Protein AF-0000000071062223 (afdb_homodimer)

Radius of gyration: 36.9 Å; Cα contacts (8 Å, |Δi|>4): 2861; chains: 2; bounding box: 133×98×140 Å

Structure (mmCIF, N/CA/C/O backbone):
data_AF-0000000071062223-model_v1
#
loop_
_entity.id
_entity.type
_entity.pdbx_description
1 polymer GG19138
#
loop_
_atom_site.group_PDB
_atom_site.id
_atom_site.type_symbol
_atom_site.label_atom_id
_atom_site.label_alt_id
_atom_site.label_comp_id
_atom_site.label_asym_id
_atom_site.label_entity_id
_atom_site.label_seq_id
_atom_site.pdbx_PDB_ins_code
_atom_site.Cartn_x
_atom_site.Cartn_y
_atom_site.Cartn_z
_atom_site.occupancy
_atom_site.B_iso_or_equiv
_atom_site.auth_seq_id
_atom_site.auth_comp_id
_atom_site.auth_asym_id
_atom_site.auth_atom_id
_atom_site.pdbx_PDB_model_num
ATOM 1 N N . MET A 1 1 ? -63.719 10.328 -14.469 1 28.47 1 MET A N 1
ATOM 2 C CA . MET A 1 1 ? -62.375 10.766 -14.102 1 28.47 1 MET A CA 1
ATOM 3 C C . MET A 1 1 ? -61.375 9.672 -14.383 1 28.47 1 MET A C 1
ATOM 5 O O . MET A 1 1 ? -60.219 9.773 -13.977 1 28.47 1 MET A O 1
ATOM 9 N N . THR A 1 2 ? -61.812 8.531 -14.891 1 36.94 2 THR A N 1
ATOM 10 C CA . THR A 1 2 ? -61.219 7.215 -15.148 1 36.94 2 THR A CA 1
ATOM 11 C C . THR A 1 2 ? -60.281 7.262 -16.344 1 36.94 2 THR A C 1
ATOM 13 O O . THR A 1 2 ? -59.406 6.422 -16.484 1 36.94 2 THR A O 1
ATOM 16 N N . THR A 1 3 ? -60.562 8.203 -17.281 1 37.59 3 THR A N 1
ATOM 17 C CA . THR A 1 3 ? -59.938 8.188 -18.594 1 37.59 3 THR A CA 1
ATOM 18 C C . THR A 1 3 ? -58.531 8.766 -18.516 1 37.59 3 THR A C 1
ATOM 20 O O . THR A 1 3 ? -57.719 8.617 -19.438 1 37.59 3 THR A O 1
ATOM 23 N N . ALA A 1 4 ? -58.312 9.75 -17.547 1 35.81 4 ALA A N 1
ATOM 24 C CA . ALA A 1 4 ? -57.031 10.445 -17.516 1 35.81 4 ALA A CA 1
ATOM 25 C C . ALA A 1 4 ? -55.906 9.523 -17.047 1 35.81 4 ALA A C 1
ATOM 27 O O . ALA A 1 4 ? -54.719 9.914 -17.047 1 35.81 4 ALA A O 1
ATOM 28 N N . LYS A 1 5 ? -56.375 8.438 -16.422 1 40.16 5 LYS A N 1
ATOM 29 C CA . LYS A 1 5 ? -55.344 7.52 -15.938 1 40.16 5 LYS A CA 1
ATOM 30 C C . LYS A 1 5 ? -54.688 6.754 -17.094 1 40.16 5 LYS A C 1
ATOM 32 O O . LYS A 1 5 ? -53.562 6.32 -17 1 40.16 5 LYS A O 1
ATOM 37 N N . TRP A 1 6 ? -55.562 6.59 -18.203 1 42.34 6 TRP A N 1
ATOM 38 C CA . TRP A 1 6 ? -55.062 5.719 -19.266 1 42.34 6 TRP A CA 1
ATOM 39 C C . TRP A 1 6 ? -54.062 6.449 -20.125 1 42.34 6 TRP A C 1
ATOM 41 O O . TRP A 1 6 ? -53.094 5.84 -20.609 1 42.34 6 TRP A O 1
ATOM 51 N N . ILE A 1 7 ? -54.281 7.844 -20.25 1 45.91 7 ILE A N 1
ATOM 52 C CA . ILE A 1 7 ? -53.438 8.531 -21.203 1 45.91 7 ILE A CA 1
ATOM 53 C C . ILE A 1 7 ? -52.031 8.664 -20.625 1 45.91 7 ILE A C 1
ATOM 55 O O . ILE A 1 7 ? -51.031 8.492 -21.328 1 45.91 7 ILE A O 1
ATOM 59 N N . TRP A 1 8 ? -51.938 8.836 -19.297 1 42.16 8 TRP A N 1
ATOM 60 C CA . TRP A 1 8 ? -50.625 9.031 -18.719 1 42.16 8 TRP A CA 1
ATOM 61 C C . TRP A 1 8 ? -49.812 7.742 -18.766 1 42.16 8 TRP A C 1
ATOM 63 O O . TRP A 1 8 ? -48.594 7.77 -18.984 1 42.16 8 TRP A O 1
ATOM 73 N N . ARG A 1 9 ? -50.531 6.527 -18.672 1 43.78 9 ARG A N 1
ATOM 74 C CA . ARG A 1 9 ? -49.781 5.285 -18.844 1 43.78 9 ARG A CA 1
ATOM 75 C C . ARG A 1 9 ? -49.312 5.121 -20.297 1 43.78 9 ARG A C 1
ATOM 77 O O . ARG A 1 9 ? -48.25 4.555 -20.547 1 43.78 9 ARG A O 1
ATOM 84 N N . LEU A 1 10 ? -50.219 5.676 -21.219 1 44.66 10 LEU A N 1
ATOM 85 C CA . LEU A 1 10 ? -49.781 5.566 -22.609 1 44.66 10 LEU A CA 1
ATOM 86 C C . LEU A 1 10 ? -48.562 6.461 -22.875 1 44.66 10 LEU A C 1
ATOM 88 O O . LEU A 1 10 ? -47.656 6.051 -23.578 1 44.66 10 LEU A O 1
ATOM 92 N N . VAL A 1 11 ? -48.594 7.723 -22.297 1 46.84 11 VAL A N 1
ATOM 93 C CA . VAL A 1 11 ? -47.469 8.617 -22.562 1 46.84 11 VAL A CA 1
ATOM 94 C C . VAL A 1 11 ? -46.219 8.102 -21.844 1 46.84 11 VAL A C 1
ATOM 96 O O . VAL A 1 11 ? -45.125 8.125 -22.406 1 46.84 11 VAL A O 1
ATOM 99 N N . LEU A 1 12 ? -46.406 7.5 -20.641 1 42.88 12 LEU A N 1
ATOM 100 C CA . LEU A 1 12 ? -45.25 6.922 -20.016 1 42.88 12 LEU A CA 1
ATOM 101 C C . LEU A 1 12 ? -44.75 5.688 -20.766 1 42.88 12 LEU A C 1
ATOM 103 O O . LEU A 1 12 ? -43.562 5.414 -20.828 1 42.88 12 LEU A O 1
ATOM 107 N N . SER A 1 13 ? -45.719 4.949 -21.422 1 41.5 13 SER A N 1
ATOM 108 C CA . SER A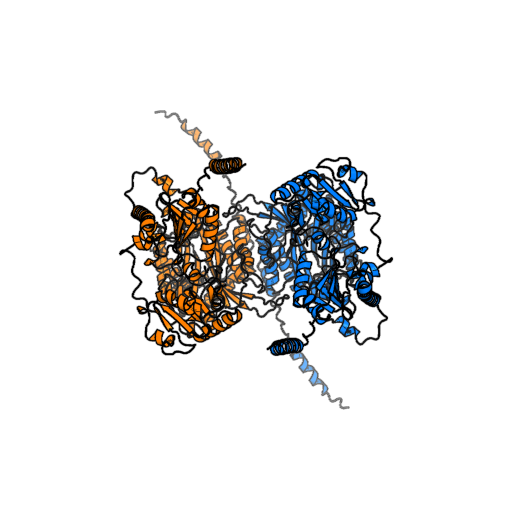 1 13 ? -45.312 3.814 -22.25 1 41.5 13 SER A CA 1
ATOM 109 C C . SER A 1 13 ? -44.625 4.277 -23.516 1 41.5 13 SER A C 1
ATOM 111 O O . SER A 1 13 ? -43.719 3.6 -24.031 1 41.5 13 SER A O 1
ATOM 113 N N . ILE A 1 14 ? -45.125 5.344 -24.188 1 43.03 14 ILE A N 1
ATOM 114 C CA . ILE A 1 14 ? -44.531 5.793 -25.438 1 43.03 14 ILE A CA 1
ATOM 115 C C . ILE A 1 14 ? -43.156 6.395 -25.156 1 43.03 14 ILE A C 1
ATOM 117 O O . ILE A 1 14 ? -42.219 6.188 -25.922 1 43.03 14 ILE A O 1
ATOM 121 N N . LEU A 1 15 ? -43.031 7.258 -24.141 1 39.84 15 LEU A N 1
ATOM 122 C CA . LEU A 1 15 ? -41.688 7.832 -23.906 1 39.84 15 LEU A CA 1
ATOM 123 C C . LEU A 1 15 ? -40.688 6.754 -23.516 1 39.84 15 LEU A C 1
ATOM 125 O O . LEU A 1 15 ? -39.5 6.938 -23.656 1 39.84 15 LEU A O 1
ATOM 129 N N . LEU A 1 16 ? -41.125 5.668 -22.891 1 38.44 16 LEU A N 1
ATOM 130 C CA . LEU A 1 16 ? -40.156 4.59 -22.641 1 38.44 16 LEU A CA 1
ATOM 131 C C . LEU A 1 16 ? -39.75 3.928 -23.938 1 38.44 16 LEU A C 1
ATOM 133 O O . LEU A 1 16 ? -38.688 3.305 -24 1 38.44 16 LEU A O 1
ATOM 137 N N . VAL A 1 17 ? -40.625 3.945 -24.984 1 39.66 17 VAL A N 1
ATOM 138 C CA . VAL A 1 17 ? -40.25 3.264 -26.219 1 39.66 17 VAL A CA 1
ATOM 139 C C . VAL A 1 17 ? -39.219 4.086 -26.984 1 39.66 17 VAL A C 1
ATOM 141 O O . VAL A 1 17 ? -38.438 3.539 -27.75 1 39.66 17 VAL A O 1
ATOM 144 N N . VAL A 1 18 ? -39.344 5.426 -27.094 1 38.19 18 VAL A N 1
ATOM 145 C CA . VAL A 1 18 ? -38.562 6.164 -28.078 1 38.19 18 VAL A CA 1
ATOM 146 C C . VAL A 1 18 ? -37.062 6.082 -27.734 1 38.19 18 VAL A C 1
ATOM 148 O O . VAL A 1 18 ? -36.219 6.164 -28.609 1 38.19 18 VAL A O 1
ATOM 151 N N . GLY A 1 19 ? -36.75 6.367 -26.516 1 33.97 19 GLY A N 1
ATOM 152 C CA . GLY A 1 19 ? -35.312 6.555 -26.391 1 33.97 19 GLY A CA 1
ATOM 153 C C . GLY A 1 19 ? -34.531 5.262 -26.5 1 33.97 19 GLY A C 1
ATOM 154 O O . GLY A 1 19 ? -34.031 4.734 -25.5 1 33.97 19 GLY A O 1
ATOM 155 N N . PHE A 1 20 ? -35.125 4.305 -27.188 1 37.44 20 PHE A N 1
ATOM 156 C CA . PHE A 1 20 ? -34.125 3.277 -27.5 1 37.44 20 PHE A CA 1
ATOM 157 C C . PHE A 1 20 ? -32.906 3.883 -28.188 1 37.44 20 PHE A C 1
ATOM 159 O O . PHE A 1 20 ? -32.969 4.172 -29.375 1 37.44 20 PHE A O 1
ATOM 166 N N . VAL A 1 21 ? -32.281 4.832 -27.672 1 34 21 VAL A N 1
ATOM 167 C CA . VAL A 1 21 ? -30.922 5.086 -28.172 1 34 21 VAL A CA 1
ATOM 168 C C . VAL A 1 21 ? -30.25 3.76 -28.5 1 34 21 VAL A C 1
ATOM 170 O O . VAL A 1 21 ? -30.125 2.885 -27.641 1 34 21 VAL A O 1
ATOM 173 N N . ALA A 1 22 ? -30.344 3.352 -29.688 1 35.41 22 ALA A N 1
ATOM 174 C CA . ALA A 1 22 ? -29.469 2.279 -30.141 1 35.41 22 ALA A CA 1
ATOM 175 C C . ALA A 1 22 ? -28.125 2.303 -29.406 1 35.41 22 ALA A C 1
ATOM 177 O O . ALA A 1 22 ? -27.328 3.219 -29.594 1 35.41 22 ALA A O 1
ATOM 178 N N . ALA A 1 23 ? -28.156 1.895 -28.203 1 48.31 23 ALA A N 1
ATOM 179 C CA . ALA A 1 23 ? -26.891 1.728 -27.5 1 48.31 23 ALA A CA 1
ATOM 180 C C . ALA A 1 23 ? -25.766 1.309 -28.453 1 48.31 23 ALA A C 1
ATOM 182 O O . ALA A 1 23 ? -25.891 0.305 -29.156 1 48.31 23 ALA A O 1
ATOM 183 N N . GLU A 1 24 ? -24.859 2.195 -28.922 1 63.88 24 GLU A N 1
ATOM 184 C CA . GLU A 1 24 ? -23.688 1.848 -29.719 1 63.88 24 GLU A CA 1
ATOM 185 C C . GLU A 1 24 ? -23.094 0.515 -29.281 1 63.88 24 GLU A C 1
ATOM 187 O O . GLU A 1 24 ? -23.016 0.234 -28.078 1 63.88 24 GLU A O 1
ATOM 192 N N . LYS A 1 25 ? -23.047 -0.466 -30.172 1 72.69 25 LYS A N 1
ATOM 193 C CA . LYS A 1 25 ? -22.406 -1.755 -29.922 1 72.69 25 LYS A CA 1
ATOM 194 C C . LYS A 1 25 ? -21.047 -1.574 -29.266 1 72.69 25 LYS A C 1
ATOM 196 O O . LYS A 1 25 ? -20.234 -0.769 -29.719 1 72.69 25 LYS A O 1
ATOM 201 N N . PRO A 1 26 ? -20.906 -2.342 -28.141 1 85.25 26 PRO A N 1
ATOM 202 C CA . PRO A 1 26 ? -19.578 -2.252 -27.5 1 85.25 26 PRO A CA 1
ATOM 203 C C . PRO A 1 26 ? -18.453 -2.65 -28.438 1 85.25 26 PRO A C 1
ATOM 205 O O . PRO A 1 26 ? -18.609 -3.555 -29.266 1 85.25 26 PRO A O 1
ATOM 208 N N . LYS A 1 27 ? -17.406 -1.91 -28.469 1 83.19 27 LYS A N 1
ATOM 209 C CA . LYS A 1 27 ? -16.234 -2.215 -29.281 1 83.19 27 LYS A CA 1
ATOM 210 C C . LYS A 1 27 ? -15.234 -3.059 -28.5 1 83.19 27 LYS A C 1
ATOM 212 O O . LYS A 1 27 ? -14.883 -2.723 -27.375 1 83.19 27 LYS A O 1
ATOM 217 N N . GLY A 1 28 ? -14.883 -4.219 -29.062 1 87.31 28 GLY A N 1
ATOM 218 C CA . GLY A 1 28 ? -13.938 -5.121 -28.422 1 87.31 28 GLY A CA 1
ATOM 219 C C . GLY A 1 28 ? -12.516 -4.922 -28.906 1 87.31 28 GLY A C 1
ATOM 220 O O . GLY A 1 28 ? -12.18 -3.875 -29.469 1 87.31 28 GLY A O 1
ATOM 221 N N . TYR A 1 29 ? -11.664 -5.906 -28.5 1 88.5 29 TYR A N 1
ATOM 222 C CA . TYR A 1 29 ? -10.273 -5.945 -28.922 1 88.5 29 TYR A CA 1
ATOM 223 C C . TYR A 1 29 ? -10.164 -6.047 -30.438 1 88.5 29 TYR A C 1
ATOM 225 O O . TYR A 1 29 ? -10.906 -6.801 -31.078 1 88.5 29 TYR A O 1
ATOM 233 N N . HIS A 1 30 ? -9.328 -5.184 -31.078 1 85.62 30 HIS A N 1
ATOM 234 C CA . HIS A 1 30 ? -9.141 -5.168 -32.531 1 85.62 30 HIS A CA 1
ATOM 235 C C . HIS A 1 30 ? -8.57 -6.492 -33.031 1 85.62 30 HIS A C 1
ATOM 237 O O . HIS A 1 30 ? -7.488 -6.902 -32.594 1 85.62 30 HIS A O 1
ATOM 243 N N . ARG A 1 31 ? -9.273 -7.078 -33.938 1 88.56 31 ARG A N 1
ATOM 244 C CA . ARG A 1 31 ? -8.867 -8.367 -34.5 1 88.56 31 ARG A CA 1
ATOM 245 C C . ARG A 1 31 ? -7.98 -8.172 -35.719 1 88.56 31 ARG A C 1
ATOM 247 O O . ARG A 1 31 ? -8.469 -8.188 -36.875 1 88.56 31 ARG A O 1
ATOM 254 N N . GLU A 1 32 ? -6.766 -8.117 -35.5 1 79.88 32 GLU A N 1
ATOM 255 C CA . GLU A 1 32 ? -5.812 -7.859 -36.594 1 79.88 32 GLU A CA 1
ATOM 256 C C . GLU A 1 32 ? -5.766 -9.016 -37.562 1 79.88 32 GLU A C 1
ATOM 258 O O . GLU A 1 32 ? -5.691 -8.805 -38.781 1 79.88 32 GLU A O 1
ATOM 263 N N . ILE A 1 33 ? -5.848 -10.195 -37.094 1 77.25 33 ILE A N 1
ATOM 264 C CA . ILE A 1 33 ? -5.711 -11.391 -37.906 1 77.25 33 ILE A CA 1
ATOM 265 C C . ILE A 1 33 ? -6.922 -11.523 -38.812 1 77.25 33 ILE A C 1
ATOM 267 O O . ILE A 1 33 ? -6.789 -11.938 -39.969 1 77.25 33 ILE A O 1
ATOM 271 N N . CYS A 1 34 ? -8.023 -11.234 -38.312 1 81.5 34 CYS A N 1
ATOM 272 C CA . CYS A 1 34 ? -9.258 -11.359 -39.062 1 81.5 34 CYS A CA 1
ATOM 273 C C . CYS A 1 34 ? -9.312 -10.305 -40.188 1 81.5 34 CYS A C 1
ATOM 275 O O . CYS A 1 34 ? -9.977 -10.5 -41.188 1 81.5 34 CYS A O 1
ATOM 277 N N . GLN A 1 35 ? -8.742 -9.195 -39.969 1 74.62 35 GLN A N 1
ATOM 278 C CA . GLN A 1 35 ? -8.688 -8.172 -41 1 74.62 35 GLN A CA 1
ATOM 279 C C . GLN A 1 35 ? -7.879 -8.656 -42.219 1 74.62 35 GLN A C 1
ATOM 281 O O . GLN A 1 35 ? -8.219 -8.352 -43.344 1 74.62 35 GLN A O 1
ATOM 286 N N . TYR A 1 36 ? -6.91 -9.383 -41.906 1 64.12 36 TYR A N 1
ATOM 287 C CA . TYR A 1 36 ? -6.082 -9.922 -42.969 1 64.12 36 TYR A CA 1
ATOM 288 C C . TYR A 1 36 ? -6.777 -11.086 -43.688 1 64.12 36 TYR A C 1
ATOM 290 O O . TYR A 1 36 ? -6.637 -11.258 -44.875 1 64.12 36 TYR A O 1
ATOM 298 N N . ARG A 1 37 ? -7.531 -11.859 -42.969 1 59.22 37 ARG A N 1
ATOM 299 C CA . ARG A 1 37 ? -8.188 -13.039 -43.531 1 59.22 37 ARG A CA 1
ATOM 300 C C . ARG A 1 37 ? -9.414 -12.641 -44.344 1 59.22 37 ARG A C 1
ATOM 302 O O . ARG A 1 37 ? -9.938 -13.445 -45.125 1 59.22 37 ARG A O 1
ATOM 309 N N . LYS A 1 38 ? -10.094 -11.594 -44.062 1 56.19 38 LYS A N 1
ATOM 310 C CA . LYS A 1 38 ? -11.281 -11.18 -44.781 1 56.19 38 LYS A CA 1
ATOM 311 C C . LYS A 1 38 ? -11.016 -11.18 -46.312 1 56.19 38 LYS A C 1
ATOM 313 O O . LYS A 1 38 ? -11.945 -11.32 -47.094 1 56.19 38 LYS A O 1
ATOM 318 N N . GLY A 1 39 ? -9.891 -10.711 -46.906 1 42.94 39 GLY A N 1
ATOM 319 C CA . GLY A 1 39 ? -9.734 -10.805 -48.375 1 42.94 39 GLY A CA 1
ATOM 320 C C . GLY A 1 39 ? -9.719 -12.234 -48.875 1 42.94 39 GLY A C 1
ATOM 321 O O . GLY A 1 39 ? -9.625 -12.469 -50.062 1 42.94 39 GLY A O 1
ATOM 322 N N . LYS A 1 40 ? -9.109 -13.211 -48.219 1 44.16 40 LYS A N 1
ATOM 323 C CA . LYS A 1 40 ? -9.016 -14.562 -48.781 1 44.16 40 LYS A CA 1
ATOM 324 C C . LYS A 1 40 ? -10.344 -15.305 -48.625 1 44.16 40 LYS A C 1
ATOM 326 O O . LYS A 1 40 ? -11.133 -15 -47.75 1 44.16 40 LYS A O 1
ATOM 331 N N . HIS A 1 41 ? -10.75 -16.062 -49.719 1 36.38 41 HIS A N 1
ATOM 332 C CA . HIS A 1 41 ? -11.961 -16.844 -49.938 1 36.38 41 HIS A CA 1
ATOM 333 C C . HIS A 1 41 ? -12.391 -17.547 -48.688 1 36.38 41 HIS A C 1
ATOM 335 O O . HIS A 1 41 ? -11.586 -17.75 -47.75 1 36.38 41 HIS A O 1
ATOM 341 N N . ILE A 1 42 ? -13.648 -18.266 -48.781 1 40.84 42 ILE A N 1
ATOM 342 C CA . ILE A 1 42 ? -14.602 -19.031 -48 1 40.84 42 ILE A CA 1
ATOM 343 C C . ILE A 1 42 ? -13.883 -20.188 -47.281 1 40.84 42 ILE A C 1
ATOM 345 O O . ILE A 1 42 ? -13.414 -21.125 -47.938 1 40.84 42 ILE A O 1
ATOM 349 N N . GLN A 1 43 ? -13.062 -20.094 -46.406 1 44.09 43 GLN A N 1
ATOM 350 C CA . GLN A 1 43 ? -12.539 -21.297 -45.781 1 44.09 43 GLN A CA 1
ATOM 351 C C . GLN A 1 43 ? -13.664 -22.234 -45.344 1 44.09 43 GLN A C 1
ATOM 353 O O . GLN A 1 43 ? -14.742 -21.781 -44.969 1 44.09 43 GLN A O 1
ATOM 358 N N . PRO A 1 44 ? -13.562 -23.453 -45.719 1 47.19 44 PRO A N 1
ATOM 359 C CA . PRO A 1 44 ? -14.461 -24.516 -45.25 1 47.19 44 PRO A CA 1
ATOM 360 C C . PRO A 1 44 ? -14.828 -24.344 -43.75 1 47.19 44 PRO A C 1
ATOM 362 O O . PRO A 1 44 ? -14.086 -23.719 -43 1 47.19 44 PRO A O 1
ATOM 365 N N . MET A 1 45 ? -16.125 -24.578 -43.438 1 57.09 45 MET A N 1
ATOM 366 C CA . MET A 1 45 ? -16.766 -24.484 -42.125 1 57.09 45 MET A CA 1
ATOM 367 C C . MET A 1 45 ? -15.875 -25.109 -41.062 1 57.09 45 MET A C 1
ATOM 369 O O . MET A 1 45 ? -15.656 -26.312 -41.031 1 57.09 45 MET A O 1
ATOM 373 N N . SER A 1 46 ? -15.039 -24.406 -40.344 1 79 46 SER A N 1
ATOM 374 C CA . SER A 1 46 ? -14.125 -24.875 -39.281 1 79 46 SER A CA 1
ATOM 375 C C . SER A 1 46 ? -14.875 -25.672 -38.219 1 79 46 SER A C 1
ATOM 377 O O . SER A 1 46 ? -16.094 -25.562 -38.094 1 79 46 SER A O 1
ATOM 379 N N . VAL A 1 47 ? -14.312 -26.719 -37.719 1 89.19 47 VAL A N 1
ATOM 380 C CA . VAL A 1 47 ? -14.852 -27.531 -36.656 1 89.19 47 VAL A CA 1
ATOM 381 C C . VAL A 1 47 ? -15.406 -26.641 -35.531 1 89.19 47 VAL A C 1
ATOM 383 O O . VAL A 1 47 ? -16.453 -26.938 -34.938 1 89.19 47 VAL A O 1
ATOM 386 N N . TYR A 1 48 ? -14.852 -25.531 -35.375 1 91.69 48 TYR A N 1
ATOM 387 C CA . TYR A 1 48 ? -15.281 -24.641 -34.281 1 91.69 48 TYR A CA 1
ATOM 388 C C . TYR A 1 48 ? -16.562 -23.906 -34.688 1 91.69 48 TYR A C 1
ATOM 390 O O . TYR A 1 48 ? -17.406 -23.625 -33.812 1 91.69 48 TYR A O 1
ATOM 398 N N . HIS A 1 49 ? -16.703 -23.578 -35.938 1 91.12 49 HIS A N 1
ATOM 399 C CA . HIS A 1 49 ? -17.938 -22.969 -36.375 1 91.12 49 HIS A CA 1
ATOM 400 C C . HIS A 1 49 ? -19.125 -23.922 -36.188 1 91.12 49 HIS A C 1
ATOM 402 O O . HIS A 1 49 ? -20.188 -23.516 -35.75 1 91.12 49 HIS A O 1
ATOM 408 N N . ASN A 1 50 ? -18.875 -25.125 -36.531 1 92.69 50 ASN A N 1
ATOM 409 C CA . ASN A 1 50 ? -19.906 -26.141 -36.375 1 92.69 50 ASN A CA 1
ATOM 410 C C . ASN A 1 50 ? -20.297 -26.312 -34.906 1 92.69 50 ASN A C 1
ATOM 412 O O . ASN A 1 50 ? -21.469 -26.5 -34.594 1 92.69 50 ASN A O 1
ATOM 416 N N . ARG A 1 51 ? -19.344 -26.297 -34.062 1 94.62 51 ARG A N 1
ATOM 417 C CA . ARG A 1 51 ? -19.594 -26.438 -32.625 1 94.62 51 ARG A CA 1
ATOM 418 C C . ARG A 1 51 ? -20.406 -25.25 -32.094 1 94.62 51 ARG A C 1
ATOM 420 O O . ARG A 1 51 ? -21.281 -25.422 -31.234 1 94.62 51 ARG A O 1
ATOM 427 N N . LEU A 1 52 ? -20.109 -24.094 -32.594 1 94.19 52 LEU A N 1
ATOM 428 C CA . LEU A 1 52 ? -20.844 -22.906 -32.188 1 94.19 52 LEU A CA 1
ATOM 429 C C . LEU A 1 52 ? -22.297 -23 -32.625 1 94.19 52 LEU A C 1
ATOM 431 O O . LEU A 1 52 ? -23.203 -22.625 -31.891 1 94.19 52 LEU A O 1
ATOM 435 N N . MET A 1 53 ? -22.531 -23.5 -33.844 1 93.25 53 MET A N 1
ATOM 436 C CA . MET A 1 53 ? -23.891 -23.656 -34.344 1 93.25 53 MET A CA 1
ATOM 437 C C . MET A 1 53 ? -24.641 -24.719 -33.531 1 93.25 53 MET A C 1
ATOM 439 O O . MET A 1 53 ? -25.828 -24.531 -33.219 1 93.25 53 MET A O 1
ATOM 443 N N . ALA A 1 54 ? -23.953 -25.734 -33.219 1 93.25 54 ALA A N 1
ATOM 444 C CA . ALA A 1 54 ? -24.547 -26.781 -32.406 1 93.25 54 ALA A CA 1
ATOM 445 C C . ALA A 1 54 ? -24.953 -26.234 -31.031 1 93.25 54 ALA A C 1
ATOM 447 O O . ALA A 1 54 ? -26 -26.594 -30.5 1 93.25 54 ALA A O 1
ATOM 448 N N . MET A 1 55 ? -24.141 -25.422 -30.469 1 92.75 55 MET A N 1
ATOM 449 C CA . MET A 1 55 ? -24.422 -24.781 -29.188 1 92.75 55 MET A CA 1
ATOM 450 C C . MET A 1 55 ? -25.672 -23.922 -29.281 1 92.75 55 MET A C 1
ATOM 452 O O . MET A 1 55 ? -26.516 -23.953 -28.375 1 92.75 55 MET A O 1
ATOM 456 N N . ARG A 1 56 ? -25.828 -23.188 -30.312 1 92 56 ARG A N 1
ATOM 457 C CA . ARG A 1 56 ? -26.984 -22.328 -30.531 1 92 56 ARG A CA 1
ATOM 458 C C . ARG A 1 56 ? -28.266 -23.156 -30.656 1 92 56 ARG A C 1
ATOM 460 O O . ARG A 1 56 ? -29.312 -22.75 -30.141 1 92 56 ARG A O 1
ATOM 467 N N . GLU A 1 57 ? -28.094 -24.203 -31.281 1 89.81 57 GLU A N 1
ATOM 468 C CA . GLU A 1 57 ? -29.25 -25.094 -31.406 1 89.81 57 GLU A CA 1
ATOM 469 C C . GLU A 1 57 ? -29.672 -25.656 -30.047 1 89.81 57 GLU A C 1
ATOM 471 O O . GLU A 1 57 ? -30.859 -25.734 -29.75 1 89.81 57 GLU A O 1
ATOM 476 N N . GLN A 1 58 ? -28.688 -26.047 -29.312 1 89.25 58 GLN A N 1
ATOM 477 C CA . GLN A 1 58 ? -28.984 -26.562 -27.984 1 89.25 58 GLN A CA 1
ATOM 478 C C . GLN A 1 58 ? -29.625 -25.516 -27.109 1 89.25 58 GLN A C 1
ATOM 480 O O . GLN A 1 58 ? -30.484 -25.828 -26.266 1 89.25 58 GLN A O 1
ATOM 485 N N . MET A 1 59 ? -29.266 -24.281 -27.234 1 89.12 59 MET A N 1
ATOM 486 C CA . MET A 1 59 ? -29.875 -23.188 -26.484 1 89.12 59 MET A CA 1
ATOM 487 C C . MET A 1 59 ? -31.359 -23.078 -26.781 1 89.12 59 MET A C 1
ATOM 489 O O . MET A 1 59 ? -32.156 -22.844 -25.875 1 89.12 59 MET A O 1
ATOM 493 N N . GLN A 1 60 ? -31.656 -23.375 -28 1 79.88 60 GLN A N 1
ATOM 494 C CA . GLN A 1 60 ? -33.031 -23.281 -28.453 1 79.88 60 GLN A CA 1
ATOM 495 C C . GLN A 1 60 ? -33.844 -24.5 -28 1 79.88 60 GLN A C 1
ATOM 497 O O . GLN A 1 60 ? -35 -24.375 -27.625 1 79.88 60 GLN A O 1
ATOM 502 N N . ILE A 1 61 ? -33.219 -25.688 -28.156 1 73.5 61 ILE A N 1
ATOM 503 C CA . ILE A 1 61 ? -33.906 -26.922 -27.828 1 73.5 61 ILE A CA 1
ATOM 504 C C . ILE A 1 61 ? -34.25 -26.938 -26.344 1 73.5 61 ILE A C 1
ATOM 506 O O . ILE A 1 61 ? -35.344 -27.344 -25.953 1 73.5 61 ILE A O 1
ATOM 510 N N . ARG A 1 62 ? -33.25 -26.688 -25.5 1 63.72 62 ARG A N 1
ATOM 511 C CA . ARG A 1 62 ? -33.5 -26.688 -24.062 1 63.72 62 ARG A CA 1
ATOM 512 C C . ARG A 1 62 ? -34.656 -25.766 -23.703 1 63.72 62 ARG A C 1
ATOM 514 O O . ARG A 1 62 ? -35.406 -26.047 -22.75 1 63.72 62 ARG A O 1
ATOM 521 N N . ALA A 1 63 ? -34.75 -24.719 -24.406 1 50.81 63 ALA A N 1
ATOM 522 C CA . ALA A 1 63 ? -35.906 -23.859 -24.203 1 50.81 63 ALA A CA 1
ATOM 523 C C . ALA A 1 63 ? -37.219 -24.672 -24.328 1 50.81 63 ALA A C 1
ATOM 525 O O . ALA A 1 63 ? -38.188 -24.375 -23.656 1 50.81 63 ALA A O 1
ATOM 526 N N . THR A 1 64 ? -37.156 -25.734 -25.094 1 46.06 64 THR A N 1
ATOM 527 C CA . THR A 1 64 ? -38.375 -26.484 -25.391 1 46.06 64 THR A CA 1
ATOM 528 C C . THR A 1 64 ? -38.562 -27.641 -24.422 1 46.06 64 THR A C 1
ATOM 530 O O . THR A 1 64 ? -39.688 -27.969 -24.031 1 46.06 64 THR A O 1
ATOM 533 N N . LEU A 1 65 ? -37.531 -28.391 -24.016 1 47.75 65 LEU A N 1
ATOM 534 C CA . LEU A 1 65 ? -37.781 -29.656 -23.344 1 47.75 65 LEU A CA 1
ATOM 535 C C . LEU A 1 65 ? -37.562 -29.531 -21.844 1 47.75 65 LEU A C 1
ATOM 537 O O . LEU A 1 65 ? -38.312 -30.109 -21.062 1 47.75 65 LEU A O 1
ATOM 541 N N . GLN A 1 66 ? -36.469 -29.047 -21.438 1 50.34 66 GLN A N 1
ATOM 542 C CA . GLN A 1 66 ? -36.062 -29.359 -20.062 1 50.34 66 GLN A CA 1
ATOM 543 C C . GLN A 1 66 ? -35.969 -28.094 -19.219 1 50.34 66 GLN A C 1
ATOM 545 O O . GLN A 1 66 ? -35.938 -28.172 -17.984 1 50.34 66 GLN A O 1
ATOM 550 N N . GLY A 1 67 ? -36.281 -26.859 -19.922 1 57.06 67 GLY A N 1
ATOM 551 C CA . GLY A 1 67 ? -36.125 -25.672 -19.094 1 57.06 67 GLY A CA 1
ATOM 552 C C . GLY A 1 67 ? -36.438 -24.375 -19.828 1 57.06 67 GLY A C 1
ATOM 553 O O . GLY A 1 67 ? -36.875 -24.406 -20.984 1 57.06 67 GLY A O 1
ATOM 554 N N . PRO A 1 68 ? -36.375 -23.312 -19.062 1 64.31 68 PRO A N 1
ATOM 555 C CA . PRO A 1 68 ? -36.719 -22.031 -19.672 1 64.31 68 PRO A CA 1
ATOM 556 C C . PRO A 1 68 ? -35.844 -21.688 -20.891 1 64.31 68 PRO A C 1
ATOM 558 O O . PRO A 1 68 ? -34.688 -22.094 -20.938 1 64.31 68 PRO A O 1
ATOM 561 N N . GLU A 1 69 ? -36.406 -21.297 -21.891 1 79.62 69 GLU A N 1
ATOM 562 C CA . GLU A 1 69 ? -35.719 -20.766 -23.062 1 79.62 69 GLU A CA 1
ATOM 563 C C . GLU A 1 69 ? -34.656 -19.75 -22.672 1 79.62 69 GLU A C 1
ATOM 565 O O . GLU A 1 69 ? -34.875 -18.938 -21.766 1 79.62 69 GLU A O 1
ATOM 570 N N . ILE A 1 70 ? -33.375 -20.078 -23.141 1 91.44 70 ILE A N 1
ATOM 571 C CA . ILE A 1 70 ? -32.344 -19.094 -22.891 1 91.44 70 ILE A CA 1
ATOM 572 C C . ILE A 1 70 ? -31.891 -18.469 -24.219 1 91.44 70 ILE A C 1
ATOM 574 O O . ILE A 1 70 ? -31.922 -19.125 -25.266 1 91.44 70 ILE A O 1
ATOM 578 N N . TYR A 1 71 ? -31.5 -17.234 -24.172 1 92.75 71 TYR A N 1
ATOM 579 C CA . TYR A 1 71 ? -31.109 -16.469 -25.359 1 92.75 71 TYR A CA 1
ATOM 580 C C . TYR A 1 71 ? -29.641 -16.094 -25.328 1 92.75 71 TYR A C 1
ATOM 582 O O . TYR A 1 71 ? -29.125 -15.43 -26.234 1 92.75 71 TYR A O 1
ATOM 590 N N . GLY A 1 72 ? -29.016 -16.516 -24.359 1 95.06 72 GLY A N 1
ATOM 591 C CA . GLY A 1 72 ? -27.578 -16.391 -24.156 1 95.06 72 GLY A CA 1
ATOM 592 C C . GLY A 1 72 ? -27.031 -17.422 -23.188 1 95.06 72 GLY A C 1
ATOM 593 O O . GLY A 1 72 ? -27.766 -17.953 -22.359 1 95.06 72 GLY A O 1
ATOM 594 N N . TYR A 1 73 ? -25.766 -17.734 -23.328 1 96.31 73 TYR A N 1
ATOM 595 C CA . TYR A 1 73 ? -25.109 -18.703 -22.469 1 96.31 73 TYR A CA 1
ATOM 596 C C . TYR A 1 73 ? -23.688 -18.266 -22.125 1 96.31 73 TYR A C 1
ATOM 598 O O . TYR A 1 73 ? -22.891 -17.969 -23.016 1 96.31 73 TYR A O 1
ATOM 606 N N . ILE A 1 74 ? -23.406 -18.188 -20.859 1 97.69 74 ILE A N 1
ATOM 607 C CA . ILE A 1 74 ? -22.062 -17.828 -20.406 1 97.69 74 ILE A CA 1
ATOM 608 C C . ILE A 1 74 ? -21.297 -19.094 -20.031 1 97.69 74 ILE A C 1
ATOM 610 O O . ILE A 1 74 ? -21.781 -19.938 -19.266 1 97.69 74 ILE A O 1
ATOM 614 N N . LEU A 1 75 ? -20.109 -19.266 -20.562 1 97.62 75 LEU A N 1
ATOM 615 C CA . LEU A 1 75 ? -19.281 -20.453 -20.359 1 97.62 75 LEU A CA 1
ATOM 616 C C . LEU A 1 75 ? -17.922 -20.062 -19.781 1 97.62 75 LEU A C 1
ATOM 618 O O . LEU A 1 75 ? -17.047 -19.594 -20.5 1 97.62 75 LEU A O 1
ATOM 622 N N . PRO A 1 76 ? -17.672 -20.344 -18.484 1 96.75 76 PRO A N 1
ATOM 623 C CA . PRO A 1 76 ? -16.344 -20.125 -17.938 1 96.75 76 PRO A CA 1
ATOM 624 C C . PRO A 1 76 ? -15.344 -21.203 -18.328 1 96.75 76 PRO A C 1
ATOM 626 O O . PRO A 1 76 ? -15.75 -22.297 -18.766 1 96.75 76 PRO A O 1
ATOM 629 N N . SER A 1 77 ? -14.047 -20.922 -18.172 1 95.88 77 SER A N 1
ATOM 630 C CA . SER A 1 77 ? -13.008 -21.891 -18.469 1 95.88 77 SER A CA 1
ATOM 631 C C . SER A 1 77 ? -12.742 -22.797 -17.281 1 95.88 77 SER A C 1
ATOM 633 O O . SER A 1 77 ? -11.992 -23.781 -17.391 1 95.88 77 SER A O 1
ATOM 635 N N . THR A 1 78 ? -13.375 -22.625 -16.172 1 96.69 78 THR A N 1
ATOM 636 C CA . THR A 1 78 ? -13.094 -23.344 -14.945 1 96.69 78 THR A CA 1
ATOM 637 C C . THR A 1 78 ? -13.859 -24.672 -14.906 1 96.69 78 THR A C 1
ATOM 639 O O . THR A 1 78 ? -14.75 -24.891 -15.727 1 96.69 78 THR A O 1
ATOM 642 N N . ASP A 1 79 ? -13.422 -25.562 -14.047 1 96.62 79 ASP A N 1
ATOM 643 C CA . ASP A 1 79 ? -14.133 -26.797 -13.789 1 96.62 79 ASP A CA 1
ATOM 644 C C . ASP A 1 79 ? -15 -26.703 -12.531 1 96.62 79 ASP A C 1
ATOM 646 O O . ASP A 1 79 ? -15.273 -25.594 -12.055 1 96.62 79 ASP A O 1
ATOM 650 N N . GLU A 1 80 ? -15.508 -27.812 -12.062 1 96.69 80 GLU A N 1
ATOM 651 C CA . GLU A 1 80 ? -16.453 -27.844 -10.953 1 96.69 80 GLU A CA 1
ATOM 652 C C . GLU A 1 80 ? -15.805 -27.375 -9.656 1 96.69 80 GLU A C 1
ATOM 654 O O . GLU A 1 80 ? -16.5 -27.016 -8.703 1 96.69 80 GLU A O 1
ATOM 659 N N . HIS A 1 81 ? -14.5 -27.438 -9.625 1 97.94 81 HIS A N 1
ATOM 660 C CA . HIS A 1 81 ? -13.766 -27.016 -8.438 1 97.94 81 HIS A CA 1
ATOM 661 C C . HIS A 1 81 ? -13.078 -25.672 -8.656 1 97.94 81 HIS A C 1
ATOM 663 O O . HIS A 1 81 ? -12.234 -25.266 -7.855 1 97.94 81 HIS A O 1
ATOM 669 N N . LEU A 1 82 ? -13.422 -25.062 -9.766 1 97.5 82 LEU A N 1
ATOM 670 C CA . LEU A 1 82 ? -13.062 -23.688 -10.133 1 97.5 82 LEU A CA 1
ATOM 671 C C . LEU A 1 82 ? -11.562 -23.562 -10.359 1 97.5 82 LEU A C 1
ATOM 673 O O . LEU A 1 82 ? -10.969 -22.531 -10.055 1 97.5 82 LEU A O 1
ATOM 677 N N . ASN A 1 83 ? -10.945 -24.625 -10.797 1 96.5 83 ASN A N 1
ATOM 678 C CA . ASN A 1 83 ? -9.539 -24.594 -11.188 1 96.5 83 ASN A CA 1
ATOM 679 C C . ASN A 1 83 ? -9.352 -23.875 -12.523 1 96.5 83 ASN A C 1
ATOM 681 O O . ASN A 1 83 ? -10.227 -23.922 -13.391 1 96.5 83 ASN A O 1
ATOM 685 N N . GLN A 1 84 ? -8.18 -23.297 -12.672 1 92.06 84 GLN A N 1
ATOM 686 C CA . GLN A 1 84 ? -7.84 -22.641 -13.93 1 92.06 84 GLN A CA 1
ATOM 687 C C . GLN A 1 84 ? -7.227 -23.625 -14.922 1 92.06 84 GLN A C 1
ATOM 689 O O . GLN A 1 84 ? -7.543 -23.594 -16.109 1 92.06 84 GLN A O 1
ATOM 694 N N . GLU A 1 85 ? -6.258 -24.391 -14.398 1 92.5 85 GLU A N 1
ATOM 695 C CA . GLU A 1 85 ? -5.762 -25.531 -15.164 1 92.5 85 GLU A CA 1
ATOM 696 C C . GLU A 1 85 ? -6.621 -26.766 -14.93 1 92.5 85 GLU A C 1
ATOM 698 O O . GLU A 1 85 ? -6.695 -27.281 -13.812 1 92.5 85 GLU A O 1
ATOM 703 N N . VAL A 1 86 ? -7.246 -27.203 -16.031 1 94.75 86 VAL A N 1
ATOM 704 C CA . VAL A 1 86 ? -8.234 -28.266 -15.844 1 94.75 86 VAL A CA 1
ATOM 705 C C . VAL A 1 86 ? -7.844 -29.484 -16.688 1 94.75 86 VAL A C 1
ATOM 707 O O . VAL A 1 86 ? -6.996 -29.375 -17.578 1 94.75 86 VAL A O 1
ATOM 710 N N . ALA A 1 87 ? -8.453 -30.594 -16.359 1 93.56 87 ALA A N 1
ATOM 711 C CA . ALA A 1 87 ? -8.242 -31.812 -17.125 1 93.56 87 ALA A CA 1
ATOM 712 C C . ALA A 1 87 ? -8.758 -31.656 -18.562 1 93.56 87 ALA A C 1
ATOM 714 O O . ALA A 1 87 ? -9.602 -30.797 -18.828 1 93.56 87 ALA A O 1
ATOM 715 N N . LEU A 1 88 ? -8.312 -32.562 -19.422 1 93.19 88 LEU A N 1
ATOM 716 C CA . LEU A 1 88 ? -8.672 -32.5 -20.828 1 93.19 88 LEU A CA 1
ATOM 717 C C . LEU A 1 88 ? -10.188 -32.562 -21 1 93.19 88 LEU A C 1
ATOM 719 O O . LEU A 1 88 ? -10.75 -31.828 -21.844 1 93.19 88 LEU A O 1
ATOM 723 N N . ARG A 1 89 ? -10.852 -33.344 -20.25 1 94.75 89 ARG A N 1
ATOM 724 C CA . ARG A 1 89 ? -12.289 -33.531 -20.375 1 94.75 89 ARG A CA 1
ATOM 725 C C . ARG A 1 89 ? -13.062 -32.312 -19.906 1 94.75 89 ARG A C 1
ATOM 727 O O . ARG A 1 89 ? -14.258 -32.156 -20.172 1 94.75 89 ARG A O 1
ATOM 734 N N . ASP A 1 90 ? -12.391 -31.391 -19.219 1 95.69 90 ASP A N 1
ATOM 735 C CA . ASP A 1 90 ? -13.047 -30.234 -18.641 1 95.69 90 ASP A CA 1
ATOM 736 C C . ASP A 1 90 ? -12.68 -28.953 -19.406 1 95.69 90 ASP A C 1
ATOM 738 O O . ASP A 1 90 ? -13.102 -27.859 -19.031 1 95.69 90 ASP A O 1
ATOM 742 N N . GLN A 1 91 ? -11.898 -29.078 -20.422 1 96.06 91 GLN A N 1
ATOM 743 C CA . GLN A 1 91 ? -11.516 -27.938 -21.266 1 96.06 91 GLN A CA 1
ATOM 744 C C . GLN A 1 91 ? -12.648 -27.562 -22.219 1 96.06 91 GLN A C 1
ATOM 746 O O . GLN A 1 91 ? -12.445 -27.531 -23.438 1 96.06 91 GLN A O 1
ATOM 751 N N . ARG A 1 92 ? -13.766 -27.141 -21.719 1 96.69 92 ARG A N 1
ATOM 752 C CA . ARG A 1 92 ? -14.992 -26.859 -22.453 1 96.69 92 ARG A CA 1
ATOM 753 C C . ARG A 1 92 ? -14.828 -25.641 -23.359 1 96.69 92 ARG A C 1
ATOM 755 O O . ARG A 1 92 ? -15.273 -25.656 -24.5 1 96.69 92 ARG A O 1
ATOM 762 N N . LEU A 1 93 ? -14.242 -24.625 -22.797 1 96.56 93 LEU A N 1
ATOM 763 C CA . LEU A 1 93 ? -14.047 -23.422 -23.594 1 96.56 93 LEU A CA 1
ATOM 764 C C . LEU A 1 93 ? -13.133 -23.703 -24.797 1 96.56 93 LEU A C 1
ATOM 766 O O . LEU A 1 93 ? -13.367 -23.203 -25.891 1 96.56 93 LEU A O 1
ATOM 770 N N . ARG A 1 94 ? -12.078 -24.453 -24.531 1 94.38 94 ARG A N 1
ATOM 771 C CA . ARG A 1 94 ? -11.18 -24.828 -25.625 1 94.38 94 ARG A CA 1
ATOM 772 C C . ARG A 1 94 ? -11.914 -25.656 -26.672 1 94.38 94 ARG A C 1
ATOM 774 O O . ARG A 1 94 ? -11.711 -25.453 -27.875 1 94.38 94 ARG A O 1
ATOM 781 N N . TYR A 1 95 ? -12.703 -26.609 -26.266 1 95.5 95 TYR A N 1
ATOM 782 C CA . TYR A 1 95 ? -13.477 -27.438 -27.203 1 95.5 95 TYR A CA 1
ATOM 783 C C . TYR A 1 95 ? -14.383 -26.578 -28.062 1 95.5 95 TYR A C 1
ATOM 785 O O . TYR A 1 95 ? -14.43 -26.75 -29.281 1 95.5 95 TYR A O 1
ATOM 793 N N . LEU A 1 96 ? -14.984 -25.609 -27.422 1 96.25 96 LEU A N 1
ATOM 794 C CA . LEU A 1 96 ? -15.992 -24.797 -28.109 1 96.25 96 LEU A CA 1
ATOM 795 C C . LEU A 1 96 ? -15.344 -23.781 -29.047 1 96.25 96 LEU A C 1
ATOM 797 O O . LEU A 1 96 ? -15.82 -23.594 -30.156 1 96.25 96 LEU A O 1
ATOM 801 N N . SER A 1 97 ? -14.305 -23.156 -28.625 1 94.69 97 SER A N 1
ATOM 802 C CA . SER A 1 97 ? -13.828 -21.953 -29.312 1 94.69 97 SER A CA 1
ATOM 803 C C . SER A 1 97 ? -12.445 -22.188 -29.922 1 94.69 97 SER A C 1
ATOM 805 O O . SER A 1 97 ? -12.016 -21.438 -30.797 1 94.69 97 SER A O 1
ATOM 807 N N . GLY A 1 98 ? -11.727 -23.125 -29.344 1 91.19 98 GLY A N 1
ATOM 808 C CA . GLY A 1 98 ? -10.352 -23.344 -29.766 1 91.19 98 GLY A CA 1
ATOM 809 C C . GLY A 1 98 ? -9.344 -22.547 -28.953 1 91.19 98 GLY A C 1
ATOM 810 O O . GLY A 1 98 ? -8.133 -22.75 -29.094 1 91.19 98 GLY A O 1
ATOM 811 N N . PHE A 1 99 ? -9.812 -21.734 -28.141 1 90.75 99 PHE A N 1
ATOM 812 C CA . PHE A 1 99 ? -8.914 -20.922 -27.328 1 90.75 99 PHE A CA 1
ATOM 813 C C . PHE A 1 99 ? -8.227 -21.797 -26.266 1 90.75 99 PHE A C 1
ATOM 815 O O . PHE A 1 99 ? -8.891 -22.438 -25.453 1 90.75 99 PHE A O 1
ATOM 822 N N . SER A 1 100 ? -6.891 -21.688 -26.172 1 85.5 100 SER A N 1
ATOM 823 C CA . SER A 1 100 ? -6.145 -22.609 -25.328 1 85.5 100 SER A CA 1
ATOM 824 C C . SER A 1 100 ? -5.684 -21.922 -24.047 1 85.5 100 SER A C 1
ATOM 826 O O . SER A 1 100 ? -5.047 -22.547 -23.188 1 85.5 100 SER A O 1
ATOM 828 N N . GLY A 1 101 ? -5.992 -20.688 -23.875 1 84.56 101 GLY A N 1
ATOM 829 C CA . GLY A 1 101 ? -5.602 -19.969 -22.672 1 84.56 101 GLY A CA 1
ATOM 830 C C . GLY A 1 101 ? -6.488 -20.281 -21.484 1 84.56 101 GLY A C 1
ATOM 831 O O . GLY A 1 101 ? -7.434 -21.062 -21.594 1 84.56 101 GLY A O 1
ATOM 832 N N . VAL A 1 102 ? -6.066 -19.688 -20.344 1 87.12 102 VAL A N 1
ATOM 833 C CA . VAL A 1 102 ? -6.828 -19.906 -19.109 1 87.12 102 VAL A CA 1
ATOM 834 C C . VAL A 1 102 ? -7.375 -18.562 -18.609 1 87.12 102 VAL A C 1
ATOM 836 O O . VAL A 1 102 ? -7.195 -17.531 -19.25 1 87.12 102 VAL A O 1
ATOM 839 N N . ARG A 1 103 ? -8.172 -18.625 -17.516 1 89.44 103 ARG A N 1
ATOM 840 C CA . ARG A 1 103 ? -8.75 -17.453 -16.859 1 89.44 103 ARG A CA 1
ATOM 841 C C . ARG A 1 103 ? -9.586 -16.641 -17.828 1 89.44 103 ARG A C 1
ATOM 843 O O . ARG A 1 103 ? -9.383 -15.43 -17.984 1 89.44 103 ARG A O 1
ATOM 850 N N . ALA A 1 104 ? -10.43 -17.281 -18.484 1 94 104 ALA A N 1
ATOM 851 C CA . ALA A 1 104 ? -11.297 -16.672 -19.484 1 94 104 ALA A CA 1
ATOM 852 C C . ALA A 1 104 ? -12.727 -17.188 -19.375 1 94 104 ALA A C 1
ATOM 854 O O . ALA A 1 104 ? -12.992 -18.125 -18.625 1 94 104 ALA A O 1
ATOM 855 N N . PHE A 1 105 ? -13.617 -16.5 -20 1 96.69 105 PHE A N 1
ATOM 856 C CA . PHE A 1 105 ? -14.984 -16.984 -20.156 1 96.69 105 PHE A CA 1
ATOM 857 C C . PHE A 1 105 ? -15.594 -16.469 -21.453 1 96.69 105 PHE A C 1
ATOM 859 O O . PHE A 1 105 ? -15.109 -15.5 -22.031 1 96.69 105 PHE A O 1
ATOM 866 N N . ALA A 1 106 ? -16.594 -17.172 -21.906 1 97.56 106 ALA A N 1
ATOM 867 C CA . ALA A 1 106 ? -17.25 -16.828 -23.172 1 97.56 106 ALA A CA 1
ATOM 868 C C . ALA A 1 106 ? -18.734 -16.578 -22.953 1 97.56 106 ALA A C 1
ATOM 870 O O . ALA A 1 106 ? -19.312 -17 -21.953 1 97.56 106 ALA A O 1
ATOM 871 N N . ALA A 1 107 ? -19.266 -15.859 -23.828 1 97.75 107 ALA A N 1
ATOM 872 C CA . ALA A 1 107 ? -20.719 -15.68 -23.938 1 97.75 107 ALA A CA 1
ATOM 873 C C . ALA A 1 107 ? -21.188 -15.898 -25.375 1 97.75 107 ALA A C 1
ATOM 875 O O . ALA A 1 107 ? -20.562 -15.414 -26.328 1 97.75 107 ALA A O 1
ATOM 876 N N . VAL A 1 108 ? -22.266 -16.656 -25.484 1 96.94 108 VAL A N 1
ATOM 877 C CA . VAL A 1 108 ? -22.797 -17 -26.797 1 96.94 108 VAL A CA 1
ATOM 878 C C . VAL A 1 108 ? -24.281 -16.641 -26.875 1 96.94 108 VAL A C 1
ATOM 880 O O . VAL A 1 108 ? -25.031 -16.875 -25.938 1 96.94 108 VAL A O 1
ATOM 883 N N . THR A 1 109 ? -24.625 -15.969 -27.922 1 95.62 109 THR A N 1
ATOM 884 C CA . THR A 1 109 ? -26.031 -15.688 -28.25 1 95.62 109 THR A CA 1
ATOM 885 C C . THR A 1 109 ? -26.391 -16.297 -29.594 1 95.62 109 THR A C 1
ATOM 887 O O . THR A 1 109 ? -25.594 -17.016 -30.203 1 95.62 109 THR A O 1
ATOM 890 N N . SER A 1 110 ? -27.641 -16.047 -30.031 1 91.69 110 SER A N 1
ATOM 891 C CA . SER A 1 110 ? -28.094 -16.578 -31.312 1 91.69 110 SER A CA 1
ATOM 892 C C . SER A 1 110 ? -27.312 -15.984 -32.469 1 91.69 110 SER A C 1
ATOM 894 O O . SER A 1 110 ? -27.125 -16.625 -33.5 1 91.69 110 SER A O 1
ATOM 896 N N . HIS A 1 111 ? -26.812 -14.805 -32.25 1 90.75 111 HIS A N 1
ATOM 897 C CA . HIS A 1 111 ? -26.188 -14.148 -33.406 1 90.75 111 HIS A CA 1
ATOM 898 C C . HIS A 1 111 ? -24.812 -13.586 -33.031 1 90.75 111 HIS A C 1
ATOM 900 O O . HIS A 1 111 ? -24.25 -12.766 -33.75 1 90.75 111 HIS A O 1
ATOM 906 N N . GLY A 1 112 ? -24.359 -13.953 -31.906 1 94 112 GLY A N 1
ATOM 907 C CA . GLY A 1 112 ? -23.078 -13.422 -31.5 1 94 112 GLY A CA 1
ATOM 908 C C . GLY A 1 112 ? -22.312 -14.344 -30.562 1 94 112 GLY A C 1
ATOM 909 O O . GLY A 1 112 ? -22.906 -15.195 -29.906 1 94 112 GLY A O 1
ATOM 910 N N . ALA A 1 113 ? -21 -14.188 -30.562 1 96.69 113 ALA A N 1
ATOM 911 C CA . ALA A 1 113 ? -20.109 -14.898 -29.656 1 96.69 113 ALA A CA 1
ATOM 912 C C . ALA A 1 113 ? -18.938 -14.016 -29.234 1 96.69 113 ALA A C 1
ATOM 914 O O . ALA A 1 113 ? -18.375 -13.281 -30.062 1 96.69 113 ALA A O 1
ATOM 915 N N . ALA A 1 114 ? -18.656 -14.062 -27.953 1 97.12 114 ALA A N 1
ATOM 916 C CA . ALA A 1 114 ? -17.578 -13.227 -27.422 1 97.12 114 ALA A CA 1
ATOM 917 C C . ALA A 1 114 ? -16.797 -13.969 -26.344 1 97.12 114 ALA A C 1
ATOM 919 O O . ALA A 1 114 ? -17.344 -14.844 -25.672 1 97.12 114 ALA A O 1
ATOM 920 N N . VAL A 1 115 ? -15.508 -13.633 -26.266 1 96.62 115 VAL A N 1
ATOM 921 C CA . VAL A 1 115 ? -14.648 -14.172 -25.219 1 96.62 115 VAL A CA 1
ATOM 922 C C . VAL A 1 115 ? -14.016 -13.031 -24.422 1 96.62 115 VAL A C 1
ATOM 924 O O . VAL A 1 115 ? -13.609 -12.016 -25 1 96.62 115 VAL A O 1
ATOM 927 N N . TRP A 1 116 ? -14.055 -13.133 -23.125 1 95.81 116 TRP A N 1
ATOM 928 C CA . TRP A 1 116 ? -13.336 -12.227 -22.25 1 95.81 116 TRP A CA 1
ATOM 929 C C . TRP A 1 116 ? -12.039 -12.859 -21.75 1 95.81 116 TRP A C 1
ATOM 931 O O . TRP A 1 116 ? -12.062 -13.953 -21.172 1 95.81 116 TRP A O 1
ATOM 941 N N . VAL A 1 117 ? -10.938 -12.117 -21.984 1 91.5 117 VAL A N 1
ATOM 942 C CA . VAL A 1 117 ? -9.633 -12.641 -21.609 1 91.5 117 VAL A CA 1
ATOM 943 C C . VAL A 1 117 ? -8.836 -11.562 -20.875 1 91.5 117 VAL A C 1
ATOM 945 O O . VAL A 1 117 ? -9.156 -10.375 -20.969 1 91.5 117 VAL A O 1
ATOM 948 N N . GLU A 1 118 ? -7.93 -12.031 -20.062 1 82.75 118 GLU A N 1
ATOM 949 C CA . GLU A 1 118 ? -6.957 -11.086 -19.531 1 82.75 118 GLU A CA 1
ATOM 950 C C . GLU A 1 118 ? -6.105 -10.492 -20.656 1 82.75 118 GLU A C 1
ATOM 952 O O . GLU A 1 118 ? -5.91 -11.117 -21.688 1 82.75 118 GLU A O 1
ATOM 957 N N . ASN A 1 119 ? -5.68 -9.297 -20.438 1 73.31 119 ASN A N 1
ATOM 958 C CA . ASN A 1 119 ? -4.926 -8.594 -21.469 1 73.31 119 ASN A CA 1
ATOM 959 C C . ASN A 1 119 ? -3.75 -9.422 -21.969 1 73.31 119 ASN A C 1
ATOM 961 O O . ASN A 1 119 ? -3.387 -9.336 -23.141 1 73.31 119 ASN A O 1
ATOM 965 N N . ARG A 1 120 ? -3.271 -10.25 -21.109 1 67 120 ARG A N 1
ATOM 966 C CA . ARG A 1 120 ? -2.104 -11.062 -21.453 1 67 120 ARG A CA 1
ATOM 967 C C . ARG A 1 120 ? -2.445 -12.102 -22.516 1 67 120 ARG A C 1
ATOM 969 O O . ARG A 1 120 ? -1.562 -12.578 -23.234 1 67 120 ARG A O 1
ATOM 976 N N . TYR A 1 121 ? -3.65 -12.398 -22.641 1 76.19 121 TYR A N 1
ATOM 977 C CA . TYR A 1 121 ? -4.059 -13.453 -23.562 1 76.19 121 TYR A CA 1
ATOM 978 C C . TYR A 1 121 ? -4.742 -12.875 -24.797 1 76.19 121 TYR A C 1
ATOM 980 O O . TYR A 1 121 ? -5.219 -13.617 -25.656 1 76.19 121 TYR A O 1
ATOM 988 N N . ALA A 1 122 ? -4.727 -11.562 -24.906 1 80.44 122 ALA A N 1
ATOM 989 C CA . ALA A 1 122 ? -5.484 -10.938 -26 1 80.44 122 ALA A CA 1
ATOM 990 C C . ALA A 1 122 ? -4.91 -11.32 -27.359 1 80.44 122 ALA A C 1
ATOM 992 O O . ALA A 1 122 ? -5.648 -11.695 -28.266 1 80.44 122 ALA A O 1
ATOM 993 N N . GLN A 1 123 ? -3.643 -11.242 -27.453 1 73.12 123 GLN A N 1
ATOM 994 C CA . GLN A 1 123 ? -3 -11.562 -28.719 1 73.12 123 GLN A CA 1
ATOM 995 C C . GLN A 1 123 ? -3.143 -13.047 -29.047 1 73.12 123 GLN A C 1
ATOM 997 O O . GLN A 1 123 ? -3.334 -13.414 -30.203 1 73.12 123 GLN A O 1
ATOM 1002 N N . GLN A 1 124 ? -2.949 -13.836 -28.031 1 75.81 124 GLN A N 1
ATOM 1003 C CA . GLN A 1 124 ? -3.143 -15.273 -28.219 1 75.81 124 GLN A CA 1
ATOM 1004 C C . GLN A 1 124 ? -4.562 -15.578 -28.688 1 75.81 124 GLN A C 1
ATOM 1006 O O . GLN A 1 124 ? -4.762 -16.375 -29.609 1 75.81 124 GLN A O 1
ATOM 1011 N N . ALA A 1 125 ? -5.477 -14.992 -28.094 1 87.06 125 ALA A N 1
ATOM 1012 C CA . ALA A 1 125 ? -6.879 -15.203 -28.438 1 87.06 125 ALA A CA 1
ATOM 1013 C C . ALA A 1 125 ? -7.148 -14.766 -29.875 1 87.06 125 ALA A C 1
ATOM 1015 O O . ALA A 1 125 ? -7.891 -15.43 -30.609 1 87.06 125 ALA A O 1
ATOM 1016 N N . ASP A 1 126 ? -6.582 -13.664 -30.234 1 85.25 126 ASP A N 1
ATOM 1017 C CA . ASP A 1 126 ? -6.758 -13.172 -31.594 1 85.25 126 ASP A CA 1
ATOM 1018 C C . ASP A 1 126 ? -6.238 -14.18 -32.625 1 85.25 126 ASP A C 1
ATOM 1020 O O . ASP A 1 126 ? -6.816 -14.328 -33.688 1 85.25 126 ASP A O 1
ATOM 1024 N N . GLY A 1 127 ? -5.266 -14.867 -32.281 1 76.25 127 GLY A N 1
ATOM 1025 C CA . GLY A 1 127 ? -4.668 -15.836 -33.156 1 76.25 127 GLY A CA 1
ATOM 1026 C C . GLY A 1 127 ? -5.398 -17.172 -33.188 1 76.25 127 GLY A C 1
ATOM 1027 O O . GLY A 1 127 ? -5.414 -17.859 -34.188 1 76.25 127 GLY A O 1
ATOM 1028 N N . GLU A 1 128 ? -5.949 -17.547 -32.094 1 83.62 128 GLU A N 1
ATOM 1029 C CA . GLU A 1 128 ? -6.508 -18.891 -31.953 1 83.62 128 GLU A CA 1
ATOM 1030 C C . GLU A 1 128 ? -7.988 -18.922 -32.312 1 83.62 128 GLU A C 1
ATOM 1032 O O . GLU A 1 128 ? -8.492 -19.922 -32.812 1 83.62 128 GLU A O 1
ATOM 1037 N N . LEU A 1 129 ? -8.648 -17.828 -32.156 1 90.12 129 LEU A N 1
ATOM 1038 C CA . LEU A 1 129 ? -10.102 -17.812 -32.312 1 90.12 129 LEU A CA 1
ATOM 1039 C C . LEU A 1 129 ? -10.477 -17.531 -33.781 1 90.12 129 LEU A C 1
ATOM 1041 O O . LEU A 1 129 ? -9.805 -16.75 -34.438 1 90.12 129 LEU A O 1
ATOM 1045 N N . GLU A 1 130 ? -11.57 -18.156 -34.156 1 88.69 130 GLU A N 1
ATOM 1046 C CA . GLU A 1 130 ? -12.156 -17.828 -35.438 1 88.69 130 GLU A CA 1
ATOM 1047 C C . GLU A 1 130 ? -12.781 -16.438 -35.438 1 88.69 130 GLU A C 1
ATOM 1049 O O . GLU A 1 130 ? -13.07 -15.891 -34.375 1 88.69 130 GLU A O 1
ATOM 1054 N N . CYS A 1 131 ? -12.961 -15.945 -36.562 1 88.81 131 CYS A N 1
ATOM 1055 C CA . CYS A 1 131 ? -13.336 -14.547 -36.719 1 88.81 131 CYS A CA 1
ATOM 1056 C C . CYS A 1 131 ? -14.781 -14.32 -36.281 1 88.81 131 CYS A C 1
ATOM 1058 O O . CYS A 1 131 ? -15.219 -13.18 -36.125 1 88.81 131 CYS A O 1
ATOM 1060 N N . ASP A 1 132 ? -15.484 -15.383 -36 1 88.81 132 ASP A N 1
ATOM 1061 C CA . ASP A 1 132 ? -16.844 -15.266 -35.469 1 88.81 132 ASP A CA 1
ATOM 1062 C C . ASP A 1 132 ? -16.828 -14.781 -34.031 1 88.81 132 ASP A C 1
ATOM 1064 O O . ASP A 1 132 ? -17.859 -14.359 -33.5 1 88.81 132 ASP A O 1
ATOM 1068 N N . TRP A 1 133 ? -15.766 -14.867 -33.438 1 94.62 133 TRP A N 1
ATOM 1069 C CA . TRP A 1 133 ? -15.656 -14.508 -32 1 94.62 133 TRP A CA 1
ATOM 1070 C C . TRP A 1 133 ? -15.164 -13.07 -31.859 1 94.62 133 TRP A C 1
ATOM 1072 O O . TRP A 1 133 ? -14.273 -12.633 -32.594 1 94.62 133 TRP A O 1
ATOM 1082 N N . GLU A 1 134 ? -15.812 -12.367 -30.984 1 94.69 134 GLU A N 1
ATOM 1083 C CA . GLU A 1 134 ? -15.281 -11.086 -30.516 1 94.69 134 GLU A CA 1
ATOM 1084 C C . GLU A 1 134 ? -14.422 -11.273 -29.266 1 94.69 134 GLU A C 1
ATOM 1086 O O . GLU A 1 134 ? -14.609 -12.234 -28.516 1 94.69 134 GLU A O 1
ATOM 1091 N N . ILE A 1 135 ? -13.445 -10.383 -29.125 1 94.75 135 ILE A N 1
ATOM 1092 C CA . ILE A 1 135 ? -12.547 -10.484 -27.984 1 94.75 135 ILE A CA 1
ATOM 1093 C C . ILE A 1 135 ? -12.688 -9.242 -27.109 1 94.75 135 ILE A C 1
ATOM 1095 O O . ILE A 1 135 ? -12.648 -8.117 -27.609 1 94.75 135 ILE A O 1
ATOM 1099 N N . TYR A 1 136 ? -12.961 -9.5 -25.828 1 94.88 136 TYR A N 1
ATOM 1100 C CA . TYR A 1 136 ? -12.984 -8.43 -24.844 1 94.88 136 TYR A CA 1
ATOM 1101 C C . TYR A 1 136 ? -11.977 -8.688 -23.734 1 94.88 136 TYR A C 1
ATOM 1103 O O . TYR A 1 136 ? -11.562 -9.828 -23.516 1 94.88 136 TYR A O 1
ATOM 1111 N N . LEU A 1 137 ? -11.57 -7.59 -23.078 1 89.5 137 LEU A N 1
ATOM 1112 C CA . LEU A 1 137 ? -10.656 -7.711 -21.953 1 89.5 137 LEU A CA 1
ATOM 1113 C C . LEU A 1 137 ? -11.414 -7.707 -20.641 1 89.5 137 LEU A C 1
ATOM 1115 O O . LEU A 1 137 ? -12.352 -6.922 -20.453 1 89.5 137 LEU A O 1
ATOM 1119 N N . THR A 1 138 ? -11.016 -8.555 -19.734 1 87.75 138 THR A N 1
ATOM 1120 C CA . THR A 1 138 ? -11.664 -8.641 -18.438 1 87.75 138 THR A CA 1
ATOM 1121 C C . THR A 1 138 ? -11.484 -7.34 -17.656 1 87.75 138 THR A C 1
ATOM 1123 O O . THR A 1 138 ? -12.344 -6.969 -16.859 1 87.75 138 THR A O 1
ATOM 1126 N N . SER A 1 139 ? -10.391 -6.688 -17.812 1 76.12 139 SER A N 1
ATOM 1127 C CA . SER A 1 139 ? -10.117 -5.414 -17.156 1 76.12 139 SER A CA 1
ATOM 1128 C C . SER A 1 139 ? -10.656 -4.242 -17.969 1 76.12 139 SER A C 1
ATOM 1130 O O . SER A 1 139 ? -10.484 -3.084 -17.578 1 76.12 139 SER A O 1
ATOM 1132 N N . GLY A 1 140 ? -11.359 -4.539 -19.016 1 80 140 GLY A N 1
ATOM 1133 C CA . GLY A 1 140 ? -11.844 -3.488 -19.906 1 80 140 GLY A CA 1
ATOM 1134 C C . GLY A 1 140 ? -13.141 -2.861 -19.438 1 80 140 GLY A C 1
ATOM 1135 O O . GLY A 1 140 ? -13.594 -3.123 -18.312 1 80 140 GLY A O 1
ATOM 1136 N N . ASN A 1 141 ? -13.672 -1.999 -20.219 1 80.5 141 ASN A N 1
ATOM 1137 C CA . ASN A 1 141 ? -14.836 -1.203 -19.859 1 80.5 141 ASN A CA 1
ATOM 1138 C C . ASN A 1 141 ? -16.141 -1.882 -20.297 1 80.5 141 ASN A C 1
ATOM 1140 O O . ASN A 1 141 ? -17.219 -1.401 -19.984 1 80.5 141 ASN A O 1
ATOM 1144 N N . VAL A 1 142 ? -16.031 -2.994 -21.016 1 91.69 142 VAL A N 1
ATOM 1145 C CA . VAL A 1 142 ? -17.234 -3.682 -21.469 1 91.69 142 VAL A CA 1
ATOM 1146 C C . VAL A 1 142 ? -17.438 -4.965 -20.672 1 91.69 142 VAL A C 1
ATOM 1148 O O . VAL A 1 142 ? -16.672 -5.926 -20.828 1 91.69 142 VAL A O 1
ATOM 1151 N N . THR A 1 143 ? -18.484 -4.965 -19.922 1 93.88 143 THR A N 1
ATOM 1152 C CA . THR A 1 143 ? -18.812 -6.152 -19.141 1 93.88 143 THR A CA 1
ATOM 1153 C C . THR A 1 143 ? -19.609 -7.145 -19.969 1 93.88 143 THR A C 1
ATOM 1155 O O . THR A 1 143 ? -20.109 -6.801 -21.047 1 93.88 143 THR A O 1
ATOM 1158 N N . VAL A 1 144 ? -19.703 -8.352 -19.531 1 95.94 144 VAL A N 1
ATOM 1159 C CA . VAL A 1 144 ? -20.484 -9.367 -20.219 1 95.94 144 VAL A CA 1
ATOM 1160 C C . VAL A 1 144 ? -21.953 -8.945 -20.266 1 95.94 144 VAL A C 1
ATOM 1162 O O . VAL A 1 144 ? -22.656 -9.219 -21.25 1 95.94 144 VAL A O 1
ATOM 1165 N N . ALA A 1 145 ? -22.375 -8.242 -19.25 1 95.25 145 ALA A N 1
ATOM 1166 C CA . ALA A 1 145 ? -23.75 -7.746 -19.219 1 95.25 145 ALA A CA 1
ATOM 1167 C C . ALA A 1 145 ? -23.984 -6.684 -20.297 1 95.25 145 ALA A C 1
ATOM 1169 O O . ALA A 1 145 ? -25.031 -6.648 -20.922 1 95.25 145 ALA A O 1
ATOM 1170 N N . ASP A 1 146 ? -22.984 -5.82 -20.438 1 94.56 146 ASP A N 1
ATOM 1171 C CA . ASP A 1 146 ? -23.062 -4.816 -21.484 1 94.56 146 ASP A CA 1
ATOM 1172 C C . ASP A 1 146 ? -23.219 -5.473 -22.859 1 94.56 146 ASP A C 1
ATOM 1174 O O . ASP A 1 146 ? -24.047 -5.043 -23.672 1 94.56 146 ASP A O 1
ATOM 1178 N N . TRP A 1 147 ? -22.438 -6.449 -23.094 1 95.94 147 TRP A N 1
ATOM 1179 C CA . TRP A 1 147 ? -22.453 -7.137 -24.391 1 95.94 147 TRP A CA 1
ATOM 1180 C C . TRP A 1 147 ? -23.766 -7.879 -24.594 1 95.94 147 TRP A C 1
ATOM 1182 O O . TRP A 1 147 ? -24.375 -7.773 -25.656 1 95.94 147 TRP A O 1
ATOM 1192 N N . LEU A 1 148 ? -24.234 -8.625 -23.656 1 96.12 148 LEU A N 1
ATOM 1193 C CA . LEU A 1 148 ? -25.484 -9.383 -23.75 1 96.12 148 LEU A CA 1
ATOM 1194 C C . LEU A 1 148 ? -26.672 -8.453 -23.922 1 96.12 148 LEU A C 1
ATOM 1196 O O . LEU A 1 148 ? -27.625 -8.773 -24.641 1 96.12 148 LEU A O 1
ATOM 1200 N N . GLY A 1 149 ? -26.609 -7.336 -23.219 1 93.81 149 GLY A N 1
ATOM 1201 C CA . GLY A 1 149 ? -27.672 -6.355 -23.359 1 93.81 149 GLY A CA 1
ATOM 1202 C C . GLY A 1 149 ? -27.828 -5.84 -24.781 1 93.81 149 GLY A C 1
ATOM 1203 O O . GLY A 1 149 ? -28.922 -5.477 -25.203 1 93.81 149 GLY A O 1
ATOM 1204 N N . SER A 1 150 ? -26.75 -5.797 -25.453 1 93.19 150 SER A N 1
ATOM 1205 C CA . SER A 1 150 ? -26.766 -5.297 -26.828 1 93.19 150 SER A CA 1
ATOM 1206 C C . SER A 1 150 ? -27.156 -6.391 -27.812 1 93.19 150 SER A C 1
ATOM 1208 O O . SER A 1 150 ? -27.531 -6.102 -28.953 1 93.19 150 SER A O 1
ATOM 1210 N N . HIS A 1 151 ? -27.141 -7.656 -27.438 1 92.69 151 HIS A N 1
ATOM 1211 C CA . HIS A 1 151 ? -27.375 -8.766 -28.344 1 92.69 151 HIS A CA 1
ATOM 1212 C C . HIS A 1 151 ? -28.703 -9.453 -28.062 1 92.69 151 HIS A C 1
ATOM 1214 O O . HIS A 1 151 ? -29.234 -10.164 -28.906 1 92.69 151 HIS A O 1
ATOM 1220 N N . VAL A 1 152 ? -29.125 -9.305 -26.828 1 91.38 152 VAL A N 1
ATOM 1221 C CA . VAL A 1 152 ? -30.328 -10.008 -26.391 1 91.38 152 VAL A CA 1
ATOM 1222 C C . VAL A 1 152 ? -31.406 -8.992 -26.031 1 91.38 152 VAL A C 1
ATOM 1224 O O . VAL A 1 152 ? -31.125 -7.945 -25.453 1 91.38 152 VAL A O 1
ATOM 1227 N N . HIS A 1 153 ? -32.594 -9.273 -26.375 1 87.44 153 HIS A N 1
ATOM 1228 C CA . HIS A 1 153 ? -33.719 -8.391 -26.094 1 87.44 153 HIS A CA 1
ATOM 1229 C C . HIS A 1 153 ? -34.031 -8.344 -24.609 1 87.44 153 HIS A C 1
ATOM 1231 O O . HIS A 1 153 ? -33.625 -9.242 -23.859 1 87.44 153 HIS A O 1
ATOM 1237 N N . ILE A 1 154 ? -34.75 -7.363 -24.219 1 88.56 154 ILE A N 1
ATOM 1238 C CA . ILE A 1 154 ? -35.094 -7.152 -22.812 1 88.56 154 ILE A CA 1
ATOM 1239 C C . ILE A 1 154 ? -36 -8.297 -22.328 1 88.56 154 ILE A C 1
ATOM 1241 O O . ILE A 1 154 ? -36.688 -8.922 -23.125 1 88.56 154 ILE A O 1
ATOM 1245 N N . ASP A 1 155 ? -35.906 -8.594 -21.047 1 89.5 155 ASP A N 1
ATOM 1246 C CA . ASP A 1 155 ? -36.75 -9.562 -20.328 1 89.5 155 ASP A CA 1
ATOM 1247 C C . ASP A 1 155 ? -36.469 -10.984 -20.844 1 89.5 155 ASP A C 1
ATOM 1249 O O . ASP A 1 155 ? -37.406 -11.781 -20.969 1 89.5 155 ASP A O 1
ATOM 1253 N N . LYS A 1 156 ? -35.312 -11.211 -21.344 1 92.19 156 LYS A N 1
ATOM 1254 C CA . LYS A 1 156 ? -34.938 -12.547 -21.766 1 92.19 156 LYS A CA 1
ATOM 1255 C C . LYS A 1 156 ? -33.969 -13.18 -20.766 1 92.19 156 LYS A C 1
ATOM 1257 O O . LYS A 1 156 ? -33.469 -12.5 -19.875 1 92.19 156 LYS A O 1
ATOM 1262 N N . ARG A 1 157 ? -33.844 -14.453 -20.938 1 93.44 157 ARG A N 1
ATOM 1263 C CA . ARG A 1 157 ? -33.062 -15.219 -19.984 1 93.44 157 ARG A CA 1
ATOM 1264 C C . ARG A 1 157 ? -31.688 -15.578 -20.562 1 93.44 157 ARG A C 1
ATOM 1266 O O . ARG A 1 157 ? -31.578 -15.898 -21.75 1 93.44 157 ARG A O 1
ATOM 1273 N N . VAL A 1 158 ? -30.672 -15.453 -19.719 1 95.12 158 VAL A N 1
ATOM 1274 C CA . VAL A 1 158 ? -29.312 -15.883 -20 1 95.12 158 VAL A CA 1
ATOM 1275 C C . VAL A 1 158 ? -28.922 -17.031 -19.078 1 95.12 158 VAL A C 1
ATOM 1277 O O . VAL A 1 158 ? -29.141 -16.953 -17.859 1 95.12 158 VAL A O 1
ATOM 1280 N N . GLY A 1 159 ? -28.344 -18.078 -19.641 1 95.06 159 GLY A N 1
ATOM 1281 C CA . GLY A 1 159 ? -28.016 -19.25 -18.844 1 95.06 159 GLY A CA 1
ATOM 1282 C C . GLY A 1 159 ? -26.531 -19.375 -18.547 1 95.06 159 GLY A C 1
ATOM 1283 O O . GLY A 1 159 ? -25.703 -18.859 -19.281 1 95.06 159 GLY A O 1
ATOM 1284 N N . ALA A 1 160 ? -26.188 -20.062 -17.484 1 96.44 160 ALA A N 1
ATOM 1285 C CA . ALA A 1 160 ? -24.844 -20.516 -17.141 1 96.44 160 ALA A CA 1
ATOM 1286 C C . ALA A 1 160 ? -24.875 -21.75 -16.234 1 96.44 160 ALA A C 1
ATOM 1288 O O . ALA A 1 160 ? -25.859 -21.969 -15.523 1 96.44 160 ALA A O 1
ATOM 1289 N N . ASP A 1 161 ? -23.922 -22.578 -16.359 1 96.38 161 ASP A N 1
ATOM 1290 C CA . ASP A 1 161 ? -23.797 -23.734 -15.477 1 96.38 161 ASP A CA 1
ATOM 1291 C C . ASP A 1 161 ? -23.312 -23.328 -14.086 1 96.38 161 ASP A C 1
ATOM 1293 O O . ASP A 1 161 ? -22.156 -22.938 -13.914 1 96.38 161 ASP A O 1
ATOM 1297 N N . PRO A 1 162 ? -24.125 -23.422 -13.062 1 97.38 162 PRO A N 1
ATOM 1298 C CA . PRO A 1 162 ? -23.766 -22.938 -11.727 1 97.38 162 PRO A CA 1
ATOM 1299 C C . PRO A 1 162 ? -22.609 -23.719 -11.102 1 97.38 162 PRO A C 1
ATOM 1301 O O . PRO A 1 162 ? -22.031 -23.281 -10.102 1 97.38 162 PRO A O 1
ATOM 1304 N N . HIS A 1 163 ? -22.266 -24.906 -11.609 1 97.31 163 HIS A N 1
ATOM 1305 C CA . HIS A 1 163 ? -21.172 -25.703 -11.07 1 97.31 163 HIS A CA 1
ATOM 1306 C C . HIS A 1 163 ? -19.812 -25.094 -11.422 1 97.31 163 HIS A C 1
ATOM 1308 O O . HIS A 1 163 ? -18.812 -25.406 -10.781 1 97.31 163 HIS A O 1
ATOM 1314 N N . LEU A 1 164 ? -19.844 -24.266 -12.461 1 97.88 164 LEU A N 1
ATOM 1315 C CA . LEU A 1 164 ? -18.578 -23.797 -13.008 1 97.88 164 LEU A CA 1
ATOM 1316 C C . LEU A 1 164 ? -18.344 -22.328 -12.656 1 97.88 164 LEU A C 1
ATOM 1318 O O . LEU A 1 164 ? -17.312 -21.75 -13.008 1 97.88 164 LEU A O 1
ATOM 1322 N N . VAL A 1 165 ? -19.266 -21.703 -11.977 1 98 165 VAL A N 1
ATOM 1323 C CA . VAL A 1 165 ? -19.188 -20.266 -11.703 1 98 165 VAL A CA 1
ATOM 1324 C C . VAL A 1 165 ? -19.094 -20.031 -10.195 1 98 165 VAL A C 1
ATOM 1326 O O . VAL A 1 165 ? -19.938 -20.516 -9.43 1 98 165 VAL A O 1
ATOM 1329 N N . PRO A 1 166 ? -18.016 -19.344 -9.812 1 98.06 166 PRO A N 1
ATOM 1330 C CA . PRO A 1 166 ? -17.969 -18.984 -8.391 1 98.06 166 PRO A CA 1
ATOM 1331 C C . PRO A 1 166 ? -19.203 -18.188 -7.961 1 98.06 166 PRO A C 1
ATOM 1333 O O . PRO A 1 166 ? -19.688 -17.328 -8.703 1 98.06 166 PRO A O 1
ATOM 1336 N N . HIS A 1 167 ? -19.672 -18.422 -6.773 1 98 167 HIS A N 1
ATOM 1337 C CA . HIS A 1 167 ? -20.859 -17.734 -6.27 1 98 167 HIS A CA 1
ATOM 1338 C C . HIS A 1 167 ? -20.688 -16.219 -6.297 1 98 167 HIS A C 1
ATOM 1340 O O . HIS A 1 167 ? -21.609 -15.5 -6.664 1 98 167 HIS A O 1
ATOM 1346 N N . ASP A 1 168 ? -19.547 -15.75 -5.883 1 96.25 168 ASP A N 1
ATOM 1347 C CA . ASP A 1 168 ? -19.266 -14.32 -5.875 1 96.25 168 ASP A CA 1
ATOM 1348 C C . ASP A 1 168 ? -19.469 -13.703 -7.258 1 96.25 168 ASP A C 1
ATOM 1350 O O . ASP A 1 168 ? -20.078 -12.641 -7.387 1 96.25 168 ASP A O 1
ATOM 1354 N N . LEU A 1 169 ? -18.969 -14.328 -8.234 1 96.25 169 LEU A N 1
ATOM 1355 C CA . LEU A 1 169 ? -19.094 -13.867 -9.609 1 96.25 169 LEU A CA 1
ATOM 1356 C C . LEU A 1 169 ? -20.547 -13.977 -10.086 1 96.25 169 LEU A C 1
ATOM 1358 O O . LEU A 1 169 ? -21.016 -13.117 -10.828 1 96.25 169 LEU A O 1
ATOM 1362 N N . TRP A 1 170 ? -21.203 -15.023 -9.703 1 97.75 170 TRP A N 1
ATOM 1363 C CA . TRP A 1 170 ? -22.609 -15.203 -10.047 1 97.75 170 TRP A CA 1
ATOM 1364 C C . TRP A 1 170 ? -23.438 -14.016 -9.57 1 97.75 170 TRP A C 1
ATOM 1366 O O . TRP A 1 170 ? -24.266 -13.477 -10.328 1 97.75 170 TRP A O 1
ATOM 1376 N N . VAL A 1 171 ? -23.25 -13.641 -8.344 1 97 171 VAL A N 1
ATOM 1377 C CA . VAL A 1 171 ? -23.984 -12.531 -7.75 1 97 171 VAL A CA 1
ATOM 1378 C C . VAL A 1 171 ? -23.703 -11.25 -8.531 1 97 171 VAL A C 1
ATOM 1380 O O . VAL A 1 171 ? -24.609 -10.461 -8.797 1 97 171 VAL A O 1
ATOM 1383 N N . GLN A 1 172 ? -22.469 -11.109 -8.867 1 95.81 172 GLN A N 1
ATOM 1384 C CA . GLN A 1 172 ? -22.094 -9.938 -9.656 1 95.81 172 GLN A CA 1
ATOM 1385 C C . GLN A 1 172 ? -22.797 -9.938 -11.008 1 95.81 172 GLN A C 1
ATOM 1387 O O . GLN A 1 172 ? -23.375 -8.922 -11.414 1 95.81 172 GLN A O 1
ATOM 1392 N N . TRP A 1 173 ? -22.766 -11.039 -11.711 1 96.75 173 TRP A N 1
ATOM 1393 C CA . TRP A 1 173 ? -23.391 -11.156 -13.016 1 96.75 173 TRP A CA 1
ATOM 1394 C C . TRP A 1 173 ? -24.906 -10.938 -12.914 1 96.75 173 TRP A C 1
ATOM 1396 O O . TRP A 1 173 ? -25.5 -10.305 -13.781 1 96.75 173 TRP A O 1
ATOM 1406 N N . GLU A 1 174 ? -25.438 -11.531 -11.914 1 96.75 174 GLU A N 1
ATOM 1407 C CA . GLU A 1 174 ? -26.875 -11.406 -11.711 1 96.75 174 GLU A CA 1
ATOM 1408 C C . GLU A 1 174 ? -27.297 -9.945 -11.57 1 96.75 174 GLU A C 1
ATOM 1410 O O . GLU A 1 174 ? -28.25 -9.5 -12.203 1 96.75 174 GLU A O 1
ATOM 1415 N N . ARG A 1 175 ? -26.594 -9.211 -10.812 1 96.12 175 ARG A N 1
ATOM 1416 C CA . ARG A 1 175 ? -26.859 -7.793 -10.602 1 96.12 175 ARG A CA 1
ATOM 1417 C C . ARG A 1 175 ? -26.688 -7.004 -11.891 1 96.12 175 ARG A C 1
ATOM 1419 O O . ARG A 1 175 ? -27.547 -6.188 -12.25 1 96.12 175 ARG A O 1
ATOM 1426 N N . GLU A 1 176 ? -25.594 -7.246 -12.578 1 95.88 176 GLU A N 1
ATOM 1427 C CA . GLU A 1 176 ? -25.281 -6.516 -13.797 1 95.88 176 GLU A CA 1
ATOM 1428 C C . GLU A 1 176 ? -26.312 -6.812 -14.891 1 95.88 176 GLU A C 1
ATOM 1430 O O . GLU A 1 176 ? -26.688 -5.918 -15.656 1 95.88 176 GLU A O 1
ATOM 1435 N N . LEU A 1 177 ? -26.719 -7.988 -14.953 1 96.62 177 LEU A N 1
ATOM 1436 C CA . LEU A 1 177 ? -27.688 -8.391 -15.969 1 96.62 177 LEU A CA 1
ATOM 1437 C C . LEU A 1 177 ? -29.078 -7.836 -15.648 1 96.62 177 LEU A C 1
ATOM 1439 O O . LEU A 1 177 ? -29.828 -7.461 -16.562 1 96.62 177 LEU A O 1
ATOM 1443 N N . GLU A 1 178 ? -29.359 -7.801 -14.391 1 95.5 178 GLU A N 1
ATOM 1444 C CA . GLU A 1 178 ? -30.625 -7.203 -13.984 1 95.5 178 GLU A CA 1
ATOM 1445 C C . GLU A 1 178 ? -30.703 -5.73 -14.375 1 95.5 178 GLU A C 1
ATOM 1447 O O . GLU A 1 178 ? -31.766 -5.23 -14.758 1 95.5 178 GLU A O 1
ATOM 1452 N N . ASP A 1 179 ? -29.641 -5.098 -14.266 1 93.19 179 ASP A N 1
ATOM 1453 C CA . ASP A 1 179 ? -29.547 -3.695 -14.656 1 93.19 179 ASP A CA 1
ATOM 1454 C C . ASP A 1 179 ? -29.844 -3.516 -16.141 1 93.19 179 ASP A C 1
ATOM 1456 O O . ASP A 1 179 ? -30.234 -2.432 -16.578 1 93.19 179 ASP A O 1
ATOM 1460 N N . LYS A 1 180 ? -29.641 -4.562 -16.953 1 93.69 180 LYS A N 1
ATOM 1461 C CA . LYS A 1 180 ? -29.906 -4.539 -18.375 1 93.69 180 LYS A CA 1
ATOM 1462 C C . LYS A 1 180 ? -31.25 -5.191 -18.703 1 93.69 180 LYS A C 1
ATOM 1464 O O . LYS A 1 180 ? -31.547 -5.488 -19.859 1 93.69 180 LYS A O 1
ATOM 1469 N N . PHE A 1 181 ? -32 -5.508 -17.672 1 94.25 181 PHE A N 1
ATOM 1470 C CA . PHE A 1 181 ? -33.312 -6.117 -17.781 1 94.25 181 PHE A CA 1
ATOM 1471 C C . PHE A 1 181 ? -33.219 -7.527 -18.344 1 94.25 181 PHE A C 1
ATOM 1473 O O . PHE A 1 181 ? -34.062 -7.93 -19.156 1 94.25 181 PHE A O 1
ATOM 1480 N N . LEU A 1 182 ? -32.156 -8.195 -18.062 1 95.88 182 LEU A N 1
ATOM 1481 C CA . LEU A 1 182 ? -31.969 -9.609 -18.375 1 95.88 182 LEU A CA 1
ATOM 1482 C C . LEU A 1 182 ? -31.969 -10.453 -17.109 1 95.88 182 LEU A C 1
ATOM 1484 O O . LEU A 1 182 ? -31.781 -9.922 -16 1 95.88 182 LEU A O 1
ATOM 1488 N N . LYS A 1 183 ? -32.219 -11.688 -17.203 1 95.19 183 LYS A N 1
ATOM 1489 C CA . LYS A 1 183 ? -32.25 -12.578 -16.047 1 95.19 183 LYS A CA 1
ATOM 1490 C C . LYS A 1 183 ? -31.25 -13.711 -16.188 1 95.19 183 LYS A C 1
ATOM 1492 O O . LYS A 1 183 ? -31.234 -14.422 -17.203 1 95.19 183 LYS A O 1
ATOM 1497 N N . LEU A 1 184 ? -30.422 -13.891 -15.203 1 96.31 184 LEU A N 1
ATOM 1498 C CA . LEU A 1 184 ? -29.484 -14.992 -15.164 1 96.31 184 LEU A CA 1
ATOM 1499 C C . LEU A 1 184 ? -30.125 -16.25 -14.586 1 96.31 184 LEU A C 1
ATOM 1501 O O . LEU A 1 184 ? -30.703 -16.203 -13.5 1 96.31 184 LEU A O 1
ATOM 1505 N N . VAL A 1 185 ? -30.078 -17.344 -15.312 1 94.25 185 VAL A N 1
ATOM 1506 C CA . VAL A 1 185 ? -30.719 -18.562 -14.844 1 94.25 185 VAL A CA 1
ATOM 1507 C C . VAL A 1 185 ? -29.703 -19.703 -14.758 1 94.25 185 VAL A C 1
ATOM 1509 O O . VAL A 1 185 ? -28.734 -19.734 -15.531 1 94.25 185 VAL A O 1
ATOM 1512 N N . ARG A 1 186 ? -29.953 -20.641 -13.836 1 94.56 186 ARG A N 1
ATOM 1513 C CA . ARG A 1 186 ? -29.078 -21.797 -13.617 1 94.56 186 ARG A CA 1
ATOM 1514 C C . ARG A 1 186 ? -29.406 -22.922 -14.586 1 94.56 186 ARG A C 1
ATOM 1516 O O . ARG A 1 186 ? -30.531 -23.422 -14.617 1 94.56 186 ARG A O 1
ATOM 1523 N N . ILE A 1 187 ? -28.438 -23.266 -15.336 1 92.88 187 ILE A N 1
ATOM 1524 C CA . ILE A 1 187 ? -28.547 -24.422 -16.234 1 92.88 187 ILE A CA 1
ATOM 1525 C C . ILE A 1 187 ? -27.672 -25.562 -15.719 1 92.88 187 ILE A C 1
ATOM 1527 O O . ILE A 1 187 ? -26.469 -25.594 -15.992 1 92.88 187 ILE A O 1
ATOM 1531 N N . ASN A 1 188 ? -28.188 -26.562 -15.156 1 90.69 188 ASN A N 1
ATOM 1532 C CA . ASN A 1 188 ? -27.438 -27.609 -14.461 1 90.69 188 ASN A CA 1
ATOM 1533 C C . ASN A 1 188 ? -26.812 -28.594 -15.43 1 90.69 188 ASN A C 1
ATOM 1535 O O . ASN A 1 188 ? -25.844 -29.281 -15.094 1 90.69 188 ASN A O 1
ATOM 1539 N N . THR A 1 189 ? -27.438 -28.656 -16.547 1 88.81 189 THR A N 1
ATOM 1540 C CA . THR A 1 189 ? -26.844 -29.484 -17.594 1 88.81 189 THR A CA 1
ATOM 1541 C C . THR A 1 189 ? -25.984 -28.656 -18.531 1 88.81 189 THR A C 1
ATOM 1543 O O . THR A 1 189 ? -26.5 -27.766 -19.234 1 88.81 189 THR A O 1
ATOM 1546 N N . ASN A 1 190 ? -24.719 -28.938 -18.562 1 92.44 190 ASN A N 1
ATOM 1547 C CA . ASN A 1 190 ? -23.797 -28.141 -19.391 1 92.44 190 ASN A CA 1
ATOM 1548 C C . ASN A 1 190 ? -24.047 -28.359 -20.875 1 92.44 190 ASN A C 1
ATOM 1550 O O . ASN A 1 190 ? -23.953 -29.5 -21.359 1 92.44 190 ASN A O 1
ATOM 1554 N N . LEU A 1 191 ? -24.219 -27.344 -21.594 1 92.25 191 LEU A N 1
ATOM 1555 C CA . LEU A 1 191 ? -24.578 -27.438 -23.016 1 92.25 191 LEU A CA 1
ATOM 1556 C C . LEU A 1 191 ? -23.391 -27.922 -23.844 1 92.25 191 LEU A C 1
ATOM 1558 O O . LEU A 1 191 ? -23.578 -28.609 -24.844 1 92.25 191 LEU A O 1
ATOM 1562 N N . VAL A 1 192 ? -22.219 -27.547 -23.453 1 95.62 192 VAL A N 1
ATOM 1563 C CA . VAL A 1 192 ? -21.016 -27.953 -24.188 1 95.62 192 VAL A CA 1
ATOM 1564 C C . VAL A 1 192 ? -20.781 -29.453 -24 1 95.62 192 VAL A C 1
ATOM 1566 O O . VAL A 1 192 ? -20.375 -30.141 -24.938 1 95.62 192 VAL A O 1
ATOM 1569 N N . ASP A 1 193 ? -21.016 -29.938 -22.797 1 94.06 193 ASP A N 1
ATOM 1570 C CA . ASP A 1 193 ? -20.891 -31.375 -22.578 1 94.06 193 ASP A CA 1
ATOM 1571 C C . ASP A 1 193 ? -21.828 -32.156 -23.484 1 94.06 193 ASP A C 1
ATOM 1573 O O . ASP A 1 193 ? -21.469 -33.25 -23.984 1 94.06 193 ASP A O 1
ATOM 1577 N N . HIS A 1 194 ? -22.953 -31.625 -23.656 1 91.19 194 HIS A N 1
ATOM 1578 C CA . HIS A 1 194 ? -23.953 -32.25 -24.5 1 91.19 194 HIS A CA 1
ATOM 1579 C C . HIS A 1 194 ? -23.5 -32.344 -25.953 1 91.19 194 HIS A C 1
ATOM 1581 O O . HIS A 1 194 ? -23.75 -33.344 -26.625 1 91.19 194 HIS A O 1
ATOM 1587 N N . ILE A 1 195 ? -22.969 -31.297 -26.422 1 93.75 195 ILE A N 1
ATOM 1588 C CA . ILE A 1 195 ? -22.547 -31.281 -27.812 1 93.75 195 ILE A CA 1
ATOM 1589 C C . ILE A 1 195 ? -21.25 -32.062 -27.984 1 93.75 195 ILE A C 1
ATOM 1591 O O . ILE A 1 195 ? -20.984 -32.625 -29.047 1 93.75 195 ILE A O 1
ATOM 1595 N N . TRP A 1 196 ? -20.438 -32.062 -26.953 1 94.69 196 TRP A N 1
ATOM 1596 C CA . TRP A 1 196 ? -19.203 -32.844 -26.969 1 94.69 196 TRP A CA 1
ATOM 1597 C C . TRP A 1 196 ? -19.484 -34.312 -27.078 1 94.69 196 TRP A C 1
ATOM 1599 O O . TRP A 1 196 ? -18.797 -35.031 -27.812 1 94.69 196 TRP A O 1
ATOM 1609 N N . GLY A 1 197 ? -20.453 -34.844 -26.406 1 91.38 197 GLY A N 1
ATOM 1610 C CA . GLY A 1 197 ? -21 -36.188 -26.531 1 91.38 197 GLY A CA 1
ATOM 1611 C C . GLY A 1 197 ? -19.969 -37.25 -26.266 1 91.38 197 GLY A C 1
ATOM 1612 O O . GLY A 1 197 ? -19.281 -37.219 -25.234 1 91.38 197 GLY A O 1
ATOM 1613 N N . GLU A 1 198 ? -19.844 -38.156 -27.172 1 90.81 198 GLU A N 1
ATOM 1614 C CA . GLU A 1 198 ? -19.016 -39.344 -27.016 1 90.81 198 GLU A CA 1
ATOM 1615 C C . GLU A 1 198 ? -17.547 -39.031 -27.234 1 90.81 198 GLU A C 1
ATOM 1617 O O . GLU A 1 198 ? -16.656 -39.781 -26.797 1 90.81 198 GLU A O 1
ATOM 1622 N N . GLU A 1 199 ? -17.344 -37.938 -27.812 1 92.88 199 GLU A N 1
ATOM 1623 C CA . GLU A 1 199 ? -15.969 -37.562 -28.109 1 92.88 199 GLU A CA 1
ATOM 1624 C C . GLU A 1 199 ? -15.289 -36.969 -26.875 1 92.88 199 GLU A C 1
ATOM 1626 O O . GLU A 1 199 ? -14.07 -36.781 -26.859 1 92.88 199 GLU A O 1
ATOM 1631 N N . ARG A 1 200 ? -16.078 -36.688 -25.906 1 94.06 200 ARG A N 1
ATOM 1632 C CA . ARG A 1 200 ? -15.508 -36.125 -24.688 1 94.06 200 ARG A CA 1
ATOM 1633 C C . ARG A 1 200 ? -14.547 -37.094 -24.031 1 94.06 200 ARG A C 1
ATOM 1635 O O . ARG A 1 200 ? -14.891 -38.281 -23.812 1 94.06 200 ARG A O 1
ATOM 1642 N N . PRO A 1 201 ? -13.359 -36.625 -23.734 1 92.25 201 PRO A N 1
ATOM 1643 C CA . PRO A 1 201 ? -12.375 -37.531 -23.125 1 92.25 201 PRO A CA 1
ATOM 1644 C C . PRO A 1 201 ? -12.883 -38.188 -21.844 1 92.25 201 PRO A C 1
ATOM 1646 O O . PRO A 1 201 ? -13.656 -37.594 -21.094 1 92.25 201 PRO A O 1
ATOM 1649 N N . GLU A 1 202 ? -12.445 -39.406 -21.641 1 84.94 202 GLU A N 1
ATOM 1650 C CA . GLU A 1 202 ? -12.828 -40.125 -20.438 1 84.94 202 GLU A CA 1
ATOM 1651 C C . GLU A 1 202 ? -12.086 -39.625 -19.203 1 84.94 202 GLU A C 1
ATOM 1653 O O . GLU A 1 202 ? -11.078 -38.906 -19.344 1 84.94 202 GLU A O 1
ATOM 1658 N N . THR A 1 203 ? -12.742 -39.969 -18.062 1 79.5 203 THR A N 1
ATOM 1659 C CA . THR A 1 203 ? -12.023 -39.656 -16.828 1 79.5 203 THR A CA 1
ATOM 1660 C C . THR A 1 203 ? -10.719 -40.438 -16.766 1 79.5 203 THR A C 1
ATOM 1662 O O . THR A 1 203 ? -10.695 -41.625 -17.078 1 79.5 203 THR A O 1
ATOM 1665 N N . PRO A 1 204 ? -9.68 -39.812 -16.484 1 68.5 204 PRO A N 1
ATOM 1666 C CA . PRO A 1 204 ? -8.422 -40.562 -16.406 1 68.5 204 PRO A CA 1
ATOM 1667 C C . PRO A 1 204 ? -8.516 -41.781 -15.477 1 68.5 204 PRO A C 1
ATOM 1669 O O . PRO A 1 204 ? -8.93 -41.625 -14.32 1 68.5 204 PRO A O 1
ATOM 1672 N N . GLY A 1 205 ? -8.641 -43.062 -15.961 1 61.25 205 GLY A N 1
ATOM 1673 C CA . GLY A 1 205 ? -8.867 -44.281 -15.227 1 61.25 205 GLY A CA 1
ATOM 1674 C C . GLY A 1 205 ? -7.711 -44.656 -14.32 1 61.25 205 GLY A C 1
ATOM 1675 O O . GLY A 1 205 ? -7.898 -45.375 -13.32 1 61.25 205 GLY A O 1
ATOM 1676 N N . ASN A 1 206 ? -6.504 -44.375 -14.625 1 64.06 206 ASN A N 1
ATOM 1677 C CA . ASN A 1 206 ? -5.344 -44.938 -13.922 1 64.06 206 ASN A CA 1
ATOM 1678 C C . ASN A 1 206 ? -4.805 -43.969 -12.883 1 64.06 206 ASN A C 1
ATOM 1680 O O . ASN A 1 206 ? -3.652 -44.062 -12.461 1 64.06 206 ASN A O 1
ATOM 1684 N N . GLN A 1 207 ? -5.859 -43.281 -12.359 1 70.88 207 GLN A N 1
ATOM 1685 C CA . GLN A 1 207 ? -5.367 -42.312 -11.375 1 70.88 207 GLN A CA 1
ATOM 1686 C C . GLN A 1 207 ? -5.602 -42.812 -9.953 1 70.88 207 GLN A C 1
ATOM 1688 O O . GLN A 1 207 ? -6.738 -43.094 -9.562 1 70.88 207 GLN A O 1
ATOM 1693 N N . VAL A 1 208 ? -4.441 -43.188 -9.25 1 81.81 208 VAL A N 1
ATOM 1694 C CA . VAL A 1 208 ? -4.543 -43.688 -7.875 1 81.81 208 VAL A CA 1
ATOM 1695 C C . VAL A 1 208 ? -4.109 -42.594 -6.906 1 81.81 208 VAL A C 1
ATOM 1697 O O . VAL A 1 208 ? -3.176 -41.812 -7.188 1 81.81 208 VAL A O 1
ATOM 1700 N N . ILE A 1 209 ? -4.945 -42.469 -5.922 1 94.69 209 ILE A N 1
ATOM 1701 C CA . ILE A 1 209 ? -4.621 -41.562 -4.836 1 94.69 209 ILE A CA 1
ATOM 1702 C C . ILE A 1 209 ? -3.391 -42.062 -4.086 1 94.69 209 ILE A C 1
ATOM 1704 O O . ILE A 1 209 ? -3.254 -43.25 -3.844 1 94.69 209 ILE A O 1
ATOM 1708 N N . LYS A 1 210 ? -2.479 -41.188 -3.789 1 95.5 210 LYS A N 1
ATOM 1709 C CA . LYS A 1 210 ? -1.291 -41.5 -3.006 1 95.5 210 LYS A CA 1
ATOM 1710 C C . LYS A 1 210 ? -1.272 -40.75 -1.688 1 95.5 210 LYS A C 1
ATOM 1712 O O . LYS A 1 210 ? -1.818 -39.656 -1.597 1 95.5 210 LYS A O 1
ATOM 1717 N N . VAL A 1 211 ? -0.644 -41.406 -0.72 1 97 211 VAL A N 1
ATOM 1718 C CA . VAL A 1 211 ? -0.498 -40.75 0.58 1 97 211 VAL A CA 1
ATOM 1719 C C . VAL A 1 211 ? 0.675 -39.781 0.543 1 97 211 VAL A C 1
ATOM 1721 O O . VAL A 1 211 ? 1.733 -40.094 -0.007 1 97 211 VAL A O 1
ATOM 1724 N N . HIS A 1 212 ? 0.45 -38.594 0.947 1 97.56 212 HIS A N 1
ATOM 1725 C CA . HIS A 1 212 ? 1.552 -37.688 1.273 1 97.56 212 HIS A CA 1
ATOM 1726 C C . HIS A 1 212 ? 2.08 -37.969 2.68 1 97.56 212 HIS A C 1
ATOM 1728 O O . HIS A 1 212 ? 1.526 -37.469 3.66 1 97.56 212 HIS A O 1
ATOM 1734 N N . GLU A 1 213 ? 3.148 -38.594 2.783 1 97.38 213 GLU A N 1
ATOM 1735 C CA . GLU A 1 213 ? 3.656 -39.156 4.039 1 97.38 213 GLU A CA 1
ATOM 1736 C C . GLU A 1 213 ? 3.916 -38.031 5.055 1 97.38 213 GLU A C 1
ATOM 1738 O O . GLU A 1 213 ? 4.246 -36.906 4.68 1 97.38 213 GLU A O 1
ATOM 1743 N N . LYS A 1 214 ? 3.848 -38.375 6.27 1 96.75 214 LYS A N 1
ATOM 1744 C CA . LYS A 1 214 ? 3.984 -37.438 7.375 1 96.75 214 LYS A CA 1
ATOM 1745 C C . LYS A 1 214 ? 5.375 -36.812 7.387 1 96.75 214 LYS A C 1
ATOM 1747 O O . LYS A 1 214 ? 5.531 -35.656 7.777 1 96.75 214 LYS A O 1
ATOM 1752 N N . GLN A 1 215 ? 6.363 -37.531 6.957 1 96.81 215 GLN A N 1
ATOM 1753 C CA . GLN A 1 215 ? 7.723 -37 6.938 1 96.81 215 GLN A CA 1
ATOM 1754 C C . GLN A 1 215 ? 7.816 -35.781 6.039 1 96.81 215 GLN A C 1
ATOM 1756 O O . GLN A 1 215 ? 8.68 -34.938 6.238 1 96.81 215 GLN A O 1
ATOM 1761 N N . PHE A 1 216 ? 6.984 -35.688 5.051 1 97.81 216 PHE A N 1
ATOM 1762 C CA . PHE A 1 216 ? 6.961 -34.531 4.148 1 97.81 216 PHE A CA 1
ATOM 1763 C C . PHE A 1 216 ? 5.914 -33.531 4.594 1 97.81 216 PHE A C 1
ATOM 1765 O O . PHE A 1 216 ? 6.18 -32.312 4.605 1 97.81 216 PHE A O 1
ATOM 1772 N N . ALA A 1 217 ? 4.758 -34.062 5.055 1 97.62 217 ALA A N 1
ATOM 1773 C CA . ALA A 1 217 ? 3.639 -33.188 5.441 1 97.62 217 ALA A CA 1
ATOM 1774 C C . ALA A 1 217 ? 3.893 -32.531 6.793 1 97.62 217 ALA A C 1
ATOM 1776 O O . ALA A 1 217 ? 3.35 -31.469 7.082 1 97.62 217 ALA A O 1
ATOM 1777 N N . GLY A 1 218 ? 4.629 -33.156 7.648 1 97.69 218 GLY A N 1
ATOM 1778 C CA . GLY A 1 218 ? 5.004 -32.625 8.945 1 97.69 218 GLY A CA 1
ATOM 1779 C C . GLY A 1 218 ? 3.938 -32.812 10.008 1 97.69 218 GLY A C 1
ATOM 1780 O O . GLY A 1 218 ? 4.227 -32.781 11.203 1 97.69 218 GLY A O 1
ATOM 1781 N N . GLU A 1 219 ? 2.656 -32.875 9.609 1 97.5 219 GLU A N 1
ATOM 1782 C CA . GLU A 1 219 ? 1.513 -33.062 10.492 1 97.5 219 GLU A CA 1
ATOM 1783 C C . GLU A 1 219 ? 0.583 -34.156 9.984 1 97.5 219 GLU A C 1
ATOM 1785 O O . GLU A 1 219 ? 0.419 -34.312 8.773 1 97.5 219 GLU A O 1
ATOM 1790 N N . SER A 1 220 ? -0.022 -34.844 10.945 1 96.94 220 SER A N 1
ATOM 1791 C CA . SER A 1 220 ? -1.02 -35.844 10.539 1 96.94 220 SER A CA 1
ATOM 1792 C C . SER A 1 220 ? -2.311 -35.156 10.086 1 96.94 220 SER A C 1
ATOM 1794 O O . SER A 1 220 ? -2.59 -34.031 10.484 1 96.94 220 SER A O 1
ATOM 1796 N N . TRP A 1 221 ? -2.998 -35.906 9.227 1 97.25 221 TRP A N 1
ATOM 1797 C CA . TRP A 1 221 ? -4.266 -35.312 8.781 1 97.25 221 TRP A CA 1
ATOM 1798 C C . TRP A 1 221 ? -5.234 -35.188 9.953 1 97.25 221 TRP A C 1
ATOM 1800 O O . TRP A 1 221 ? -6.039 -34.25 9.984 1 97.25 221 TRP A O 1
ATOM 1810 N N . GLN A 1 222 ? -5.172 -36.031 10.953 1 96.12 222 GLN A N 1
ATOM 1811 C CA . GLN A 1 222 ? -6.012 -35.938 12.148 1 96.12 222 GLN A CA 1
ATOM 1812 C C . GLN A 1 222 ? -5.762 -34.625 12.898 1 96.12 222 GLN A C 1
ATOM 1814 O O . GLN A 1 222 ? -6.707 -34 13.344 1 96.12 222 GLN A O 1
ATOM 1819 N N . ASP A 1 223 ? -4.508 -34.312 13.055 1 97.06 223 ASP A N 1
ATOM 1820 C CA . ASP A 1 223 ? -4.156 -33.062 13.727 1 97.06 223 ASP A CA 1
ATOM 1821 C C . ASP A 1 223 ? -4.684 -31.859 12.961 1 97.06 223 ASP A C 1
ATOM 1823 O O . ASP A 1 223 ? -5.121 -30.875 13.562 1 97.06 223 ASP A O 1
ATOM 1827 N N . LYS A 1 224 ? -4.625 -31.922 11.672 1 98 224 LYS A N 1
ATOM 1828 C CA . LYS A 1 224 ? -5.121 -30.844 10.836 1 98 224 LYS A CA 1
ATOM 1829 C C . LYS A 1 224 ? -6.633 -30.688 10.969 1 98 224 LYS A C 1
ATOM 1831 O O . LYS A 1 224 ? -7.148 -29.562 11.039 1 98 224 LYS A O 1
ATOM 1836 N N . VAL A 1 225 ? -7.309 -31.797 10.969 1 97.94 225 VAL A N 1
ATOM 1837 C CA . VAL A 1 225 ? -8.758 -31.781 11.125 1 97.94 225 VAL A CA 1
ATOM 1838 C C . VAL A 1 225 ? -9.125 -31.219 12.5 1 97.94 225 VAL A C 1
ATOM 1840 O O . VAL A 1 225 ? -10.086 -30.469 12.633 1 97.94 225 VAL A O 1
ATOM 1843 N N . LYS A 1 226 ? -8.406 -31.625 13.492 1 97.44 226 LYS A N 1
ATOM 1844 C CA . LYS A 1 226 ? -8.633 -31.109 14.836 1 97.44 226 LYS A CA 1
ATOM 1845 C C . LYS A 1 226 ? -8.484 -29.594 14.867 1 97.44 226 LYS A C 1
ATOM 1847 O O . LYS A 1 226 ? -9.297 -28.891 15.484 1 97.44 226 LYS A O 1
ATOM 1852 N N . GLU A 1 227 ? -7.449 -29.125 14.242 1 98 227 GLU A N 1
ATOM 1853 C CA . GLU A 1 227 ? -7.242 -27.688 14.164 1 98 227 GLU A CA 1
ATOM 1854 C C . GLU A 1 227 ? -8.383 -27 13.414 1 98 227 GLU A C 1
ATOM 1856 O O . GLU A 1 227 ? -8.844 -25.938 13.82 1 98 227 GLU A O 1
ATOM 1861 N N . LEU A 1 228 ? -8.805 -27.578 12.312 1 98.38 228 LEU A N 1
ATOM 1862 C CA . LEU A 1 228 ? -9.922 -27.031 11.562 1 98.38 228 LEU A CA 1
ATOM 1863 C C . LEU A 1 228 ? -11.18 -26.953 12.422 1 98.38 228 LEU A C 1
ATOM 1865 O O . LEU A 1 228 ? -11.891 -25.953 12.406 1 98.38 228 LEU A O 1
ATOM 1869 N N . ARG A 1 229 ? -11.438 -28 13.172 1 98.06 229 ARG A N 1
ATOM 1870 C CA . ARG A 1 229 ? -12.602 -28.031 14.055 1 98.06 229 ARG A CA 1
ATOM 1871 C C . ARG A 1 229 ? -12.531 -26.922 15.102 1 98.06 229 ARG A C 1
ATOM 1873 O O . ARG A 1 229 ? -13.547 -26.312 15.422 1 98.06 229 ARG A O 1
ATOM 1880 N N . ARG A 1 230 ? -11.406 -26.734 15.609 1 98.12 230 ARG A N 1
ATOM 1881 C CA . ARG A 1 230 ? -11.219 -25.656 16.562 1 98.12 230 ARG A CA 1
ATOM 1882 C C . ARG A 1 230 ? -11.555 -24.312 15.945 1 98.12 230 ARG A C 1
ATOM 1884 O O . ARG A 1 230 ? -12.25 -23.484 16.547 1 98.12 230 ARG A O 1
ATOM 1891 N N . ARG A 1 231 ? -11.117 -24.031 14.789 1 97.75 231 ARG A N 1
ATOM 1892 C CA . ARG A 1 231 ? -11.367 -22.766 14.094 1 97.75 231 ARG A CA 1
ATOM 1893 C C . ARG A 1 231 ? -12.844 -22.609 13.742 1 97.75 231 ARG A C 1
ATOM 1895 O O . ARG A 1 231 ? -13.391 -21.516 13.812 1 97.75 231 ARG A O 1
ATOM 1902 N N . LEU A 1 232 ? -13.422 -23.719 13.297 1 97.94 232 LEU A N 1
ATOM 1903 C CA . LEU A 1 232 ? -14.852 -23.688 13.008 1 97.94 232 LEU A CA 1
ATOM 1904 C C . LEU A 1 232 ? -15.648 -23.344 14.258 1 97.94 232 LEU A C 1
ATOM 1906 O O . LEU A 1 232 ? -16.625 -22.594 14.188 1 97.94 232 LEU A O 1
ATOM 1910 N N . ALA A 1 233 ? -15.219 -23.906 15.367 1 97.25 233 ALA A N 1
ATOM 1911 C CA . ALA A 1 233 ? -15.875 -23.594 16.641 1 97.25 233 ALA A CA 1
ATOM 1912 C C . ALA A 1 233 ? -15.742 -22.109 16.969 1 97.25 233 ALA A C 1
ATOM 1914 O O . ALA A 1 233 ? -16.703 -21.484 17.453 1 97.25 233 ALA A O 1
ATOM 1915 N N . GLN A 1 234 ? -14.625 -21.562 16.703 1 95.94 234 GLN A N 1
ATOM 1916 C CA . GLN A 1 234 ? -14.383 -20.156 16.953 1 95.94 234 GLN A CA 1
ATOM 1917 C C . GLN A 1 234 ? -15.281 -19.281 16.078 1 95.94 234 GLN A C 1
ATOM 1919 O O . GLN A 1 234 ? -15.688 -18.188 16.484 1 95.94 234 GLN A O 1
ATOM 1924 N N . LEU A 1 235 ? -15.625 -19.797 14.906 1 95.31 235 LEU A N 1
ATOM 1925 C CA . LEU A 1 235 ? -16.484 -19.062 13.969 1 95.31 235 LEU A CA 1
ATOM 1926 C C . LEU A 1 235 ? -17.953 -19.375 14.219 1 95.31 235 LEU A C 1
ATOM 1928 O O . LEU A 1 235 ? -18.828 -18.828 13.555 1 95.31 235 LEU A O 1
ATOM 1932 N N . GLY A 1 236 ? -18.203 -20.312 15.133 1 95.88 236 GLY A N 1
ATOM 1933 C CA . GLY A 1 236 ? -19.562 -20.734 15.445 1 95.88 236 GLY A CA 1
ATOM 1934 C C . GLY A 1 236 ? -20.188 -21.594 14.367 1 95.88 236 GLY A C 1
ATOM 1935 O O . GLY A 1 236 ? -21.406 -21.562 14.18 1 95.88 236 GLY A O 1
ATOM 1936 N N . CYS A 1 237 ? -19.391 -22.328 13.641 1 97.38 237 CYS A N 1
ATOM 1937 C CA . CYS A 1 237 ? -19.906 -23.172 12.562 1 97.38 237 CYS A CA 1
ATOM 1938 C C . CYS A 1 237 ? -19.938 -24.625 12.977 1 97.38 237 CYS A C 1
ATOM 1940 O O . CYS A 1 237 ? -19.031 -25.109 13.656 1 97.38 237 CYS A O 1
ATOM 1942 N N . ASP A 1 238 ? -20.969 -25.328 12.484 1 96.75 238 ASP A N 1
ATOM 1943 C CA . ASP A 1 238 ? -21.125 -26.75 12.781 1 96.75 238 ASP A CA 1
ATOM 1944 C C . ASP A 1 238 ? -20.375 -27.609 11.766 1 96.75 238 ASP A C 1
ATOM 1946 O O . ASP A 1 238 ? -19.969 -28.734 12.078 1 96.75 238 ASP A O 1
ATOM 1950 N N . ALA A 1 239 ? -20.312 -27.078 10.625 1 97.19 239 ALA A N 1
ATOM 1951 C CA . ALA A 1 239 ? -19.688 -27.844 9.547 1 97.19 239 ALA A CA 1
ATOM 1952 C C . ALA A 1 239 ? -19.125 -26.906 8.477 1 97.19 239 ALA A C 1
ATOM 1954 O O . ALA A 1 239 ? -19.375 -25.703 8.5 1 97.19 239 ALA A O 1
ATOM 1955 N N . MET A 1 240 ? -18.359 -27.516 7.625 1 98 240 MET A N 1
ATOM 1956 C CA . MET A 1 240 ? -17.797 -26.812 6.469 1 98 240 MET A CA 1
ATOM 1957 C C . MET A 1 240 ? -17.797 -27.719 5.238 1 98 240 MET A C 1
ATOM 1959 O O . MET A 1 240 ? -17.516 -28.906 5.332 1 98 240 MET A O 1
ATOM 1963 N N . VAL A 1 241 ? -18.188 -27.141 4.141 1 98 241 VAL A N 1
ATOM 1964 C CA . VAL A 1 241 ? -18.016 -27.812 2.857 1 98 241 VAL A CA 1
ATOM 1965 C C . VAL A 1 241 ? -16.703 -27.391 2.219 1 98 241 VAL A C 1
ATOM 1967 O O . VAL A 1 241 ? -16.453 -26.188 2.039 1 98 241 VAL A O 1
ATOM 1970 N N . VAL A 1 242 ? -15.859 -28.281 1.914 1 98.44 242 VAL A N 1
ATOM 1971 C CA . VAL A 1 242 ? -14.57 -28.016 1.289 1 98.44 242 VAL A CA 1
ATOM 1972 C C . VAL A 1 242 ? -14.625 -28.375 -0.193 1 98.44 242 VAL A C 1
ATOM 1974 O O . VAL A 1 242 ? -14.828 -29.547 -0.543 1 98.44 242 VAL A O 1
ATOM 1977 N N . THR A 1 243 ? -14.422 -27.375 -1.046 1 98 243 THR A N 1
ATOM 1978 C CA . THR A 1 243 ? -14.562 -27.609 -2.479 1 98 243 THR A CA 1
ATOM 1979 C C . THR A 1 243 ? -13.219 -27.453 -3.184 1 98 243 THR A C 1
ATOM 1981 O O . THR A 1 243 ? -13.039 -27.953 -4.301 1 98 243 THR A O 1
ATOM 1984 N N . SER A 1 244 ? -12.297 -26.75 -2.586 1 98.06 244 SER A N 1
ATOM 1985 C CA . SER A 1 244 ? -10.961 -26.594 -3.154 1 98.06 244 SER A CA 1
ATOM 1986 C C . SER A 1 244 ? -10.188 -27.906 -3.125 1 98.06 244 SER A C 1
ATOM 1988 O O . SER A 1 244 ? -10.016 -28.5 -2.061 1 98.06 244 SER A O 1
ATOM 1990 N N . LEU A 1 245 ? -9.688 -28.281 -4.254 1 98 245 LEU A N 1
ATOM 1991 C CA . LEU A 1 245 ? -8.961 -29.547 -4.332 1 98 245 LEU A CA 1
ATOM 1992 C C . LEU A 1 245 ? -7.668 -29.469 -3.525 1 98 245 LEU A C 1
ATOM 1994 O O . LEU A 1 245 ? -7.262 -30.469 -2.908 1 98 245 LEU A O 1
ATOM 1998 N N . THR A 1 246 ? -7.043 -28.344 -3.561 1 97.94 246 THR A N 1
ATOM 1999 C CA . THR A 1 246 ? -5.781 -28.188 -2.844 1 97.94 246 THR A CA 1
ATOM 2000 C C . THR A 1 246 ? -6.008 -28.234 -1.334 1 97.94 246 THR A C 1
ATOM 2002 O O . THR A 1 246 ? -5.164 -28.734 -0.588 1 97.94 246 THR A O 1
ATOM 2005 N N . GLU A 1 247 ? -7.129 -27.734 -0.881 1 98.44 247 GLU A N 1
ATOM 2006 C CA . GLU A 1 247 ? -7.453 -27.797 0.542 1 98.44 247 GLU A CA 1
ATOM 2007 C C . GLU A 1 247 ? -7.73 -29.219 0.992 1 98.44 247 GLU A C 1
ATOM 2009 O O . GLU A 1 247 ? -7.309 -29.625 2.076 1 98.44 247 GLU A O 1
ATOM 2014 N N . ILE A 1 248 ? -8.422 -29.953 0.156 1 98.56 248 ILE A N 1
ATOM 2015 C CA . ILE A 1 248 ? -8.734 -31.344 0.477 1 98.56 248 ILE A CA 1
ATOM 2016 C C . ILE A 1 248 ? -7.441 -32.156 0.529 1 98.56 248 ILE A C 1
ATOM 2018 O O . ILE A 1 248 ? -7.234 -32.938 1.461 1 98.56 248 ILE A O 1
ATOM 2022 N N . ALA A 1 249 ? -6.637 -31.984 -0.486 1 98.38 249 ALA A N 1
ATOM 2023 C CA . ALA A 1 249 ? -5.363 -32.688 -0.54 1 98.38 249 ALA A CA 1
ATOM 2024 C C . ALA A 1 249 ? -4.512 -32.375 0.689 1 98.38 249 ALA A C 1
ATOM 2026 O O . ALA A 1 249 ? -3.895 -33.281 1.267 1 98.38 249 ALA A O 1
ATOM 2027 N N . TYR A 1 250 ? -4.41 -31.172 1.15 1 98.38 250 TYR A N 1
ATOM 2028 C CA . TYR A 1 250 ? -3.674 -30.734 2.334 1 98.38 250 TYR A CA 1
ATOM 2029 C C . TYR A 1 250 ? -4.262 -31.359 3.596 1 98.38 250 TYR A C 1
ATOM 2031 O O . TYR A 1 250 ? -3.533 -31.938 4.406 1 98.38 250 TYR A O 1
ATOM 2039 N N . LEU A 1 251 ? -5.551 -31.203 3.744 1 98.5 251 LEU A N 1
ATOM 2040 C CA . LEU A 1 251 ? -6.242 -31.594 4.965 1 98.5 251 LEU A CA 1
ATOM 2041 C C . LEU A 1 251 ? -6.09 -33.094 5.223 1 98.5 251 LEU A C 1
ATOM 2043 O O . LEU A 1 251 ? -5.844 -33.5 6.355 1 98.5 251 LEU A O 1
ATOM 2047 N N . LEU A 1 252 ? -6.195 -33.906 4.141 1 98.12 252 LEU A N 1
ATOM 2048 C CA . LEU A 1 252 ? -6.234 -35.344 4.301 1 98.12 252 LEU A CA 1
ATOM 2049 C C . LEU A 1 252 ? -4.879 -35.969 3.98 1 98.12 252 LEU A C 1
ATOM 2051 O O . LEU A 1 252 ? -4.738 -37.188 3.986 1 98.12 252 LEU A O 1
ATOM 2055 N N . ASN A 1 253 ? -3.893 -35.188 3.664 1 98.19 253 ASN A N 1
ATOM 2056 C CA . ASN A 1 253 ? -2.557 -35.656 3.305 1 98.19 253 ASN A CA 1
ATOM 2057 C C . ASN A 1 253 ? -2.605 -36.688 2.164 1 98.19 253 ASN A C 1
ATOM 2059 O O . ASN A 1 253 ? -2.016 -37.75 2.26 1 98.19 253 ASN A O 1
ATOM 2063 N N . ILE A 1 254 ? -3.283 -36.312 1.104 1 97.81 254 ILE A N 1
ATOM 2064 C CA . ILE A 1 254 ? -3.359 -37.156 -0.093 1 97.81 254 ILE A CA 1
ATOM 2065 C C . ILE A 1 254 ? -2.973 -36.344 -1.319 1 97.81 254 ILE A C 1
ATOM 2067 O O . ILE A 1 254 ? -3.002 -35.094 -1.282 1 97.81 254 ILE A O 1
ATOM 2071 N N . ARG A 1 255 ? -2.566 -37 -2.34 1 97.44 255 ARG A N 1
ATOM 2072 C CA . ARG A 1 255 ? -2.219 -36.344 -3.607 1 97.44 255 ARG A CA 1
ATOM 2073 C C . ARG A 1 255 ? -2.648 -37.219 -4.789 1 97.44 255 ARG A C 1
ATOM 2075 O O . ARG A 1 255 ? -2.885 -38.406 -4.629 1 97.44 255 ARG A O 1
ATOM 2082 N N . GLY A 1 256 ? -2.852 -36.562 -5.895 1 95.44 256 GLY A N 1
ATOM 2083 C CA . GLY A 1 256 ? -3.221 -37.219 -7.137 1 95.44 256 GLY A CA 1
ATOM 2084 C C . GLY A 1 256 ? -2.803 -36.469 -8.375 1 95.44 256 GLY A C 1
ATOM 2085 O O . GLY A 1 256 ? -1.989 -35.531 -8.289 1 95.44 256 GLY A O 1
ATOM 2086 N N . THR A 1 257 ? -3.203 -36.875 -9.531 1 93.44 257 THR A N 1
ATOM 2087 C CA . THR A 1 257 ? -2.812 -36.281 -10.797 1 93.44 257 THR A CA 1
ATOM 2088 C C . THR A 1 257 ? -4.043 -35.906 -11.625 1 93.44 257 THR A C 1
ATOM 2090 O O . THR A 1 257 ? -4.016 -36 -12.859 1 93.44 257 THR A O 1
ATOM 2093 N N . ASP A 1 258 ? -5.086 -35.531 -10.969 1 93.56 258 ASP A N 1
ATOM 2094 C CA . ASP A 1 258 ? -6.371 -35.375 -11.641 1 93.56 258 ASP A CA 1
ATOM 2095 C C . ASP A 1 258 ? -6.367 -34.125 -12.523 1 93.56 258 ASP A C 1
ATOM 2097 O O . ASP A 1 258 ? -7.145 -34.031 -13.477 1 93.56 258 ASP A O 1
ATOM 2101 N N . ILE A 1 259 ? -5.594 -33.125 -12.211 1 93.44 259 ILE A N 1
ATOM 2102 C CA . ILE A 1 259 ? -5.445 -31.953 -13.062 1 93.44 259 ILE A CA 1
ATOM 2103 C C . ILE A 1 259 ? -3.963 -31.703 -13.336 1 93.44 259 ILE A C 1
ATOM 2105 O O . ILE A 1 259 ? -3.1 -32.188 -12.594 1 93.44 259 ILE A O 1
ATOM 2109 N N . PRO A 1 260 ? -3.701 -30.953 -14.398 1 93.12 260 PRO A N 1
ATOM 2110 C CA . PRO A 1 260 ? -2.297 -30.703 -14.734 1 93.12 260 PRO A CA 1
ATOM 2111 C C . PRO A 1 260 ? -1.596 -29.812 -13.711 1 93.12 260 PRO A C 1
ATOM 2113 O O . PRO A 1 260 ? -2.203 -28.875 -13.172 1 93.12 260 PRO A O 1
ATOM 2116 N N . TYR A 1 261 ? -0.297 -30.172 -13.336 1 95.88 261 TYR A N 1
ATOM 2117 C CA . TYR A 1 261 ? 0.691 -29.344 -12.656 1 95.88 261 TYR A CA 1
ATOM 2118 C C . TYR A 1 261 ? 0.401 -29.266 -11.164 1 95.88 261 TYR A C 1
ATOM 2120 O O . TYR A 1 261 ? 1.241 -28.797 -10.383 1 95.88 261 TYR A O 1
ATOM 2128 N N . THR A 1 262 ? -0.831 -29.562 -10.719 1 96.75 262 THR A N 1
ATOM 2129 C CA . THR A 1 262 ? -1.186 -29.531 -9.305 1 96.75 262 THR A CA 1
ATOM 2130 C C . THR A 1 262 ? -1.522 -30.922 -8.805 1 96.75 262 THR A C 1
ATOM 2132 O O . THR A 1 262 ? -2.41 -31.594 -9.344 1 96.75 262 THR A O 1
ATOM 2135 N N . PRO A 1 263 ? -0.871 -31.391 -7.809 1 97.31 263 PRO A N 1
ATOM 2136 C CA . PRO A 1 263 ? -1.063 -32.75 -7.312 1 97.31 263 PRO A CA 1
ATOM 2137 C C . PRO A 1 263 ? -2.297 -32.875 -6.426 1 97.31 263 PRO A C 1
ATOM 2139 O O . PRO A 1 263 ? -2.174 -33 -5.203 1 97.31 263 PRO A O 1
ATOM 2142 N N . VAL A 1 264 ? -3.43 -33 -7.062 1 96.88 264 VAL A N 1
ATOM 2143 C CA . VAL A 1 264 ? -4.68 -33.031 -6.309 1 96.88 264 VAL A CA 1
ATOM 2144 C C . VAL A 1 264 ? -5.582 -34.156 -6.84 1 96.88 264 VAL A C 1
ATOM 2146 O O . VAL A 1 264 ? -5.273 -34.781 -7.855 1 96.88 264 VAL A O 1
ATOM 2149 N N . VAL A 1 265 ? -6.66 -34.406 -6.09 1 96.06 265 VAL A N 1
ATOM 2150 C CA . VAL A 1 265 ? -7.672 -35.406 -6.41 1 96.06 265 VAL A CA 1
ATOM 2151 C C . VAL A 1 265 ? -9.031 -34.719 -6.57 1 96.06 265 VAL A C 1
ATOM 2153 O O . VAL A 1 265 ? -9.477 -34 -5.688 1 96.06 265 VAL A O 1
ATOM 2156 N N . LYS A 1 266 ? -9.617 -34.969 -7.695 1 96 266 LYS A N 1
ATOM 2157 C CA . LYS A 1 266 ? -10.969 -34.438 -7.863 1 96 266 LYS A CA 1
ATOM 2158 C C . LYS A 1 266 ? -11.922 -35.031 -6.832 1 96 266 LYS A C 1
ATOM 2160 O O . LYS A 1 266 ? -12.25 -36.219 -6.887 1 96 266 LYS A O 1
ATOM 2165 N N . SER A 1 267 ? -12.391 -34.188 -5.906 1 97.44 267 SER A N 1
ATOM 2166 C CA . SER A 1 267 ? -13.18 -34.688 -4.777 1 97.44 267 SER A CA 1
ATOM 2167 C C . SER A 1 267 ? -13.828 -33.531 -4.023 1 97.44 267 SER A C 1
ATOM 2169 O O . SER A 1 267 ? -13.5 -32.344 -4.27 1 97.44 267 SER A O 1
ATOM 2171 N N . TYR A 1 268 ? -14.805 -33.844 -3.203 1 98.38 268 TYR A N 1
ATOM 2172 C CA . TYR A 1 268 ? -15.367 -32.938 -2.199 1 98.38 268 TYR A CA 1
ATOM 2173 C C . TYR A 1 268 ? -15.133 -33.469 -0.794 1 98.38 268 TYR A C 1
ATOM 2175 O O . TYR A 1 268 ? -14.844 -34.656 -0.619 1 98.38 268 TYR A O 1
ATOM 2183 N N . ALA A 1 269 ? -15.18 -32.594 0.163 1 98.44 269 ALA A N 1
ATOM 2184 C CA . ALA A 1 269 ? -15.148 -33.031 1.559 1 98.44 269 ALA A CA 1
ATOM 2185 C C . ALA A 1 269 ? -16.109 -32.188 2.408 1 98.44 269 ALA A C 1
ATOM 2187 O O . ALA A 1 269 ? -16.406 -31.047 2.08 1 98.44 269 ALA A O 1
ATOM 2188 N N . VAL A 1 270 ? -16.688 -32.781 3.383 1 97.62 270 VAL A N 1
ATOM 2189 C CA . VAL A 1 270 ? -17.469 -32.125 4.418 1 97.62 270 VAL A CA 1
ATOM 2190 C C . VAL A 1 270 ? -16.906 -32.469 5.793 1 97.62 270 VAL A C 1
ATOM 2192 O O . VAL A 1 270 ? -16.703 -33.625 6.113 1 97.62 270 VAL A O 1
ATOM 2195 N N . VAL A 1 271 ? -16.578 -31.469 6.539 1 97.88 271 VAL A N 1
ATOM 2196 C CA . VAL A 1 271 ? -16.062 -31.672 7.887 1 97.88 271 VAL A CA 1
ATOM 2197 C C . VAL A 1 271 ? -17 -31.031 8.906 1 97.88 271 VAL A C 1
ATOM 2199 O O . VAL A 1 271 ? -17.266 -29.828 8.852 1 97.88 271 VAL A O 1
ATOM 2202 N N . SER A 1 272 ? -17.578 -31.812 9.742 1 96 272 SER A N 1
ATOM 2203 C CA . SER A 1 272 ? -18.344 -31.328 10.898 1 96 272 SER A CA 1
ATOM 2204 C C . SER A 1 272 ? -17.578 -31.547 12.195 1 96 272 SER A C 1
ATOM 2206 O O . SER A 1 272 ? -16.422 -31.984 12.172 1 96 272 SER A O 1
ATOM 2208 N N . GLN A 1 273 ? -18.188 -31.234 13.273 1 94 273 GLN A N 1
ATOM 2209 C CA . GLN A 1 273 ? -17.547 -31.453 14.562 1 94 273 GLN A CA 1
ATOM 2210 C C . GLN A 1 273 ? -17.453 -32.938 14.898 1 94 273 GLN A C 1
ATOM 2212 O O . GLN A 1 273 ? -16.594 -33.344 15.672 1 94 273 GLN A O 1
ATOM 2217 N N . ASP A 1 274 ? -18.281 -33.75 14.102 1 91.94 274 ASP A N 1
ATOM 2218 C CA . ASP A 1 274 ? -18.375 -35.156 14.484 1 91.94 274 ASP A CA 1
ATOM 2219 C C . ASP A 1 274 ? -18 -36.062 13.312 1 91.94 274 ASP A C 1
ATOM 2221 O O . ASP A 1 274 ? -17.656 -37.25 13.516 1 91.94 274 ASP A O 1
ATOM 2225 N N . ASP A 1 275 ? -18.141 -35.562 12.133 1 93.75 275 ASP A N 1
ATOM 2226 C CA . ASP A 1 275 ? -17.969 -36.438 10.977 1 93.75 275 ASP A CA 1
ATOM 2227 C C . ASP A 1 275 ? -17.016 -35.812 9.953 1 93.75 275 ASP A C 1
ATOM 2229 O O . ASP A 1 275 ? -16.859 -34.594 9.906 1 93.75 275 ASP A O 1
ATOM 2233 N N . ILE A 1 276 ? -16.391 -36.656 9.242 1 96.81 276 ILE A N 1
ATOM 2234 C CA . ILE A 1 276 ? -15.602 -36.281 8.062 1 96.81 276 ILE A CA 1
ATOM 2235 C C . ILE A 1 276 ? -16.062 -37.125 6.867 1 96.81 276 ILE A C 1
ATOM 2237 O O . ILE A 1 276 ? -16 -38.344 6.891 1 96.81 276 ILE A O 1
ATOM 2241 N N . PHE A 1 277 ? -16.562 -36.469 5.891 1 96.75 277 PHE A N 1
ATOM 2242 C CA . PHE A 1 277 ? -16.984 -37.125 4.656 1 96.75 277 PHE A CA 1
ATOM 2243 C C . PHE A 1 277 ? -16.031 -36.781 3.516 1 96.75 277 PHE A C 1
ATOM 2245 O O . PHE A 1 277 ? -15.633 -35.625 3.346 1 96.75 277 PHE A O 1
ATOM 2252 N N . PHE A 1 278 ? -15.586 -37.781 2.873 1 97.5 278 PHE A N 1
ATOM 2253 C CA . PHE A 1 278 ? -14.734 -37.688 1.698 1 97.5 278 PHE A CA 1
ATOM 2254 C C . PHE A 1 278 ? -15.43 -38.25 0.465 1 97.5 278 PHE A C 1
ATOM 2256 O O . PHE A 1 278 ? -15.695 -39.438 0.392 1 97.5 278 PHE A O 1
ATOM 2263 N N . TYR A 1 279 ? -15.789 -37.312 -0.527 1 97.81 279 TYR A N 1
ATOM 2264 C CA . TYR A 1 279 ? -16.516 -37.719 -1.725 1 97.81 279 TYR A CA 1
ATOM 2265 C C . TYR A 1 279 ? -15.586 -37.844 -2.918 1 97.81 279 TYR A C 1
ATOM 2267 O O . TYR A 1 279 ? -15.055 -36.875 -3.42 1 97.81 279 TYR A O 1
ATOM 2275 N N . VAL A 1 280 ? -15.391 -39 -3.424 1 95.94 280 VAL A N 1
ATOM 2276 C CA . VAL A 1 280 ? -14.422 -39.25 -4.477 1 95.94 280 VAL A CA 1
ATOM 2277 C C . VAL A 1 280 ? -14.844 -40.5 -5.273 1 95.94 280 VAL A C 1
ATOM 2279 O O . VAL A 1 280 ? -15.672 -41.281 -4.816 1 95.94 280 VAL A O 1
ATOM 2282 N N . ASP A 1 281 ? -14.367 -40.594 -6.531 1 93.5 281 ASP A N 1
ATOM 2283 C CA . ASP A 1 281 ? -14.547 -41.812 -7.305 1 93.5 281 ASP A CA 1
ATOM 2284 C C . ASP A 1 281 ? -13.93 -43 -6.586 1 93.5 281 ASP A C 1
ATOM 2286 O O . ASP A 1 281 ? -12.719 -43.062 -6.391 1 93.5 281 ASP A O 1
ATOM 2290 N N . HIS A 1 282 ? -14.703 -43.969 -6.359 1 90.06 282 HIS A N 1
ATOM 2291 C CA . HIS A 1 282 ? -14.289 -45.125 -5.562 1 90.06 282 HIS A CA 1
ATOM 2292 C C . HIS A 1 282 ? -13.18 -45.906 -6.258 1 90.06 282 HIS A C 1
ATOM 2294 O O . HIS A 1 282 ? -12.398 -46.594 -5.605 1 90.06 282 HIS A O 1
ATOM 2300 N N . ALA A 1 283 ? -13.117 -45.844 -7.496 1 89.25 283 ALA A N 1
ATOM 2301 C CA . ALA A 1 283 ? -12.125 -46.562 -8.273 1 89.25 283 ALA A CA 1
ATOM 2302 C C . ALA A 1 283 ? -10.711 -46.062 -7.957 1 89.25 283 ALA A C 1
ATOM 2304 O O . ALA A 1 283 ? -9.734 -46.781 -8.219 1 89.25 283 ALA A O 1
ATOM 2305 N N . LYS A 1 284 ? -10.617 -44.906 -7.363 1 91.69 284 LYS A N 1
ATOM 2306 C CA . LYS A 1 284 ? -9.312 -44.281 -7.082 1 91.69 284 LYS A CA 1
ATOM 2307 C C . LYS A 1 284 ? -8.781 -44.75 -5.727 1 91.69 284 LYS A C 1
ATOM 2309 O O . LYS A 1 284 ? -7.633 -44.469 -5.379 1 91.69 284 LYS A O 1
ATOM 2314 N N . ILE A 1 285 ? -9.555 -45.438 -4.949 1 91.81 285 ILE A N 1
ATOM 2315 C CA . ILE A 1 285 ? -9.219 -45.781 -3.57 1 91.81 285 ILE A CA 1
ATOM 2316 C C . ILE A 1 285 ? -8.461 -47.094 -3.535 1 91.81 285 ILE A C 1
ATOM 2318 O O . ILE A 1 285 ? -8.93 -48.094 -4.062 1 91.81 285 ILE A O 1
ATOM 2322 N N . SER A 1 286 ? -7.312 -47.062 -2.912 1 91.19 286 SER A N 1
ATOM 2323 C CA . SER A 1 286 ? -6.539 -48.281 -2.654 1 91.19 286 SER A CA 1
ATOM 2324 C C . SER A 1 286 ? -6.605 -48.688 -1.184 1 91.19 286 SER A C 1
ATOM 2326 O O . SER A 1 286 ? -7.098 -47.906 -0.351 1 91.19 286 SER A O 1
ATOM 2328 N N . LEU A 1 287 ? -6.09 -49.844 -0.886 1 90.38 287 LEU A N 1
ATOM 2329 C CA . LEU A 1 287 ? -6.043 -50.312 0.493 1 90.38 287 LEU A CA 1
ATOM 2330 C C . LEU A 1 287 ? -5.207 -49.375 1.359 1 90.38 287 LEU A C 1
ATOM 2332 O O . LEU A 1 287 ? -5.543 -49.156 2.521 1 90.38 287 LEU A O 1
ATOM 2336 N N . SER A 1 288 ? -4.203 -48.938 0.791 1 91.81 288 SER A N 1
ATOM 2337 C CA . SER A 1 288 ? -3.33 -48.031 1.517 1 91.81 288 SER A CA 1
ATOM 2338 C C . SER A 1 288 ? -4.07 -46.75 1.916 1 91.81 288 SER A C 1
ATOM 2340 O O . SER A 1 288 ? -3.836 -46.219 2.994 1 91.81 288 SER A O 1
ATOM 2342 N N . ILE A 1 289 ? -4.938 -46.312 1.088 1 93.81 289 ILE A N 1
ATOM 2343 C CA . ILE A 1 289 ? -5.699 -45.094 1.354 1 93.81 289 ILE A CA 1
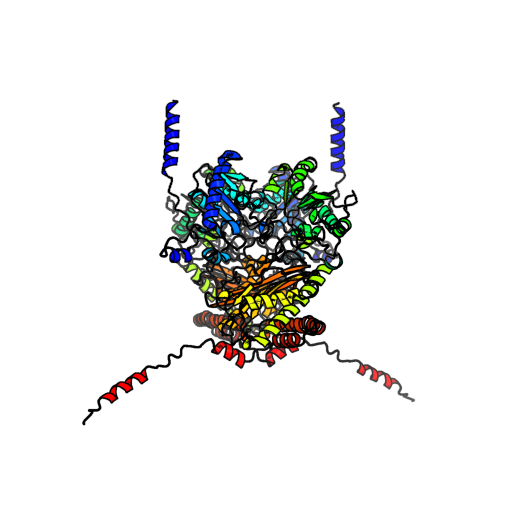ATOM 2344 C C . ILE A 1 289 ? -6.762 -45.375 2.416 1 93.81 289 ILE A C 1
ATOM 2346 O O . ILE A 1 289 ? -7.016 -44.531 3.283 1 93.81 289 ILE A O 1
ATOM 2350 N N . ASP A 1 290 ? -7.328 -46.531 2.34 1 92.12 290 ASP A N 1
ATOM 2351 C CA . ASP A 1 290 ? -8.281 -46.938 3.367 1 92.12 290 ASP A CA 1
ATOM 2352 C C . ASP A 1 290 ? -7.633 -46.938 4.75 1 92.12 290 ASP A C 1
ATOM 2354 O O . ASP A 1 290 ? -8.234 -46.469 5.727 1 92.12 290 ASP A O 1
ATOM 2358 N N . LEU A 1 291 ? -6.512 -47.5 4.75 1 92.5 291 LEU A N 1
ATOM 2359 C CA . LEU A 1 291 ? -5.781 -47.562 6.012 1 92.5 291 LEU A CA 1
ATOM 2360 C C . LEU A 1 291 ? -5.383 -46.156 6.48 1 92.5 291 LEU A C 1
ATOM 2362 O O . LEU A 1 291 ? -5.5 -45.844 7.668 1 92.5 291 LEU A O 1
ATOM 2366 N N . HIS A 1 292 ? -4.898 -45.406 5.555 1 94.56 292 HIS A N 1
ATOM 2367 C CA . HIS A 1 292 ? -4.453 -44.031 5.855 1 94.56 292 HIS A CA 1
ATOM 2368 C C . HIS A 1 292 ? -5.594 -43.219 6.43 1 94.56 292 HIS A C 1
ATOM 2370 O O . HIS A 1 292 ? -5.402 -42.5 7.41 1 94.56 292 HIS A O 1
ATOM 2376 N N . LEU A 1 293 ? -6.785 -43.281 5.91 1 94.12 293 LEU A N 1
ATOM 2377 C CA . LEU A 1 293 ? -7.922 -42.438 6.273 1 94.12 293 LEU A CA 1
ATOM 2378 C C . LEU A 1 293 ? -8.781 -43.125 7.328 1 94.12 293 LEU A C 1
ATOM 2380 O O . LEU A 1 293 ? -9.828 -42.594 7.723 1 94.12 293 LEU A O 1
ATOM 2384 N N . ARG A 1 294 ? -8.398 -44.219 7.746 1 87 294 ARG A N 1
ATOM 2385 C CA . ARG A 1 294 ? -9.094 -45 8.789 1 87 294 ARG A CA 1
ATOM 2386 C C . ARG A 1 294 ? -10.57 -45.125 8.461 1 87 294 ARG A C 1
ATOM 2388 O O . ARG A 1 294 ? -11.43 -44.75 9.25 1 87 294 ARG A O 1
ATOM 2395 N N . THR A 1 295 ? -10.852 -45.719 7.43 1 83.5 295 THR A N 1
ATOM 2396 C CA . THR A 1 295 ? -12.227 -45.812 6.953 1 83.5 295 THR A CA 1
ATOM 2397 C C . THR A 1 295 ? -12.969 -46.938 7.664 1 83.5 295 THR A C 1
ATOM 2399 O O . THR A 1 295 ? -14.172 -47.125 7.457 1 83.5 295 THR A O 1
ATOM 2402 N N . ASP A 1 296 ? -12.383 -47.562 8.531 1 78.94 296 ASP A N 1
ATOM 2403 C CA . ASP A 1 296 ? -12.93 -48.719 9.188 1 78.94 296 ASP A CA 1
ATOM 2404 C C . ASP A 1 296 ? -13.547 -48.375 10.539 1 78.94 296 ASP A C 1
ATOM 2406 O O . ASP A 1 296 ? -14.047 -49.25 11.25 1 78.94 296 ASP A O 1
ATOM 2410 N N . CYS A 1 297 ? -13.539 -47.219 10.836 1 76.94 297 CYS A N 1
ATOM 2411 C CA . CYS A 1 297 ? -14.055 -46.844 12.148 1 76.94 297 CYS A CA 1
ATOM 2412 C C . CYS A 1 297 ? -15.195 -45.844 12.016 1 76.94 297 CYS A C 1
ATOM 2414 O O . CYS A 1 297 ? -15.547 -45.438 10.914 1 76.94 297 CYS A O 1
ATOM 2416 N N . PHE A 1 298 ? -15.844 -45.594 13.25 1 75.69 298 PHE A N 1
ATOM 2417 C CA . PHE A 1 298 ? -17.031 -44.75 13.18 1 75.69 298 PHE A CA 1
ATOM 2418 C C . PHE A 1 298 ? -16.938 -43.594 14.172 1 75.69 298 PHE A C 1
ATOM 2420 O O . PHE A 1 298 ? -17.938 -42.969 14.508 1 75.69 298 PHE A O 1
ATOM 2427 N N . ASN A 1 299 ? -15.734 -43.344 14.539 1 81.94 299 ASN A N 1
ATOM 2428 C CA . ASN A 1 299 ? -15.609 -42.188 15.453 1 81.94 299 ASN A CA 1
ATOM 2429 C C . ASN A 1 299 ? -15.242 -40.906 14.711 1 81.94 299 ASN A C 1
ATOM 2431 O O . ASN A 1 299 ? -15.281 -40.875 13.477 1 81.94 299 ASN A O 1
ATOM 2435 N N . GLU A 1 300 ? -14.961 -39.812 15.445 1 82.81 300 GLU A N 1
ATOM 2436 C CA . GLU A 1 300 ? -14.766 -38.5 14.875 1 82.81 300 GLU A CA 1
ATOM 2437 C C . GLU A 1 300 ? -13.445 -38.406 14.117 1 82.81 300 GLU A C 1
ATOM 2439 O O . GLU A 1 300 ? -13.234 -37.5 13.328 1 82.81 300 GLU A O 1
ATOM 2444 N N . ASP A 1 301 ? -12.641 -39.375 14.242 1 86.12 301 ASP A N 1
ATOM 2445 C CA . ASP A 1 301 ? -11.336 -39.375 13.578 1 86.12 301 ASP A CA 1
ATOM 2446 C C . ASP A 1 301 ? -11.297 -40.375 12.43 1 86.12 301 ASP A C 1
ATOM 2448 O O . ASP A 1 301 ? -10.227 -40.812 12.023 1 86.12 301 ASP A O 1
ATOM 2452 N N . CYS A 1 302 ? -12.477 -40.719 11.953 1 92 302 CYS A N 1
ATOM 2453 C CA . CYS A 1 302 ? -12.594 -41.625 10.812 1 92 302 CYS A CA 1
ATOM 2454 C C . CYS A 1 302 ? -13.219 -40.938 9.617 1 92 302 CYS A C 1
ATOM 2456 O O . CYS A 1 302 ? -14.18 -40.156 9.773 1 92 302 CYS A O 1
ATOM 2458 N N . VAL A 1 303 ? -12.648 -41.219 8.523 1 96.44 303 VAL A N 1
ATOM 2459 C CA . VAL A 1 303 ? -13.164 -40.594 7.305 1 96.44 303 VAL A CA 1
ATOM 2460 C C . VAL A 1 303 ? -14.164 -41.562 6.641 1 96.44 303 VAL A C 1
ATOM 2462 O O . VAL A 1 303 ? -13.875 -42.75 6.453 1 96.44 303 VAL A O 1
ATOM 2465 N N . LYS A 1 304 ? -15.336 -41.094 6.332 1 95.62 304 LYS A N 1
ATOM 2466 C CA . LYS A 1 304 ? -16.344 -41.844 5.578 1 95.62 304 LYS A CA 1
ATOM 2467 C C . LYS A 1 304 ? -16.25 -41.531 4.086 1 95.62 304 LYS A C 1
ATOM 2469 O O . LYS A 1 304 ? -16.562 -40.406 3.66 1 95.62 304 LYS A O 1
ATOM 2474 N N . ILE A 1 305 ? -15.891 -42.531 3.277 1 95.88 305 ILE A N 1
ATOM 2475 C CA . ILE A 1 305 ? -15.719 -42.344 1.84 1 95.88 305 ILE A CA 1
ATOM 2476 C C . ILE A 1 305 ? -17.047 -42.562 1.13 1 95.88 305 ILE A C 1
ATOM 2478 O O . ILE A 1 305 ? -17.734 -43.562 1.393 1 95.88 305 ILE A O 1
ATOM 2482 N N . LYS A 1 306 ? -17.375 -41.656 0.276 1 95.88 306 LYS A N 1
ATOM 2483 C CA . LYS A 1 306 ? -18.609 -41.719 -0.508 1 95.88 306 LYS A CA 1
ATOM 2484 C C . LYS A 1 306 ? -18.344 -41.406 -1.979 1 95.88 306 LYS A C 1
ATOM 2486 O O . LYS A 1 306 ? -17.25 -40.969 -2.34 1 95.88 306 LYS A O 1
ATOM 2491 N N . GLU A 1 307 ? -19.375 -41.656 -2.807 1 96.12 307 GLU A N 1
ATOM 2492 C CA . GLU A 1 307 ? -19.234 -41.344 -4.227 1 96.12 307 GLU A CA 1
ATOM 2493 C C . GLU A 1 307 ? -19.25 -39.844 -4.469 1 96.12 307 GLU A C 1
ATOM 2495 O O . GLU A 1 307 ? -19.969 -39.094 -3.801 1 96.12 307 GLU A O 1
ATOM 2500 N N . TYR A 1 308 ? -18.516 -39.469 -5.484 1 95.81 308 TYR A N 1
ATOM 2501 C CA . TYR A 1 308 ? -18.281 -38.062 -5.805 1 95.81 308 TYR A CA 1
ATOM 2502 C C . TYR A 1 308 ? -19.594 -37.312 -5.852 1 95.81 308 TYR A C 1
ATOM 2504 O O . TYR A 1 308 ? -19.719 -36.25 -5.234 1 95.81 308 TYR A O 1
ATOM 2512 N N . ASN A 1 309 ? -20.641 -37.812 -6.438 1 95.75 309 ASN A N 1
ATOM 2513 C CA . ASN A 1 309 ? -21.875 -37.062 -6.68 1 95.75 309 ASN A CA 1
ATOM 2514 C C . ASN A 1 309 ? -22.828 -37.156 -5.488 1 95.75 309 ASN A C 1
ATOM 2516 O O . ASN A 1 309 ? -23.844 -36.438 -5.441 1 95.75 309 ASN A O 1
ATOM 2520 N N . GLN A 1 310 ? -22.484 -37.906 -4.504 1 96.94 310 GLN A N 1
ATOM 2521 C CA . GLN A 1 310 ? -23.344 -38.031 -3.324 1 96.94 310 GLN A CA 1
ATOM 2522 C C . GLN A 1 310 ? -23.297 -36.781 -2.457 1 96.94 310 GLN A C 1
ATOM 2524 O O . GLN A 1 310 ? -24.125 -36.625 -1.555 1 96.94 310 GLN A O 1
ATOM 2529 N N . ILE A 1 311 ? -22.391 -35.906 -2.756 1 96.75 311 ILE A N 1
ATOM 2530 C CA . ILE A 1 311 ? -22.266 -34.688 -2 1 96.75 311 ILE A CA 1
ATOM 2531 C C . ILE A 1 311 ? -23.594 -33.906 -2.047 1 96.75 311 ILE A C 1
ATOM 2533 O O . ILE A 1 311 ? -24.016 -33.312 -1.049 1 96.75 311 ILE A O 1
ATOM 2537 N N . TRP A 1 312 ? -24.281 -33.969 -3.16 1 95.44 312 TRP A N 1
ATOM 2538 C CA . TRP A 1 312 ? -25.5 -33.188 -3.348 1 95.44 312 TRP A CA 1
ATOM 2539 C C . TRP A 1 312 ? -26.625 -33.719 -2.461 1 95.44 312 TRP A C 1
ATOM 2541 O O . TRP A 1 312 ? -27.328 -32.938 -1.806 1 95.44 312 TRP A O 1
ATOM 2551 N N . SER A 1 313 ? -26.797 -34.969 -2.414 1 95.38 313 SER A N 1
ATOM 2552 C CA . SER A 1 313 ? -27.828 -35.562 -1.572 1 95.38 313 SER A CA 1
ATOM 2553 C C . SER A 1 313 ? -27.484 -35.438 -0.093 1 95.38 313 SER A C 1
ATOM 2555 O O . SER A 1 313 ? -28.359 -35.188 0.735 1 95.38 313 SER A O 1
ATOM 2557 N N . ASP A 1 314 ? -26.234 -35.562 0.211 1 94.81 314 ASP A N 1
ATOM 2558 C CA . ASP A 1 314 ? -25.812 -35.469 1.604 1 94.81 314 ASP A CA 1
ATOM 2559 C C . ASP A 1 314 ? -26 -34.062 2.141 1 94.81 314 ASP A C 1
ATOM 2561 O O . ASP A 1 314 ? -26.391 -33.875 3.297 1 94.81 314 ASP A O 1
ATOM 2565 N N . ILE A 1 315 ? -25.625 -33.062 1.335 1 93.81 315 ILE A N 1
ATOM 2566 C CA . ILE A 1 315 ? -25.844 -31.688 1.762 1 93.81 315 ILE A CA 1
ATOM 2567 C C . ILE A 1 315 ? -27.312 -31.484 2.105 1 93.81 315 ILE A C 1
ATOM 2569 O O . ILE A 1 315 ? -27.641 -30.922 3.152 1 93.81 315 ILE A O 1
ATOM 2573 N N . ARG A 1 316 ? -28.219 -31.953 1.288 1 90.81 316 ARG A N 1
ATOM 2574 C CA . ARG A 1 316 ? -29.656 -31.812 1.504 1 90.81 316 ARG A CA 1
ATOM 2575 C C . ARG A 1 316 ? -30.078 -32.469 2.801 1 90.81 316 ARG A C 1
ATOM 2577 O O . ARG A 1 316 ? -30.953 -31.984 3.508 1 90.81 316 ARG A O 1
ATOM 2584 N N . THR A 1 317 ? -29.453 -33.531 3.08 1 92.69 317 THR A N 1
ATOM 2585 C CA . THR A 1 317 ? -29.797 -34.344 4.262 1 92.69 317 THR A CA 1
ATOM 2586 C C . THR A 1 317 ? -29.25 -33.656 5.527 1 92.69 317 THR A C 1
ATOM 2588 O O . THR A 1 317 ? -30 -33.438 6.484 1 92.69 317 THR A O 1
ATOM 2591 N N . TYR A 1 318 ? -28.062 -33.312 5.535 1 91.94 318 TYR A N 1
ATOM 2592 C CA . TYR A 1 318 ? -27.375 -32.906 6.758 1 91.94 318 TYR A CA 1
ATOM 2593 C C . TYR A 1 318 ? -27.672 -31.453 7.094 1 91.94 318 TYR A C 1
ATOM 2595 O O . TYR A 1 318 ? -27.484 -31.016 8.234 1 91.94 318 TYR A O 1
ATOM 2603 N N . VAL A 1 319 ? -28.109 -30.719 6.113 1 88.44 319 VAL A N 1
ATOM 2604 C CA . VAL A 1 319 ? -28.453 -29.328 6.359 1 88.44 319 VAL A CA 1
ATOM 2605 C C . VAL A 1 319 ? -29.625 -29.25 7.332 1 88.44 319 VAL A C 1
ATOM 2607 O O . VAL A 1 319 ? -29.844 -28.219 7.969 1 88.44 319 VAL A O 1
ATOM 2610 N N . GLN A 1 320 ? -30.266 -30.328 7.477 1 88.75 320 GLN A N 1
ATOM 2611 C CA . GLN A 1 320 ? -31.391 -30.375 8.406 1 88.75 320 GLN A CA 1
ATOM 2612 C C . GLN A 1 320 ? -30.906 -30.422 9.852 1 88.75 320 GLN A C 1
ATOM 2614 O O . GLN A 1 320 ? -31.641 -30.047 10.773 1 88.75 320 GLN A O 1
ATOM 2619 N N . ILE A 1 321 ? -29.719 -30.797 9.992 1 90.75 321 ILE A N 1
ATOM 2620 C CA . ILE A 1 321 ? -29.188 -30.969 11.336 1 90.75 321 ILE A CA 1
ATOM 2621 C C . ILE A 1 321 ? -28.234 -29.828 11.672 1 90.75 321 ILE A C 1
ATOM 2623 O O . ILE A 1 321 ? -28.141 -29.406 12.828 1 90.75 321 ILE A O 1
ATOM 2627 N N . TRP A 1 322 ? -27.531 -29.328 10.781 1 93.06 322 TRP A N 1
ATOM 2628 C CA . TRP A 1 322 ? -26.547 -28.281 11 1 93.06 322 TRP A CA 1
ATOM 2629 C C . TRP A 1 322 ? -27.219 -26.906 11.062 1 93.06 322 TRP A C 1
ATOM 2631 O O . TRP A 1 322 ? -28.172 -26.641 10.328 1 93.06 322 TRP A O 1
ATOM 2641 N N . LYS A 1 323 ? -26.781 -26.062 11.945 1 93.81 323 LYS A N 1
ATOM 2642 C CA . LYS A 1 323 ? -27.344 -24.719 12.094 1 93.81 323 LYS A CA 1
ATOM 2643 C C . LYS A 1 323 ? -26.562 -23.703 11.281 1 93.81 323 LYS A C 1
ATOM 2645 O O . LYS A 1 323 ? -27.125 -22.719 10.789 1 93.81 323 LYS A O 1
ATOM 2650 N N . ARG A 1 324 ? -25.25 -23.875 11.273 1 96.75 324 ARG A N 1
ATOM 2651 C CA . ARG A 1 324 ? -24.375 -22.969 10.555 1 96.75 324 ARG A CA 1
ATOM 2652 C C . ARG A 1 324 ? -23.297 -23.734 9.789 1 96.75 324 ARG A C 1
ATOM 2654 O O . ARG A 1 324 ? -22.531 -24.5 10.391 1 96.75 324 ARG A O 1
ATOM 2661 N N . VAL A 1 325 ? -23.297 -23.562 8.469 1 97.5 325 VAL A N 1
ATOM 2662 C CA . VAL A 1 325 ? -22.344 -24.266 7.609 1 97.5 325 VAL A CA 1
ATOM 2663 C C . VAL A 1 325 ? -21.469 -23.266 6.879 1 97.5 325 VAL A C 1
ATOM 2665 O O . VAL A 1 325 ? -21.969 -22.359 6.199 1 97.5 325 VAL A O 1
ATOM 2668 N N . LEU A 1 326 ? -20.141 -23.375 7.094 1 98.19 326 LEU A N 1
ATOM 2669 C CA . LEU A 1 326 ? -19.219 -22.5 6.391 1 98.19 326 LEU A CA 1
ATOM 2670 C C . LEU A 1 326 ? -19.094 -22.906 4.926 1 98.19 326 LEU A C 1
ATOM 2672 O O . LEU A 1 326 ? -18.797 -24.078 4.621 1 98.19 326 LEU A O 1
ATOM 2676 N N . VAL A 1 327 ? -19.391 -22.016 4.027 1 98 327 VAL A N 1
ATOM 2677 C CA . VAL A 1 327 ? -19.172 -22.141 2.588 1 98 327 VAL A CA 1
ATOM 2678 C C . VAL A 1 327 ? -18.062 -21.172 2.152 1 98 327 VAL A C 1
ATOM 2680 O O . VAL A 1 327 ? -18.172 -19.953 2.381 1 98 327 VAL A O 1
ATOM 2683 N N . PRO A 1 328 ? -17.062 -21.656 1.527 1 98 328 PRO A N 1
ATOM 2684 C CA . PRO A 1 328 ? -15.875 -20.844 1.288 1 98 328 PRO A CA 1
ATOM 2685 C C . PRO A 1 328 ? -16.156 -19.609 0.434 1 98 328 PRO A C 1
ATOM 2687 O O . PRO A 1 328 ? -16.75 -19.734 -0.644 1 98 328 PRO A O 1
ATOM 2690 N N . ALA A 1 329 ? -15.727 -18.469 0.893 1 97.31 329 ALA A N 1
ATOM 2691 C CA . ALA A 1 329 ? -15.703 -17.203 0.143 1 97.31 329 ALA A CA 1
ATOM 2692 C C . ALA A 1 329 ? -14.383 -17.047 -0.599 1 97.31 329 ALA A C 1
ATOM 2694 O O . ALA A 1 329 ? -13.406 -17.75 -0.317 1 97.31 329 ALA A O 1
ATOM 2695 N N . PRO A 1 330 ? -14.383 -16.172 -1.616 1 96 330 PRO A N 1
ATOM 2696 C CA . PRO A 1 330 ? -13.133 -15.977 -2.361 1 96 330 PRO A CA 1
ATOM 2697 C C . PRO A 1 330 ? -12.016 -15.398 -1.497 1 96 330 PRO A C 1
ATOM 2699 O O . PRO A 1 330 ? -12.289 -14.633 -0.567 1 96 330 PRO A O 1
ATOM 2702 N N . CYS A 1 331 ? -10.789 -15.734 -1.838 1 95.69 331 CYS A N 1
ATOM 2703 C CA . CYS A 1 331 ? -9.594 -15.219 -1.192 1 95.69 331 CYS A CA 1
ATOM 2704 C C . CYS A 1 331 ? -8.422 -15.18 -2.168 1 95.69 331 CYS A C 1
ATOM 2706 O O . CYS A 1 331 ? -7.77 -16.203 -2.404 1 95.69 331 CYS A O 1
ATOM 2708 N N . VAL A 1 332 ? -8.086 -13.977 -2.664 1 91.94 332 VAL A N 1
ATOM 2709 C CA . VAL A 1 332 ? -6.965 -13.719 -3.564 1 91.94 332 VAL A CA 1
ATOM 2710 C C . VAL A 1 332 ? -7.074 -14.609 -4.797 1 91.94 332 VAL A C 1
ATOM 2712 O O . VAL A 1 332 ? -7.957 -14.414 -5.637 1 91.94 332 VAL A O 1
ATOM 2715 N N . GLN A 1 333 ? -6.297 -15.797 -4.793 1 89.31 333 GLN A N 1
ATOM 2716 C CA . GLN A 1 333 ? -6.297 -16.672 -5.965 1 89.31 333 GLN A CA 1
ATOM 2717 C C . GLN A 1 333 ? -7.414 -17.703 -5.875 1 89.31 333 GLN A C 1
ATOM 2719 O O . GLN A 1 333 ? -7.734 -18.359 -6.867 1 89.31 333 GLN A O 1
ATOM 2724 N N . ASP A 1 334 ? -7.965 -17.891 -4.742 1 94.12 334 ASP A N 1
ATOM 2725 C CA . ASP A 1 334 ? -9.047 -18.844 -4.543 1 94.12 334 ASP A CA 1
ATOM 2726 C C . ASP A 1 334 ? -10.406 -18.203 -4.801 1 94.12 334 ASP A C 1
ATOM 2728 O O . ASP A 1 334 ? -10.75 -17.203 -4.176 1 94.12 334 ASP A O 1
ATOM 2732 N N . LEU A 1 335 ? -11.219 -18.859 -5.621 1 96.12 335 LEU A N 1
ATOM 2733 C CA . LEU A 1 335 ? -12.461 -18.25 -6.078 1 96.12 335 LEU A CA 1
ATOM 2734 C C . LEU A 1 335 ? -13.617 -18.609 -5.148 1 96.12 335 LEU A C 1
ATOM 2736 O O . LEU A 1 335 ? -14.734 -18.125 -5.324 1 96.12 335 LEU A O 1
ATOM 2740 N N . GLY A 1 336 ? -13.375 -19.453 -4.172 1 97.25 336 GLY A N 1
ATOM 2741 C CA . GLY A 1 336 ? -14.422 -19.859 -3.25 1 97.25 336 GLY A CA 1
ATOM 2742 C C . GLY A 1 336 ? -15.289 -20.984 -3.795 1 97.25 336 GLY A C 1
ATOM 2743 O O . GLY A 1 336 ? -14.82 -21.812 -4.574 1 97.25 336 GLY A O 1
ATOM 2744 N N . ALA A 1 337 ? -16.484 -21.062 -3.295 1 97.94 337 ALA A N 1
ATOM 2745 C CA . ALA A 1 337 ? -17.406 -22.109 -3.695 1 97.94 337 ALA A CA 1
ATOM 2746 C C . ALA A 1 337 ? -18.188 -21.719 -4.945 1 97.94 337 ALA A C 1
ATOM 2748 O O . ALA A 1 337 ? -18.375 -20.531 -5.219 1 97.94 337 ALA A O 1
ATOM 2749 N N . SER A 1 338 ? -18.594 -22.75 -5.664 1 98.06 338 SER A N 1
ATOM 2750 C CA . SER A 1 338 ? -19.422 -22.516 -6.844 1 98.06 338 SER A CA 1
ATOM 2751 C C . SER A 1 338 ? -20.844 -22.109 -6.457 1 98.06 338 SER A C 1
ATOM 2753 O O . SER A 1 338 ? -21.266 -22.312 -5.32 1 98.06 338 SER A O 1
ATOM 2755 N N . GLU A 1 339 ? -21.516 -21.516 -7.418 1 97.94 339 GLU A N 1
ATOM 2756 C CA . GLU A 1 339 ? -22.922 -21.172 -7.219 1 97.94 339 GLU A CA 1
ATOM 2757 C C . GLU A 1 339 ? -23.766 -22.406 -6.887 1 97.94 339 GLU A C 1
ATOM 2759 O O . GLU A 1 339 ? -24.672 -22.344 -6.062 1 97.94 339 GLU A O 1
ATOM 2764 N N . ALA A 1 340 ? -23.453 -23.516 -7.465 1 97.25 340 ALA A N 1
ATOM 2765 C CA . ALA A 1 340 ? -24.172 -24.766 -7.227 1 97.25 340 ALA A CA 1
ATOM 2766 C C . ALA A 1 340 ? -24.062 -25.203 -5.77 1 97.25 340 ALA A C 1
ATOM 2768 O O . ALA A 1 340 ? -25.062 -25.578 -5.152 1 97.25 340 ALA A O 1
ATOM 2769 N N . ILE A 1 341 ? -22.875 -25.141 -5.234 1 97.31 341 ILE A N 1
ATOM 2770 C CA . ILE A 1 341 ? -22.641 -25.547 -3.855 1 97.31 341 ILE A CA 1
ATOM 2771 C C . ILE A 1 341 ? -23.344 -24.578 -2.904 1 97.31 341 ILE A C 1
ATOM 2773 O O . ILE A 1 341 ? -24.016 -25.016 -1.962 1 97.31 341 ILE A O 1
ATOM 2777 N N . TYR A 1 342 ? -23.172 -23.328 -3.152 1 96.94 342 TYR A N 1
ATOM 2778 C CA . TYR A 1 342 ? -23.781 -22.312 -2.293 1 96.94 342 TYR A CA 1
ATOM 2779 C C . TYR A 1 342 ? -25.297 -22.453 -2.24 1 96.94 342 TYR A C 1
ATOM 2781 O O . TYR A 1 342 ? -25.891 -22.422 -1.161 1 96.94 342 TYR A O 1
ATOM 2789 N N . THR A 1 343 ? -25.953 -22.672 -3.359 1 95.56 343 THR A N 1
ATOM 2790 C CA . THR A 1 343 ? -27.406 -22.656 -3.459 1 95.56 343 THR A CA 1
ATOM 2791 C C . THR A 1 343 ? -27.984 -24.016 -3.061 1 95.56 343 THR A C 1
ATOM 2793 O O . THR A 1 343 ? -29.203 -24.172 -2.953 1 95.56 343 THR A O 1
ATOM 2796 N N . SER A 1 344 ? -27.141 -24.953 -2.904 1 94.44 344 SER A N 1
ATOM 2797 C CA . SER A 1 344 ? -27.609 -26.25 -2.453 1 94.44 344 SER A CA 1
ATOM 2798 C C . SER A 1 344 ? -28.047 -26.219 -0.99 1 94.44 344 SER A C 1
ATOM 2800 O O . SER A 1 344 ? -28.672 -27.156 -0.496 1 94.44 344 SER A O 1
ATOM 2802 N N . MET A 1 345 ? -27.781 -25.109 -0.35 1 93.38 345 MET A N 1
ATOM 2803 C CA . MET A 1 345 ? -28.109 -24.938 1.06 1 93.38 345 MET A CA 1
ATOM 2804 C C . MET A 1 345 ? -29.031 -23.734 1.255 1 93.38 345 MET A C 1
ATOM 2806 O O . MET A 1 345 ? -28.938 -22.75 0.51 1 93.38 345 MET A O 1
ATOM 2810 N N . PRO A 1 346 ? -29.875 -23.812 2.312 1 91.5 346 PRO A N 1
ATOM 2811 C CA . PRO A 1 346 ? -30.672 -22.625 2.619 1 91.5 346 PRO A CA 1
ATOM 2812 C C . PRO A 1 346 ? -29.812 -21.438 3.064 1 91.5 346 PRO A C 1
ATOM 2814 O O . PRO A 1 346 ? -28.859 -21.609 3.84 1 91.5 346 PRO A O 1
ATOM 2817 N N . GLY A 1 347 ? -30.172 -20.312 2.598 1 90.44 347 GLY A N 1
ATOM 2818 C CA . GLY A 1 347 ? -29.406 -19.109 2.865 1 90.44 347 GLY A CA 1
ATOM 2819 C C . GLY A 1 347 ? -29.234 -18.828 4.344 1 90.44 347 GLY A C 1
ATOM 2820 O O . GLY A 1 347 ? -28.188 -18.328 4.766 1 90.44 347 GLY A O 1
ATOM 2821 N N . LYS A 1 348 ? -30.109 -19.188 5.152 1 91.5 348 LYS A N 1
ATOM 2822 C CA . LYS A 1 348 ? -30.125 -18.828 6.57 1 91.5 348 LYS A CA 1
ATOM 2823 C C . LYS A 1 348 ? -29.031 -19.562 7.336 1 91.5 348 LYS A C 1
ATOM 2825 O O . LYS A 1 348 ? -28.562 -19.094 8.375 1 91.5 348 LYS A O 1
ATOM 2830 N N . ILE A 1 349 ? -28.609 -20.75 6.836 1 94.19 349 ILE A N 1
ATOM 2831 C CA . ILE A 1 349 ? -27.656 -21.531 7.602 1 94.19 349 ILE A CA 1
ATOM 2832 C C . ILE A 1 349 ? -26.25 -21.312 7.039 1 94.19 349 ILE A C 1
ATOM 2834 O O . ILE A 1 349 ? -25.266 -21.766 7.625 1 94.19 349 ILE A O 1
ATOM 2838 N N . VAL A 1 350 ? -26.125 -20.656 5.938 1 96.31 350 VAL A N 1
ATOM 2839 C CA . VAL A 1 350 ? -24.859 -20.5 5.242 1 96.31 350 VAL A CA 1
ATOM 2840 C C . VAL A 1 350 ? -24.047 -19.391 5.898 1 96.31 350 VAL A C 1
ATOM 2842 O O . VAL A 1 350 ? -24.547 -18.281 6.102 1 96.31 350 VAL A O 1
ATOM 2845 N N . VAL A 1 351 ? -22.828 -19.688 6.309 1 97 351 VAL A N 1
ATOM 2846 C CA . VAL A 1 351 ? -21.812 -18.719 6.676 1 97 351 VAL A CA 1
ATOM 2847 C C . VAL A 1 351 ? -20.797 -18.578 5.547 1 97 351 VAL A C 1
ATOM 2849 O O . VAL A 1 351 ? -19.891 -19.406 5.41 1 97 351 VAL A O 1
ATOM 2852 N N . TRP A 1 352 ? -20.938 -17.531 4.746 1 96.75 352 TRP A N 1
ATOM 2853 C CA . TRP A 1 352 ? -20.062 -17.266 3.613 1 96.75 352 TRP A CA 1
ATOM 2854 C C . TRP A 1 352 ? -18.781 -16.578 4.066 1 96.75 352 TRP A C 1
ATOM 2856 O O . TRP A 1 352 ? -18.75 -15.352 4.219 1 96.75 352 TRP A O 1
ATOM 2866 N N . GLU A 1 353 ? -17.703 -17.328 4.297 1 97 353 GLU A N 1
ATOM 2867 C CA . GLU A 1 353 ? -16.469 -16.844 4.906 1 97 353 GLU A CA 1
ATOM 2868 C C . GLU A 1 353 ? -15.25 -17.516 4.285 1 97 353 GLU A C 1
ATOM 2870 O O . GLU A 1 353 ? -15.352 -18.609 3.713 1 97 353 GLU A O 1
ATOM 2875 N N . ILE A 1 354 ? -14.125 -16.859 4.387 1 97.25 354 ILE A N 1
ATOM 2876 C CA . ILE A 1 354 ? -12.883 -17.422 3.865 1 97.25 354 ILE A CA 1
ATOM 2877 C C . ILE A 1 354 ? -12.555 -18.719 4.582 1 97.25 354 ILE A C 1
ATOM 2879 O O . ILE A 1 354 ? -12.695 -18.828 5.805 1 97.25 354 ILE A O 1
ATOM 2883 N N . SER A 1 355 ? -12.133 -19.672 3.822 1 98.25 355 SER A N 1
ATOM 2884 C CA . SER A 1 355 ? -11.789 -20.969 4.371 1 98.25 355 SER A CA 1
ATOM 2885 C C . SER A 1 355 ? -10.633 -20.875 5.352 1 98.25 355 SER A C 1
ATOM 2887 O O . SER A 1 355 ? -9.562 -20.359 5.008 1 98.25 355 SER A O 1
ATOM 2889 N N . PRO A 1 356 ? -10.773 -21.406 6.562 1 98.12 356 PRO A N 1
ATOM 2890 C CA . PRO A 1 356 ? -9.664 -21.422 7.516 1 98.12 356 PRO A CA 1
ATOM 2891 C C . PRO A 1 356 ? -8.477 -22.25 7.031 1 98.12 356 PRO A C 1
ATOM 2893 O O . PRO A 1 356 ? -7.34 -22 7.438 1 98.12 356 PRO A O 1
ATOM 2896 N N . ILE A 1 357 ? -8.75 -23.219 6.145 1 98.5 357 ILE A N 1
ATOM 2897 C CA . ILE A 1 357 ? -7.715 -24.125 5.664 1 98.5 357 ILE A CA 1
ATOM 2898 C C . ILE A 1 357 ? -6.664 -23.344 4.883 1 98.5 357 ILE A C 1
ATOM 2900 O O . ILE A 1 357 ? -5.484 -23.703 4.879 1 98.5 357 ILE A O 1
ATOM 2904 N N . ILE A 1 358 ? -7.102 -22.234 4.262 1 97.94 358 ILE A N 1
ATOM 2905 C CA . ILE A 1 358 ? -6.191 -21.391 3.492 1 97.94 358 ILE A CA 1
ATOM 2906 C C . ILE A 1 358 ? -5.055 -20.906 4.391 1 97.94 358 ILE A C 1
ATOM 2908 O O . ILE A 1 358 ? -3.881 -21 4.012 1 97.94 358 ILE A O 1
ATOM 2912 N N . PHE A 1 359 ? -5.348 -20.516 5.605 1 97.19 359 PHE A N 1
ATOM 2913 C CA . PHE A 1 359 ? -4.359 -19.969 6.527 1 97.19 359 PHE A CA 1
ATOM 2914 C C . PHE A 1 359 ? -3.527 -21.078 7.152 1 97.19 359 PHE A C 1
ATOM 2916 O O . PHE A 1 359 ? -2.34 -20.891 7.43 1 97.19 359 PHE A O 1
ATOM 2923 N N . MET A 1 360 ? -4.156 -22.234 7.371 1 97.94 360 MET A N 1
ATOM 2924 C CA . MET A 1 360 ? -3.443 -23.391 7.914 1 97.94 360 MET A CA 1
ATOM 2925 C C . MET A 1 360 ? -2.346 -23.844 6.961 1 97.94 360 MET A C 1
ATOM 2927 O O . MET A 1 360 ? -1.207 -24.062 7.379 1 97.94 360 MET A O 1
ATOM 2931 N N . ARG A 1 361 ? -2.707 -23.906 5.719 1 97 361 ARG A N 1
ATOM 2932 C CA . ARG A 1 361 ? -1.797 -24.453 4.715 1 97 361 ARG A CA 1
ATOM 2933 C C . ARG A 1 361 ? -0.745 -23.422 4.309 1 97 361 ARG A C 1
ATOM 2935 O O . ARG A 1 361 ? 0.384 -23.781 3.973 1 97 361 ARG A O 1
ATOM 2942 N N . ALA A 1 362 ? -1.065 -22.156 4.363 1 97.56 362 ALA A N 1
ATOM 2943 C CA . ALA A 1 362 ? -0.163 -21.094 3.932 1 97.56 362 ALA A CA 1
ATOM 2944 C C . ALA A 1 362 ? 1.048 -20.984 4.855 1 97.56 362 ALA A C 1
ATOM 2946 O O . ALA A 1 362 ? 2.148 -20.656 4.41 1 97.56 362 ALA A O 1
ATOM 2947 N N . GLN A 1 363 ? 0.816 -21.188 6.137 1 97.81 363 GLN A N 1
ATOM 2948 C CA . GLN A 1 363 ? 1.91 -21.188 7.102 1 97.81 363 GLN A CA 1
ATOM 2949 C C . GLN A 1 363 ? 2.537 -22.562 7.238 1 97.81 363 GLN A C 1
ATOM 2951 O O . GLN A 1 363 ? 2.109 -23.375 8.07 1 97.81 363 GLN A O 1
ATOM 2956 N N . LYS A 1 364 ? 3.6 -22.766 6.512 1 98.44 364 LYS A N 1
ATOM 2957 C CA . LYS A 1 364 ? 4.258 -24.078 6.512 1 98.44 364 LYS A CA 1
ATOM 2958 C C . LYS A 1 364 ? 4.852 -24.391 7.883 1 98.44 364 LYS A C 1
ATOM 2960 O O . LYS A 1 364 ? 5.41 -23.5 8.539 1 98.44 364 LYS A O 1
ATOM 2965 N N . ASN A 1 365 ? 4.664 -25.641 8.32 1 97.88 365 ASN A N 1
ATOM 2966 C CA . ASN A 1 365 ? 5.297 -26.094 9.555 1 97.88 365 ASN A CA 1
ATOM 2967 C C . ASN A 1 365 ? 6.789 -26.328 9.367 1 97.88 365 ASN A C 1
ATOM 2969 O O . ASN A 1 365 ? 7.316 -26.156 8.266 1 97.88 365 ASN A O 1
ATOM 2973 N N . SER A 1 366 ? 7.492 -26.75 10.391 1 97.62 366 SER A N 1
ATOM 2974 C CA . SER A 1 366 ? 8.945 -26.859 10.359 1 97.62 366 SER A CA 1
ATOM 2975 C C . SER A 1 366 ? 9.398 -27.875 9.312 1 97.62 366 SER A C 1
ATOM 2977 O O . SER A 1 366 ? 10.367 -27.641 8.586 1 97.62 366 SER A O 1
ATOM 2979 N N . ASP A 1 367 ? 8.719 -28.984 9.188 1 98.12 367 ASP A N 1
ATOM 2980 C CA . ASP A 1 367 ? 9.078 -30.016 8.227 1 98.12 367 ASP A CA 1
ATOM 2981 C C . ASP A 1 367 ? 8.836 -29.547 6.793 1 98.12 367 ASP A C 1
ATOM 2983 O O . ASP A 1 367 ? 9.641 -29.797 5.898 1 98.12 367 ASP A O 1
ATOM 2987 N N . GLU A 1 368 ? 7.734 -28.922 6.621 1 98.38 368 GLU A N 1
ATOM 2988 C CA . GLU A 1 368 ? 7.434 -28.375 5.301 1 98.38 368 GLU A CA 1
ATOM 2989 C C . GLU A 1 368 ? 8.461 -27.328 4.887 1 98.38 368 GLU A C 1
ATOM 2991 O O . GLU A 1 368 ? 8.836 -27.234 3.715 1 98.38 368 GLU A O 1
ATOM 2996 N N . GLN A 1 369 ? 8.852 -26.484 5.805 1 98.44 369 GLN A N 1
ATOM 2997 C CA . GLN A 1 369 ? 9.859 -25.469 5.508 1 98.44 369 GLN A CA 1
ATOM 2998 C C . GLN A 1 369 ? 11.164 -26.109 5.039 1 98.44 369 GLN A C 1
ATOM 3000 O O . GLN A 1 369 ? 11.742 -25.703 4.031 1 98.44 369 GLN A O 1
ATOM 3005 N N . VAL A 1 370 ? 11.617 -27.094 5.801 1 98.31 370 VAL A N 1
ATOM 3006 C CA . VAL A 1 370 ? 12.828 -27.828 5.438 1 98.31 370 VAL A CA 1
ATOM 3007 C C . VAL A 1 370 ? 12.648 -28.484 4.074 1 98.31 370 VAL A C 1
ATOM 3009 O O . VAL A 1 370 ? 13.562 -28.469 3.246 1 98.31 370 VAL A O 1
ATOM 3012 N N . GLY A 1 371 ? 11.516 -29.109 3.889 1 98.5 371 GLY A N 1
ATOM 3013 C CA . GLY A 1 371 ? 11.203 -29.734 2.611 1 98.5 371 GLY A CA 1
ATOM 3014 C C . GLY A 1 371 ? 11.242 -28.766 1.448 1 98.5 371 GLY A C 1
ATOM 3015 O O . GLY A 1 371 ? 11.805 -29.062 0.396 1 98.5 371 GLY A O 1
ATOM 3016 N N . MET A 1 372 ? 10.609 -27.609 1.615 1 98.56 372 MET A N 1
ATOM 3017 C CA . MET A 1 372 ? 10.602 -26.594 0.579 1 98.56 372 MET A CA 1
ATOM 3018 C C . MET A 1 372 ? 12.023 -26.188 0.187 1 98.56 372 MET A C 1
ATOM 3020 O O . MET A 1 372 ? 12.328 -26.062 -0.999 1 98.56 372 MET A O 1
ATOM 3024 N N . ARG A 1 373 ? 12.898 -26.047 1.152 1 98.38 373 ARG A N 1
ATOM 3025 C CA . ARG A 1 373 ? 14.289 -25.703 0.876 1 98.38 373 ARG A CA 1
ATOM 3026 C C . ARG A 1 373 ? 14.984 -26.812 0.109 1 98.38 373 ARG A C 1
ATOM 3028 O O . ARG A 1 373 ? 15.711 -26.562 -0.854 1 98.38 373 ARG A O 1
ATOM 3035 N N . ARG A 1 374 ? 14.719 -28.016 0.467 1 98.19 374 ARG A N 1
ATOM 3036 C CA . ARG A 1 374 ? 15.328 -29.156 -0.182 1 98.19 374 ARG A CA 1
ATOM 3037 C C . ARG A 1 374 ? 14.852 -29.297 -1.623 1 98.19 374 ARG A C 1
ATOM 3039 O O . ARG A 1 374 ? 15.641 -29.609 -2.518 1 98.19 374 ARG A O 1
ATOM 3046 N N . ALA A 1 375 ? 13.555 -29.125 -1.796 1 98.56 375 ALA A N 1
ATOM 3047 C CA . ALA A 1 375 ? 13.008 -29.188 -3.146 1 98.56 375 ALA A CA 1
ATOM 3048 C C . ALA A 1 375 ? 13.695 -28.188 -4.066 1 98.56 375 ALA A C 1
ATOM 3050 O O . ALA A 1 375 ? 13.961 -28.484 -5.234 1 98.56 375 ALA A O 1
ATOM 3051 N N . HIS A 1 376 ? 13.992 -27.047 -3.545 1 98.69 376 HIS A N 1
ATOM 3052 C CA . HIS A 1 376 ? 14.586 -26 -4.359 1 98.69 376 HIS A CA 1
ATOM 3053 C C . HIS A 1 376 ? 16.062 -26.281 -4.625 1 98.69 376 HIS A C 1
ATOM 3055 O O . HIS A 1 376 ? 16.609 -25.859 -5.648 1 98.69 376 HIS A O 1
ATOM 3061 N N . ILE A 1 377 ? 16.719 -26.969 -3.727 1 98.56 377 ILE A N 1
ATOM 3062 C CA . ILE A 1 377 ? 18.094 -27.391 -3.977 1 98.56 377 ILE A CA 1
ATOM 3063 C C . ILE A 1 377 ? 18.109 -28.406 -5.125 1 98.56 377 ILE A C 1
ATOM 3065 O O . ILE A 1 377 ? 18.922 -28.281 -6.047 1 98.56 377 ILE A O 1
ATOM 3069 N N . ARG A 1 378 ? 17.188 -29.344 -5.109 1 98.06 378 ARG A N 1
ATOM 3070 C CA . ARG A 1 378 ? 17.078 -30.328 -6.184 1 98.06 378 ARG A CA 1
ATOM 3071 C C . ARG A 1 378 ? 16.75 -29.656 -7.512 1 98.06 378 ARG A C 1
ATOM 3073 O O . ARG A 1 378 ? 17.328 -30 -8.547 1 98.06 378 ARG A O 1
ATOM 3080 N N . ASP A 1 379 ? 15.859 -28.766 -7.41 1 98.31 379 ASP A N 1
ATOM 3081 C CA . ASP A 1 379 ? 15.43 -28.047 -8.609 1 98.31 379 ASP A CA 1
ATOM 3082 C C . ASP A 1 379 ? 16.562 -27.203 -9.18 1 98.31 379 ASP A C 1
ATOM 3084 O O . ASP A 1 379 ? 16.734 -27.125 -10.398 1 98.31 379 ASP A O 1
ATOM 3088 N N . GLY A 1 380 ? 17.297 -26.5 -8.289 1 98.5 380 GLY A N 1
ATOM 3089 C CA . GLY A 1 380 ? 18.453 -25.734 -8.734 1 98.5 380 GLY A CA 1
ATOM 3090 C C . GLY A 1 380 ? 19.5 -26.594 -9.438 1 98.5 380 GLY A C 1
ATOM 3091 O O . GLY A 1 380 ? 20.062 -26.172 -10.453 1 98.5 380 GLY A O 1
ATOM 3092 N N . ALA A 1 381 ? 19.766 -27.719 -8.898 1 98.56 381 ALA A N 1
ATOM 3093 C CA . ALA A 1 381 ? 20.703 -28.641 -9.523 1 98.56 381 ALA A CA 1
ATOM 3094 C C . ALA A 1 381 ? 20.219 -29.062 -10.914 1 98.56 381 ALA A C 1
ATOM 3096 O O . ALA A 1 381 ? 21.016 -29.141 -11.859 1 98.56 381 ALA A O 1
ATOM 3097 N N . ALA A 1 382 ? 18.922 -29.328 -11.008 1 98.44 382 ALA A N 1
ATOM 3098 C CA . ALA A 1 382 ? 18.344 -29.734 -12.281 1 98.44 382 ALA A CA 1
ATOM 3099 C C . ALA A 1 382 ? 18.547 -28.656 -13.352 1 98.44 382 ALA A C 1
ATOM 3101 O O . ALA A 1 382 ? 18.891 -28.969 -14.492 1 98.44 382 ALA A O 1
ATOM 3102 N N . ILE A 1 383 ? 18.328 -27.438 -13.023 1 98.44 383 ILE A N 1
ATOM 3103 C CA . ILE A 1 383 ? 18.469 -26.344 -13.977 1 98.44 383 ILE A CA 1
ATOM 3104 C C . ILE A 1 383 ? 19.938 -26.188 -14.367 1 98.44 383 ILE A C 1
ATOM 3106 O O . ILE A 1 383 ? 20.25 -25.969 -15.539 1 98.44 383 ILE A O 1
ATOM 3110 N N . CYS A 1 384 ? 20.844 -26.266 -13.391 1 98.5 384 CYS A N 1
ATOM 3111 C CA . CYS A 1 384 ? 22.281 -26.188 -13.68 1 98.5 384 CYS A CA 1
ATOM 3112 C C . CYS A 1 384 ? 22.703 -27.297 -14.633 1 98.5 384 CYS A C 1
ATOM 3114 O O . CYS A 1 384 ? 23.484 -27.078 -15.555 1 98.5 384 CYS A O 1
ATOM 3116 N N . GLU A 1 385 ? 22.203 -28.5 -14.422 1 98.25 385 GLU A N 1
ATOM 3117 C CA . GLU A 1 385 ? 22.5 -29.625 -15.297 1 98.25 385 GLU A CA 1
ATOM 3118 C C . GLU A 1 385 ? 21.984 -29.391 -16.703 1 98.25 385 GLU A C 1
ATOM 3120 O O . GLU A 1 385 ? 22.703 -29.609 -17.688 1 98.25 385 GLU A O 1
ATOM 3125 N N . ALA A 1 386 ? 20.75 -28.953 -16.781 1 98.19 386 ALA A N 1
ATOM 3126 C CA . ALA A 1 386 ? 20.141 -28.703 -18.078 1 98.19 386 ALA A CA 1
ATOM 3127 C C . ALA A 1 386 ? 20.906 -27.641 -18.859 1 98.19 386 ALA A C 1
ATOM 3129 O O . ALA A 1 386 ? 21.203 -27.828 -20.047 1 98.19 386 ALA A O 1
ATOM 3130 N N . MET A 1 387 ? 21.219 -26.562 -18.219 1 97.69 387 MET A N 1
ATOM 3131 C CA . MET A 1 387 ? 21.875 -25.438 -18.891 1 97.69 387 MET A CA 1
ATOM 3132 C C . MET A 1 387 ? 23.312 -25.797 -19.25 1 97.69 387 MET A C 1
ATOM 3134 O O . MET A 1 387 ? 23.812 -25.391 -20.312 1 97.69 387 MET A O 1
ATOM 3138 N N . SER A 1 388 ? 24.016 -26.484 -18.375 1 97.56 388 SER A N 1
ATOM 3139 C CA . SER A 1 388 ? 25.375 -26.938 -18.672 1 97.56 388 SER A CA 1
ATOM 3140 C C . SER A 1 388 ? 25.391 -27.828 -19.906 1 97.56 388 SER A C 1
ATOM 3142 O O . SER A 1 388 ? 26.234 -27.656 -20.781 1 97.56 388 SER A O 1
ATOM 3144 N N . ASN A 1 389 ? 24.469 -28.719 -19.938 1 96.31 389 ASN A N 1
ATOM 3145 C CA . ASN A 1 389 ? 24.359 -29.625 -21.078 1 96.31 389 ASN A CA 1
ATOM 3146 C C . ASN A 1 389 ? 24.047 -28.891 -22.375 1 96.31 389 ASN A C 1
ATOM 3148 O O . ASN A 1 389 ? 24.625 -29.172 -23.406 1 96.31 389 ASN A O 1
ATOM 3152 N N . MET A 1 390 ? 23.125 -28.031 -22.297 1 95.88 390 MET A N 1
ATOM 3153 C CA . MET A 1 390 ? 22.719 -27.25 -23.469 1 95.88 390 MET A CA 1
ATOM 3154 C C . MET A 1 390 ? 23.875 -26.391 -23.969 1 95.88 390 MET A C 1
ATOM 3156 O O . MET A 1 390 ? 24.172 -26.391 -25.172 1 95.88 390 MET A O 1
ATOM 3160 N N . GLU A 1 391 ? 24.531 -25.656 -23.125 1 95.12 391 GLU A N 1
ATOM 3161 C CA . GLU A 1 391 ? 25.578 -24.734 -23.516 1 95.12 391 GLU A CA 1
ATOM 3162 C C . GLU A 1 391 ? 26.766 -25.484 -24.141 1 95.12 391 GLU A C 1
ATOM 3164 O O . GLU A 1 391 ? 27.391 -24.984 -25.078 1 95.12 391 GLU A O 1
ATOM 3169 N N . THR A 1 392 ? 27.078 -26.641 -23.656 1 94.62 392 THR A N 1
ATOM 3170 C CA . THR A 1 392 ? 28.172 -27.438 -24.172 1 94.62 392 THR A CA 1
ATOM 3171 C C . THR A 1 392 ? 27.891 -27.875 -25.609 1 94.62 392 THR A C 1
ATOM 3173 O O . THR A 1 392 ? 28.797 -28 -26.422 1 94.62 392 THR A O 1
ATOM 3176 N N . ARG A 1 393 ? 26.641 -27.953 -25.906 1 95.25 393 ARG A N 1
ATOM 3177 C CA . ARG A 1 393 ? 26.25 -28.469 -27.219 1 95.25 393 ARG A CA 1
ATOM 3178 C C . ARG A 1 393 ? 25.656 -27.359 -28.078 1 95.25 393 ARG A C 1
ATOM 3180 O O . ARG A 1 393 ? 25.172 -27.625 -29.188 1 95.25 393 ARG A O 1
ATOM 3187 N N . PHE A 1 394 ? 25.734 -26.172 -27.625 1 94.88 394 PHE A N 1
ATOM 3188 C CA . PHE A 1 394 ? 25 -25.078 -28.234 1 94.88 394 PHE A CA 1
ATOM 3189 C C . PHE A 1 394 ? 25.453 -24.875 -29.688 1 94.88 394 PHE A C 1
ATOM 3191 O O . PHE A 1 394 ? 24.641 -24.578 -30.562 1 94.88 394 PHE A O 1
ATOM 3198 N N . HIS A 1 395 ? 26.766 -25.062 -30.016 1 92 395 HIS A N 1
ATOM 3199 C CA . HIS A 1 395 ? 27.312 -24.766 -31.328 1 92 395 HIS A CA 1
ATOM 3200 C C . HIS A 1 395 ? 27.375 -26.016 -32.188 1 92 395 HIS A C 1
ATOM 3202 O O . HIS A 1 395 ? 27.688 -25.938 -33.375 1 92 395 HIS A O 1
ATOM 3208 N N . THR A 1 396 ? 27.047 -27.094 -31.703 1 93.5 396 THR A N 1
ATOM 3209 C CA . THR A 1 396 ? 27.156 -28.328 -32.469 1 93.5 396 THR A CA 1
ATOM 3210 C C . THR A 1 396 ? 25.766 -28.844 -32.844 1 93.5 396 THR A C 1
ATOM 3212 O O . THR A 1 396 ? 25.656 -29.75 -33.688 1 93.5 396 THR A O 1
ATOM 3215 N N . GLU A 1 397 ? 24.781 -28.312 -32.188 1 93.5 397 GLU A N 1
ATOM 3216 C CA . GLU A 1 397 ? 23.406 -28.75 -32.469 1 93.5 397 GLU A CA 1
ATOM 3217 C C . GLU A 1 397 ? 22.469 -27.547 -32.594 1 93.5 397 GLU A C 1
ATOM 3219 O O . GLU A 1 397 ? 22.719 -26.484 -32 1 93.5 397 GLU A O 1
ATOM 3224 N N . GLN A 1 398 ? 21.438 -27.875 -33.344 1 95 398 GLN A N 1
ATOM 3225 C CA . GLN A 1 398 ? 20.422 -26.844 -33.469 1 95 398 GLN A CA 1
ATOM 3226 C C . GLN A 1 398 ? 19.453 -26.891 -32.281 1 95 398 GLN A C 1
ATOM 3228 O O . GLN A 1 398 ? 18.922 -27.969 -31.953 1 95 398 GLN A O 1
ATOM 3233 N N . TRP A 1 399 ? 19.281 -25.844 -31.672 1 96.94 399 TRP A N 1
ATOM 3234 C CA . TRP A 1 399 ? 18.375 -25.75 -30.516 1 96.94 399 TRP A CA 1
ATOM 3235 C C . TRP A 1 399 ? 17.156 -24.891 -30.859 1 96.94 399 TRP A C 1
ATOM 3237 O O . TRP A 1 399 ? 17.281 -23.875 -31.547 1 96.94 399 TRP A O 1
ATOM 3247 N N . THR A 1 400 ? 15.992 -25.359 -30.453 1 97.31 400 THR A N 1
ATOM 3248 C CA . THR A 1 400 ? 14.742 -24.609 -30.578 1 97.31 400 THR A CA 1
ATOM 3249 C C . THR A 1 400 ? 14.102 -24.406 -29.203 1 97.31 400 THR A C 1
ATOM 3251 O O . THR A 1 400 ? 14.539 -25 -28.219 1 97.31 400 THR A O 1
ATOM 3254 N N . GLU A 1 401 ? 13.086 -23.547 -29.156 1 97.19 401 GLU A N 1
ATOM 3255 C CA . GLU A 1 401 ? 12.359 -23.328 -27.906 1 97.19 401 GLU A CA 1
ATOM 3256 C C . GLU A 1 401 ? 11.82 -24.641 -27.359 1 97.19 401 GLU A C 1
ATOM 3258 O O . GLU A 1 401 ? 12 -24.938 -26.172 1 97.19 401 GLU A O 1
ATOM 3263 N N . GLU A 1 402 ? 11.242 -25.453 -28.219 1 96.31 402 GLU A N 1
ATOM 3264 C CA . GLU A 1 402 ? 10.633 -26.703 -27.797 1 96.31 402 GLU A CA 1
ATOM 3265 C C . GLU A 1 402 ? 11.688 -27.719 -27.375 1 96.31 402 GLU A C 1
ATOM 3267 O O . GLU A 1 402 ? 11.453 -28.516 -26.453 1 96.31 402 GLU A O 1
ATOM 3272 N N . LYS A 1 403 ? 12.773 -27.75 -28.062 1 97.12 403 LYS A N 1
ATOM 3273 C CA . LYS A 1 403 ? 13.859 -28.656 -27.688 1 97.12 403 LYS A CA 1
ATOM 3274 C C . LYS A 1 403 ? 14.414 -28.297 -26.312 1 97.12 403 LYS A C 1
ATOM 3276 O O . LYS A 1 403 ? 14.727 -29.172 -25.516 1 97.12 403 LYS A O 1
ATOM 3281 N N . ILE A 1 404 ? 14.594 -27.016 -26.094 1 97.88 404 ILE A N 1
ATOM 3282 C CA . ILE A 1 404 ? 15.078 -26.562 -24.797 1 97.88 404 ILE A CA 1
ATOM 3283 C C . ILE A 1 404 ? 14.062 -26.891 -23.703 1 97.88 404 ILE A C 1
ATOM 3285 O O . ILE A 1 404 ? 14.438 -27.297 -22.594 1 97.88 404 ILE A O 1
ATOM 3289 N N . LYS A 1 405 ? 12.789 -26.672 -24 1 97.44 405 LYS A N 1
ATOM 3290 C CA . LYS A 1 405 ? 11.719 -27.047 -23.078 1 97.44 405 LYS A CA 1
ATOM 3291 C C . LYS A 1 405 ? 11.852 -28.5 -22.641 1 97.44 405 LYS A C 1
ATOM 3293 O O . LYS A 1 405 ? 11.805 -28.812 -21.453 1 97.44 405 LYS A O 1
ATOM 3298 N N . TYR A 1 406 ? 12.047 -29.359 -23.578 1 96.81 406 TYR A N 1
ATOM 3299 C CA . TYR A 1 406 ? 12.195 -30.781 -23.297 1 96.81 406 TYR A CA 1
ATOM 3300 C C . TYR A 1 406 ? 13.406 -31.047 -22.422 1 96.81 406 TYR A C 1
ATOM 3302 O O . TYR A 1 406 ? 13.344 -31.844 -21.484 1 96.81 406 TYR A O 1
ATOM 3310 N N . GLU A 1 407 ? 14.523 -30.406 -22.766 1 96.5 407 GLU A N 1
ATOM 3311 C CA . GLU A 1 407 ? 15.758 -30.578 -22 1 96.5 407 GLU A CA 1
ATOM 3312 C C . GLU A 1 407 ? 15.57 -30.188 -20.531 1 96.5 407 GLU A C 1
ATOM 3314 O O . GLU A 1 407 ? 15.977 -30.938 -19.641 1 96.5 407 GLU A O 1
ATOM 3319 N N . VAL A 1 408 ? 14.961 -29.078 -20.297 1 97.94 408 VAL A N 1
ATOM 3320 C CA . VAL A 1 408 ? 14.742 -28.562 -18.938 1 97.94 408 VAL A CA 1
ATOM 3321 C C . VAL A 1 408 ? 13.812 -29.5 -18.172 1 97.94 408 VAL A C 1
ATOM 3323 O O . VAL A 1 408 ? 14.07 -29.828 -17.016 1 97.94 408 VAL A O 1
ATOM 3326 N N . GLU A 1 409 ? 12.734 -29.953 -18.812 1 98.12 409 GLU A N 1
ATOM 3327 C CA . GLU A 1 409 ? 11.773 -30.828 -18.172 1 98.12 409 GLU A CA 1
ATOM 3328 C C . GLU A 1 409 ? 12.398 -32.188 -17.844 1 98.12 409 GLU A C 1
ATOM 3330 O O . GLU A 1 409 ? 12.133 -32.781 -16.781 1 98.12 409 GLU A O 1
ATOM 3335 N N . LEU A 1 410 ? 13.211 -32.656 -18.766 1 97.56 410 LEU A N 1
ATOM 3336 C CA . LEU A 1 410 ? 13.859 -33.938 -18.594 1 97.56 410 LEU A CA 1
ATOM 3337 C C . LEU A 1 410 ? 14.727 -33.969 -17.344 1 97.56 410 LEU A C 1
ATOM 3339 O O . LEU A 1 410 ? 14.617 -34.875 -16.516 1 97.56 410 LEU A O 1
ATOM 3343 N N . TRP A 1 411 ? 15.594 -33 -17.219 1 97.19 411 TRP A N 1
ATOM 3344 C CA . TRP A 1 411 ? 16.516 -32.969 -16.094 1 97.19 411 TRP A CA 1
ATOM 3345 C C . TRP A 1 411 ? 15.758 -32.75 -14.789 1 97.19 411 TRP A C 1
ATOM 3347 O O . TRP A 1 411 ? 16.125 -33.312 -13.75 1 97.19 411 TRP A O 1
ATOM 3357 N N . ARG A 1 412 ? 14.742 -31.969 -14.773 1 97.5 412 ARG A N 1
ATOM 3358 C CA . ARG A 1 412 ? 13.93 -31.719 -13.578 1 97.5 412 ARG A CA 1
ATOM 3359 C C . ARG A 1 412 ? 13.227 -33 -13.133 1 97.5 412 ARG A C 1
ATOM 3361 O O . ARG A 1 412 ? 13.242 -33.344 -11.945 1 97.5 412 ARG A O 1
ATOM 3368 N N . LEU A 1 413 ? 12.609 -33.688 -14.047 1 97.69 413 LEU A N 1
ATOM 3369 C CA . LEU A 1 413 ? 11.82 -34.875 -13.734 1 97.69 413 LEU A CA 1
ATOM 3370 C C . LEU A 1 413 ? 12.719 -36.031 -13.367 1 97.69 413 LEU A C 1
ATOM 3372 O O . LEU A 1 413 ? 12.25 -37.031 -12.805 1 97.69 413 LEU A O 1
ATOM 3376 N N . SER A 1 414 ? 14.016 -35.938 -13.609 1 96.81 414 SER A N 1
ATOM 3377 C CA . SER A 1 414 ? 14.977 -36.969 -13.281 1 96.81 414 SER A CA 1
ATOM 3378 C C . SER A 1 414 ? 15.461 -36.844 -11.844 1 96.81 414 SER A C 1
ATOM 3380 O O . SER A 1 414 ? 16.109 -37.781 -11.32 1 96.81 414 SER A O 1
ATOM 3382 N N . GLN A 1 415 ? 15.141 -35.781 -11.211 1 97 415 GLN A N 1
ATOM 3383 C CA . GLN A 1 415 ? 15.594 -35.562 -9.844 1 97 415 GLN A CA 1
ATOM 3384 C C . GLN A 1 415 ? 14.867 -36.5 -8.867 1 97 415 GLN A C 1
ATOM 3386 O O . GLN A 1 415 ? 13.734 -36.938 -9.133 1 97 415 GLN A O 1
ATOM 3391 N N . LYS A 1 416 ? 15.523 -36.75 -7.734 1 96.25 416 LYS A N 1
ATOM 3392 C CA . LYS A 1 416 ? 14.898 -37.531 -6.672 1 96.25 416 LYS A CA 1
ATOM 3393 C C . LYS A 1 416 ? 13.617 -36.875 -6.18 1 96.25 416 LYS A C 1
ATOM 3395 O O . LYS A 1 416 ? 13.578 -35.656 -5.98 1 96.25 416 LYS A O 1
ATOM 3400 N N . HIS A 1 417 ? 12.539 -37.625 -6.062 1 97 417 HIS A N 1
ATOM 3401 C CA . HIS A 1 417 ? 11.258 -37.25 -5.48 1 97 417 HIS A CA 1
ATOM 3402 C C . HIS A 1 417 ? 10.477 -36.344 -6.418 1 97 417 HIS A C 1
ATOM 3404 O O . HIS A 1 417 ? 9.469 -35.75 -6.023 1 97 417 HIS A O 1
ATOM 3410 N N . ALA A 1 418 ? 10.969 -36.156 -7.668 1 97.94 418 ALA A N 1
ATOM 3411 C CA . ALA A 1 418 ? 10.203 -35.375 -8.633 1 97.94 418 ALA A CA 1
ATOM 3412 C C . ALA A 1 418 ? 8.891 -36.062 -8.992 1 97.94 418 ALA A C 1
ATOM 3414 O O . ALA A 1 418 ? 8.875 -37.281 -9.234 1 97.94 418 ALA A O 1
ATOM 3415 N N . LYS A 1 419 ? 7.773 -35.375 -8.992 1 97.31 419 LYS A N 1
ATOM 3416 C CA . LYS A 1 419 ? 6.461 -35.969 -9.242 1 97.31 419 LYS A CA 1
ATOM 3417 C C . LYS A 1 419 ? 5.73 -35.219 -10.367 1 97.31 419 LYS A C 1
ATOM 3419 O O . LYS A 1 419 ? 4.523 -35.406 -10.539 1 97.31 419 LYS A O 1
ATOM 3424 N N . GLY A 1 420 ? 6.43 -34.438 -11.133 1 97.12 420 GLY A N 1
ATOM 3425 C CA . GLY A 1 420 ? 5.82 -33.719 -12.234 1 97.12 420 GLY A CA 1
ATOM 3426 C C . GLY A 1 420 ? 6.184 -32.25 -12.242 1 97.12 420 GLY A C 1
ATOM 3427 O O . GLY A 1 420 ? 7.031 -31.797 -11.461 1 97.12 420 GLY A O 1
ATOM 3428 N N . LEU A 1 421 ? 5.547 -31.469 -13.164 1 97.81 421 LEU A N 1
ATOM 3429 C CA . LEU A 1 421 ? 5.777 -30.031 -13.281 1 97.81 421 LEU A CA 1
ATOM 3430 C C . LEU A 1 421 ? 4.789 -29.25 -12.422 1 97.81 421 LEU A C 1
ATOM 3432 O O . LEU A 1 421 ? 3.689 -29.734 -12.141 1 97.81 421 LEU A O 1
ATOM 3436 N N . SER A 1 422 ? 5.188 -28.125 -11.938 1 97.94 422 SER A N 1
ATOM 3437 C CA . SER A 1 422 ? 4.301 -27.281 -11.133 1 97.94 422 SER A CA 1
ATOM 3438 C C . SER A 1 422 ? 3.57 -26.266 -11.992 1 97.94 422 SER A C 1
ATOM 3440 O O . SER A 1 422 ? 2.588 -25.656 -11.555 1 97.94 422 SER A O 1
ATOM 3442 N N . LEU A 1 423 ? 4.027 -25.984 -13.156 1 95.5 423 LEU A N 1
ATOM 3443 C CA . LEU A 1 423 ? 3.439 -25.062 -14.133 1 95.5 423 LEU A CA 1
ATOM 3444 C C . LEU A 1 423 ? 3.91 -25.391 -15.539 1 95.5 423 LEU A C 1
ATOM 3446 O O . LEU A 1 423 ? 4.832 -26.188 -15.727 1 95.5 423 LEU A O 1
ATOM 3450 N N . ARG A 1 424 ? 3.252 -24.766 -16.453 1 92.06 424 ARG A N 1
ATOM 3451 C CA . ARG A 1 424 ? 3.701 -24.906 -17.844 1 92.06 424 ARG A CA 1
ATOM 3452 C C . ARG A 1 424 ? 5.082 -24.281 -18.031 1 92.06 424 ARG A C 1
ATOM 3454 O O . ARG A 1 424 ? 5.316 -23.141 -17.641 1 92.06 424 ARG A O 1
ATOM 3461 N N . THR A 1 425 ? 5.973 -25.062 -18.625 1 95.31 425 THR A N 1
ATOM 3462 C CA . THR A 1 425 ? 7.309 -24.531 -18.891 1 95.31 425 THR A CA 1
ATOM 3463 C C . THR A 1 425 ? 7.273 -23.516 -20.031 1 95.31 425 THR A C 1
ATOM 3465 O O . THR A 1 425 ? 6.773 -23.812 -21.109 1 95.31 425 THR A O 1
ATOM 3468 N N . VAL A 1 426 ? 7.742 -22.375 -19.766 1 93.62 426 VAL A N 1
ATOM 3469 C CA . VAL A 1 426 ? 7.836 -21.312 -20.75 1 93.62 426 VAL A CA 1
ATOM 3470 C C . VAL A 1 426 ? 9.281 -21.188 -21.234 1 93.62 426 VAL A C 1
ATOM 3472 O O . VAL A 1 426 ? 10.195 -20.984 -20.422 1 93.62 426 VAL A O 1
ATOM 3475 N N . VAL A 1 427 ? 9.5 -21.375 -22.469 1 96.62 427 VAL A N 1
ATOM 3476 C CA . VAL A 1 427 ? 10.758 -21.078 -23.156 1 96.62 427 VAL A CA 1
ATOM 3477 C C . VAL A 1 427 ? 10.523 -20.094 -24.281 1 96.62 427 VAL A C 1
ATOM 3479 O O . VAL A 1 427 ? 9.875 -20.422 -25.281 1 96.62 427 VAL A O 1
ATOM 3482 N N . ALA A 1 428 ? 10.977 -18.922 -24.125 1 95.75 428 ALA A N 1
ATOM 3483 C CA . ALA A 1 428 ? 10.711 -17.828 -25.062 1 95.75 428 ALA A CA 1
ATOM 3484 C C . ALA A 1 428 ? 12.008 -17.156 -25.5 1 95.75 428 ALA A C 1
ATOM 3486 O O . ALA A 1 428 ? 12.766 -16.641 -24.688 1 95.75 428 ALA A O 1
ATOM 3487 N N . TYR A 1 429 ? 12.266 -17.141 -26.875 1 96.69 429 TYR A N 1
ATOM 3488 C CA . TYR A 1 429 ? 13.5 -16.594 -27.422 1 96.69 429 TYR A CA 1
ATOM 3489 C C . TYR A 1 429 ? 13.227 -15.352 -28.25 1 96.69 429 TYR A C 1
ATOM 3491 O O . TYR A 1 429 ? 12.273 -15.32 -29.031 1 96.69 429 TYR A O 1
ATOM 3499 N N . GLY A 1 430 ? 14.109 -14.359 -28.031 1 96.5 430 GLY A N 1
ATOM 3500 C CA . GLY A 1 430 ? 14.023 -13.156 -28.859 1 96.5 430 GLY A CA 1
ATOM 3501 C C . GLY A 1 430 ? 12.695 -12.438 -28.719 1 96.5 430 GLY A C 1
ATOM 3502 O O . GLY A 1 430 ? 12.258 -12.133 -27.609 1 96.5 430 GLY A O 1
ATOM 3503 N N . GLU A 1 431 ? 12.039 -12.289 -29.844 1 93.62 431 GLU A N 1
ATOM 3504 C CA . GLU A 1 431 ? 10.781 -11.555 -29.875 1 93.62 431 GLU A CA 1
ATOM 3505 C C . GLU A 1 431 ? 9.719 -12.242 -29.016 1 93.62 431 GLU A C 1
ATOM 3507 O O . GLU A 1 431 ? 8.859 -11.586 -28.438 1 93.62 431 GLU A O 1
ATOM 3512 N N . HIS A 1 432 ? 9.828 -13.555 -28.875 1 91.62 432 HIS A N 1
ATOM 3513 C CA . HIS A 1 432 ? 8.875 -14.297 -28.047 1 91.62 432 HIS A CA 1
ATOM 3514 C C . HIS A 1 432 ? 9.031 -13.953 -26.578 1 91.62 432 HIS A C 1
ATOM 3516 O O . HIS A 1 432 ? 8.062 -13.984 -25.812 1 91.62 432 HIS A O 1
ATOM 3522 N N . SER A 1 433 ? 10.242 -13.617 -26.172 1 94.75 433 SER A N 1
ATOM 3523 C CA . SER A 1 433 ? 10.492 -13.266 -24.781 1 94.75 433 SER A CA 1
ATOM 3524 C C . SER A 1 433 ? 9.883 -11.914 -24.422 1 94.75 433 SER A C 1
ATOM 3526 O O . SER A 1 433 ? 9.711 -11.594 -23.25 1 94.75 433 SER A O 1
ATOM 3528 N N . ALA A 1 434 ? 9.516 -11.141 -25.422 1 92 434 ALA A N 1
ATOM 3529 C CA . ALA A 1 434 ? 8.883 -9.836 -25.234 1 92 434 ALA A CA 1
ATOM 3530 C C . ALA A 1 434 ? 7.391 -9.992 -24.922 1 92 434 ALA A C 1
ATOM 3532 O O . ALA A 1 434 ? 6.727 -9.031 -24.547 1 92 434 ALA A O 1
ATOM 3533 N N . LEU A 1 435 ? 6.973 -11.203 -25.016 1 84.69 435 LEU A N 1
ATOM 3534 C CA . LEU A 1 435 ? 5.57 -11.508 -24.75 1 84.69 435 LEU A CA 1
ATOM 3535 C C . LEU A 1 435 ? 5.402 -12.133 -23.359 1 84.69 435 LEU A C 1
ATOM 3537 O O . LEU A 1 435 ? 5.742 -13.305 -23.172 1 84.69 435 LEU A O 1
ATOM 3541 N N . PRO A 1 436 ? 4.859 -11.469 -22.328 1 81.62 436 PRO A N 1
ATOM 3542 C CA . PRO A 1 436 ? 4.828 -11.93 -20.938 1 81.62 436 PRO A CA 1
ATOM 3543 C C . PRO A 1 436 ? 4.137 -13.273 -20.781 1 81.62 436 PRO A C 1
ATOM 3545 O O . PRO A 1 436 ? 4.426 -14.016 -19.844 1 81.62 436 PRO A O 1
ATOM 3548 N N . TYR A 1 437 ? 3.242 -13.734 -21.703 1 76.12 437 TYR A N 1
ATOM 3549 C CA . TYR A 1 437 ? 2.479 -14.961 -21.484 1 76.12 437 TYR A CA 1
ATOM 3550 C C . TYR A 1 437 ? 2.621 -15.906 -22.672 1 76.12 437 TYR A C 1
ATOM 3552 O O . TYR A 1 437 ? 1.748 -16.734 -22.922 1 76.12 437 TYR A O 1
ATOM 3560 N N . TYR A 1 438 ? 3.725 -15.766 -23.234 1 81.5 438 TYR A N 1
ATOM 3561 C CA . TYR A 1 438 ? 4.039 -16.641 -24.359 1 81.5 438 TYR A CA 1
ATOM 3562 C C . TYR A 1 438 ? 4.324 -18.062 -23.875 1 81.5 438 TYR A C 1
ATOM 3564 O O . TYR A 1 438 ? 4.977 -18.25 -22.844 1 81.5 438 TYR A O 1
ATOM 3572 N N . ILE A 1 439 ? 3.705 -19.016 -24.594 1 82.06 439 ILE A N 1
ATOM 3573 C CA . ILE A 1 439 ? 4.039 -20.422 -24.422 1 82.06 439 ILE A CA 1
ATOM 3574 C C . ILE A 1 439 ? 4.367 -21.031 -25.781 1 82.06 439 ILE A C 1
ATOM 3576 O O . ILE A 1 439 ? 3.562 -20.969 -26.719 1 82.06 439 ILE A O 1
ATOM 3580 N N . SER A 1 440 ? 5.512 -21.594 -25.828 1 84.19 440 SER A N 1
ATOM 3581 C CA . SER A 1 440 ? 5.949 -22.172 -27.094 1 84.19 440 SER A CA 1
ATOM 3582 C C . SER A 1 440 ? 5.086 -23.359 -27.5 1 84.19 440 SER A C 1
ATOM 3584 O O . SER A 1 440 ? 4.578 -24.078 -26.625 1 84.19 440 SER A O 1
ATOM 3586 N N . SER A 1 441 ? 4.91 -23.484 -28.781 1 78.06 441 SER A N 1
ATOM 3587 C CA . SER A 1 441 ? 4.199 -24.609 -29.375 1 78.06 441 SER A CA 1
ATOM 3588 C C . SER A 1 441 ? 4.879 -25.062 -30.672 1 78.06 441 SER A C 1
ATOM 3590 O O . SER A 1 441 ? 5.836 -24.438 -31.125 1 78.06 441 SER A O 1
ATOM 3592 N N . ASN A 1 442 ? 4.359 -26.125 -31.156 1 78.19 442 ASN A N 1
ATOM 3593 C CA . ASN A 1 442 ? 4.914 -26.609 -32.406 1 78.19 442 ASN A CA 1
ATOM 3594 C C . ASN A 1 442 ? 4.734 -25.594 -33.531 1 78.19 442 ASN A C 1
ATOM 3596 O O . ASN A 1 442 ? 5.527 -25.562 -34.5 1 78.19 442 ASN A O 1
ATOM 3600 N N . VAL A 1 443 ? 3.805 -24.766 -33.375 1 74.19 443 VAL A N 1
ATOM 3601 C CA . VAL A 1 443 ? 3.49 -23.781 -34.406 1 74.19 443 VAL A CA 1
ATOM 3602 C C . VAL A 1 443 ? 4.371 -22.547 -34.25 1 74.19 443 VAL A C 1
ATOM 3604 O O . VAL A 1 443 ? 4.824 -21.953 -35.219 1 74.19 443 VAL A O 1
ATOM 3607 N N . THR A 1 444 ? 4.648 -22.203 -33.062 1 81.06 444 THR A N 1
ATOM 3608 C CA . THR A 1 444 ? 5.355 -20.953 -32.812 1 81.06 444 THR A CA 1
ATOM 3609 C C . THR A 1 444 ? 6.836 -21.219 -32.562 1 81.06 444 THR A C 1
ATOM 3611 O O . THR A 1 444 ? 7.629 -20.266 -32.438 1 81.06 444 THR A O 1
ATOM 3614 N N . ASN A 1 445 ? 7.266 -22.453 -32.531 1 90.5 445 ASN A N 1
ATOM 3615 C CA . ASN A 1 445 ? 8.625 -22.875 -32.219 1 90.5 445 ASN A CA 1
ATOM 3616 C C . ASN A 1 445 ? 9.641 -22.219 -33.156 1 90.5 445 ASN A C 1
ATOM 3618 O O . ASN A 1 445 ? 9.477 -22.25 -34.375 1 90.5 445 ASN A O 1
ATOM 3622 N N . ILE A 1 446 ? 10.648 -21.594 -32.625 1 94 446 ILE A N 1
ATOM 3623 C CA . ILE A 1 446 ? 11.68 -20.984 -33.438 1 94 446 ILE A CA 1
ATOM 3624 C C . ILE A 1 446 ? 13.055 -21.438 -32.969 1 94 446 ILE A C 1
ATOM 3626 O O . ILE A 1 446 ? 13.195 -21.953 -31.859 1 94 446 ILE A O 1
ATOM 3630 N N . GLU A 1 447 ? 14.016 -21.25 -33.844 1 96.44 447 GLU A N 1
ATOM 3631 C CA . GLU A 1 447 ? 15.398 -21.562 -33.5 1 96.44 447 GLU A CA 1
ATOM 3632 C C . GLU A 1 447 ? 15.977 -20.562 -32.531 1 96.44 447 GLU A C 1
ATOM 3634 O O . GLU A 1 447 ? 15.734 -19.359 -32.656 1 96.44 447 GLU A O 1
ATOM 3639 N N . VAL A 1 448 ? 16.766 -21.078 -31.531 1 97.62 448 VAL A N 1
ATOM 3640 C CA . VAL A 1 448 ? 17.453 -20.25 -30.547 1 97.62 448 VAL A CA 1
ATOM 3641 C C . VAL A 1 448 ? 18.891 -20.031 -30.969 1 97.62 448 VAL A C 1
ATOM 3643 O O . VAL A 1 448 ? 19.656 -20.984 -31.141 1 97.62 448 VAL A O 1
ATOM 3646 N N . SER A 1 449 ? 19.25 -18.75 -31.203 1 96 449 SER A N 1
ATOM 3647 C CA . SER A 1 449 ? 20.609 -18.375 -31.609 1 96 449 SER A CA 1
ATOM 3648 C C . SER A 1 449 ? 21.281 -17.516 -30.547 1 96 449 SER A C 1
ATOM 3650 O O . SER A 1 449 ? 20.75 -17.375 -29.438 1 96 449 SER A O 1
ATOM 3652 N N . ASP A 1 450 ? 22.484 -17.031 -30.828 1 95.69 450 ASP A N 1
ATOM 3653 C CA . ASP A 1 450 ? 23.25 -16.25 -29.859 1 95.69 450 ASP A CA 1
ATOM 3654 C C . ASP A 1 450 ? 22.984 -14.758 -30.031 1 95.69 450 ASP A C 1
ATOM 3656 O O . ASP A 1 450 ? 23.766 -13.93 -29.531 1 95.69 450 ASP A O 1
ATOM 3660 N N . GLN A 1 451 ? 21.859 -14.375 -30.656 1 95.44 451 GLN A N 1
ATOM 3661 C CA . GLN A 1 451 ? 21.641 -12.984 -31.047 1 95.44 451 GLN A CA 1
ATOM 3662 C C . GLN A 1 451 ? 20.703 -12.273 -30.078 1 95.44 451 GLN A C 1
ATOM 3664 O O . GLN A 1 451 ? 20.578 -11.047 -30.109 1 95.44 451 GLN A O 1
ATOM 3669 N N . SER A 1 452 ? 20.047 -13 -29.266 1 97.88 452 SER A N 1
ATOM 3670 C CA . SER A 1 452 ? 19.047 -12.383 -28.406 1 97.88 452 SER A CA 1
ATOM 3671 C C . SER A 1 452 ? 18.922 -13.117 -27.078 1 97.88 452 SER A C 1
ATOM 3673 O O . SER A 1 452 ? 19.766 -13.938 -26.734 1 97.88 452 SER A O 1
ATOM 3675 N N . LEU A 1 453 ? 17.875 -12.727 -26.297 1 98.5 453 LEU A N 1
ATOM 3676 C CA . LEU A 1 453 ? 17.703 -13.266 -24.938 1 98.5 453 LEU A CA 1
ATOM 3677 C C . LEU A 1 453 ? 16.781 -14.477 -24.953 1 98.5 453 LEU A C 1
ATOM 3679 O O . LEU A 1 453 ? 15.883 -14.562 -25.797 1 98.5 453 LEU A O 1
ATOM 3683 N N . LEU A 1 454 ? 17.047 -15.375 -24.047 1 98.38 454 LEU A N 1
ATOM 3684 C CA . LEU A 1 454 ? 16.234 -16.562 -23.828 1 98.38 454 LEU A CA 1
ATOM 3685 C C . LEU A 1 454 ? 15.648 -16.547 -22.422 1 98.38 454 LEU A C 1
ATOM 3687 O O . LEU A 1 454 ? 16.391 -16.547 -21.422 1 98.38 454 LEU A O 1
ATOM 3691 N N . VAL A 1 455 ? 14.312 -16.531 -22.312 1 98.19 455 VAL A N 1
ATOM 3692 C CA . VAL A 1 455 ? 13.633 -16.609 -21.031 1 98.19 455 VAL A CA 1
ATOM 3693 C C . VAL A 1 455 ? 13.141 -18.031 -20.781 1 98.19 455 VAL A C 1
ATOM 3695 O O . VAL A 1 455 ? 12.492 -18.625 -21.641 1 98.19 455 VAL A O 1
ATOM 3698 N N . ILE A 1 456 ? 13.422 -18.562 -19.656 1 98.19 456 ILE A N 1
ATOM 3699 C CA . ILE A 1 456 ? 12.922 -19.859 -19.219 1 98.19 456 ILE A CA 1
ATOM 3700 C C . ILE A 1 456 ? 12.195 -19.719 -17.891 1 98.19 456 ILE A C 1
ATOM 3702 O O . ILE A 1 456 ? 12.781 -19.297 -16.891 1 98.19 456 ILE A O 1
ATOM 3706 N N . GLU A 1 457 ? 10.945 -19.922 -17.859 1 96.88 457 GLU A N 1
ATOM 3707 C CA . GLU A 1 457 ? 10.125 -20 -16.656 1 96.88 457 GLU A CA 1
ATOM 3708 C C . GLU A 1 457 ? 9.57 -21.406 -16.453 1 96.88 457 GLU A C 1
ATOM 3710 O O . GLU A 1 457 ? 8.898 -21.953 -17.344 1 96.88 457 GLU A O 1
ATOM 3715 N N . SER A 1 458 ? 9.867 -21.953 -15.344 1 97.38 458 SER A N 1
ATOM 3716 C CA . SER A 1 458 ? 9.492 -23.359 -15.117 1 97.38 458 SER A CA 1
ATOM 3717 C C . SER A 1 458 ? 9.492 -23.688 -13.633 1 97.38 458 SER A C 1
ATOM 3719 O O . SER A 1 458 ? 9.93 -22.891 -12.805 1 97.38 458 SER A O 1
ATOM 3721 N N . GLY A 1 459 ? 8.961 -24.828 -13.289 1 98.06 459 GLY A N 1
ATOM 3722 C CA . GLY A 1 459 ? 8.914 -25.344 -11.93 1 98.06 459 GLY A CA 1
ATOM 3723 C C . GLY A 1 459 ? 8.547 -26.812 -11.852 1 98.06 459 GLY A C 1
ATOM 3724 O O . GLY A 1 459 ? 8.109 -27.406 -12.844 1 98.06 459 GLY A O 1
ATOM 3725 N N . GLY A 1 460 ? 8.789 -27.359 -10.703 1 98.44 460 GLY A N 1
ATOM 3726 C CA . GLY A 1 460 ? 8.523 -28.781 -10.5 1 98.44 460 GLY A CA 1
ATOM 3727 C C . GLY A 1 460 ? 7.797 -29.062 -9.195 1 98.44 460 GLY A C 1
ATOM 3728 O O . GLY A 1 460 ? 7.781 -28.219 -8.289 1 98.44 460 GLY A O 1
ATOM 3729 N N . GLN A 1 461 ? 7.129 -30.234 -9.211 1 98.44 461 GLN A N 1
ATOM 3730 C CA . GLN A 1 461 ? 6.547 -30.797 -8 1 98.44 461 GLN A CA 1
ATOM 3731 C C . GLN A 1 461 ? 7.453 -31.875 -7.402 1 98.44 461 GLN A C 1
ATOM 3733 O O . GLN A 1 461 ? 7.871 -32.812 -8.102 1 98.44 461 GLN A O 1
ATOM 3738 N N . TYR A 1 462 ? 7.805 -31.688 -6.18 1 98.5 462 TYR A N 1
ATOM 3739 C CA . TYR A 1 462 ? 8.547 -32.656 -5.391 1 98.5 462 TYR A CA 1
ATOM 3740 C C . TYR A 1 462 ? 7.75 -33.094 -4.172 1 98.5 462 TYR A C 1
ATOM 3742 O O . TYR A 1 462 ? 6.891 -32.375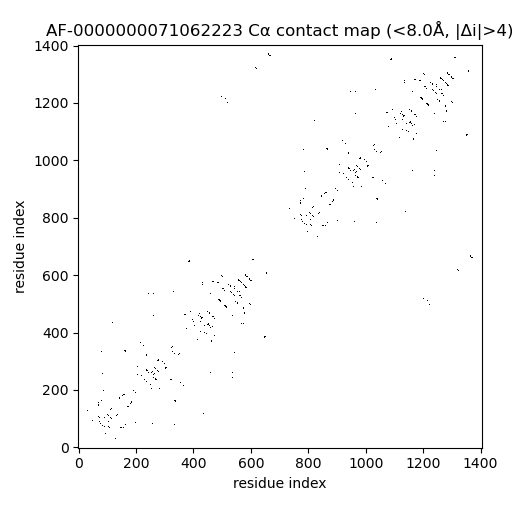 -3.684 1 98.5 462 TYR A O 1
ATOM 3750 N N . LEU A 1 463 ? 8.07 -34.281 -3.678 1 98 463 LEU A N 1
ATOM 3751 C CA . LEU A 1 463 ? 7.383 -34.75 -2.48 1 98 463 LEU A CA 1
ATOM 3752 C C . LEU A 1 463 ? 7.531 -33.75 -1.338 1 98 463 LEU A C 1
ATOM 3754 O O . LEU A 1 463 ? 6.641 -33.625 -0.494 1 98 463 LEU A O 1
ATOM 3758 N N . GLU A 1 464 ? 8.633 -33 -1.441 1 96.5 464 GLU A N 1
ATOM 3759 C CA . GLU A 1 464 ? 8.984 -32.125 -0.324 1 96.5 464 GLU A CA 1
ATOM 3760 C C . GLU A 1 464 ? 8.516 -30.703 -0.567 1 96.5 464 GLU A C 1
ATOM 3762 O O . GLU A 1 464 ? 8.516 -29.875 0.348 1 96.5 464 GLU A O 1
ATOM 3767 N N . GLY A 1 465 ? 8.188 -30.391 -1.803 1 97.94 465 GLY A N 1
ATOM 3768 C CA . GLY A 1 465 ? 7.801 -29.016 -2.025 1 97.94 465 GLY A CA 1
ATOM 3769 C C . GLY A 1 465 ? 7.523 -28.703 -3.484 1 97.94 465 GLY A C 1
ATOM 3770 O O . GLY A 1 465 ? 7.652 -29.562 -4.348 1 97.94 465 GLY A O 1
ATOM 3771 N N . THR A 1 466 ? 7.031 -27.469 -3.717 1 98.69 466 THR A N 1
ATOM 3772 C CA . THR A 1 466 ? 6.715 -26.938 -5.035 1 98.69 466 THR A CA 1
ATOM 3773 C C . THR A 1 466 ? 7.672 -25.797 -5.402 1 98.69 466 THR A C 1
ATOM 3775 O O . THR A 1 466 ? 7.988 -24.953 -4.566 1 98.69 466 THR A O 1
ATOM 3778 N N . THR A 1 467 ? 8.203 -25.781 -6.613 1 98.62 467 THR A N 1
ATOM 3779 C CA . THR A 1 467 ? 9.164 -24.766 -7.023 1 98.62 467 THR A CA 1
ATOM 3780 C C . THR A 1 467 ? 8.602 -23.922 -8.156 1 98.62 467 THR A C 1
ATOM 3782 O O . THR A 1 467 ? 7.633 -24.312 -8.812 1 98.62 467 THR A O 1
ATOM 3785 N N . ASP A 1 468 ? 9.055 -22.75 -8.367 1 98.31 468 ASP A N 1
ATOM 3786 C CA . ASP A 1 468 ? 8.703 -21.766 -9.375 1 98.31 468 ASP A CA 1
ATOM 3787 C C . ASP A 1 468 ? 9.859 -20.797 -9.625 1 98.31 468 ASP A C 1
ATOM 3789 O O . ASP A 1 468 ? 10.195 -19.984 -8.75 1 98.31 468 ASP A O 1
ATOM 3793 N N . VAL A 1 469 ? 10.469 -20.859 -10.828 1 98.5 469 VAL A N 1
ATOM 3794 C CA . VAL A 1 469 ? 11.672 -20.078 -11.062 1 98.5 469 VAL A CA 1
ATOM 3795 C C . VAL A 1 469 ? 11.68 -19.547 -12.492 1 98.5 469 VAL A C 1
ATOM 3797 O O . VAL A 1 469 ? 11.109 -20.172 -13.391 1 98.5 469 VAL A O 1
ATOM 3800 N N . SER A 1 470 ? 12.164 -18.406 -12.727 1 98.31 470 SER A N 1
ATOM 3801 C CA . SER A 1 470 ? 12.406 -17.844 -14.055 1 98.31 470 SER A CA 1
ATOM 3802 C C . SER A 1 470 ? 13.812 -17.25 -14.156 1 98.31 470 SER A C 1
ATOM 3804 O O . SER A 1 470 ? 14.289 -16.609 -13.211 1 98.31 470 SER A O 1
ATOM 3806 N N . ARG A 1 471 ? 14.508 -17.547 -15.219 1 98.75 471 ARG A N 1
ATOM 3807 C CA . ARG A 1 471 ? 15.812 -16.984 -15.539 1 98.75 471 ARG A CA 1
ATOM 3808 C C . ARG A 1 471 ? 15.883 -16.531 -17 1 98.75 471 ARG A C 1
ATOM 3810 O O . ARG A 1 471 ? 15.148 -17.047 -17.844 1 98.75 471 ARG A O 1
ATOM 3817 N N . THR A 1 472 ? 16.656 -15.57 -17.234 1 98.75 472 THR A N 1
ATOM 3818 C CA . THR A 1 472 ? 16.969 -15.086 -18.578 1 98.75 472 THR A CA 1
ATOM 3819 C C . THR A 1 472 ? 18.438 -15.312 -18.906 1 98.75 472 THR A C 1
ATOM 3821 O O . THR A 1 472 ? 19.328 -14.969 -18.125 1 98.75 472 THR A O 1
ATOM 3824 N N . PHE A 1 473 ? 18.703 -15.852 -20.094 1 98.31 473 PHE A N 1
ATOM 3825 C CA . PHE A 1 473 ? 20.062 -16.203 -20.516 1 98.31 473 PHE A CA 1
ATOM 3826 C C . PHE A 1 473 ? 20.391 -15.539 -21.844 1 98.31 473 PHE A C 1
ATOM 3828 O O . PHE A 1 473 ? 19.516 -15.055 -22.547 1 98.31 473 PHE A O 1
ATOM 3835 N N . ILE A 1 474 ? 21.656 -15.5 -22.109 1 97.94 474 ILE A N 1
ATOM 3836 C CA . ILE A 1 474 ? 22.172 -15.062 -23.406 1 97.94 474 ILE A CA 1
ATOM 3837 C C . ILE A 1 474 ? 23.375 -15.93 -23.797 1 97.94 474 ILE A C 1
ATOM 3839 O O . ILE A 1 474 ? 24.172 -16.312 -22.938 1 97.94 474 ILE A O 1
ATOM 3843 N N . PHE A 1 475 ? 23.547 -16.281 -25.094 1 96.19 475 PHE A N 1
ATOM 3844 C CA . PHE A 1 475 ? 24.625 -17.156 -25.547 1 96.19 475 PHE A CA 1
ATOM 3845 C C . PHE A 1 475 ? 25.609 -16.375 -26.406 1 96.19 475 PHE A C 1
ATOM 3847 O O . PHE A 1 475 ? 26.672 -16.906 -26.75 1 96.19 475 PHE A O 1
ATOM 3854 N N . GLY A 1 476 ? 25.25 -15.18 -26.719 1 95.81 476 GLY A N 1
ATOM 3855 C CA . GLY A 1 476 ? 26.141 -14.273 -27.422 1 95.81 476 GLY A CA 1
ATOM 3856 C C . GLY A 1 476 ? 26.516 -13.055 -26.594 1 95.81 476 GLY A C 1
ATOM 3857 O O . GLY A 1 476 ? 26.656 -13.148 -25.375 1 95.81 476 GLY A O 1
ATOM 3858 N N . GLU A 1 477 ? 26.828 -11.922 -27.297 1 96.62 477 GLU A N 1
ATOM 3859 C CA . GLU A 1 477 ? 27.188 -10.688 -26.625 1 96.62 477 GLU A CA 1
ATOM 3860 C C . GLU A 1 477 ? 25.969 -9.789 -26.406 1 96.62 477 GLU A C 1
ATOM 3862 O O . GLU A 1 477 ? 25.297 -9.422 -27.375 1 96.62 477 GLU A O 1
ATOM 3867 N N . PRO A 1 478 ? 25.734 -9.469 -25.172 1 97.5 478 PRO A N 1
ATOM 3868 C CA . PRO A 1 478 ? 24.547 -8.625 -24.906 1 97.5 478 PRO A CA 1
ATOM 3869 C C . PRO A 1 478 ? 24.766 -7.172 -25.328 1 97.5 478 PRO A C 1
ATOM 3871 O O . PRO A 1 478 ? 25.891 -6.676 -25.281 1 97.5 478 PRO A O 1
ATOM 3874 N N . THR A 1 479 ? 23.688 -6.5 -25.734 1 96.56 479 THR A N 1
ATOM 3875 C CA . THR A 1 479 ? 23.703 -5.059 -25.953 1 96.56 479 THR A CA 1
ATOM 3876 C C . THR A 1 479 ? 23.625 -4.301 -24.641 1 96.56 479 THR A C 1
ATOM 3878 O O . THR A 1 479 ? 23.312 -4.883 -23.594 1 96.56 479 THR A O 1
ATOM 3881 N N . HIS A 1 480 ? 23.953 -3.023 -24.688 1 94.69 480 HIS A N 1
ATOM 3882 C CA . HIS A 1 480 ? 23.859 -2.186 -23.5 1 94.69 480 HIS A CA 1
ATOM 3883 C C . HIS A 1 480 ? 22.422 -2.141 -22.969 1 94.69 480 HIS A C 1
ATOM 3885 O O . HIS A 1 480 ? 22.203 -2.139 -21.75 1 94.69 480 HIS A O 1
ATOM 3891 N N . GLU A 1 481 ? 21.5 -2.129 -23.844 1 96.06 481 GLU A N 1
ATOM 3892 C CA . GLU A 1 481 ? 20.094 -2.07 -23.469 1 96.06 481 GLU A CA 1
ATOM 3893 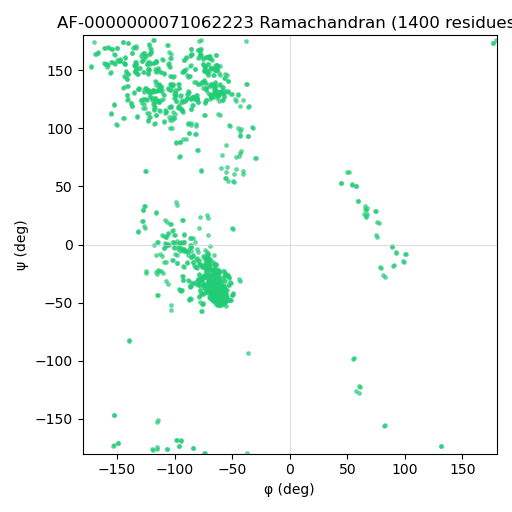C C . GLU A 1 481 ? 19.672 -3.348 -22.75 1 96.06 481 GLU A C 1
ATOM 3895 O O . GLU A 1 481 ? 18.922 -3.299 -21.766 1 96.06 481 GLU A O 1
ATOM 3900 N N . MET A 1 482 ? 20.125 -4.477 -23.281 1 97.94 482 MET A N 1
ATOM 3901 C CA . MET A 1 482 ? 19.828 -5.762 -22.672 1 97.94 482 MET A CA 1
ATOM 3902 C C . MET A 1 482 ? 20.375 -5.824 -21.25 1 97.94 482 MET A C 1
ATOM 3904 O O . MET A 1 482 ? 19.688 -6.258 -20.328 1 97.94 482 MET A O 1
ATOM 3908 N N . LYS A 1 483 ? 21.562 -5.309 -21.047 1 97.25 483 LYS A N 1
ATOM 3909 C CA . LYS A 1 483 ? 22.203 -5.32 -19.719 1 97.25 483 LYS A CA 1
ATOM 3910 C C . LYS A 1 483 ? 21.469 -4.41 -18.75 1 97.25 483 LYS A C 1
ATOM 3912 O O . LYS A 1 483 ? 21.266 -4.77 -17.578 1 97.25 483 LYS A O 1
ATOM 3917 N N . LYS A 1 484 ? 21.125 -3.277 -19.234 1 95.44 484 LYS A N 1
ATOM 3918 C CA . LYS A 1 484 ? 20.406 -2.328 -18.391 1 95.44 484 LYS A CA 1
ATOM 3919 C C . LYS A 1 484 ? 19.078 -2.904 -17.938 1 95.44 484 LYS A C 1
ATOM 3921 O O . LYS A 1 484 ? 18.75 -2.854 -16.75 1 95.44 484 LYS A O 1
ATOM 3926 N N . ALA A 1 485 ? 18.312 -3.461 -18.875 1 97.31 485 ALA A N 1
ATOM 3927 C CA . ALA A 1 485 ? 17.016 -4.047 -18.562 1 97.31 485 ALA A CA 1
ATOM 3928 C C . ALA A 1 485 ? 17.156 -5.184 -17.562 1 97.31 485 ALA A C 1
ATOM 3930 O O . ALA A 1 485 ? 16.422 -5.234 -16.562 1 97.31 485 ALA A O 1
ATOM 3931 N N . TYR A 1 486 ? 18.141 -6.062 -17.844 1 98.31 486 TYR A N 1
ATOM 3932 C CA . TYR A 1 486 ? 18.375 -7.215 -16.984 1 98.31 486 TYR A CA 1
ATOM 3933 C C . TYR A 1 486 ? 18.766 -6.766 -15.578 1 98.31 486 TYR A C 1
ATOM 3935 O O . TYR A 1 486 ? 18.25 -7.289 -14.586 1 98.31 486 TYR A O 1
ATOM 3943 N N . THR A 1 487 ? 19.625 -5.809 -15.484 1 97.19 487 THR A N 1
ATOM 3944 C CA . THR A 1 487 ? 20.156 -5.363 -14.195 1 97.19 487 THR A CA 1
ATOM 3945 C C . THR A 1 487 ? 19.062 -4.668 -13.375 1 97.19 487 THR A C 1
ATOM 3947 O O . THR A 1 487 ? 19 -4.824 -12.156 1 97.19 487 THR A O 1
ATOM 3950 N N . ASN A 1 488 ? 18.25 -3.889 -14.031 1 96.5 488 ASN A N 1
ATOM 3951 C CA . ASN A 1 488 ? 17.141 -3.248 -13.328 1 96.5 488 ASN A CA 1
ATOM 3952 C C . ASN A 1 488 ? 16.172 -4.277 -12.766 1 96.5 488 ASN A C 1
ATOM 3954 O O . ASN A 1 488 ? 15.695 -4.141 -11.633 1 96.5 488 ASN A O 1
ATOM 3958 N N . VAL A 1 489 ? 15.82 -5.273 -13.57 1 98.12 489 VAL A N 1
ATOM 3959 C CA . VAL A 1 489 ? 14.938 -6.352 -13.133 1 98.12 489 VAL A CA 1
ATOM 3960 C C . VAL A 1 489 ? 15.562 -7.074 -11.938 1 98.12 489 VAL A C 1
ATOM 3962 O O . VAL A 1 489 ? 14.891 -7.336 -10.938 1 98.12 489 VAL A O 1
ATOM 3965 N N . LEU A 1 490 ? 16.828 -7.371 -12.047 1 98.25 490 LEU A N 1
ATOM 3966 C CA . LEU A 1 490 ? 17.562 -8.047 -10.977 1 98.25 490 LEU A CA 1
ATOM 3967 C C . LEU A 1 490 ? 17.578 -7.195 -9.719 1 98.25 490 LEU A C 1
ATOM 3969 O O . LEU A 1 490 ? 17.422 -7.711 -8.609 1 98.25 490 LEU A O 1
ATOM 3973 N N . ALA A 1 491 ? 17.844 -5.918 -9.891 1 95.94 491 ALA A N 1
ATOM 3974 C CA . ALA A 1 491 ? 17.891 -5.008 -8.75 1 95.94 491 ALA A CA 1
ATOM 3975 C C . ALA A 1 491 ? 16.594 -5.066 -7.953 1 95.94 491 ALA A C 1
ATOM 3977 O O . ALA A 1 491 ? 16.609 -5.062 -6.723 1 95.94 491 ALA A O 1
ATOM 3978 N N . GLY A 1 492 ? 15.438 -5.102 -8.648 1 96.5 492 GLY A N 1
ATOM 3979 C CA . GLY A 1 492 ? 14.164 -5.234 -7.969 1 96.5 492 GLY A CA 1
ATOM 3980 C C . GLY A 1 492 ? 14.062 -6.488 -7.117 1 96.5 492 GLY A C 1
ATOM 3981 O O . GLY A 1 492 ? 13.578 -6.438 -5.984 1 96.5 492 GLY A O 1
ATOM 3982 N N . ILE A 1 493 ? 14.531 -7.566 -7.668 1 97.62 493 ILE A N 1
ATOM 3983 C CA . ILE A 1 493 ? 14.523 -8.852 -6.973 1 97.62 493 ILE A CA 1
ATOM 3984 C C . ILE A 1 493 ? 15.391 -8.758 -5.715 1 97.62 493 ILE A C 1
ATOM 3986 O O . ILE A 1 493 ? 14.992 -9.227 -4.648 1 97.62 493 ILE A O 1
ATOM 3990 N N . LEU A 1 494 ? 16.531 -8.141 -5.844 1 96.38 494 LEU A N 1
ATOM 3991 C CA . LEU A 1 494 ? 17.469 -8.008 -4.727 1 96.38 494 LEU A CA 1
ATOM 3992 C C . LEU A 1 494 ? 16.891 -7.109 -3.641 1 96.38 494 LEU A C 1
ATOM 3994 O O . LEU A 1 494 ? 17.047 -7.387 -2.449 1 96.38 494 LEU A O 1
ATOM 3998 N N . HIS A 1 495 ? 16.219 -6.043 -4.016 1 94.69 495 HIS A N 1
ATOM 3999 C CA . HIS A 1 495 ? 15.625 -5.113 -3.061 1 94.69 495 HIS A CA 1
ATOM 4000 C C . HIS A 1 495 ? 14.586 -5.805 -2.184 1 94.69 495 HIS A C 1
ATOM 4002 O O . HIS A 1 495 ? 14.57 -5.617 -0.965 1 94.69 495 HIS A O 1
ATOM 4008 N N . LEU A 1 496 ? 13.766 -6.551 -2.787 1 97.12 496 LEU A N 1
ATOM 4009 C CA . LEU A 1 496 ? 12.742 -7.242 -2.014 1 97.12 496 LEU A CA 1
ATOM 4010 C C . LEU A 1 496 ? 13.359 -8.32 -1.128 1 97.12 496 LEU A C 1
ATOM 4012 O O . LEU A 1 496 ? 12.961 -8.484 0.026 1 97.12 496 LEU A O 1
ATOM 4016 N N . ALA A 1 497 ? 14.32 -9.047 -1.638 1 97.31 497 ALA A N 1
ATOM 4017 C CA . ALA A 1 497 ? 14.938 -10.164 -0.928 1 97.31 497 ALA A CA 1
ATOM 4018 C C . ALA A 1 497 ? 15.609 -9.695 0.357 1 97.31 497 ALA A C 1
ATOM 4020 O O . ALA A 1 497 ? 15.672 -10.438 1.341 1 97.31 497 ALA A O 1
ATOM 4021 N N . GLN A 1 498 ? 16.109 -8.508 0.363 1 95.19 498 GLN A N 1
ATOM 4022 C CA . GLN A 1 498 ? 16.859 -8.031 1.513 1 95.19 498 GLN A CA 1
ATOM 4023 C C . GLN A 1 498 ? 15.984 -7.234 2.469 1 95.19 498 GLN A C 1
ATOM 4025 O O . GLN A 1 498 ? 16.453 -6.762 3.506 1 95.19 498 GLN A O 1
ATOM 4030 N N . LEU A 1 499 ? 14.789 -7.094 2.221 1 96.81 499 LEU A N 1
ATOM 4031 C CA . LEU A 1 499 ? 13.891 -6.227 2.979 1 96.81 499 LEU A CA 1
ATOM 4032 C C . LEU A 1 499 ? 13.68 -6.766 4.391 1 96.81 499 LEU A C 1
ATOM 4034 O O . LEU A 1 499 ? 13.414 -7.957 4.574 1 96.81 499 LEU A O 1
ATOM 4038 N N . LYS A 1 500 ? 13.859 -6.035 5.434 1 97.31 500 LYS A N 1
ATOM 4039 C CA . LYS A 1 500 ? 13.344 -6.195 6.789 1 97.31 500 LYS A CA 1
ATOM 4040 C C . LYS A 1 500 ? 12.164 -5.262 7.039 1 97.31 500 LYS A C 1
ATOM 4042 O O . LYS A 1 500 ? 12.164 -4.113 6.586 1 97.31 500 LYS A O 1
ATOM 4047 N N . PHE A 1 501 ? 11.148 -5.719 7.66 1 96.75 501 PHE A N 1
ATOM 4048 C CA . PHE A 1 501 ? 9.938 -4.918 7.742 1 96.75 501 PHE A CA 1
ATOM 4049 C C . PHE A 1 501 ? 9.07 -5.367 8.906 1 96.75 501 PHE A C 1
ATOM 4051 O O . PHE A 1 501 ? 9.18 -6.508 9.367 1 96.75 501 PHE A O 1
ATOM 4058 N N . PRO A 1 502 ? 8.227 -4.457 9.414 1 95.56 502 PRO A N 1
ATOM 4059 C CA . PRO A 1 502 ? 7.293 -4.863 10.461 1 95.56 502 PRO A CA 1
ATOM 4060 C C . PRO A 1 502 ? 6.184 -5.777 9.938 1 95.56 502 PRO A C 1
ATOM 4062 O O . PRO A 1 502 ? 5.699 -5.59 8.82 1 95.56 502 PRO A O 1
ATOM 4065 N N . SER A 1 503 ? 5.703 -6.656 10.766 1 95.5 503 SER A N 1
ATOM 4066 C CA . SER A 1 503 ? 4.766 -7.703 10.375 1 95.5 503 SER A CA 1
ATOM 4067 C C . SER A 1 503 ? 3.398 -7.121 10.031 1 95.5 503 SER A C 1
ATOM 4069 O O . SER A 1 503 ? 2.559 -7.801 9.438 1 95.5 503 SER A O 1
ATOM 4071 N N . ASP A 1 504 ? 3.156 -5.914 10.352 1 92.31 504 ASP A N 1
ATOM 4072 C CA . ASP A 1 504 ? 1.86 -5.312 10.055 1 92.31 504 ASP A CA 1
ATOM 4073 C C . ASP A 1 504 ? 1.876 -4.617 8.695 1 92.31 504 ASP A C 1
ATOM 4075 O O . ASP A 1 504 ? 0.888 -3.996 8.297 1 92.31 504 ASP A O 1
ATOM 4079 N N . LEU A 1 505 ? 2.975 -4.691 7.98 1 93.44 505 LEU A N 1
ATOM 4080 C CA . LEU A 1 505 ? 3.033 -4.23 6.598 1 93.44 505 LEU A CA 1
ATOM 4081 C C . LEU A 1 505 ? 2.307 -5.199 5.672 1 93.44 505 LEU A C 1
ATOM 4083 O O . LEU A 1 505 ? 2.504 -6.414 5.758 1 93.44 505 LEU A O 1
ATOM 4087 N N . LYS A 1 506 ? 1.506 -4.664 4.793 1 92.75 506 LYS A N 1
ATOM 4088 C CA . LYS A 1 506 ? 0.771 -5.496 3.846 1 92.75 506 LYS A CA 1
ATOM 4089 C C . LYS A 1 506 ? 1.643 -5.875 2.65 1 92.75 506 LYS A C 1
ATOM 4091 O O . LYS A 1 506 ? 2.477 -5.082 2.211 1 92.75 506 LYS A O 1
ATOM 4096 N N . PRO A 1 507 ? 1.37 -7.023 2.047 1 93.81 507 PRO A N 1
ATOM 4097 C CA . PRO A 1 507 ? 2.154 -7.453 0.885 1 93.81 507 PRO A CA 1
ATOM 4098 C C . PRO A 1 507 ? 2.049 -6.477 -0.286 1 93.81 507 PRO A C 1
ATOM 4100 O O . PRO A 1 507 ? 3.027 -6.266 -1.007 1 93.81 507 PRO A O 1
ATOM 4103 N N . SER A 1 508 ? 0.888 -5.898 -0.498 1 92.25 508 SER A N 1
ATOM 4104 C CA . SER A 1 508 ? 0.707 -4.969 -1.607 1 92.25 508 SER A CA 1
ATOM 4105 C C . SER A 1 508 ? 1.613 -3.752 -1.461 1 92.25 508 SER A C 1
ATOM 4107 O O . SER A 1 508 ? 1.955 -3.104 -2.451 1 92.25 508 SER A O 1
ATOM 4109 N N . GLU A 1 509 ? 2.031 -3.48 -0.289 1 93.19 509 GLU A N 1
ATOM 4110 C CA . GLU A 1 509 ? 2.787 -2.27 0.019 1 93.19 509 GLU A CA 1
ATOM 4111 C C . GLU A 1 509 ? 4.277 -2.471 -0.232 1 93.19 509 GLU A C 1
ATOM 4113 O O . GLU A 1 509 ? 5.062 -1.524 -0.14 1 93.19 509 GLU A O 1
ATOM 4118 N N . VAL A 1 510 ? 4.699 -3.65 -0.669 1 94.94 510 VAL A N 1
ATOM 4119 C CA . VAL A 1 510 ? 6.109 -3.871 -0.958 1 94.94 510 VAL A CA 1
ATOM 4120 C C . VAL A 1 510 ? 6.316 -4 -2.465 1 94.94 510 VAL A C 1
ATOM 4122 O O . VAL A 1 510 ? 7.453 -4.074 -2.939 1 94.94 510 VAL A O 1
ATOM 4125 N N . ASP A 1 511 ? 5.184 -3.955 -3.244 1 96.06 511 ASP A N 1
ATOM 4126 C CA . ASP A 1 511 ? 5.23 -4.133 -4.691 1 96.06 511 ASP A CA 1
ATOM 4127 C C . ASP A 1 511 ? 6.098 -3.066 -5.352 1 96.06 511 ASP A C 1
ATOM 4129 O O . ASP A 1 511 ? 6.883 -3.365 -6.254 1 96.06 511 ASP A O 1
ATOM 4133 N N . ALA A 1 512 ? 5.957 -1.865 -4.824 1 95.94 512 ALA A N 1
ATOM 4134 C CA . ALA A 1 512 ? 6.641 -0.723 -5.426 1 95.94 512 ALA A CA 1
ATOM 4135 C C . ALA A 1 512 ? 8.156 -0.856 -5.285 1 95.94 512 ALA A C 1
ATOM 4137 O O . ALA A 1 512 ? 8.906 -0.297 -6.082 1 95.94 512 ALA A O 1
ATOM 4138 N N . LEU A 1 513 ? 8.648 -1.561 -4.312 1 96.31 513 LEU A N 1
ATOM 4139 C CA . LEU A 1 513 ? 10.086 -1.768 -4.121 1 96.31 513 LEU A CA 1
ATOM 4140 C C . LEU A 1 513 ? 10.695 -2.467 -5.328 1 96.31 513 LEU A C 1
ATOM 4142 O O . LEU A 1 513 ? 11.844 -2.191 -5.695 1 96.31 513 LEU A O 1
ATOM 4146 N N . VAL A 1 514 ? 9.898 -3.373 -5.898 1 97.5 514 VAL A N 1
ATOM 4147 C CA . VAL A 1 514 ? 10.375 -4.148 -7.039 1 97.5 514 VAL A CA 1
ATOM 4148 C C . VAL A 1 514 ? 10.125 -3.373 -8.336 1 97.5 514 VAL A C 1
ATOM 4150 O O . VAL A 1 514 ? 11.039 -3.18 -9.133 1 97.5 514 VAL A O 1
ATOM 4153 N N . ARG A 1 515 ? 9 -2.857 -8.5 1 96.69 515 ARG A N 1
ATOM 4154 C CA . ARG A 1 515 ? 8.562 -2.262 -9.758 1 96.69 515 ARG A CA 1
ATOM 4155 C C . ARG A 1 515 ? 9.258 -0.922 -10 1 96.69 515 ARG A C 1
ATOM 4157 O O . ARG A 1 515 ? 9.406 -0.489 -11.141 1 96.69 515 ARG A O 1
ATOM 4164 N N . SER A 1 516 ? 9.641 -0.241 -8.859 1 96 516 SER A N 1
ATOM 4165 C CA . SER A 1 516 ? 10.273 1.062 -9.008 1 96 516 SER A CA 1
ATOM 4166 C C . SER A 1 516 ? 11.523 0.971 -9.875 1 96 516 SER A C 1
ATOM 4168 O O . SER A 1 516 ? 11.883 1.929 -10.562 1 96 516 SER A O 1
ATOM 4170 N N . MET A 1 517 ? 12.195 -0.188 -9.93 1 94.75 517 MET A N 1
ATOM 4171 C CA . MET A 1 517 ? 13.422 -0.369 -10.711 1 94.75 517 MET A CA 1
ATOM 4172 C C . MET A 1 517 ? 13.109 -0.462 -12.203 1 94.75 517 MET A C 1
ATOM 4174 O O . MET A 1 517 ? 13.953 -0.139 -13.039 1 94.75 517 MET A O 1
ATOM 4178 N N . VAL A 1 518 ? 11.93 -0.899 -12.5 1 95 518 VAL A N 1
ATOM 4179 C CA . VAL A 1 518 ? 11.508 -0.99 -13.891 1 95 518 VAL A CA 1
ATOM 4180 C C . VAL A 1 518 ? 10.789 0.295 -14.297 1 95 518 VAL A C 1
ATOM 4182 O O . VAL A 1 518 ? 10.891 0.732 -15.445 1 95 518 VAL A O 1
ATOM 4185 N N . TRP A 1 519 ? 10.125 0.953 -13.367 1 95.56 519 TRP A N 1
ATOM 4186 C CA . TRP A 1 519 ? 9.398 2.193 -13.617 1 95.56 519 TRP A CA 1
ATOM 4187 C C . TRP A 1 519 ? 10.359 3.32 -13.992 1 95.56 519 TRP A C 1
ATOM 4189 O O . TRP A 1 519 ? 9.961 4.293 -14.633 1 95.56 519 TRP A O 1
ATOM 4199 N N . LYS A 1 520 ? 11.586 3.174 -13.57 1 91.62 520 LYS A N 1
ATOM 4200 C CA . LYS A 1 520 ? 12.594 4.18 -13.906 1 91.62 520 LYS A CA 1
ATOM 4201 C C . LYS A 1 520 ? 12.617 4.449 -15.406 1 91.62 520 LYS A C 1
ATOM 4203 O O . LYS A 1 520 ? 12.867 5.578 -15.836 1 91.62 520 LYS A O 1
ATOM 4208 N N . ASP A 1 521 ? 12.32 3.43 -16.156 1 90.38 521 ASP A N 1
ATOM 4209 C CA . ASP A 1 521 ? 12.312 3.549 -17.609 1 90.38 521 ASP A CA 1
ATOM 4210 C C . ASP A 1 521 ? 10.891 3.676 -18.141 1 90.38 521 ASP A C 1
ATOM 4212 O O . ASP A 1 521 ? 10.656 3.49 -19.344 1 90.38 521 ASP A O 1
ATOM 4216 N N . MET A 1 522 ? 9.961 3.902 -17.234 1 93.25 522 MET A N 1
ATOM 4217 C CA . MET A 1 522 ? 8.555 4.129 -17.547 1 93.25 522 MET A CA 1
ATOM 4218 C C . MET A 1 522 ? 7.957 2.938 -18.281 1 93.25 522 MET A C 1
ATOM 4220 O O . MET A 1 522 ? 7.289 3.107 -19.312 1 93.25 522 MET A O 1
ATOM 4224 N N . THR A 1 523 ? 8.406 1.796 -17.859 1 92 523 THR A N 1
ATOM 4225 C CA . THR A 1 523 ? 7.832 0.524 -18.281 1 92 523 THR A CA 1
ATOM 4226 C C . THR A 1 523 ? 7.316 -0.261 -17.078 1 92 523 THR A C 1
ATOM 4228 O O . THR A 1 523 ? 7.523 0.142 -15.938 1 92 523 THR A O 1
ATOM 4231 N N . ASP A 1 524 ? 6.539 -1.264 -17.375 1 92.25 524 ASP A N 1
ATOM 4232 C CA . ASP A 1 524 ? 5.996 -2.131 -16.328 1 92.25 524 ASP A CA 1
ATOM 4233 C C . ASP A 1 524 ? 5.777 -3.549 -16.859 1 92.25 524 ASP A C 1
ATOM 4235 O O . ASP A 1 524 ? 6.055 -3.834 -18.016 1 92.25 524 ASP A O 1
ATOM 4239 N N . PHE A 1 525 ? 5.512 -4.441 -15.969 1 91.38 525 PHE A N 1
ATOM 4240 C CA . PHE A 1 525 ? 5.18 -5.812 -16.344 1 91.38 525 PHE A CA 1
ATOM 4241 C C . PHE A 1 525 ? 3.82 -6.211 -15.781 1 91.38 525 PHE A C 1
ATOM 4243 O O . PHE A 1 525 ? 3.432 -5.758 -14.695 1 91.38 525 PHE A O 1
ATOM 4250 N N . PRO A 1 526 ? 3.07 -7.016 -16.438 1 85.06 526 PRO A N 1
ATOM 4251 C CA . PRO A 1 526 ? 1.66 -7.242 -16.109 1 85.06 526 PRO A CA 1
ATOM 4252 C C . PRO A 1 526 ? 1.472 -8.227 -14.953 1 85.06 526 PRO A C 1
ATOM 4254 O O . PRO A 1 526 ? 0.424 -8.234 -14.305 1 85.06 526 PRO A O 1
ATOM 4257 N N . GLN A 1 527 ? 2.398 -9.023 -14.641 1 88 527 GLN A N 1
ATOM 4258 C CA . GLN A 1 527 ? 2.258 -10.039 -13.594 1 88 527 GLN A CA 1
ATOM 4259 C C . GLN A 1 527 ? 2.318 -9.406 -12.211 1 88 527 GLN A C 1
ATOM 4261 O O . GLN A 1 527 ? 2.879 -8.328 -12.031 1 88 527 GLN A O 1
ATOM 4266 N N . ALA A 1 528 ? 1.703 -10.109 -11.25 1 91.38 528 ALA A N 1
ATOM 4267 C CA . ALA A 1 528 ? 1.949 -9.727 -9.859 1 91.38 528 ALA A CA 1
ATOM 4268 C C . ALA A 1 528 ? 3.41 -9.953 -9.477 1 91.38 528 ALA A C 1
ATOM 4270 O O . ALA A 1 528 ? 4.082 -10.812 -10.055 1 91.38 528 ALA A O 1
ATOM 4271 N N . THR A 1 529 ? 3.877 -9.211 -8.523 1 96 529 THR A N 1
ATOM 4272 C CA . THR A 1 529 ? 5.254 -9.352 -8.055 1 96 529 THR A CA 1
ATOM 4273 C C . THR A 1 529 ? 5.414 -10.602 -7.199 1 96 529 THR A C 1
ATOM 4275 O O . THR A 1 529 ? 6.531 -11.078 -6.988 1 96 529 THR A O 1
ATOM 4278 N N . GLY A 1 530 ? 4.223 -11.039 -6.754 1 96.25 530 GLY A N 1
ATOM 4279 C CA . GLY A 1 530 ? 4.398 -12.266 -5.984 1 96.25 530 GLY A CA 1
ATOM 4280 C C . GLY A 1 530 ? 3.084 -12.922 -5.602 1 96.25 530 GLY A C 1
ATOM 4281 O O . GLY A 1 530 ? 2.074 -12.242 -5.418 1 96.25 530 GLY A O 1
ATOM 4282 N N . HIS A 1 531 ? 3.123 -14.234 -5.406 1 96.38 531 HIS A N 1
ATOM 4283 C CA . HIS A 1 531 ? 2.039 -15.062 -4.898 1 96.38 531 HIS A CA 1
ATOM 4284 C C . HIS A 1 531 ? 2.572 -16.172 -4 1 96.38 531 HIS A C 1
ATOM 4286 O O . HIS A 1 531 ? 3.752 -16.531 -4.074 1 96.38 531 HIS A O 1
ATOM 4292 N N . GLY A 1 532 ? 1.711 -16.719 -3.203 1 97.5 532 GLY A N 1
ATOM 4293 C CA . GLY A 1 532 ? 2.135 -17.797 -2.344 1 97.5 532 GLY A CA 1
ATOM 4294 C C . GLY A 1 532 ? 2.463 -19.078 -3.107 1 97.5 532 GLY A C 1
ATOM 4295 O O . GLY A 1 532 ? 1.927 -19.312 -4.191 1 97.5 532 GLY A O 1
ATOM 4296 N N . ILE A 1 533 ? 3.359 -19.859 -2.529 1 98.38 533 ILE A N 1
ATOM 4297 C CA . ILE A 1 533 ? 3.744 -21.156 -3.1 1 98.38 533 ILE A CA 1
ATOM 4298 C C . ILE A 1 533 ? 3.404 -22.266 -2.121 1 98.38 533 ILE A C 1
ATOM 4300 O O . ILE A 1 533 ? 3.752 -22.203 -0.94 1 98.38 533 ILE A O 1
ATOM 4304 N N . GLY A 1 534 ? 2.797 -23.281 -2.637 1 97.56 534 GLY A N 1
ATOM 4305 C CA . GLY A 1 534 ? 2.41 -24.406 -1.806 1 97.56 534 GLY A CA 1
ATOM 4306 C C . GLY A 1 534 ? 3.518 -25.438 -1.636 1 97.56 534 GLY A C 1
ATOM 4307 O O . GLY A 1 534 ? 4.57 -25.328 -2.264 1 97.56 534 GLY A O 1
ATOM 4308 N N . SER A 1 535 ? 3.334 -26.328 -0.73 1 98.19 535 SER A N 1
ATOM 4309 C CA . SER A 1 535 ? 4.203 -27.484 -0.521 1 98.19 535 SER A CA 1
ATOM 4310 C C . SER A 1 535 ? 3.609 -28.734 -1.138 1 98.19 535 SER A C 1
ATOM 4312 O O . SER A 1 535 ? 2.668 -29.328 -0.593 1 98.19 535 SER A O 1
ATOM 4314 N N . PHE A 1 536 ? 4.238 -29.188 -2.24 1 98.31 536 PHE A N 1
ATOM 4315 C CA . PHE A 1 536 ? 3.635 -30.266 -3.021 1 98.31 536 PHE A CA 1
ATOM 4316 C C . PHE A 1 536 ? 2.145 -30.016 -3.223 1 98.31 536 PHE A C 1
ATOM 4318 O O . PHE A 1 536 ? 1.316 -30.859 -2.873 1 98.31 536 PHE A O 1
ATOM 4325 N N . GLY A 1 537 ? 1.878 -28.859 -3.707 1 97.06 537 GLY A N 1
ATOM 4326 C CA . GLY A 1 537 ? 0.548 -28.297 -3.904 1 97.06 537 GLY A CA 1
ATOM 4327 C C . GLY A 1 537 ? 0.487 -27.281 -5.027 1 97.06 537 GLY A C 1
ATOM 4328 O O . GLY A 1 537 ? 1.174 -27.422 -6.043 1 97.06 537 GLY A O 1
ATOM 4329 N N . SER A 1 538 ? -0.341 -26.312 -4.859 1 96.75 538 SER A N 1
ATOM 4330 C CA . SER A 1 538 ? -0.518 -25.328 -5.922 1 96.75 538 SER A CA 1
ATOM 4331 C C . SER A 1 538 ? 0.667 -24.375 -5.992 1 96.75 538 SER A C 1
ATOM 4333 O O . SER A 1 538 ? 1.202 -23.969 -4.961 1 96.75 538 SER A O 1
ATOM 4335 N N . VAL A 1 539 ? 1.043 -24.031 -7.23 1 97.19 539 VAL A N 1
ATOM 4336 C CA . VAL A 1 539 ? 2.129 -23.078 -7.438 1 97.19 539 VAL A CA 1
ATOM 4337 C C . VAL A 1 539 ? 1.659 -21.672 -7.082 1 97.19 539 VAL A C 1
ATOM 4339 O O . VAL A 1 539 ? 2.473 -20.797 -6.762 1 97.19 539 VAL A O 1
ATOM 4342 N N . GLU A 1 540 ? 0.393 -21.406 -7.125 1 95.56 540 GLU A N 1
ATOM 4343 C CA . GLU A 1 540 ? -0.228 -20.188 -6.629 1 95.56 540 GLU A CA 1
ATOM 4344 C C . GLU A 1 540 ? -1.112 -20.469 -5.414 1 95.56 540 GLU A C 1
ATOM 4346 O O . GLU A 1 540 ? -2.152 -21.125 -5.535 1 95.56 540 GLU A O 1
ATOM 4351 N N . GLU A 1 541 ? -0.725 -19.953 -4.363 1 95.69 541 GLU A N 1
ATOM 4352 C CA . GLU A 1 541 ? -1.413 -20.281 -3.119 1 95.69 541 GLU A CA 1
ATOM 4353 C C . GLU A 1 541 ? -1.817 -19.031 -2.359 1 95.69 541 GLU A C 1
ATOM 4355 O O . GLU A 1 541 ? -0.974 -18.188 -2.055 1 95.69 541 GLU A O 1
ATOM 4360 N N . PRO A 1 542 ? -3.08 -18.906 -2.061 1 95.25 542 PRO A N 1
ATOM 4361 C CA . PRO A 1 542 ? -3.502 -17.812 -1.169 1 95.25 542 PRO A CA 1
ATOM 4362 C C . PRO A 1 542 ? -3 -18 0.261 1 95.25 542 PRO A C 1
ATOM 4364 O O . PRO A 1 542 ? -2.596 -19.109 0.64 1 95.25 542 PRO A O 1
ATOM 4367 N N . PRO A 1 543 ? -2.943 -16.875 1.065 1 95.81 543 PRO A N 1
ATOM 4368 C CA . PRO A 1 543 ? -3.545 -15.562 0.813 1 95.81 543 PRO A CA 1
ATOM 4369 C C . PRO A 1 543 ? -2.521 -14.516 0.364 1 95.81 543 PRO A C 1
ATOM 4371 O O . PRO A 1 543 ? -2.789 -13.32 0.432 1 95.81 543 PRO A O 1
ATOM 4374 N N . ILE A 1 544 ? -1.369 -14.891 -0.074 1 94.69 544 ILE A N 1
ATOM 4375 C CA . ILE A 1 544 ? -0.297 -13.938 -0.359 1 94.69 544 ILE A CA 1
ATOM 4376 C C . ILE A 1 544 ? -0.467 -13.383 -1.77 1 94.69 544 ILE A C 1
ATOM 4378 O O . ILE A 1 544 ? -0.609 -14.141 -2.732 1 94.69 544 ILE A O 1
ATOM 4382 N N . SER A 1 545 ? -0.487 -12.133 -1.862 1 94.44 545 SER A N 1
ATOM 4383 C CA . SER A 1 545 ? -0.508 -11.422 -3.137 1 94.44 545 SER A CA 1
ATOM 4384 C C . SER A 1 545 ? 0.298 -10.125 -3.061 1 94.44 545 SER A C 1
ATOM 4386 O O . SER A 1 545 ? -0.103 -9.18 -2.385 1 94.44 545 SER A O 1
ATOM 4388 N N . VAL A 1 546 ? 1.422 -10.094 -3.699 1 95.81 546 VAL A N 1
ATOM 4389 C CA . VAL A 1 546 ? 2.232 -8.883 -3.789 1 95.81 546 VAL A CA 1
ATOM 4390 C C . VAL A 1 546 ? 1.914 -8.141 -5.086 1 95.81 546 VAL A C 1
ATOM 4392 O O . VAL A 1 546 ? 2.598 -8.32 -6.098 1 95.81 546 VAL A O 1
ATOM 4395 N N . SER A 1 547 ? 0.963 -7.32 -5.043 1 92.69 547 SER A N 1
ATOM 4396 C CA . SER A 1 547 ? 0.473 -6.543 -6.176 1 92.69 547 SER A CA 1
ATOM 4397 C C . SER A 1 547 ? -0.156 -5.234 -5.719 1 92.69 547 SER A C 1
ATOM 4399 O O . SER A 1 547 ? -1.122 -5.234 -4.953 1 92.69 547 SER A O 1
ATOM 4401 N N . TYR A 1 548 ? 0.399 -4.164 -6.199 1 87.06 548 TYR A N 1
ATOM 4402 C CA . TYR A 1 548 ? -0.165 -2.887 -5.77 1 87.06 548 TYR A CA 1
ATOM 4403 C C . TYR A 1 548 ? -1.605 -2.74 -6.25 1 87.06 548 TYR A C 1
ATOM 4405 O O . TYR A 1 548 ? -1.987 -3.312 -7.273 1 87.06 548 TYR A O 1
ATOM 4413 N N . GLY A 1 549 ? -2.422 -2.047 -5.562 1 78.25 549 GLY A N 1
ATOM 4414 C CA . GLY A 1 549 ? -3.82 -1.83 -5.902 1 78.25 549 GLY A CA 1
ATOM 4415 C C . GLY A 1 549 ? -4.746 -2.873 -5.309 1 78.25 549 GLY A C 1
ATOM 4416 O O . GLY A 1 549 ? -5.961 -2.67 -5.246 1 78.25 549 GLY A O 1
ATOM 4417 N N . LYS A 1 550 ? -4.098 -4.012 -4.91 1 78.19 550 LYS A N 1
ATOM 4418 C CA . LYS A 1 550 ? -4.918 -5.035 -4.277 1 78.19 550 LYS A CA 1
ATOM 4419 C C . LYS A 1 550 ? -5.164 -4.711 -2.807 1 78.19 550 LYS A C 1
ATOM 4421 O O . LYS A 1 550 ? -4.25 -4.293 -2.096 1 78.19 550 LYS A O 1
ATOM 4426 N N . ASN A 1 551 ? -6.414 -4.688 -2.453 1 71.12 551 ASN A N 1
ATOM 4427 C CA . ASN A 1 551 ? -6.766 -4.371 -1.072 1 71.12 551 ASN A CA 1
ATOM 4428 C C . ASN A 1 551 ? -6.961 -5.637 -0.241 1 71.12 551 ASN A C 1
ATOM 4430 O O . ASN A 1 551 ? -8.078 -6.145 -0.128 1 71.12 551 ASN A O 1
ATOM 4434 N N . SER A 1 552 ? -5.859 -6.191 0.091 1 77.12 552 SER A N 1
ATOM 4435 C CA . SER A 1 552 ? -5.988 -7.352 0.969 1 77.12 552 SER A CA 1
ATOM 4436 C C . SER A 1 552 ? -5.668 -6.988 2.416 1 77.12 552 SER A C 1
ATOM 4438 O O . SER A 1 552 ? -4.906 -6.055 2.672 1 77.12 552 SER A O 1
ATOM 4440 N N . SER A 1 553 ? -6.383 -7.598 3.297 1 83.12 553 SER A N 1
ATOM 4441 C CA . SER A 1 553 ? -6.195 -7.336 4.719 1 83.12 553 SER A CA 1
ATOM 4442 C C . SER A 1 553 ? -5.184 -8.305 5.332 1 83.12 553 SER A C 1
ATOM 4444 O O . SER A 1 553 ? -4.93 -8.258 6.535 1 83.12 553 SER A O 1
ATOM 4446 N N . PHE A 1 554 ? -4.578 -9.031 4.457 1 91 554 PHE A N 1
ATOM 4447 C CA . PHE A 1 554 ? -3.691 -10.062 4.98 1 91 554 PHE A CA 1
ATOM 4448 C C . PHE A 1 554 ? -2.268 -9.539 5.113 1 91 554 PHE A C 1
ATOM 4450 O O . PHE A 1 554 ? -1.907 -8.539 4.484 1 91 554 PHE A O 1
ATOM 4457 N N . HIS A 1 555 ? -1.456 -10.234 6.004 1 94.31 555 HIS A N 1
ATOM 4458 C CA . HIS A 1 555 ? -0.066 -9.875 6.262 1 94.31 555 HIS A CA 1
ATOM 4459 C C . HIS A 1 555 ? 0.857 -11.07 6.07 1 94.31 555 HIS A C 1
ATOM 4461 O O . HIS A 1 555 ? 0.392 -12.211 5.961 1 94.31 555 HIS A O 1
ATOM 4467 N N . PHE A 1 556 ? 2.143 -10.773 5.98 1 96.38 556 PHE A N 1
ATOM 4468 C CA . PHE A 1 556 ? 3.133 -11.852 5.969 1 96.38 556 PHE A CA 1
ATOM 4469 C C . PHE A 1 556 ? 3.24 -12.5 7.34 1 96.38 556 PHE A C 1
ATOM 4471 O O . PHE A 1 556 ? 3.037 -11.844 8.359 1 96.38 556 PHE A O 1
ATOM 4478 N N . LYS A 1 557 ? 3.496 -13.773 7.34 1 97 557 LYS A N 1
ATOM 4479 C CA . LYS A 1 557 ? 3.768 -14.531 8.555 1 97 557 LYS A CA 1
ATOM 4480 C C . LYS A 1 557 ? 4.973 -15.453 8.375 1 97 557 LYS A C 1
ATOM 4482 O O . LYS A 1 557 ? 5.238 -15.922 7.27 1 97 557 LYS A O 1
ATOM 4487 N N . GLN A 1 558 ? 5.684 -15.68 9.484 1 97.31 558 GLN A N 1
ATOM 4488 C CA . GLN A 1 558 ? 6.762 -16.672 9.453 1 97.31 558 GLN A CA 1
ATOM 4489 C C . GLN A 1 558 ? 6.262 -18.016 8.93 1 97.31 558 GLN A C 1
ATOM 4491 O O . GLN A 1 558 ? 5.191 -18.469 9.32 1 97.31 558 GLN A O 1
ATOM 4496 N N . GLY A 1 559 ? 7.016 -18.578 7.973 1 98.06 559 GLY A N 1
ATOM 4497 C CA . GLY A 1 559 ? 6.629 -19.859 7.414 1 98.06 559 GLY A CA 1
ATOM 4498 C C . GLY A 1 559 ? 5.938 -19.75 6.07 1 98.06 559 GLY A C 1
ATOM 4499 O O . GLY A 1 559 ? 5.68 -20.75 5.41 1 98.06 559 GLY A O 1
ATOM 4500 N N . TYR A 1 560 ? 5.645 -18.531 5.684 1 98.38 560 TYR A N 1
ATOM 4501 C CA . TYR A 1 560 ? 5.098 -18.312 4.352 1 98.38 560 TYR A CA 1
ATOM 4502 C C . TYR A 1 560 ? 6.184 -18.422 3.287 1 98.38 560 TYR A C 1
ATOM 4504 O O . TYR A 1 560 ? 7.336 -18.047 3.527 1 98.38 560 TYR A O 1
ATOM 4512 N N . PHE A 1 561 ? 5.926 -19 2.191 1 98.75 561 PHE A N 1
ATOM 4513 C CA . PHE A 1 561 ? 6.738 -19.031 0.982 1 98.75 561 PHE A CA 1
ATOM 4514 C C . PHE A 1 561 ? 6.02 -18.328 -0.17 1 98.75 561 PHE A C 1
ATOM 4516 O O . PHE A 1 561 ? 4.824 -18.562 -0.382 1 98.75 561 PHE A O 1
ATOM 4523 N N . PHE A 1 562 ? 6.668 -17.469 -0.862 1 98.31 562 PHE A N 1
ATOM 4524 C CA . PHE A 1 562 ? 6.027 -16.766 -1.965 1 98.31 562 PHE A CA 1
ATOM 4525 C C . PHE A 1 562 ? 7.031 -16.453 -3.07 1 98.31 562 PHE A C 1
ATOM 4527 O O . PHE A 1 562 ? 8.242 -16.484 -2.84 1 98.31 562 PHE A O 1
ATOM 4534 N N . SER A 1 563 ? 6.535 -16.25 -4.25 1 98.12 563 SER A N 1
ATOM 4535 C CA . SER A 1 563 ? 7.383 -15.875 -5.379 1 98.12 563 SER A CA 1
ATOM 4536 C C . SER A 1 563 ? 7.723 -14.391 -5.352 1 98.12 563 SER A C 1
ATOM 4538 O O . SER A 1 563 ? 6.891 -13.562 -4.961 1 98.12 563 SER A O 1
ATOM 4540 N N . SER A 1 564 ? 8.898 -14.055 -5.633 1 98.06 564 SER A N 1
ATOM 4541 C CA . SER A 1 564 ? 9.383 -12.711 -5.949 1 98.06 564 SER A CA 1
ATOM 4542 C C . SER A 1 564 ? 9.734 -12.586 -7.43 1 98.06 564 SER A C 1
ATOM 4544 O O . SER A 1 564 ? 10.672 -13.227 -7.906 1 98.06 564 SER A O 1
ATOM 4546 N N . GLU A 1 565 ? 9.008 -11.742 -8.117 1 97.56 565 GLU A N 1
ATOM 4547 C CA . GLU A 1 565 ? 9.141 -11.734 -9.57 1 97.56 565 GLU A CA 1
ATOM 4548 C C . GLU A 1 565 ? 9.25 -10.312 -10.109 1 97.56 565 GLU A C 1
ATOM 4550 O O . GLU A 1 565 ? 8.688 -9.375 -9.531 1 97.56 565 GLU A O 1
ATOM 4555 N N . SER A 1 566 ? 9.93 -10.172 -11.125 1 97.56 566 SER A N 1
ATOM 4556 C CA . SER A 1 566 ? 10.07 -8.93 -11.883 1 97.56 566 SER A CA 1
ATOM 4557 C C . SER A 1 566 ? 10.25 -9.211 -13.367 1 97.56 566 SER A C 1
ATOM 4559 O O . SER A 1 566 ? 10.516 -10.352 -13.766 1 97.56 566 SER A O 1
ATOM 4561 N N . GLY A 1 567 ? 9.953 -8.18 -14.211 1 96.62 567 GLY A N 1
ATOM 4562 C CA . GLY A 1 567 ? 10.047 -8.391 -15.648 1 96.62 567 GLY A CA 1
ATOM 4563 C C . GLY A 1 567 ? 10.156 -7.102 -16.438 1 96.62 567 GLY A C 1
ATOM 4564 O O . GLY A 1 567 ? 9.867 -6.023 -15.922 1 96.62 567 GLY A O 1
ATOM 4565 N N . TYR A 1 568 ? 10.703 -7.242 -17.547 1 96.19 568 TYR A N 1
ATOM 4566 C CA . TYR A 1 568 ? 10.82 -6.211 -18.578 1 96.19 568 TYR A CA 1
ATOM 4567 C C . TYR A 1 568 ? 10.484 -6.77 -19.953 1 96.19 568 TYR A C 1
ATOM 4569 O O . TYR A 1 568 ? 11 -7.816 -20.344 1 96.19 568 TYR A O 1
ATOM 4577 N N . TYR A 1 569 ? 9.633 -6.102 -20.688 1 92.81 569 TYR A N 1
ATOM 4578 C CA . TYR A 1 569 ? 9.211 -6.559 -22.016 1 92.81 569 TYR A CA 1
ATOM 4579 C C . TYR A 1 569 ? 9.281 -5.43 -23.031 1 92.81 569 TYR A C 1
ATOM 4581 O O . TYR A 1 569 ? 8.531 -4.453 -22.938 1 92.81 569 TYR A O 1
ATOM 4589 N N . LYS A 1 570 ? 10.172 -5.539 -23.891 1 92.94 570 LYS A N 1
ATOM 4590 C CA . LYS A 1 570 ? 10.273 -4.598 -25.016 1 92.94 570 LYS A CA 1
ATOM 4591 C C . LYS A 1 570 ? 9.594 -5.148 -26.266 1 92.94 570 LYS A C 1
ATOM 4593 O O . LYS A 1 570 ? 10.078 -6.109 -26.859 1 92.94 570 LYS A O 1
ATOM 4598 N N . ARG A 1 571 ? 8.656 -4.5 -26.703 1 84.56 571 ARG A N 1
ATOM 4599 C CA . ARG A 1 571 ? 7.836 -4.977 -27.812 1 84.56 571 ARG A CA 1
ATOM 4600 C C . ARG A 1 571 ? 8.688 -5.258 -29.047 1 84.56 571 ARG A C 1
ATOM 4602 O O . ARG A 1 571 ? 9.531 -4.445 -29.422 1 84.56 571 ARG A O 1
ATOM 4609 N N . ASP A 1 572 ? 8.492 -6.453 -29.625 1 88.62 572 ASP A N 1
ATOM 4610 C CA . ASP A 1 572 ? 9.062 -6.906 -30.891 1 88.62 572 ASP A CA 1
ATOM 4611 C C . ASP A 1 572 ? 10.578 -7.047 -30.797 1 88.62 572 ASP A C 1
ATOM 4613 O O . ASP A 1 572 ? 11.281 -6.965 -31.797 1 88.62 572 ASP A O 1
ATOM 4617 N N . ASP A 1 573 ? 11.094 -7.242 -29.656 1 94.69 573 ASP A N 1
ATOM 4618 C CA . ASP A 1 573 ? 12.547 -7.332 -29.531 1 94.69 573 ASP A CA 1
ATOM 4619 C C . ASP A 1 573 ? 12.945 -8.422 -28.547 1 94.69 573 ASP A C 1
ATOM 4621 O O . ASP A 1 573 ? 13.109 -9.586 -28.922 1 94.69 573 ASP A O 1
ATOM 4625 N N . PHE A 1 574 ? 12.945 -8.094 -27.141 1 96.94 574 PHE A N 1
ATOM 4626 C CA . PHE A 1 574 ? 13.32 -9.086 -26.141 1 96.94 574 PHE A CA 1
ATOM 4627 C C . PHE A 1 574 ? 12.625 -8.812 -24.812 1 96.94 574 PHE A C 1
ATOM 4629 O O . PHE A 1 574 ? 12.023 -7.754 -24.625 1 96.94 574 PHE A O 1
ATOM 4636 N N . GLY A 1 575 ? 12.625 -9.789 -24 1 96.75 575 GLY A N 1
ATOM 4637 C CA . GLY A 1 575 ? 12.117 -9.641 -22.641 1 96.75 575 GLY A CA 1
ATOM 4638 C C . GLY A 1 575 ? 13.023 -10.25 -21.594 1 96.75 575 GLY A C 1
ATOM 4639 O O . GLY A 1 575 ? 13.906 -11.047 -21.922 1 96.75 575 GLY A O 1
ATOM 4640 N N . VAL A 1 576 ? 12.922 -9.703 -20.406 1 98.31 576 VAL A N 1
ATOM 4641 C CA . VAL A 1 576 ? 13.633 -10.227 -19.234 1 98.31 576 VAL A CA 1
ATOM 4642 C C . VAL A 1 576 ? 12.625 -10.648 -18.172 1 98.31 576 VAL A C 1
ATOM 4644 O O . VAL A 1 576 ? 11.656 -9.93 -17.906 1 98.31 576 VAL A O 1
ATOM 4647 N N . ARG A 1 577 ? 12.758 -11.82 -17.625 1 97.81 577 ARG A N 1
ATOM 4648 C CA . ARG A 1 577 ? 11.922 -12.32 -16.547 1 97.81 577 ARG A CA 1
ATOM 4649 C C . ARG A 1 577 ? 12.766 -13.047 -15.5 1 97.81 577 ARG A C 1
ATOM 4651 O O . ARG A 1 577 ? 13.531 -13.953 -15.828 1 97.81 577 ARG A O 1
ATOM 4658 N N . LEU A 1 578 ? 12.711 -12.594 -14.297 1 98.62 578 LEU A N 1
ATOM 4659 C CA . LEU A 1 578 ? 13.375 -13.242 -13.172 1 98.62 578 LEU A CA 1
ATOM 4660 C C . LEU A 1 578 ? 12.391 -13.547 -12.047 1 98.62 578 LEU A C 1
ATOM 4662 O O . LEU A 1 578 ? 11.516 -12.727 -11.758 1 98.62 578 LEU A O 1
ATOM 4666 N N . LYS A 1 579 ? 12.445 -14.742 -11.484 1 98 579 LYS A N 1
ATOM 4667 C CA . LYS A 1 579 ? 11.555 -15.172 -10.414 1 98 579 LYS A CA 1
ATOM 4668 C C . LYS A 1 579 ? 12.297 -16.016 -9.383 1 98 579 LYS A C 1
ATOM 4670 O O . LYS A 1 579 ? 13.023 -16.953 -9.742 1 98 579 LYS A O 1
ATOM 4675 N N . ASN A 1 580 ? 12.172 -15.68 -8.164 1 98.5 580 ASN A N 1
ATOM 4676 C CA . ASN A 1 580 ? 12.641 -16.469 -7.031 1 98.5 580 ASN A CA 1
ATOM 4677 C C . ASN A 1 580 ? 11.516 -16.766 -6.047 1 98.5 580 ASN A C 1
ATOM 4679 O O . ASN A 1 580 ? 10.5 -16.062 -6.035 1 98.5 580 ASN A O 1
ATOM 4683 N N . VAL A 1 581 ? 11.711 -17.812 -5.332 1 98.75 581 VAL A N 1
ATOM 4684 C CA . VAL A 1 581 ? 10.859 -18.062 -4.172 1 98.75 581 VAL A CA 1
ATOM 4685 C C . VAL A 1 581 ? 11.57 -17.625 -2.898 1 98.75 581 VAL A C 1
ATOM 4687 O O . VAL A 1 581 ? 12.758 -17.891 -2.717 1 98.75 581 VAL A O 1
ATOM 4690 N N . LEU A 1 582 ? 10.875 -16.891 -2.051 1 98.69 582 LEU A N 1
ATOM 4691 C CA . LEU A 1 582 ? 11.391 -16.406 -0.771 1 98.69 582 LEU A CA 1
ATOM 4692 C C . LEU A 1 582 ? 10.602 -17.016 0.387 1 98.69 582 LEU A C 1
ATOM 4694 O O . LEU A 1 582 ? 9.43 -17.359 0.239 1 98.69 582 LEU A O 1
ATOM 4698 N N . GLU A 1 583 ? 11.258 -17.203 1.469 1 98.69 583 GLU A N 1
ATOM 4699 C CA . GLU A 1 583 ? 10.664 -17.625 2.734 1 98.69 583 GLU A CA 1
ATOM 4700 C C . GLU A 1 583 ? 10.586 -16.453 3.721 1 98.69 583 GLU A C 1
ATOM 4702 O O . GLU A 1 583 ? 11.531 -15.672 3.832 1 98.69 583 GLU A O 1
ATOM 4707 N N . VAL A 1 584 ? 9.477 -16.266 4.387 1 98.56 584 VAL A N 1
ATOM 4708 C CA . VAL A 1 584 ? 9.336 -15.242 5.418 1 98.56 584 VAL A CA 1
ATOM 4709 C C . VAL A 1 584 ? 9.891 -15.766 6.742 1 98.56 584 VAL A C 1
ATOM 4711 O O . VAL A 1 584 ? 9.484 -16.828 7.219 1 98.56 584 VAL A O 1
ATOM 4714 N N . VAL A 1 585 ? 10.773 -15.055 7.355 1 98.31 585 VAL A N 1
ATOM 4715 C CA . VAL A 1 585 ? 11.391 -15.492 8.594 1 98.31 585 VAL A CA 1
ATOM 4716 C C . VAL A 1 585 ? 11.258 -14.406 9.664 1 98.31 585 VAL A C 1
ATOM 4718 O O . VAL A 1 585 ? 11.141 -13.227 9.336 1 98.31 585 VAL A O 1
ATOM 4721 N N . ASP A 1 586 ? 11.164 -14.828 10.883 1 97.5 586 ASP A N 1
ATOM 4722 C CA . ASP A 1 586 ? 11.172 -13.93 12.031 1 97.5 586 ASP A CA 1
ATOM 4723 C C . ASP A 1 586 ? 12.594 -13.539 12.422 1 97.5 586 ASP A C 1
ATOM 4725 O O . ASP A 1 586 ? 13.438 -14.406 12.648 1 97.5 586 ASP A O 1
ATOM 4729 N N . THR A 1 587 ? 12.922 -12.227 12.5 1 97 587 THR A N 1
ATOM 4730 C CA . THR A 1 587 ? 14.273 -11.773 12.82 1 97 587 THR A CA 1
ATOM 4731 C C . THR A 1 587 ? 14.547 -11.898 14.32 1 97 587 THR A C 1
ATOM 4733 O O . THR A 1 587 ? 15.695 -11.844 14.75 1 97 587 THR A O 1
ATOM 4736 N N . GLY A 1 588 ? 13.492 -12.039 15.117 1 96.19 588 GLY A N 1
ATOM 4737 C CA . GLY A 1 588 ? 13.625 -12.086 16.562 1 96.19 588 GLY A CA 1
ATOM 4738 C C . GLY A 1 588 ? 13.57 -10.719 17.219 1 96.19 588 GLY A C 1
ATOM 4739 O O . GLY A 1 588 ? 13.594 -10.609 18.438 1 96.19 588 GLY A O 1
ATOM 4740 N N . HIS A 1 589 ? 13.445 -9.648 16.391 1 94.75 589 HIS A N 1
ATOM 4741 C CA . HIS A 1 589 ? 13.391 -8.289 16.906 1 94.75 589 HIS A CA 1
ATOM 4742 C C . HIS A 1 589 ? 11.969 -7.742 16.875 1 94.75 589 HIS A C 1
ATOM 4744 O O . HIS A 1 589 ? 11.156 -8.164 16.047 1 94.75 589 HIS A O 1
ATOM 4750 N N . THR A 1 590 ? 11.695 -6.789 17.797 1 91.25 590 THR A N 1
ATOM 4751 C CA . THR A 1 590 ? 10.352 -6.23 17.906 1 91.25 590 THR A CA 1
ATOM 4752 C C . THR A 1 590 ? 10.328 -4.773 17.453 1 91.25 590 THR A C 1
ATOM 4754 O O . THR A 1 590 ? 11.211 -3.99 17.828 1 91.25 590 THR A O 1
ATOM 4757 N N . HIS A 1 591 ? 9.422 -4.457 16.688 1 86.69 591 HIS A N 1
ATOM 4758 C CA . HIS A 1 591 ? 9.148 -3.096 16.234 1 86.69 591 HIS A CA 1
ATOM 4759 C C . HIS A 1 591 ? 8.508 -2.266 17.344 1 86.69 591 HIS A C 1
ATOM 4761 O O . HIS A 1 591 ? 7.828 -2.811 18.219 1 86.69 591 HIS A O 1
ATOM 4767 N N . PRO A 1 592 ? 8.758 -0.964 17.312 1 73.88 592 PRO A N 1
ATOM 4768 C CA . PRO A 1 592 ? 8.164 -0.119 18.344 1 73.88 592 PRO A CA 1
ATOM 4769 C C . PRO A 1 592 ? 6.645 -0.265 18.422 1 73.88 592 PRO A C 1
ATOM 4771 O O . PRO A 1 592 ? 6.055 -0.033 19.484 1 73.88 592 PRO A O 1
ATOM 4774 N N . SER A 1 593 ? 5.996 -0.642 17.406 1 71.69 593 SER A N 1
ATOM 4775 C CA . SER A 1 593 ? 4.551 -0.836 17.406 1 71.69 593 SER A CA 1
ATOM 4776 C C . SER A 1 593 ? 4.16 -2.119 18.125 1 71.69 593 SER A C 1
ATOM 4778 O O . SER A 1 593 ? 2.988 -2.32 18.453 1 71.69 593 SER A O 1
ATOM 4780 N N . GLY A 1 594 ? 5.039 -2.91 18.438 1 81.19 594 GLY A N 1
ATOM 4781 C CA . GLY A 1 594 ? 4.762 -4.211 19.016 1 81.19 594 GLY A CA 1
ATOM 4782 C C . GLY A 1 594 ? 4.801 -5.344 18.016 1 81.19 594 GLY A C 1
ATOM 4783 O O . GLY A 1 594 ? 4.914 -6.512 18.391 1 81.19 594 GLY A O 1
ATOM 4784 N N . ALA A 1 595 ? 4.777 -4.984 16.797 1 88.88 595 ALA A N 1
ATOM 4785 C CA . ALA A 1 595 ? 4.871 -5.996 15.75 1 88.88 595 ALA A CA 1
ATOM 4786 C C . ALA A 1 595 ? 6.273 -6.59 15.688 1 88.88 595 ALA A C 1
ATOM 4788 O O . ALA A 1 595 ? 7.227 -6.008 16.203 1 88.88 595 ALA A O 1
ATOM 4789 N N . ARG A 1 596 ? 6.379 -7.723 15.078 1 94.12 596 ARG A N 1
ATOM 4790 C CA . ARG A 1 596 ? 7.684 -8.336 14.875 1 94.12 596 ARG A CA 1
ATOM 4791 C C . ARG A 1 596 ? 8.328 -7.844 13.586 1 94.12 596 ARG A C 1
ATOM 4793 O O . ARG A 1 596 ? 7.637 -7.566 12.609 1 94.12 596 ARG A O 1
ATOM 4800 N N . PHE A 1 597 ? 9.641 -7.707 13.617 1 96.62 597 PHE A N 1
ATOM 4801 C CA . PHE A 1 597 ? 10.344 -7.48 12.359 1 96.62 597 PHE A CA 1
ATOM 4802 C C . PHE A 1 597 ? 10.539 -8.789 11.602 1 96.62 597 PHE A C 1
ATOM 4804 O O . PHE A 1 597 ? 11.125 -9.734 12.125 1 96.62 597 PHE A O 1
ATOM 4811 N N . LEU A 1 598 ? 10.062 -8.82 10.445 1 98.12 598 LEU A N 1
ATOM 4812 C CA . LEU A 1 598 ? 10.227 -9.969 9.555 1 98.12 598 LEU A CA 1
ATOM 4813 C C . LEU A 1 598 ? 11.281 -9.695 8.492 1 98.12 598 LEU A C 1
ATOM 4815 O O . LEU A 1 598 ? 11.672 -8.539 8.281 1 98.12 598 LEU A O 1
ATOM 4819 N N . ALA A 1 599 ? 11.781 -10.742 7.918 1 98.25 599 ALA A N 1
ATOM 4820 C CA . ALA A 1 599 ? 12.734 -10.695 6.809 1 98.25 599 ALA A CA 1
ATOM 4821 C C . ALA A 1 599 ? 12.492 -11.844 5.836 1 98.25 599 ALA A C 1
ATOM 4823 O O . ALA A 1 599 ? 11.617 -12.68 6.059 1 98.25 599 ALA A O 1
ATOM 4824 N N . PHE A 1 600 ? 13.18 -11.883 4.742 1 98.12 600 PHE A N 1
ATOM 4825 C CA . PHE A 1 600 ? 13.047 -12.953 3.76 1 98.12 600 PHE A CA 1
ATOM 4826 C C . PHE A 1 600 ? 14.336 -13.758 3.666 1 98.12 600 PHE A C 1
ATOM 4828 O O . PHE A 1 600 ? 15.422 -13.25 3.965 1 98.12 600 PHE A O 1
ATOM 4835 N N . ARG A 1 601 ? 14.156 -14.938 3.326 1 97.62 601 ARG A N 1
ATOM 4836 C CA . ARG A 1 601 ? 15.258 -15.852 3.033 1 97.62 601 ARG A CA 1
ATOM 4837 C C . ARG A 1 601 ? 15.133 -16.422 1.627 1 97.62 601 ARG A C 1
ATOM 4839 O O . ARG A 1 601 ? 14.062 -16.906 1.236 1 97.62 601 ARG A O 1
ATOM 4846 N N . ASP A 1 602 ? 16.25 -16.391 0.895 1 97 602 ASP A N 1
ATOM 4847 C CA . ASP A 1 602 ? 16.266 -16.984 -0.443 1 97 602 ASP A CA 1
ATOM 4848 C C . ASP A 1 602 ? 16.078 -18.484 -0.384 1 97 602 ASP A C 1
ATOM 4850 O O . ASP A 1 602 ? 16.766 -19.172 0.379 1 97 602 ASP A O 1
ATOM 4854 N N . VAL A 1 603 ? 15.195 -18.938 -1.221 1 98.44 603 VAL A N 1
ATOM 4855 C CA . VAL A 1 603 ? 14.945 -20.375 -1.283 1 98.44 603 VAL A CA 1
ATOM 4856 C C . VAL A 1 603 ? 15.367 -20.906 -2.65 1 98.44 603 VAL A C 1
ATOM 4858 O O . VAL A 1 603 ? 15.961 -21.984 -2.744 1 98.44 603 VAL A O 1
ATOM 4861 N N . THR A 1 604 ? 15.016 -20.172 -3.707 1 98.56 604 THR A N 1
ATOM 4862 C CA . THR A 1 604 ? 15.461 -20.531 -5.047 1 98.56 604 THR A CA 1
ATOM 4863 C C . THR A 1 604 ? 16.984 -20.406 -5.16 1 98.56 604 THR A C 1
ATOM 4865 O O . THR A 1 604 ? 17.547 -19.391 -4.781 1 98.56 604 THR A O 1
ATOM 4868 N N . MET A 1 605 ? 17.641 -21.453 -5.684 1 97.75 605 MET A N 1
ATOM 4869 C CA . MET A 1 605 ? 19.094 -21.469 -5.773 1 97.75 605 MET A CA 1
ATOM 4870 C C . MET A 1 605 ? 19.547 -21.734 -7.207 1 97.75 605 MET A C 1
ATOM 4872 O O . MET A 1 605 ? 20.172 -22.75 -7.492 1 97.75 605 MET A O 1
ATOM 4876 N N . VAL A 1 606 ? 19.219 -20.844 -8.086 1 98.56 606 VAL A N 1
ATOM 4877 C CA . VAL A 1 606 ? 19.641 -20.922 -9.484 1 98.56 606 VAL A CA 1
ATOM 4878 C C . VAL A 1 606 ? 20.438 -19.672 -9.852 1 98.56 606 VAL A C 1
ATOM 4880 O O . VAL A 1 606 ? 20.016 -18.547 -9.57 1 98.56 606 VAL A O 1
ATOM 4883 N N . PRO A 1 607 ? 21.578 -19.812 -10.453 1 98.5 607 PRO A N 1
ATOM 4884 C CA . PRO A 1 607 ? 22.422 -18.672 -10.797 1 98.5 607 PRO A CA 1
ATOM 4885 C C . PRO A 1 607 ? 21.734 -17.688 -11.742 1 98.5 607 PRO A C 1
ATOM 4887 O O . PRO A 1 607 ? 20.938 -18.109 -12.602 1 98.5 607 PRO A O 1
ATOM 4890 N N . TYR A 1 608 ? 22.062 -16.406 -11.547 1 98.5 608 TYR A N 1
ATOM 4891 C CA . TYR A 1 608 ? 21.719 -15.406 -12.539 1 98.5 608 TYR A CA 1
ATOM 4892 C C . TYR A 1 608 ? 22.719 -15.422 -13.695 1 98.5 608 TYR A C 1
ATOM 4894 O O . TYR A 1 608 ? 23.75 -16.094 -13.633 1 98.5 608 TYR A O 1
ATOM 4902 N N . GLU A 1 609 ? 22.375 -14.742 -14.789 1 98.31 609 GLU A N 1
ATOM 4903 C CA . GLU A 1 609 ? 23.266 -14.664 -15.953 1 98.31 609 GLU A CA 1
ATOM 4904 C C . GLU A 1 609 ? 24.266 -13.523 -15.797 1 98.31 609 GLU A C 1
ATOM 4906 O O . GLU A 1 609 ? 23.953 -12.367 -16.078 1 98.31 609 GLU A O 1
ATOM 4911 N N . PRO A 1 610 ? 25.531 -13.867 -15.477 1 97.38 610 PRO A N 1
ATOM 4912 C CA . PRO A 1 610 ? 26.5 -12.812 -15.164 1 97.38 610 PRO A CA 1
ATOM 4913 C C . PRO A 1 610 ? 26.766 -11.891 -16.344 1 97.38 610 PRO A C 1
ATOM 4915 O O . PRO A 1 610 ? 27.031 -10.703 -16.172 1 97.38 610 PRO A O 1
ATOM 4918 N N . LYS A 1 611 ? 26.719 -12.391 -17.562 1 96.31 611 LYS A N 1
ATOM 4919 C CA . LYS A 1 611 ? 27 -11.602 -18.766 1 96.31 611 LYS A CA 1
ATOM 4920 C C . LYS A 1 611 ? 26 -10.453 -18.906 1 96.31 611 LYS A C 1
ATOM 4922 O O . LYS A 1 611 ? 26.281 -9.461 -19.578 1 96.31 611 LYS A O 1
ATOM 4927 N N . LEU A 1 612 ? 24.891 -10.641 -18.312 1 98.12 612 LEU A N 1
ATOM 4928 C CA . LEU A 1 612 ? 23.828 -9.664 -18.484 1 98.12 612 LEU A CA 1
ATOM 4929 C C . LEU A 1 612 ? 23.828 -8.648 -17.344 1 98.12 612 LEU A C 1
ATOM 4931 O O . LEU A 1 612 ? 23.062 -7.68 -17.375 1 98.12 612 LEU A O 1
ATOM 4935 N N . ILE A 1 613 ? 24.688 -8.758 -16.344 1 96.88 613 ILE A N 1
ATOM 4936 C CA . ILE A 1 613 ? 24.703 -7.887 -15.172 1 96.88 613 ILE A CA 1
ATOM 4937 C C . ILE A 1 613 ? 25.672 -6.734 -15.398 1 96.88 613 ILE A C 1
ATOM 4939 O O . ILE A 1 613 ? 26.875 -6.961 -15.602 1 96.88 613 ILE A O 1
ATOM 4943 N N . ASP A 1 614 ? 25.141 -5.562 -15.438 1 93.19 614 ASP A N 1
ATOM 4944 C CA . ASP A 1 614 ? 25.953 -4.355 -15.414 1 93.19 614 ASP A CA 1
ATOM 4945 C C . ASP A 1 614 ? 26.219 -3.9 -13.984 1 93.19 614 ASP A C 1
ATOM 4947 O O . ASP A 1 614 ? 25.391 -3.219 -13.383 1 93.19 614 ASP A O 1
ATOM 4951 N N . SER A 1 615 ? 27.359 -4.125 -13.492 1 88.31 615 SER A N 1
ATOM 4952 C CA . SER A 1 615 ? 27.703 -3.875 -12.102 1 88.31 615 SER A CA 1
ATOM 4953 C C . SER A 1 615 ? 27.672 -2.385 -11.773 1 88.31 615 SER A C 1
ATOM 4955 O O . SER A 1 615 ? 27.531 -1.998 -10.617 1 88.31 615 SER A O 1
ATOM 4957 N N . THR A 1 616 ? 27.781 -1.489 -12.734 1 85.31 616 THR A N 1
ATOM 4958 C CA . THR A 1 616 ? 27.812 -0.05 -12.5 1 85.31 616 THR A CA 1
ATOM 4959 C C . THR A 1 616 ? 26.422 0.465 -12.102 1 85.31 616 THR A C 1
ATOM 4961 O O . THR A 1 616 ? 26.297 1.565 -11.562 1 85.31 616 THR A O 1
ATOM 4964 N N . LEU A 1 617 ? 25.469 -0.347 -12.367 1 87.88 617 LEU A N 1
ATOM 4965 C CA . LEU A 1 617 ? 24.109 0.062 -12.07 1 87.88 617 LEU A CA 1
ATOM 4966 C C . LEU A 1 617 ? 23.688 -0.416 -10.68 1 87.88 617 LEU A C 1
ATOM 4968 O O . LEU A 1 617 ? 22.609 -0.051 -10.188 1 87.88 617 LEU A O 1
ATOM 4972 N N . LEU A 1 618 ? 24.531 -1.156 -10.016 1 89.88 618 LEU A N 1
ATOM 4973 C CA . LEU A 1 618 ? 24.25 -1.685 -8.688 1 89.88 618 LEU A CA 1
ATOM 4974 C C . LEU A 1 618 ? 25.094 -0.979 -7.625 1 89.88 618 LEU A C 1
ATOM 4976 O O . LEU A 1 618 ? 26.234 -0.623 -7.879 1 89.88 618 LEU A O 1
ATOM 4980 N N . SER A 1 619 ? 24.531 -0.842 -6.453 1 85.75 619 SER A N 1
ATOM 4981 C CA . SER A 1 619 ? 25.281 -0.316 -5.312 1 85.75 619 SER A CA 1
ATOM 4982 C C . SER A 1 619 ? 26.219 -1.37 -4.727 1 85.75 619 SER A C 1
ATOM 4984 O O . SER A 1 619 ? 26.109 -2.553 -5.059 1 85.75 619 SER A O 1
ATOM 4986 N N . ALA A 1 620 ? 27.125 -0.907 -3.846 1 88.44 620 ALA A N 1
ATOM 4987 C CA . ALA A 1 620 ? 28.016 -1.849 -3.174 1 88.44 620 ALA A CA 1
ATOM 4988 C C . ALA A 1 620 ? 27.234 -2.842 -2.328 1 88.44 620 ALA A C 1
ATOM 4990 O O . ALA A 1 620 ? 27.578 -4.023 -2.252 1 88.44 620 ALA A O 1
ATOM 4991 N N . ALA A 1 621 ? 26.25 -2.363 -1.733 1 85.94 621 ALA A N 1
ATOM 4992 C CA . ALA A 1 621 ? 25.406 -3.221 -0.898 1 85.94 621 ALA A CA 1
ATOM 4993 C C . ALA A 1 621 ? 24.688 -4.273 -1.738 1 85.94 621 ALA A C 1
ATOM 4995 O O . ALA A 1 621 ? 24.547 -5.422 -1.319 1 85.94 621 ALA A O 1
ATOM 4996 N N . GLU A 1 622 ? 24.188 -3.904 -2.893 1 90.69 622 GLU A N 1
ATOM 4997 C CA . GLU A 1 622 ? 23.516 -4.828 -3.793 1 90.69 622 GLU A CA 1
ATOM 4998 C C . GLU A 1 622 ? 24.469 -5.887 -4.324 1 90.69 622 GLU A C 1
ATOM 5000 O O . GLU A 1 622 ? 24.109 -7.062 -4.441 1 90.69 622 GLU A O 1
ATOM 5005 N N . LYS A 1 623 ? 25.641 -5.43 -4.656 1 93.62 623 LYS A N 1
ATOM 5006 C CA . LYS A 1 623 ? 26.672 -6.371 -5.109 1 93.62 623 LYS A CA 1
ATOM 5007 C C . LYS A 1 623 ? 27.016 -7.375 -4.012 1 93.62 623 LYS A C 1
ATOM 5009 O O . LYS A 1 623 ? 27.219 -8.555 -4.293 1 93.62 623 LYS A O 1
ATOM 5014 N N . ARG A 1 624 ? 27.094 -6.879 -2.854 1 93.19 624 ARG A N 1
ATOM 5015 C CA . ARG A 1 624 ? 27.359 -7.762 -1.726 1 93.19 624 ARG A CA 1
ATOM 5016 C C . ARG A 1 624 ? 26.266 -8.797 -1.562 1 93.19 624 ARG A C 1
ATOM 5018 O O . ARG A 1 624 ? 26.531 -9.969 -1.304 1 93.19 624 ARG A O 1
ATOM 5025 N N . LEU A 1 625 ? 25.078 -8.359 -1.664 1 94.06 625 LEU A N 1
ATOM 5026 C CA . LEU A 1 625 ? 23.938 -9.273 -1.574 1 94.06 625 LEU A CA 1
ATOM 5027 C C . LEU A 1 625 ? 24.016 -10.336 -2.66 1 94.06 625 LEU A C 1
ATOM 5029 O O . LEU A 1 625 ? 23.719 -11.508 -2.404 1 94.06 625 LEU A O 1
ATOM 5033 N N . LEU A 1 626 ? 24.312 -9.93 -3.865 1 96.88 626 LEU A N 1
ATOM 5034 C CA . LEU A 1 626 ? 24.453 -10.859 -4.973 1 96.88 626 LEU A CA 1
ATOM 5035 C C . LEU A 1 626 ? 25.562 -11.867 -4.699 1 96.88 626 LEU A C 1
ATOM 5037 O O . LEU A 1 626 ? 25.422 -13.055 -4.98 1 96.88 626 LEU A O 1
ATOM 5041 N N . ASN A 1 627 ? 26.656 -11.359 -4.176 1 97.38 627 ASN A N 1
ATOM 5042 C CA . ASN A 1 627 ? 27.781 -12.227 -3.832 1 97.38 627 ASN A CA 1
ATOM 5043 C C . ASN A 1 627 ? 27.391 -13.242 -2.76 1 97.38 627 ASN A C 1
ATOM 5045 O O . ASN A 1 627 ? 27.812 -14.398 -2.809 1 97.38 627 ASN A O 1
ATOM 5049 N N . GLU A 1 628 ? 26.672 -12.797 -1.789 1 97.06 628 GLU A N 1
ATOM 5050 C CA . GLU A 1 628 ? 26.203 -13.695 -0.745 1 97.06 628 GLU A CA 1
ATOM 5051 C C . GLU A 1 628 ? 25.266 -14.758 -1.316 1 97.06 628 GLU A C 1
ATOM 5053 O O . GLU A 1 628 ? 25.359 -15.93 -0.944 1 97.06 628 GLU A O 1
ATOM 5058 N N . TYR A 1 629 ? 24.391 -14.359 -2.143 1 97.81 629 TYR A N 1
ATOM 5059 C CA . TYR A 1 629 ? 23.484 -15.281 -2.82 1 97.81 629 TYR A CA 1
ATOM 5060 C C . TYR A 1 629 ? 24.25 -16.312 -3.621 1 97.81 629 TYR A C 1
ATOM 5062 O O . TYR A 1 629 ? 23.969 -17.516 -3.535 1 97.81 629 TYR A O 1
ATOM 5070 N N . ASN A 1 630 ? 25.203 -15.875 -4.402 1 98.25 630 ASN A N 1
ATOM 5071 C CA . ASN A 1 630 ? 26.047 -16.766 -5.199 1 98.25 630 ASN A CA 1
ATOM 5072 C C . ASN A 1 630 ? 26.812 -17.734 -4.324 1 98.25 630 ASN A C 1
ATOM 5074 O O . ASN A 1 630 ? 27 -18.906 -4.691 1 98.25 630 ASN A O 1
ATOM 5078 N N . ALA A 1 631 ? 27.297 -17.234 -3.252 1 98.19 631 ALA A N 1
ATOM 5079 C CA . ALA A 1 631 ? 28.016 -18.094 -2.324 1 98.19 631 ALA A CA 1
ATOM 5080 C C . ALA A 1 631 ? 27.125 -19.219 -1.812 1 98.19 631 ALA A C 1
ATOM 5082 O O . ALA A 1 631 ? 27.562 -20.375 -1.676 1 98.19 631 ALA A O 1
ATOM 5083 N N . LYS A 1 632 ? 25.922 -18.891 -1.473 1 97.88 632 LYS A N 1
ATOM 5084 C CA . LYS A 1 632 ? 24.969 -19.891 -1.034 1 97.88 632 LYS A CA 1
ATOM 5085 C C . LYS A 1 632 ? 24.75 -20.953 -2.113 1 97.88 632 LYS A C 1
ATOM 5087 O O . LYS A 1 632 ? 24.641 -22.141 -1.812 1 97.88 632 LYS A O 1
ATOM 5092 N N . ILE A 1 633 ? 24.594 -20.516 -3.342 1 98.62 633 ILE A N 1
ATOM 5093 C CA . ILE A 1 633 ? 24.438 -21.438 -4.461 1 98.62 633 ILE A CA 1
ATOM 5094 C C . ILE A 1 633 ? 25.641 -22.359 -4.551 1 98.62 633 ILE A C 1
ATOM 5096 O O . ILE A 1 633 ? 25.484 -23.578 -4.688 1 98.62 633 ILE A O 1
ATOM 5100 N N . ARG A 1 634 ? 26.844 -21.781 -4.5 1 98.44 634 ARG A N 1
ATOM 5101 C CA . ARG A 1 634 ? 28.062 -22.578 -4.598 1 98.44 634 ARG A CA 1
ATOM 5102 C C . ARG A 1 634 ? 28.094 -23.656 -3.506 1 98.44 634 ARG A C 1
ATOM 5104 O O . ARG A 1 634 ? 28.531 -24.781 -3.744 1 98.44 634 ARG A O 1
ATOM 5111 N N . ASN A 1 635 ? 27.609 -23.297 -2.398 1 98 635 ASN A N 1
ATOM 5112 C CA . ASN A 1 635 ? 27.641 -24.234 -1.286 1 98 635 ASN A CA 1
ATOM 5113 C C . ASN A 1 635 ? 26.547 -25.297 -1.435 1 98 635 ASN A C 1
ATOM 5115 O O . ASN A 1 635 ? 26.859 -26.5 -1.474 1 98 635 ASN A O 1
ATOM 5119 N N . ASP A 1 636 ? 25.328 -24.891 -1.535 1 98 636 ASP A N 1
ATOM 5120 C CA . ASP A 1 636 ? 24.203 -25.812 -1.485 1 98 636 ASP A CA 1
ATOM 5121 C C . ASP A 1 636 ? 24.062 -26.594 -2.791 1 98 636 ASP A C 1
ATOM 5123 O O . ASP A 1 636 ? 23.906 -27.812 -2.777 1 98 636 ASP A O 1
ATOM 5127 N N . ILE A 1 637 ? 24.062 -25.906 -3.91 1 98.44 637 ILE A N 1
ATOM 5128 C CA . ILE A 1 637 ? 23.922 -26.562 -5.207 1 98.44 637 ILE A CA 1
ATOM 5129 C C . ILE A 1 637 ? 25.219 -27.312 -5.547 1 98.44 637 ILE A C 1
ATOM 5131 O O . ILE A 1 637 ? 25.188 -28.375 -6.156 1 98.44 637 ILE A O 1
ATOM 5135 N N . GLY A 1 638 ? 26.344 -26.625 -5.215 1 98.31 638 GLY A N 1
ATOM 5136 C CA . GLY A 1 638 ? 27.609 -27.328 -5.406 1 98.31 638 GLY A CA 1
ATOM 5137 C C . GLY A 1 638 ? 27.641 -28.688 -4.746 1 98.31 638 GLY A C 1
ATOM 5138 O O . GLY A 1 638 ? 28.047 -29.672 -5.367 1 98.31 638 GLY A O 1
ATOM 5139 N N . ASP A 1 639 ? 27.234 -28.75 -3.541 1 98.19 639 ASP A N 1
ATOM 5140 C CA . ASP A 1 639 ? 27.203 -30 -2.801 1 98.19 639 ASP A CA 1
ATOM 5141 C C . ASP A 1 639 ? 26.266 -31 -3.461 1 98.19 639 ASP A C 1
ATOM 5143 O O . ASP A 1 639 ? 26.562 -32.188 -3.541 1 98.19 639 ASP A O 1
ATOM 5147 N N . GLU A 1 640 ? 25.141 -30.547 -3.887 1 98.12 640 GLU A N 1
ATOM 5148 C CA . GLU A 1 640 ? 24.156 -31.422 -4.523 1 98.12 640 GLU A CA 1
ATOM 5149 C C . GLU A 1 640 ? 24.688 -31.969 -5.848 1 98.12 640 GLU A C 1
ATOM 5151 O O . GLU A 1 640 ? 24.5 -33.156 -6.156 1 98.12 640 GLU A O 1
ATOM 5156 N N . LEU A 1 641 ? 25.312 -31.156 -6.668 1 98.38 641 LEU A N 1
ATOM 5157 C CA . LEU A 1 641 ? 25.859 -31.578 -7.953 1 98.38 641 LEU A CA 1
ATOM 5158 C C . LEU A 1 641 ? 26.984 -32.594 -7.758 1 98.38 641 LEU A C 1
ATOM 5160 O O . LEU A 1 641 ? 27.125 -33.5 -8.555 1 98.38 641 LEU A O 1
ATOM 5164 N N . LYS A 1 642 ? 27.797 -32.375 -6.699 1 98.06 642 LYS A N 1
ATOM 5165 C CA . LYS A 1 642 ? 28.828 -33.344 -6.355 1 98.06 642 LYS A CA 1
ATOM 5166 C C . LYS A 1 642 ? 28.203 -34.688 -5.973 1 98.06 642 LYS A C 1
ATOM 5168 O O . LYS A 1 642 ? 28.672 -35.75 -6.395 1 98.06 642 LYS A O 1
ATOM 5173 N N . ARG A 1 643 ? 27.188 -34.594 -5.191 1 97.38 643 ARG A N 1
ATOM 5174 C CA . ARG A 1 643 ? 26.469 -35.812 -4.773 1 97.38 643 ARG A CA 1
ATOM 5175 C C . ARG A 1 643 ? 25.922 -36.562 -5.977 1 97.38 643 ARG A C 1
ATOM 5177 O O . ARG A 1 643 ? 25.953 -37.781 -6.012 1 97.38 643 ARG A O 1
ATOM 5184 N N . LEU A 1 644 ? 25.453 -35.844 -6.988 1 96.62 644 LEU A N 1
ATOM 5185 C CA . LEU A 1 644 ? 24.891 -36.438 -8.195 1 96.62 644 LEU A CA 1
ATOM 5186 C C . LEU A 1 644 ? 25.984 -36.906 -9.148 1 96.62 644 LEU A C 1
ATOM 5188 O O . LEU A 1 644 ? 25.719 -37.625 -10.109 1 96.62 644 LEU A O 1
ATOM 5192 N N . GLY A 1 645 ? 27.188 -36.5 -8.938 1 96.62 645 GLY A N 1
ATOM 5193 C CA . GLY A 1 645 ? 28.312 -36.875 -9.758 1 96.62 645 GLY A CA 1
ATOM 5194 C C . GLY A 1 645 ? 28.391 -36.125 -11.078 1 96.62 645 GLY A C 1
ATOM 5195 O O . GLY A 1 645 ? 28.984 -36.594 -12.039 1 96.62 645 GLY A O 1
ATOM 5196 N N . ASN A 1 646 ? 27.719 -35.031 -11.172 1 97 646 ASN A N 1
ATOM 5197 C CA . ASN A 1 646 ? 27.734 -34.219 -12.391 1 97 646 ASN A CA 1
ATOM 5198 C C . ASN A 1 646 ? 28.703 -33.062 -12.281 1 97 646 ASN A C 1
ATOM 5200 O O . ASN A 1 646 ? 28.297 -31.922 -12.055 1 97 646 ASN A O 1
ATOM 5204 N N . MET A 1 647 ? 29.938 -33.219 -12.594 1 97.31 647 MET A N 1
ATOM 5205 C CA . MET A 1 647 ? 31 -32.219 -12.406 1 97.31 647 MET A CA 1
ATOM 5206 C C . MET A 1 647 ? 30.922 -31.156 -13.484 1 97.31 647 MET A C 1
ATOM 5208 O O . MET A 1 647 ? 31.297 -30 -13.25 1 97.31 647 MET A O 1
ATOM 5212 N N . ARG A 1 648 ? 30.469 -31.5 -14.617 1 97 648 ARG A N 1
ATOM 5213 C CA . ARG A 1 648 ? 30.297 -30.5 -15.656 1 97 648 ARG A CA 1
ATOM 5214 C C . ARG A 1 648 ? 29.344 -29.406 -15.203 1 97 648 ARG A C 1
ATOM 5216 O O . ARG A 1 648 ? 29.625 -28.203 -15.359 1 97 648 ARG A O 1
ATOM 5223 N N . ALA A 1 649 ? 28.234 -29.812 -14.719 1 98.19 649 ALA A N 1
ATOM 5224 C CA . ALA A 1 649 ? 27.266 -28.859 -14.195 1 98.19 649 ALA A CA 1
ATOM 5225 C C . ALA A 1 649 ? 27.844 -28.094 -13.008 1 98.19 649 ALA A C 1
ATOM 5227 O O . ALA A 1 649 ? 27.531 -26.906 -12.82 1 98.19 649 ALA A O 1
ATOM 5228 N N . PHE A 1 650 ? 28.641 -28.797 -12.203 1 98.38 650 PHE A N 1
ATOM 5229 C CA . PHE A 1 650 ? 29.281 -28.172 -11.062 1 98.38 650 PHE A CA 1
ATOM 5230 C C . PHE A 1 650 ? 30.156 -27 -11.508 1 98.38 650 PHE A C 1
ATOM 5232 O O . PHE A 1 650 ? 30.062 -25.906 -10.961 1 98.38 650 PHE A O 1
ATOM 5239 N N . TYR A 1 651 ? 30.984 -27.188 -12.492 1 98 651 TYR A N 1
ATOM 5240 C CA . TYR A 1 651 ? 31.891 -26.141 -12.953 1 98 651 TYR A CA 1
ATOM 5241 C C . TYR A 1 651 ? 31.141 -25.031 -13.664 1 98 651 TYR A C 1
ATOM 5243 O O . TYR A 1 651 ? 31.516 -23.859 -13.586 1 98 651 TYR A O 1
ATOM 5251 N N . TRP A 1 652 ? 30.141 -25.453 -14.367 1 97.94 652 TRP A N 1
ATOM 5252 C CA . TRP A 1 652 ? 29.297 -24.453 -14.977 1 97.94 652 TRP A CA 1
ATOM 5253 C C . TRP A 1 652 ? 28.719 -23.516 -13.922 1 97.94 652 TRP A C 1
ATOM 5255 O O . TRP A 1 652 ? 28.781 -22.281 -14.07 1 97.94 652 TRP A O 1
ATOM 5265 N N . MET A 1 653 ? 28.109 -24.109 -12.867 1 98.5 653 MET A N 1
ATOM 5266 C CA . MET A 1 653 ? 27.516 -23.359 -11.766 1 98.5 653 MET A CA 1
ATOM 5267 C C . MET A 1 653 ? 28.562 -22.453 -11.102 1 98.5 653 MET A C 1
ATOM 5269 O O . MET A 1 653 ? 28.281 -21.297 -10.805 1 98.5 653 MET A O 1
ATOM 5273 N N . MET A 1 654 ? 29.797 -22.953 -10.914 1 98.19 654 MET A N 1
ATOM 5274 C CA . MET A 1 654 ? 30.891 -22.188 -10.312 1 98.19 654 MET A CA 1
ATOM 5275 C C . MET A 1 654 ? 31.219 -20.969 -11.164 1 98.19 654 MET A C 1
ATOM 5277 O O . MET A 1 654 ? 31.484 -19.891 -10.633 1 98.19 654 MET A O 1
ATOM 5281 N N . ASN A 1 655 ? 31.203 -21.156 -12.414 1 97.56 655 ASN A N 1
ATOM 5282 C CA . ASN A 1 655 ? 31.516 -20.078 -13.336 1 97.56 655 ASN A CA 1
ATOM 5283 C C . ASN A 1 655 ? 30.422 -19 -13.32 1 97.56 655 ASN A C 1
ATOM 5285 O O . ASN A 1 655 ? 30.719 -17.812 -13.43 1 97.56 655 ASN A O 1
ATOM 5289 N N . GLN A 1 656 ? 29.203 -19.469 -13.258 1 97.81 656 GLN A N 1
ATOM 5290 C CA . GLN A 1 656 ? 28.062 -18.562 -13.289 1 97.81 656 GLN A CA 1
ATOM 5291 C C . GLN A 1 656 ? 27.969 -17.766 -11.977 1 97.81 656 GLN A C 1
ATOM 5293 O O . GLN A 1 656 ? 27.297 -16.734 -11.922 1 97.81 656 GLN A O 1
ATOM 5298 N N . THR A 1 657 ? 28.594 -18.188 -10.867 1 98.25 657 THR A N 1
ATOM 5299 C CA . THR A 1 657 ? 28.391 -17.609 -9.539 1 98.25 657 THR A CA 1
ATOM 5300 C C . THR A 1 657 ? 29.688 -16.984 -9.031 1 98.25 657 THR A C 1
ATOM 5302 O O . THR A 1 657 ? 29.906 -16.891 -7.82 1 98.25 657 THR A O 1
ATOM 5305 N N . ARG A 1 658 ? 30.5 -16.547 -9.938 1 96 658 ARG A N 1
ATOM 5306 C CA . ARG A 1 658 ? 31.766 -15.914 -9.57 1 96 658 ARG A CA 1
ATOM 5307 C C . ARG A 1 658 ? 31.516 -14.625 -8.797 1 96 658 ARG A C 1
ATOM 5309 O O . ARG A 1 658 ? 30.484 -13.969 -8.977 1 96 658 ARG A O 1
ATOM 5316 N N . HIS A 1 659 ? 32.5 -14.281 -8 1 94.38 659 HIS A N 1
ATOM 5317 C CA . HIS A 1 659 ? 32.406 -13.086 -7.16 1 94.38 659 HIS A CA 1
ATOM 5318 C C . HIS A 1 659 ? 32.469 -11.82 -8 1 94.38 659 HIS A C 1
ATOM 5320 O O . HIS A 1 659 ? 33.25 -11.719 -8.945 1 94.38 659 HIS A O 1
ATOM 5326 N N . ILE A 1 660 ? 31.594 -10.898 -7.648 1 92.12 660 ILE A N 1
ATOM 5327 C CA . ILE A 1 660 ? 31.562 -9.578 -8.281 1 92.12 660 ILE A CA 1
ATOM 5328 C C . ILE A 1 660 ? 32.219 -8.555 -7.348 1 92.12 660 ILE A C 1
ATOM 5330 O O . ILE A 1 660 ? 31.875 -8.492 -6.164 1 92.12 660 ILE A O 1
ATOM 5334 N N . ARG A 1 661 ? 33.062 -7.676 -7.93 1 90.81 661 ARG A N 1
ATOM 5335 C CA . ARG A 1 661 ? 33.719 -6.641 -7.133 1 90.81 661 ARG A CA 1
ATOM 5336 C C . ARG A 1 661 ? 32.688 -5.645 -6.586 1 90.81 661 ARG A C 1
ATOM 5338 O O . ARG A 1 661 ? 31.906 -5.074 -7.34 1 90.81 661 ARG A O 1
ATOM 5345 N N . GLU A 1 662 ? 32.844 -5.301 -5.328 1 89.88 662 GLU A N 1
ATOM 5346 C CA . GLU A 1 662 ? 31.859 -4.473 -4.668 1 89.88 662 GLU A CA 1
ATOM 5347 C C . GLU A 1 662 ? 32.125 -2.988 -4.875 1 89.88 662 GLU A C 1
ATOM 5349 O O . GLU A 1 662 ? 31.219 -2.172 -4.906 1 89.88 662 GLU A O 1
ATOM 5354 N N . TYR A 1 663 ? 33.5 -2.611 -4.902 1 87.62 663 TYR A N 1
ATOM 5355 C CA . TYR A 1 663 ? 33.812 -1.222 -5.215 1 87.62 663 TYR A CA 1
ATOM 5356 C C . TYR A 1 663 ? 33.719 -0.967 -6.715 1 87.62 663 TYR A C 1
ATOM 5358 O O . TYR A 1 663 ? 33.656 -1.909 -7.508 1 87.62 663 TYR A O 1
ATOM 5366 N N . LEU A 1 664 ? 33.594 0.332 -7.152 1 83.31 664 LEU A N 1
ATOM 5367 C CA . LEU A 1 664 ? 33.438 0.717 -8.555 1 83.31 664 LEU A CA 1
ATOM 5368 C C . LEU A 1 664 ? 34.625 1.597 -9 1 83.31 664 LEU A C 1
ATOM 5370 O O . LEU A 1 664 ? 34.562 2.82 -8.859 1 83.31 664 LEU A O 1
ATOM 5374 N N . PRO A 1 665 ? 35.562 1.016 -9.766 1 82.25 665 PRO A N 1
ATOM 5375 C CA . PRO A 1 665 ? 36.688 1.824 -10.266 1 82.25 665 PRO A CA 1
ATOM 5376 C C . PRO A 1 665 ? 36.25 2.881 -11.273 1 82.25 665 PRO A C 1
ATOM 5378 O O . PRO A 1 665 ? 35.25 2.695 -11.977 1 82.25 665 PRO A O 1
ATOM 5381 N N . GLU A 1 666 ? 36.969 3.91 -11.336 1 83.75 666 GLU A N 1
ATOM 5382 C CA . GLU A 1 666 ? 36.688 5.027 -12.227 1 83.75 666 GLU A CA 1
ATOM 5383 C C . GLU A 1 666 ? 36.562 4.559 -13.672 1 83.75 666 GLU A C 1
ATOM 5385 O O . GLU A 1 666 ? 35.688 5.016 -14.406 1 83.75 666 GLU A O 1
ATOM 5390 N N . ASP A 1 667 ? 37.375 3.668 -14.016 1 80.5 667 ASP A N 1
ATOM 5391 C CA . ASP A 1 667 ? 37.406 3.201 -15.398 1 80.5 667 ASP A CA 1
ATOM 5392 C C . ASP A 1 667 ? 36.125 2.447 -15.75 1 80.5 667 ASP A C 1
ATOM 5394 O O . ASP A 1 667 ? 35.594 2.6 -16.844 1 80.5 667 ASP A O 1
ATOM 5398 N N . GLU A 1 668 ? 35.719 1.796 -14.797 1 79.62 668 GLU A N 1
ATOM 5399 C CA . GLU A 1 668 ? 34.469 1.044 -15.008 1 79.62 668 GLU A CA 1
ATOM 5400 C C . GLU A 1 668 ? 33.25 1.973 -15.07 1 79.62 668 GLU A C 1
ATOM 5402 O O . GLU A 1 668 ? 32.375 1.772 -15.891 1 79.62 668 GLU A O 1
ATOM 5407 N N . TYR A 1 669 ? 33.344 2.873 -14.234 1 82.38 669 TYR A N 1
ATOM 5408 C CA . TYR A 1 669 ? 32.281 3.846 -14.203 1 82.38 669 TYR A CA 1
ATOM 5409 C C . TYR A 1 669 ? 32.219 4.633 -15.508 1 82.38 669 TYR A C 1
ATOM 5411 O O . TYR A 1 669 ? 31.125 4.824 -16.078 1 82.38 669 TYR A O 1
ATOM 5419 N N . ARG A 1 670 ? 33.312 5.02 -16.016 1 81.19 670 ARG A N 1
ATOM 5420 C CA . ARG A 1 670 ? 33.406 5.82 -17.219 1 81.19 670 ARG A CA 1
ATOM 5421 C C . ARG A 1 670 ? 32.969 5.012 -18.438 1 81.19 670 ARG A C 1
ATOM 5423 O O . ARG A 1 670 ? 32.312 5.539 -19.359 1 81.19 670 ARG A O 1
ATOM 5430 N N . SER A 1 671 ? 33.375 3.844 -18.438 1 74.31 671 SER A N 1
ATOM 5431 C CA . SER A 1 671 ? 33 2.965 -19.547 1 74.31 671 SER A CA 1
ATOM 5432 C C . SER A 1 671 ? 31.484 2.783 -19.609 1 74.31 671 SER A C 1
ATOM 5434 O O . SER A 1 671 ? 30.906 2.736 -20.688 1 74.31 671 SER A O 1
ATOM 5436 N N . ALA A 1 672 ? 30.938 2.797 -18.469 1 72.56 672 ALA A N 1
ATOM 5437 C CA . ALA A 1 672 ? 29.484 2.58 -18.375 1 72.56 672 ALA A CA 1
ATOM 5438 C C . ALA A 1 672 ? 28.719 3.842 -18.75 1 72.56 672 ALA A C 1
ATOM 5440 O O . ALA A 1 672 ? 27.625 3.764 -19.312 1 72.56 672 ALA A O 1
ATOM 5441 N N . THR A 1 673 ? 29.234 4.93 -18.328 1 69.25 673 THR A N 1
ATOM 5442 C CA . THR A 1 673 ? 28.531 6.188 -18.562 1 69.25 673 THR A CA 1
ATOM 5443 C C . THR A 1 673 ? 28.844 6.75 -19.938 1 69.25 673 THR A C 1
ATOM 5445 O O . THR A 1 673 ? 28.109 7.586 -20.469 1 69.25 673 THR A O 1
ATOM 5448 N N . ALA A 1 674 ? 30.141 6.547 -20.531 1 58.56 674 ALA A N 1
ATOM 5449 C CA . ALA A 1 674 ? 30.547 6.953 -21.875 1 58.56 674 ALA A CA 1
ATOM 5450 C C . ALA A 1 674 ? 29.734 6.215 -22.938 1 58.56 674 ALA A C 1
ATOM 5452 O O . ALA A 1 674 ? 29.453 6.758 -24 1 58.56 674 ALA A O 1
ATOM 5453 N N . GLY A 1 675 ? 29.547 4.934 -22.797 1 48.81 675 GLY A N 1
ATOM 5454 C CA . GLY A 1 675 ? 28.766 4.16 -23.75 1 48.81 675 GLY A CA 1
ATOM 5455 C C . GLY A 1 675 ? 27.359 4.684 -23.938 1 48.81 675 GLY A C 1
ATOM 5456 O O . GLY A 1 675 ? 26.641 4.25 -24.828 1 48.81 675 GLY A O 1
ATOM 5457 N N . GLY A 1 676 ? 26.797 5.422 -22.922 1 43.38 676 GLY A N 1
ATOM 5458 C CA . GLY A 1 676 ? 25.5 6.059 -23.109 1 43.38 676 GLY A CA 1
ATOM 5459 C C . GLY A 1 676 ? 25.531 7.227 -24.078 1 43.38 676 GLY A C 1
ATOM 5460 O O . GLY A 1 676 ? 24.484 7.695 -24.531 1 43.38 676 GLY A O 1
ATOM 5461 N N . ASN A 1 677 ? 26.625 8.047 -24.078 1 36.19 677 ASN A N 1
ATOM 5462 C CA . ASN A 1 677 ? 26.719 9.172 -25 1 36.19 677 ASN A CA 1
ATOM 5463 C C . ASN A 1 677 ? 27.125 8.719 -26.406 1 36.19 677 ASN A C 1
ATOM 5465 O O . ASN A 1 677 ? 28.219 9.039 -26.875 1 36.19 677 ASN A O 1
ATOM 5469 N N . CYS A 1 678 ? 27.125 7.582 -26.844 1 33.97 678 CYS A N 1
ATOM 5470 C CA . CYS A 1 678 ? 27.375 7.426 -28.281 1 33.97 678 CYS A CA 1
ATOM 5471 C C . CYS A 1 678 ? 26.484 8.359 -29.094 1 33.97 678 CYS A C 1
ATOM 5473 O O . CYS A 1 678 ? 25.312 8.055 -29.328 1 33.97 678 CYS A O 1
ATOM 5475 N N . GLY A 1 679 ? 26.5 9.711 -28.828 1 30.11 679 GLY A N 1
ATOM 5476 C CA . GLY A 1 679 ? 26.031 10.594 -29.891 1 30.11 679 GLY A CA 1
ATOM 5477 C C . GLY A 1 679 ? 26.5 10.172 -31.266 1 30.11 679 GLY A C 1
ATOM 5478 O O . GLY A 1 679 ? 27.562 9.57 -31.406 1 30.11 679 GLY A O 1
ATOM 5479 N N . HIS A 1 680 ? 25.578 9.969 -32.188 1 32.47 680 HIS A N 1
ATOM 5480 C CA . HIS A 1 680 ? 25.703 9.82 -33.625 1 32.47 680 HIS A CA 1
ATOM 5481 C C . HIS A 1 680 ? 26.719 10.789 -34.188 1 32.47 680 HIS A C 1
ATOM 5483 O O . HIS A 1 680 ? 26.516 12.008 -34.188 1 32.47 680 HIS A O 1
ATOM 5489 N N . SER A 1 681 ? 27.984 10.758 -33.812 1 28.95 681 SER A N 1
ATOM 5490 C CA . SER A 1 681 ? 28.891 11.523 -34.656 1 28.95 681 SER A CA 1
ATOM 5491 C C . SER A 1 681 ? 28.594 11.32 -36.156 1 28.95 681 SER A C 1
ATOM 5493 O O . SER A 1 681 ? 28.672 10.203 -36.656 1 28.95 681 SER A O 1
ATOM 5495 N N . THR A 1 682 ? 27.516 12.07 -36.594 1 29.86 682 THR A N 1
ATOM 5496 C CA . THR A 1 682 ? 27.25 12.219 -38.031 1 29.86 682 THR A CA 1
ATOM 5497 C C . THR A 1 682 ? 28.531 12.508 -38.781 1 29.86 682 THR A C 1
ATOM 5499 O O . THR A 1 682 ? 29.188 13.539 -38.562 1 29.86 682 THR A O 1
ATOM 5502 N N . SER A 1 683 ? 29.359 11.555 -39 1 29.22 683 SER A N 1
ATOM 5503 C CA . SER A 1 683 ? 30.484 11.703 -39.906 1 29.22 683 SER A CA 1
ATOM 5504 C C . SER A 1 683 ? 30.078 12.422 -41.188 1 29.22 683 SER A C 1
ATOM 5506 O O . SER A 1 683 ? 29.109 12.031 -41.844 1 29.22 683 SER A O 1
ATOM 5508 N N . PRO A 1 684 ? 30.359 13.75 -41.219 1 30.42 684 PRO A N 1
ATOM 5509 C CA . PRO A 1 684 ? 30.016 14.508 -42.406 1 30.42 684 PRO A CA 1
ATOM 5510 C C . PRO A 1 684 ? 30.453 13.812 -43.688 1 30.42 684 PRO A C 1
ATOM 5512 O O . PRO A 1 684 ? 31.656 13.633 -43.938 1 30.42 684 PRO A O 1
ATOM 5515 N N . LEU A 1 685 ? 29.875 12.672 -43.969 1 30.02 685 LEU A N 1
ATOM 5516 C CA . LEU A 1 685 ? 30.156 12.039 -45.25 1 30.02 685 LEU A CA 1
ATOM 5517 C C . LEU A 1 685 ? 29.969 13.039 -46.406 1 30.02 685 LEU A C 1
ATOM 5519 O O . LEU A 1 685 ? 29.062 12.891 -47.219 1 30.02 685 LEU A O 1
ATOM 5523 N N . ILE A 1 686 ? 29.891 14.367 -45.969 1 27.23 686 ILE A N 1
ATOM 5524 C CA . ILE A 1 686 ? 29.5 15.219 -47.094 1 27.23 686 ILE A CA 1
ATOM 5525 C C . ILE A 1 686 ? 30.484 15.039 -48.25 1 27.23 686 ILE A C 1
ATOM 5527 O O . ILE A 1 686 ? 30.078 14.945 -49.406 1 27.23 686 ILE A O 1
ATOM 5531 N N . VAL A 1 687 ? 31.734 15.148 -47.844 1 28.48 687 VAL A N 1
ATOM 5532 C CA . VAL A 1 687 ? 32.531 15.938 -48.781 1 28.48 687 VAL A CA 1
ATOM 5533 C C . VAL A 1 687 ? 32.812 15.102 -50.031 1 28.48 687 VAL A C 1
ATOM 5535 O O . VAL A 1 687 ? 33.406 15.602 -51 1 28.48 687 VAL A O 1
ATOM 5538 N N . LEU A 1 688 ? 32.625 13.789 -49.812 1 28.77 688 LEU A N 1
ATOM 5539 C CA . LEU A 1 688 ? 33.375 13.094 -50.844 1 28.77 688 LEU A CA 1
ATOM 5540 C C . LEU A 1 688 ? 32.719 13.258 -52.219 1 28.77 688 LEU A C 1
ATOM 5542 O O . LEU A 1 688 ? 33.188 12.703 -53.188 1 28.77 688 LEU A O 1
ATOM 5546 N N . GLY A 1 689 ? 31.438 13.742 -52.062 1 27.08 689 GLY A N 1
ATOM 5547 C CA . GLY A 1 689 ? 30.734 13.609 -53.344 1 27.08 689 GLY A CA 1
ATOM 5548 C C . GLY A 1 689 ? 31.328 14.445 -54.438 1 27.08 689 GLY A C 1
ATOM 5549 O O . GLY A 1 689 ? 30.891 14.375 -55.594 1 27.08 689 GLY A O 1
ATOM 5550 N N . LEU A 1 690 ? 32 15.469 -53.906 1 28.64 690 LEU A N 1
ATOM 5551 C CA . LEU A 1 690 ? 32.156 16.5 -54.938 1 28.64 690 LEU A CA 1
ATOM 5552 C C . LEU A 1 690 ? 33.031 15.992 -56.094 1 28.64 690 LEU A C 1
ATOM 5554 O O . LEU A 1 690 ? 33.094 16.641 -57.125 1 28.64 690 LEU A O 1
ATOM 5558 N N . MET A 1 691 ? 33.875 15.094 -55.656 1 26.41 691 MET A N 1
ATOM 5559 C CA . MET A 1 691 ? 35 15.078 -56.594 1 26.41 691 MET A CA 1
ATOM 5560 C C . MET A 1 691 ? 34.562 14.484 -57.938 1 26.41 691 MET A C 1
ATOM 5562 O O . MET A 1 691 ? 35.375 14.438 -58.875 1 26.41 691 MET A O 1
ATOM 5566 N N . ILE A 1 692 ? 33.531 13.688 -57.812 1 28.12 692 ILE A N 1
ATOM 5567 C CA . ILE A 1 692 ? 33.469 12.797 -58.969 1 28.12 692 ILE A CA 1
ATOM 5568 C C . ILE A 1 692 ? 33.094 13.594 -60.219 1 28.12 692 ILE A C 1
ATOM 5570 O O . ILE A 1 692 ? 33.125 13.07 -61.312 1 28.12 692 ILE A O 1
ATOM 5574 N N . ILE A 1 693 ? 32.469 14.75 -59.938 1 27.62 693 ILE A N 1
ATOM 5575 C CA . ILE A 1 693 ? 31.781 15.219 -61.125 1 27.62 693 ILE A CA 1
ATOM 5576 C C . ILE A 1 693 ? 32.781 15.648 -62.188 1 27.62 693 ILE A C 1
ATOM 5578 O O . ILE A 1 693 ? 32.438 15.906 -63.312 1 27.62 693 ILE A O 1
ATOM 5582 N N . LEU A 1 694 ? 33.938 16.047 -61.688 1 26.31 694 LEU A N 1
ATOM 5583 C CA . LEU A 1 694 ? 34.625 16.906 -62.656 1 26.31 694 LEU A CA 1
ATOM 5584 C C . LEU A 1 694 ? 35.031 16.125 -63.906 1 26.31 694 LEU A C 1
ATOM 5586 O O . LEU A 1 694 ? 35.375 16.719 -64.938 1 26.31 694 LEU A O 1
ATOM 5590 N N . SER A 1 695 ? 35.406 14.938 -63.719 1 24.31 695 SER A N 1
ATOM 5591 C CA . SER A 1 695 ? 36.406 14.508 -64.688 1 24.31 695 SER A CA 1
ATOM 5592 C C . SER A 1 695 ? 35.719 14.266 -66.062 1 24.31 695 SER A C 1
ATOM 5594 O O . SER A 1 695 ? 36.344 13.711 -66.938 1 24.31 695 SER A O 1
ATOM 5596 N N . ALA A 1 696 ? 34.469 14.352 -66.25 1 25.73 696 ALA A N 1
ATOM 5597 C CA . ALA A 1 696 ? 33.969 13.852 -67.5 1 25.73 696 ALA A CA 1
ATOM 5598 C C . ALA A 1 696 ? 34.406 14.742 -68.688 1 25.73 696 ALA A C 1
ATOM 5600 O O . ALA A 1 696 ? 33.906 14.609 -69.75 1 25.73 696 ALA A O 1
ATOM 5601 N N . ILE A 1 697 ? 35.156 15.852 -68.375 1 25.84 697 ILE A N 1
ATOM 5602 C CA . ILE A 1 697 ? 35.281 16.75 -69.5 1 25.84 697 ILE A CA 1
ATOM 5603 C C . ILE A 1 697 ? 36.156 16.094 -70.562 1 25.84 697 ILE A C 1
ATOM 5605 O O . ILE A 1 697 ? 36.375 16.688 -71.625 1 25.84 697 ILE A O 1
ATOM 5609 N N . ILE A 1 698 ? 37 15.039 -70.312 1 24.72 698 ILE A N 1
ATOM 5610 C CA . ILE A 1 698 ? 38.125 15.047 -71.25 1 24.72 698 ILE A CA 1
ATOM 5611 C C . ILE A 1 698 ? 37.625 14.703 -72.688 1 24.72 698 ILE A C 1
ATOM 5613 O O . ILE A 1 698 ? 36.844 13.75 -72.875 1 24.72 698 ILE A O 1
ATOM 5617 N N . PRO A 1 699 ? 37.938 15.602 -73.625 1 26.44 699 PRO A N 1
ATOM 5618 C CA . PRO A 1 699 ? 37.781 15.727 -75.062 1 26.44 699 PRO A CA 1
ATOM 5619 C C . PRO A 1 699 ? 38.375 14.547 -75.812 1 26.44 699 PRO A C 1
ATOM 5621 O O . PRO A 1 699 ? 39.531 14.203 -75.625 1 26.44 699 PRO A O 1
ATOM 5624 N N . SER A 1 700 ? 38.094 13.258 -75.688 1 22.3 700 SER A N 1
ATOM 5625 C CA . SER A 1 700 ? 38.781 12.438 -76.625 1 22.3 700 SER A CA 1
ATOM 5626 C C . SER A 1 700 ? 38.5 12.914 -78.062 1 22.3 700 SER A C 1
ATOM 5628 O O . SER A 1 700 ? 37.375 12.82 -78.562 1 22.3 700 SER A O 1
ATOM 5630 N N . ARG A 1 701 ? 38.875 14.164 -78.5 1 19.66 701 ARG A N 1
ATOM 5631 C CA . ARG A 1 701 ? 39.375 14.453 -79.875 1 19.66 701 ARG A CA 1
ATOM 5632 C C . ARG A 1 701 ? 40.562 13.555 -80.188 1 19.66 701 ARG A C 1
ATOM 5634 O O . ARG A 1 701 ? 41.562 13.555 -79.5 1 19.66 701 ARG A O 1
ATOM 5641 N N . SER A 1 702 ? 40.062 12.297 -80.688 1 18.47 702 SER A N 1
ATOM 5642 C CA . SER A 1 702 ? 39.906 12.133 -82.125 1 18.47 702 SER A CA 1
ATOM 5643 C C . SER A 1 702 ? 38.844 13.094 -82.688 1 18.47 702 SER A C 1
ATOM 5645 O O . SER A 1 702 ? 37.875 13.398 -82.062 1 18.47 702 SER A O 1
ATOM 5647 N N . MET B 1 1 ? -49.938 -20.734 38 1 29.03 1 MET B N 1
ATOM 5648 C CA . MET B 1 1 ? -49 -20.75 36.875 1 29.03 1 MET B CA 1
ATOM 5649 C C . MET B 1 1 ? -48.188 -19.469 36.812 1 29.03 1 MET B C 1
ATOM 5651 O O . MET B 1 1 ? -47.375 -19.281 35.938 1 29.03 1 MET B O 1
ATOM 5655 N N . THR B 1 2 ? -48.625 -18.453 37.531 1 37.03 2 THR B N 1
ATOM 5656 C CA . THR B 1 2 ? -48.188 -17.047 37.594 1 37.03 2 THR B CA 1
ATOM 5657 C C . THR B 1 2 ? -46.875 -16.922 38.375 1 37.03 2 THR B C 1
ATOM 5659 O O . THR B 1 2 ? -46.125 -15.953 38.188 1 37.03 2 THR B O 1
ATOM 5662 N N . THR B 1 3 ? -46.656 -17.844 39.281 1 38.81 3 THR B N 1
ATOM 5663 C CA . THR B 1 3 ? -45.562 -17.688 40.25 1 38.81 3 THR B CA 1
ATOM 5664 C C . THR B 1 3 ? -44.219 -18.062 39.594 1 38.81 3 THR B C 1
ATOM 5666 O O . THR B 1 3 ? -43.156 -17.781 40.188 1 38.81 3 THR B O 1
ATOM 5669 N N . ALA B 1 4 ? -44.25 -19.016 38.594 1 36.81 4 ALA B N 1
ATOM 5670 C CA . ALA B 1 4 ? -43 -19.516 38.031 1 36.81 4 ALA B CA 1
ATOM 5671 C C . ALA B 1 4 ? -42.281 -18.453 37.188 1 36.81 4 ALA B C 1
ATOM 5673 O O . ALA B 1 4 ? -41.156 -18.641 36.781 1 36.81 4 ALA B O 1
ATOM 5674 N N . LYS B 1 5 ? -43.156 -17.484 36.812 1 40.09 5 LYS B N 1
ATOM 5675 C CA . LYS B 1 5 ? -42.531 -16.438 36 1 40.09 5 LYS B CA 1
ATOM 5676 C C . LYS B 1 5 ? -41.625 -15.539 36.812 1 40.09 5 LYS B C 1
ATOM 5678 O O . LYS B 1 5 ? -40.688 -14.938 36.312 1 40.09 5 LYS B O 1
ATOM 5683 N N . TRP B 1 6 ? -42.031 -15.461 38.188 1 42.84 6 TRP B N 1
ATOM 5684 C CA . TRP B 1 6 ? -41.281 -14.477 38.969 1 42.84 6 TRP B CA 1
ATOM 5685 C C . TRP B 1 6 ? -39.906 -15.008 39.375 1 42.84 6 TRP B C 1
ATOM 5687 O O . TRP B 1 6 ? -38.969 -14.242 39.469 1 42.84 6 TRP B O 1
ATOM 5697 N N . ILE B 1 7 ? -39.875 -16.406 39.531 1 46.34 7 ILE B N 1
ATOM 5698 C CA . ILE B 1 7 ? -38.625 -16.922 40.094 1 46.34 7 ILE B CA 1
ATOM 5699 C C . ILE B 1 7 ? -37.531 -16.859 39 1 46.34 7 ILE B C 1
ATOM 5701 O O . ILE B 1 7 ? -36.375 -16.516 39.281 1 46.34 7 ILE B O 1
ATOM 5705 N N . TRP B 1 8 ? -37.938 -17.078 37.75 1 40.97 8 TRP B N 1
ATOM 5706 C CA . TRP B 1 8 ? -36.938 -17.109 36.688 1 40.97 8 TRP B CA 1
ATOM 5707 C C . TRP B 1 8 ? -36.375 -15.703 36.438 1 40.97 8 TRP B C 1
ATOM 5709 O O . TRP B 1 8 ? -35.188 -15.539 36.125 1 40.97 8 TRP B O 1
ATOM 5719 N N . ARG B 1 9 ? -37.25 -14.609 36.688 1 43.72 9 ARG B N 1
ATOM 5720 C CA . ARG B 1 9 ? -36.719 -13.258 36.562 1 43.72 9 ARG B CA 1
ATOM 5721 C C . ARG B 1 9 ? -35.75 -12.953 37.719 1 43.72 9 ARG B C 1
ATOM 5723 O O . ARG B 1 9 ? -34.781 -12.227 37.531 1 43.72 9 ARG B O 1
ATOM 5730 N N . LEU B 1 10 ? -36.156 -13.594 38.906 1 44.81 10 LEU B N 1
ATOM 5731 C CA . LEU B 1 10 ? -35.25 -13.352 40.031 1 44.81 10 LEU B CA 1
ATOM 5732 C C . LEU B 1 10 ? -33.906 -14.039 39.781 1 44.81 10 LEU B C 1
ATOM 5734 O O . LEU B 1 10 ? -32.844 -13.469 40.094 1 44.81 10 LEU B O 1
ATOM 5738 N N . VAL B 1 11 ? -33.969 -15.328 39.25 1 47.09 11 VAL B N 1
ATOM 5739 C CA . VAL B 1 11 ? -32.688 -16.031 39.031 1 47.09 11 VAL B CA 1
ATOM 5740 C C . VAL B 1 11 ? -31.922 -15.367 37.906 1 47.09 11 VAL B C 1
ATOM 5742 O O . VAL B 1 11 ? -30.703 -15.203 38 1 47.09 11 VAL B O 1
ATOM 5745 N N . LEU B 1 12 ? -32.656 -14.859 36.906 1 43.09 12 LEU B N 1
ATOM 5746 C CA . LEU B 1 12 ? -31.922 -14.141 35.844 1 43.09 12 LEU B CA 1
ATOM 5747 C C . LEU B 1 12 ? -31.391 -12.805 36.375 1 43.09 12 LEU B C 1
ATOM 5749 O O . LEU B 1 12 ? -30.328 -12.352 35.969 1 43.09 12 LEU B O 1
ATOM 5753 N N . SER B 1 13 ? -32.156 -12.195 37.375 1 41.59 13 SER B N 1
ATOM 5754 C CA . SER B 1 13 ? -31.641 -10.961 37.969 1 41.59 13 SER B CA 1
ATOM 5755 C C . SER B 1 13 ? -30.438 -11.242 38.875 1 41.59 13 SER B C 1
ATOM 5757 O O . SER B 1 13 ? -29.547 -10.406 39 1 41.59 13 SER B O 1
ATOM 5759 N N . ILE B 1 14 ? -30.484 -12.352 39.656 1 43.38 14 ILE B N 1
ATOM 5760 C CA . ILE B 1 14 ? -29.375 -12.641 40.562 1 43.38 14 ILE B CA 1
ATOM 5761 C C . ILE B 1 14 ? -28.141 -13.039 39.75 1 43.38 14 ILE B C 1
ATOM 5763 O O . ILE B 1 14 ? -27.016 -12.656 40.094 1 43.38 14 ILE B O 1
ATOM 5767 N N . LEU B 1 15 ? -28.281 -13.93 38.75 1 40.34 15 LEU B N 1
ATOM 5768 C CA . LEU B 1 15 ? -27.094 -14.32 38.031 1 40.34 15 LEU B CA 1
ATOM 5769 C C . LEU B 1 15 ? -26.5 -13.133 37.281 1 40.34 15 LEU B C 1
ATOM 5771 O O . LEU B 1 15 ? -25.328 -13.148 36.906 1 40.34 15 LEU B O 1
ATOM 5775 N N . LEU B 1 16 ? -27.297 -12.156 36.906 1 38.94 16 LEU B N 1
ATOM 5776 C CA . LEU B 1 16 ? -26.703 -10.969 36.281 1 38.94 16 LEU B CA 1
ATOM 5777 C C . LEU B 1 16 ? -25.906 -10.18 37.312 1 38.94 16 LEU B C 1
ATOM 5779 O O . LEU B 1 16 ? -25.031 -9.391 36.969 1 38.94 16 LEU B O 1
ATOM 5783 N N . VAL B 1 17 ? -26.281 -10.297 38.625 1 39.97 17 VAL B N 1
ATOM 5784 C CA . VAL B 1 17 ? -25.562 -9.508 39.625 1 39.97 17 VAL B CA 1
ATOM 5785 C C . VAL B 1 17 ? -24.188 -10.117 39.875 1 39.97 17 VAL B C 1
ATOM 5787 O O . VAL B 1 17 ? -23.25 -9.414 40.281 1 39.97 17 VAL B O 1
ATOM 5790 N N . VAL B 1 18 ? -24.031 -11.445 39.969 1 38.78 18 VAL B N 1
ATOM 5791 C CA . VAL B 1 18 ? -22.797 -12.016 40.531 1 38.78 18 VAL B CA 1
ATOM 5792 C C . VAL B 1 18 ? -21.625 -11.719 39.594 1 38.78 18 VAL B C 1
ATOM 5794 O O . VAL B 1 18 ? -20.469 -11.648 40.031 1 38.78 18 VAL B O 1
ATOM 5797 N N . GLY B 1 19 ? -21.828 -11.969 38.344 1 34.5 19 GLY B N 1
ATOM 5798 C CA . GLY B 1 19 ? -20.578 -11.93 37.594 1 34.5 19 GLY B CA 1
ATOM 5799 C C . GLY B 1 19 ? -20.031 -10.523 37.438 1 34.5 19 GLY B C 1
ATOM 5800 O O . GLY B 1 19 ? -20 -9.992 36.312 1 34.5 19 GLY B O 1
ATOM 5801 N N . PHE B 1 20 ? -20.453 -9.648 38.344 1 37.69 20 PHE B N 1
ATOM 5802 C CA . PHE B 1 20 ? -19.609 -8.469 38.219 1 37.69 20 PHE B CA 1
ATOM 5803 C C . PHE B 1 20 ? -18.125 -8.836 38.375 1 37.69 20 PHE B C 1
ATOM 5805 O O . PHE B 1 20 ? -17.656 -9.055 39.469 1 37.69 20 PHE B O 1
ATOM 5812 N N . VAL B 1 21 ? -17.609 -9.68 37.625 1 34.41 21 VAL B N 1
ATOM 5813 C CA . VAL B 1 21 ? -16.141 -9.695 37.562 1 34.41 21 VAL B CA 1
ATOM 5814 C C . VAL B 1 21 ? -15.609 -8.273 37.656 1 34.41 21 VAL B C 1
ATOM 5816 O O . VAL B 1 21 ? -15.984 -7.41 36.844 1 34.41 21 VAL B O 1
ATOM 5819 N N . ALA B 1 22 ? -15.297 -7.844 38.781 1 36.12 22 ALA B N 1
ATOM 5820 C CA . ALA B 1 22 ? -14.492 -6.633 38.906 1 36.12 22 ALA B CA 1
ATOM 5821 C C . ALA B 1 22 ? -13.578 -6.453 37.719 1 36.12 22 ALA B C 1
ATOM 5823 O O . ALA B 1 22 ? -12.617 -7.211 37.531 1 36.12 22 ALA B O 1
ATOM 5824 N N . ALA B 1 23 ? -14.117 -6.066 36.625 1 48.66 23 ALA B N 1
ATOM 5825 C CA . ALA B 1 23 ? -13.273 -5.707 35.5 1 48.66 23 ALA B CA 1
ATOM 5826 C C . ALA B 1 23 ? -11.953 -5.086 35.969 1 48.66 23 ALA B C 1
ATOM 5828 O O . ALA B 1 23 ? -11.953 -4.105 36.719 1 48.66 23 ALA B O 1
ATOM 5829 N N . GLU B 1 24 ? -10.82 -5.809 36 1 63.41 24 GLU B N 1
ATOM 5830 C CA . GLU B 1 24 ? -9.492 -5.258 36.281 1 63.41 24 GLU B CA 1
ATOM 5831 C C . GLU B 1 24 ? -9.336 -3.861 35.688 1 63.41 24 GLU B C 1
ATOM 5833 O O . GLU B 1 24 ? -9.773 -3.604 34.562 1 63.41 24 GLU B O 1
ATOM 5838 N N . LYS B 1 25 ? -9.102 -2.865 36.562 1 72.69 25 LYS B N 1
ATOM 5839 C CA . LYS B 1 25 ? -8.828 -1.498 36.125 1 72.69 25 LYS B CA 1
ATOM 5840 C C . LYS B 1 25 ? -7.816 -1.476 34.969 1 72.69 25 LYS B C 1
ATOM 5842 O O . LYS B 1 25 ? -6.773 -2.127 35.062 1 72.69 25 LYS B O 1
ATOM 5847 N N . PRO B 1 26 ? -8.258 -0.738 33.938 1 84.75 26 PRO B N 1
ATOM 5848 C CA . PRO B 1 26 ? -7.301 -0.635 32.812 1 84.75 26 PRO B CA 1
ATOM 5849 C C . PRO B 1 26 ? -5.965 -0.029 33.25 1 84.75 26 PRO B C 1
ATOM 5851 O O . PRO B 1 26 ? -5.938 0.858 34.125 1 84.75 26 PRO B O 1
ATOM 5854 N N . LYS B 1 27 ? -4.898 -0.582 32.844 1 83.56 27 LYS B N 1
ATOM 5855 C CA . LYS B 1 27 ? -3.564 -0.066 33.125 1 83.56 27 LYS B CA 1
ATOM 5856 C C . LYS B 1 27 ? -3.096 0.9 32.031 1 83.56 27 LYS B C 1
ATOM 5858 O O . LYS B 1 27 ? -3.166 0.586 30.859 1 83.56 27 LYS B O 1
ATOM 5863 N N . GLY B 1 28 ? -2.75 2.113 32.5 1 87.25 28 GLY B N 1
ATOM 5864 C CA . GLY B 1 28 ? -2.285 3.133 31.562 1 87.25 28 GLY B CA 1
ATOM 5865 C C . GLY B 1 28 ? -0.775 3.18 31.422 1 87.25 28 GLY B C 1
ATOM 5866 O O . GLY B 1 28 ? -0.086 2.223 31.797 1 87.25 28 GLY B O 1
ATOM 5867 N N . TYR B 1 29 ? -0.311 4.262 30.766 1 88.31 29 TYR B N 1
ATOM 5868 C CA . TYR B 1 29 ? 1.112 4.543 30.609 1 88.31 29 TYR B CA 1
ATOM 5869 C C . TYR B 1 29 ? 1.788 4.715 31.969 1 88.31 29 TYR B C 1
ATOM 5871 O O . TYR B 1 29 ? 1.243 5.367 32.844 1 88.31 29 TYR B O 1
ATOM 5879 N N . HIS B 1 30 ? 2.92 4.035 32.188 1 85.44 30 HIS B N 1
ATOM 5880 C CA . HIS B 1 30 ? 3.656 4.102 33.469 1 85.44 30 HIS B CA 1
ATOM 5881 C C . HIS B 1 30 ? 4.156 5.516 33.719 1 85.44 30 HIS B C 1
ATOM 5883 O O . HIS B 1 30 ? 4.91 6.074 32.938 1 85.44 30 HIS B O 1
ATOM 5889 N N . ARG B 1 31 ? 3.797 6.012 34.875 1 88.44 31 ARG B N 1
ATOM 5890 C CA . ARG B 1 31 ? 4.18 7.367 35.25 1 88.44 31 ARG B CA 1
ATOM 5891 C C . ARG B 1 31 ? 5.492 7.363 36.031 1 88.44 31 ARG B C 1
ATOM 5893 O O . ARG B 1 31 ? 5.496 7.348 37.25 1 88.44 31 ARG B O 1
ATOM 5900 N N . GLU B 1 32 ? 6.523 7.48 35.344 1 79.81 32 GLU B N 1
ATOM 5901 C CA . GLU B 1 32 ? 7.852 7.414 35.969 1 79.81 32 GLU B CA 1
ATOM 5902 C C . GLU B 1 32 ? 8.094 8.602 36.875 1 79.81 32 GLU B C 1
ATOM 5904 O O . GLU B 1 32 ? 8.68 8.445 37.969 1 79.81 32 GLU B O 1
ATOM 5909 N N . ILE B 1 33 ? 7.637 9.734 36.5 1 77 33 ILE B N 1
ATOM 5910 C CA . ILE B 1 33 ? 7.895 10.961 37.25 1 77 33 ILE B CA 1
ATOM 5911 C C . ILE B 1 33 ? 7.137 10.938 38.562 1 77 33 ILE B C 1
ATOM 5913 O O . ILE B 1 33 ? 7.641 11.406 39.594 1 77 33 ILE B O 1
ATOM 5917 N N . CYS B 1 34 ? 5.98 10.453 38.5 1 81.25 34 CYS B N 1
ATOM 5918 C CA . CYS B 1 34 ? 5.148 10.406 39.688 1 81.25 34 CYS B CA 1
ATOM 5919 C C . CYS B 1 34 ? 5.688 9.391 40.688 1 81.25 34 CYS B C 1
ATOM 5921 O O . CYS B 1 34 ? 5.453 9.508 41.906 1 81.25 34 CYS B O 1
ATOM 5923 N N . GLN B 1 35 ? 6.297 8.375 40.25 1 74.5 35 GLN B N 1
ATOM 5924 C CA . GLN B 1 35 ? 6.91 7.41 41.156 1 74.5 35 GLN B CA 1
ATOM 5925 C C . GLN B 1 35 ? 8.047 8.047 41.938 1 74.5 35 GLN B C 1
ATOM 5927 O O . GLN B 1 35 ? 8.242 7.727 43.125 1 74.5 35 GLN B O 1
ATOM 5932 N N . TYR B 1 36 ? 8.688 8.891 41.312 1 63.88 36 TYR B N 1
ATOM 5933 C CA . TYR B 1 36 ? 9.781 9.578 41.969 1 63.88 36 TYR B CA 1
ATOM 5934 C C . TYR B 1 36 ? 9.25 10.633 42.938 1 63.88 36 TYR B C 1
ATOM 5936 O O . TYR B 1 36 ? 9.828 10.859 44 1 63.88 36 TYR B O 1
ATOM 5944 N N . ARG B 1 37 ? 8.172 11.258 42.625 1 59 37 ARG B N 1
ATOM 5945 C CA . ARG B 1 37 ? 7.609 12.328 43.438 1 59 37 ARG B CA 1
ATOM 5946 C C . ARG B 1 37 ? 6.891 11.758 44.656 1 59 37 ARG B C 1
ATOM 5948 O O . ARG B 1 37 ? 6.586 12.492 45.625 1 59 37 ARG B O 1
ATOM 5955 N N . LYS B 1 38 ? 6.332 10.594 44.594 1 56.25 38 LYS B N 1
ATOM 5956 C CA . LYS B 1 38 ? 5.617 10.016 45.75 1 56.25 38 LYS B CA 1
ATOM 5957 C C . LYS B 1 38 ? 6.449 10.102 47 1 56.25 38 LYS B C 1
ATOM 5959 O O . LYS B 1 38 ? 5.902 10.078 48.125 1 56.25 38 LYS B O 1
ATOM 5964 N N . GLY B 1 39 ? 7.777 9.859 47.125 1 42.91 39 GLY B N 1
ATOM 5965 C CA . GLY B 1 39 ? 8.469 10.031 48.406 1 42.91 39 GLY B CA 1
ATOM 5966 C C . GLY B 1 39 ? 8.43 11.461 48.906 1 42.91 39 GLY B C 1
ATOM 5967 O O . GLY B 1 39 ? 8.938 11.75 50 1 42.91 39 GLY B O 1
ATOM 5968 N N . LYS B 1 40 ? 8.578 12.5 48.125 1 43.97 40 LYS B N 1
ATOM 5969 C CA . LYS B 1 40 ? 8.641 13.859 48.625 1 43.97 40 LYS B CA 1
ATOM 5970 C C . LYS B 1 40 ? 7.25 14.359 49.031 1 43.97 40 LYS B C 1
ATOM 5972 O O . LYS B 1 40 ? 6.246 13.922 48.469 1 43.97 40 LYS B O 1
ATOM 5977 N N . HIS B 1 41 ? 7.164 15.023 50.25 1 36.19 41 HIS B N 1
ATOM 5978 C CA . HIS B 1 41 ? 6.008 15.586 50.938 1 36.19 41 HIS B CA 1
ATOM 5979 C C . HIS B 1 41 ? 5.027 16.203 49.938 1 36.19 41 HIS B C 1
ATOM 5981 O O . HIS B 1 41 ? 5.398 16.516 48.812 1 36.19 41 HIS B O 1
ATOM 5987 N N . ILE B 1 42 ? 3.846 16.812 50.562 1 40.94 42 ILE B N 1
ATOM 5988 C CA . ILE B 1 42 ? 2.553 17.406 50.25 1 40.94 42 ILE B CA 1
ATOM 5989 C C . ILE B 1 42 ? 2.75 18.625 49.344 1 40.94 42 ILE B C 1
ATOM 5991 O O . ILE B 1 42 ? 3.309 19.641 49.781 1 40.94 42 ILE B O 1
ATOM 5995 N N . GLN B 1 43 ? 3.166 18.625 48.219 1 43.91 43 GLN B N 1
ATOM 5996 C CA . GLN B 1 43 ? 3.217 19.891 47.469 1 43.91 43 GLN B CA 1
ATOM 5997 C C . GLN B 1 43 ? 1.873 20.609 47.531 1 43.91 43 GLN B C 1
ATOM 5999 O O . GLN B 1 43 ? 0.82 19.969 47.594 1 43.91 43 GLN B O 1
ATOM 6004 N N . PRO B 1 44 ? 1.913 21.844 47.875 1 47.28 44 PRO B N 1
ATOM 6005 C CA . PRO B 1 44 ? 0.747 22.734 47.812 1 47.28 44 PRO B CA 1
ATOM 6006 C C . PRO B 1 44 ? -0.141 22.469 46.594 1 47.28 44 PRO B C 1
ATOM 6008 O O . PRO B 1 44 ? 0.331 21.938 45.594 1 47.28 44 PRO B O 1
ATOM 6011 N N . MET B 1 45 ? -1.484 22.5 46.812 1 57.06 45 MET B N 1
ATOM 6012 C CA . MET B 1 45 ? -2.57 22.266 45.875 1 57.06 45 MET B CA 1
ATOM 6013 C C . MET B 1 45 ? -2.287 22.969 44.562 1 57.06 45 MET B C 1
ATOM 6015 O O . MET B 1 45 ? -2.279 24.203 44.469 1 57.06 45 MET B O 1
ATOM 6019 N N . SER B 1 46 ? -1.701 22.406 43.531 1 79.25 46 SER B N 1
ATOM 6020 C CA . SER B 1 46 ? -1.364 22.969 42.219 1 79.25 46 SER B CA 1
ATOM 6021 C C . SER B 1 46 ? -2.588 23.594 41.562 1 79.25 46 SER B C 1
ATOM 6023 O O . SER B 1 46 ? -3.723 23.297 41.938 1 79.25 46 SER B O 1
ATOM 6025 N N . VAL B 1 47 ? -2.447 24.703 40.906 1 89.19 47 VAL B N 1
ATOM 6026 C CA . VAL B 1 47 ? -3.492 25.375 40.156 1 89.19 47 VAL B CA 1
ATOM 6027 C C . VAL B 1 47 ? -4.281 24.359 39.344 1 89.19 47 VAL B C 1
ATOM 6029 O O . VAL B 1 47 ? -5.504 24.469 39.219 1 89.19 47 VAL B O 1
ATOM 6032 N N . TYR B 1 48 ? -3.676 23.359 38.938 1 91.62 48 TYR B N 1
ATOM 6033 C CA . TYR B 1 48 ? -4.336 22.359 38.094 1 91.62 48 TYR B CA 1
ATOM 6034 C C . TYR B 1 48 ? -5.227 21.453 38.906 1 91.62 48 TYR B C 1
ATOM 6036 O O . TYR B 1 48 ? -6.281 21.016 38.438 1 91.62 48 TYR B O 1
ATOM 6044 N N . HIS B 1 49 ? -4.805 21.141 40.125 1 91.12 49 HIS B N 1
ATOM 6045 C CA . HIS B 1 49 ? -5.656 20.375 41 1 91.12 49 HIS B CA 1
ATOM 6046 C C . HIS B 1 49 ? -6.949 21.109 41.312 1 91.12 49 HIS B C 1
ATOM 6048 O O . HIS B 1 49 ? -8.031 20.516 41.312 1 91.12 49 HIS B O 1
ATOM 6054 N N . ASN B 1 50 ? -6.785 22.344 41.562 1 92.69 50 ASN B N 1
ATOM 6055 C CA . ASN B 1 50 ? -7.953 23.172 41.844 1 92.69 50 ASN B CA 1
ATOM 6056 C C . ASN B 1 50 ? -8.906 23.234 40.656 1 92.69 50 ASN B C 1
ATOM 6058 O O . ASN B 1 50 ? -10.125 23.203 40.844 1 92.69 50 ASN B O 1
ATOM 6062 N N . ARG B 1 51 ? -8.375 23.344 39.5 1 94.62 51 ARG B N 1
ATOM 6063 C CA . ARG B 1 51 ? -9.188 23.391 38.281 1 94.62 51 ARG B CA 1
ATOM 6064 C C . ARG B 1 51 ? -9.938 22.078 38.062 1 94.62 51 ARG B C 1
ATOM 6066 O O . ARG B 1 51 ? -11.086 22.062 37.625 1 94.62 51 ARG B O 1
ATOM 6073 N N . LEU B 1 52 ? -9.281 21 38.406 1 94.19 52 LEU B N 1
ATOM 6074 C CA . LEU B 1 52 ? -9.922 19.688 38.281 1 94.19 52 LEU B CA 1
ATOM 6075 C C . LEU B 1 52 ? -11.078 19.562 39.25 1 94.19 52 LEU B C 1
ATOM 6077 O O . LEU B 1 52 ? -12.133 19.031 38.906 1 94.19 52 LEU B O 1
ATOM 6081 N N . MET B 1 53 ? -10.898 20.047 40.469 1 93.25 53 MET B N 1
ATOM 6082 C CA . MET B 1 53 ? -11.961 20.016 41.469 1 93.25 53 MET B CA 1
ATOM 6083 C C . MET B 1 53 ? -13.133 20.906 41.062 1 93.25 53 MET B C 1
ATOM 6085 O O . MET B 1 53 ? -14.289 20.531 41.25 1 93.25 53 MET B O 1
ATOM 6089 N N . ALA B 1 54 ? -12.781 22.031 40.531 1 93.25 54 ALA B N 1
ATOM 6090 C CA . ALA B 1 54 ? -13.828 22.922 40.031 1 93.25 54 ALA B CA 1
ATOM 6091 C C . ALA B 1 54 ? -14.641 22.281 38.938 1 93.25 54 ALA B C 1
ATOM 6093 O O . ALA B 1 54 ? -15.859 22.453 38.875 1 93.25 54 ALA B O 1
ATOM 6094 N N . MET B 1 55 ? -13.984 21.578 38.062 1 92.75 55 MET B N 1
ATOM 6095 C CA . MET B 1 55 ? -14.641 20.859 37 1 92.75 55 MET B CA 1
ATOM 6096 C C . MET B 1 55 ? -15.609 19.812 37.531 1 92.75 55 MET B C 1
ATOM 6098 O O . MET B 1 55 ? -16.719 19.672 37.031 1 92.75 55 MET B O 1
ATOM 6102 N N . ARG B 1 56 ? -15.219 19.109 38.531 1 92.06 56 ARG B N 1
ATOM 6103 C CA . ARG B 1 56 ? -16.047 18.094 39.156 1 92.06 56 ARG B CA 1
ATOM 6104 C C . ARG B 1 56 ? -17.281 18.703 39.781 1 92.06 56 ARG B C 1
ATOM 6106 O O . ARG B 1 56 ? -18.375 18.125 39.719 1 92.06 56 ARG B O 1
ATOM 6113 N N . GLU B 1 57 ? -17.062 19.781 40.312 1 89.88 57 GLU B N 1
ATOM 6114 C CA . GLU B 1 57 ? -18.188 20.484 40.906 1 89.88 57 GLU B CA 1
ATOM 6115 C C . GLU B 1 57 ? -19.203 20.906 39.844 1 89.88 57 GLU B C 1
ATOM 6117 O O . GLU B 1 57 ? -20.406 20.797 40.062 1 89.88 57 GLU B O 1
ATOM 6122 N N . GLN B 1 58 ? -18.672 21.422 38.812 1 89.44 58 GLN B N 1
ATOM 6123 C CA . GLN B 1 58 ? -19.547 21.859 37.719 1 89.44 58 GLN B CA 1
ATOM 6124 C C . GLN B 1 58 ? -20.312 20.672 37.125 1 89.44 58 GLN B C 1
ATOM 6126 O O . GLN B 1 58 ? -21.453 20.812 36.688 1 89.44 58 GLN B O 1
ATOM 6131 N N . MET B 1 59 ? -19.734 19.516 37.062 1 89.19 59 MET B N 1
ATOM 6132 C CA . MET B 1 59 ? -20.406 18.312 36.594 1 89.19 59 MET B CA 1
ATOM 6133 C C . MET B 1 59 ? -21.625 17.984 37.438 1 89.19 59 MET B C 1
ATOM 6135 O O . MET B 1 59 ? -22.656 17.578 36.906 1 89.19 59 MET B O 1
ATOM 6139 N N . GLN B 1 60 ? -21.453 18.266 38.688 1 79.81 60 GLN B N 1
ATOM 6140 C CA . GLN B 1 60 ? -22.516 17.969 39.625 1 79.81 60 GLN B CA 1
ATOM 6141 C C . GLN B 1 60 ? -23.625 19.031 39.562 1 79.81 60 GLN B C 1
ATOM 6143 O O . GLN B 1 60 ? -24.812 18.719 39.688 1 79.81 60 GLN B O 1
ATOM 6148 N N . ILE B 1 61 ? -23.188 20.328 39.531 1 73.31 61 ILE B N 1
ATOM 6149 C CA . ILE B 1 61 ? -24.125 21.422 39.531 1 73.31 61 ILE B CA 1
ATOM 6150 C C . ILE B 1 61 ? -25.031 21.328 38.281 1 73.31 61 ILE B C 1
ATOM 6152 O O . ILE B 1 61 ? -26.25 21.531 38.375 1 73.31 61 ILE B O 1
ATOM 6156 N N . ARG B 1 62 ? -24.406 21.203 37.125 1 63.06 62 ARG B N 1
ATOM 6157 C CA . ARG B 1 62 ? -25.188 21.109 35.906 1 63.06 62 ARG B CA 1
ATOM 6158 C C . ARG B 1 62 ? -26.234 20 36 1 63.06 62 ARG B C 1
ATOM 6160 O O . ARG B 1 62 ? -27.312 20.125 35.438 1 63.06 62 ARG B O 1
ATOM 6167 N N . ALA B 1 63 ? -25.859 19 36.656 1 50.16 63 ALA B N 1
ATOM 6168 C CA . ALA B 1 63 ? -26.844 17.969 36.938 1 50.16 63 ALA B CA 1
ATOM 6169 C C . ALA B 1 63 ? -28.078 18.562 37.625 1 50.16 63 ALA B C 1
ATOM 6171 O O . ALA B 1 63 ? -29.203 18.094 37.375 1 50.16 63 ALA B O 1
ATOM 6172 N N . THR B 1 64 ? -27.875 19.656 38.312 1 46.12 64 THR B N 1
ATOM 6173 C CA . THR B 1 64 ? -28.984 20.188 39.125 1 46.12 64 THR B CA 1
ATOM 6174 C C . THR B 1 64 ? -29.719 21.281 38.344 1 46.12 64 THR B C 1
ATOM 6176 O O . THR B 1 64 ? -30.938 21.438 38.5 1 46.12 64 THR B O 1
ATOM 6179 N N . LEU B 1 65 ? -29.094 22.141 37.594 1 47.72 65 LEU B N 1
ATOM 6180 C CA . LEU B 1 65 ? -29.766 23.344 37.125 1 47.72 65 LEU B CA 1
ATOM 6181 C C . LEU B 1 65 ? -30.172 23.203 35.656 1 47.72 65 LEU B C 1
ATOM 6183 O O . LEU B 1 65 ? -31.281 23.609 35.281 1 47.72 65 LEU B O 1
ATOM 6187 N N . GLN B 1 66 ? -29.312 22.938 34.812 1 50.62 66 GLN B N 1
ATOM 6188 C CA . GLN B 1 66 ? -29.594 23.281 33.438 1 50.62 66 GLN B CA 1
ATOM 6189 C C . GLN B 1 66 ? -29.672 22.031 32.562 1 50.62 66 GLN B C 1
ATOM 6191 O O . GLN B 1 66 ? -30.266 22.062 31.469 1 50.62 66 GLN B O 1
ATOM 6196 N N . GLY B 1 67 ? -29.266 20.781 33.188 1 57.75 67 GLY B N 1
ATOM 6197 C CA . GLY B 1 67 ? -29.266 19.625 32.312 1 57.75 67 GLY B CA 1
ATOM 6198 C C . GLY B 1 67 ? -29.062 18.312 33.062 1 57.75 67 GLY B C 1
ATOM 6199 O O . GLY B 1 67 ? -29.062 18.297 34.281 1 57.75 67 GLY B O 1
ATOM 6200 N N . PRO B 1 68 ? -29.172 17.234 32.312 1 64.44 68 PRO B N 1
ATOM 6201 C CA . PRO B 1 68 ? -29.047 15.922 32.938 1 64.44 68 PRO B CA 1
ATOM 6202 C C . PRO B 1 68 ? -27.734 15.75 33.719 1 64.44 68 PRO B C 1
ATOM 6204 O O . PRO B 1 68 ? -26.719 16.328 33.312 1 64.44 68 PRO B O 1
ATOM 6207 N N . GLU B 1 69 ? -27.797 15.297 34.844 1 79.5 69 GLU B N 1
ATOM 6208 C CA . GLU B 1 69 ? -26.625 14.922 35.625 1 79.5 69 GLU B CA 1
ATOM 6209 C C . GLU B 1 69 ? -25.656 14.07 34.812 1 79.5 69 GLU B C 1
ATOM 6211 O O . GLU B 1 69 ? -26.078 13.203 34.031 1 79.5 69 GLU B O 1
ATOM 6216 N N . ILE B 1 70 ? -24.375 14.602 34.781 1 91.44 70 ILE B N 1
ATOM 6217 C CA . ILE B 1 70 ? -23.359 13.789 34.125 1 91.44 70 ILE B CA 1
ATOM 6218 C C . ILE B 1 70 ? -22.344 13.281 35.125 1 91.44 70 ILE B C 1
ATOM 6220 O O . ILE B 1 70 ? -22.062 13.953 36.125 1 91.44 70 ILE B O 1
ATOM 6224 N N . TYR B 1 71 ? -21.797 12.133 34.906 1 92.81 71 TYR B N 1
ATOM 6225 C CA . TYR B 1 71 ? -20.875 11.477 35.812 1 92.81 71 TYR B CA 1
ATOM 6226 C C . TYR B 1 71 ? -19.484 11.344 35.188 1 92.81 71 TYR B C 1
ATOM 6228 O O . TYR B 1 71 ? -18.562 10.805 35.812 1 92.81 71 TYR B O 1
ATOM 6236 N N . GLY B 1 72 ? -19.359 11.82 34.094 1 95.19 72 GLY B N 1
ATOM 6237 C CA . GLY B 1 72 ? -18.125 11.914 33.312 1 95.19 72 GLY B CA 1
ATOM 6238 C C . GLY B 1 72 ? -18.172 12.984 32.25 1 95.19 72 GLY B C 1
ATOM 6239 O O . GLY B 1 72 ? -19.25 13.375 31.781 1 95.19 72 GLY B O 1
ATOM 6240 N N . TYR B 1 73 ? -17.016 13.5 31.906 1 96.31 73 TYR B N 1
ATOM 6241 C CA . TYR B 1 73 ? -16.922 14.539 30.875 1 96.31 73 TYR B CA 1
ATOM 6242 C C . TYR B 1 73 ? -15.695 14.312 30 1 96.31 73 TYR B C 1
ATOM 6244 O O . TYR B 1 73 ? -14.578 14.18 30.5 1 96.31 73 TYR B O 1
ATOM 6252 N N . ILE B 1 74 ? -15.922 14.242 28.703 1 97.69 74 ILE B N 1
ATOM 6253 C CA . ILE B 1 74 ? -14.828 14.094 27.766 1 97.69 74 ILE B CA 1
ATOM 6254 C C . ILE B 1 74 ? -14.477 15.453 27.156 1 97.69 74 ILE B C 1
ATOM 6256 O O . ILE B 1 74 ? -15.352 16.172 26.672 1 97.69 74 ILE B O 1
ATOM 6260 N N . LEU B 1 75 ? -13.219 15.82 27.188 1 97.62 75 LEU B N 1
ATOM 6261 C CA . LEU B 1 75 ? -12.734 17.109 26.719 1 97.62 75 LEU B CA 1
ATOM 6262 C C . LEU B 1 75 ? -11.672 16.938 25.641 1 97.62 75 LEU B C 1
ATOM 6264 O O . LEU B 1 75 ? -10.516 16.625 25.953 1 97.62 75 LEU B O 1
ATOM 6268 N N . PRO B 1 76 ? -12 17.203 24.375 1 96.75 76 PRO B N 1
ATOM 6269 C CA . PRO B 1 76 ? -10.969 17.172 23.328 1 96.75 76 PRO B CA 1
ATOM 6270 C C . PRO B 1 76 ? -10.094 18.422 23.328 1 96.75 76 PRO B C 1
ATOM 6272 O O . PRO B 1 76 ? -10.469 19.438 23.922 1 96.75 76 PRO B O 1
ATOM 6275 N N . SER B 1 77 ? -8.938 18.344 22.672 1 95.94 77 SER B N 1
ATOM 6276 C CA . SER B 1 77 ? -8.031 19.484 22.578 1 95.94 77 SER B CA 1
ATOM 6277 C C . SER B 1 77 ? -8.406 20.391 21.406 1 95.94 77 SER B C 1
ATOM 6279 O O . SER B 1 77 ? -7.836 21.469 21.234 1 95.94 77 SER B O 1
ATOM 6281 N N . THR B 1 78 ? -9.391 20.062 20.641 1 96.75 78 THR B N 1
ATOM 6282 C CA . THR B 1 78 ? -9.734 20.781 19.406 1 96.75 78 THR B CA 1
ATOM 6283 C C . THR B 1 78 ? -10.648 21.969 19.719 1 96.75 78 THR B C 1
ATOM 6285 O O . THR B 1 78 ? -11.172 22.078 20.828 1 96.75 78 THR B O 1
ATOM 6288 N N . ASP B 1 79 ? -10.742 22.875 18.781 1 96.62 79 ASP B N 1
ATOM 6289 C CA . ASP B 1 79 ? -11.688 23.984 18.859 1 96.62 79 ASP B CA 1
ATOM 6290 C C . ASP B 1 79 ? -12.945 23.703 18.047 1 96.62 79 ASP B C 1
ATOM 6292 O O . ASP B 1 79 ? -13.211 22.547 17.688 1 96.62 79 ASP B O 1
ATOM 6296 N N . GLU B 1 80 ? -13.766 24.703 17.844 1 96.69 80 GLU B N 1
ATOM 6297 C CA . GLU B 1 80 ? -15.062 24.531 17.203 1 96.69 80 GLU B CA 1
ATOM 6298 C C . GLU B 1 80 ? -14.906 24.125 15.734 1 96.69 80 GLU B C 1
ATOM 6300 O O . GLU B 1 80 ? -15.844 23.625 15.117 1 96.69 80 GLU B O 1
ATOM 6305 N N . HIS B 1 81 ? -13.742 24.406 15.188 1 97.94 81 HIS B N 1
ATOM 6306 C CA . HIS B 1 81 ? -13.477 24.078 13.797 1 97.94 81 HIS B CA 1
ATOM 6307 C C . HIS B 1 81 ? -12.547 22.859 13.695 1 97.94 81 HIS B C 1
ATOM 6309 O O . HIS B 1 81 ? -12.031 22.562 12.617 1 97.94 81 HIS B O 1
ATOM 6315 N N . LEU B 1 82 ? -12.328 22.219 14.828 1 97.5 82 LEU B N 1
ATOM 6316 C CA . LEU B 1 82 ? -11.641 20.953 14.984 1 97.5 82 LEU B CA 1
ATOM 6317 C C . LEU B 1 82 ? -10.172 21.078 14.602 1 97.5 82 LEU B C 1
ATOM 6319 O O . LEU B 1 82 ? -9.586 20.141 14.07 1 97.5 82 LEU B O 1
ATOM 6323 N N . ASN B 1 83 ? -9.617 22.234 14.797 1 96.5 83 ASN B N 1
ATOM 6324 C CA . ASN B 1 83 ? -8.18 22.438 14.602 1 96.5 83 ASN B CA 1
ATOM 6325 C C . ASN B 1 83 ? -7.367 21.812 15.734 1 96.5 83 ASN B C 1
ATOM 6327 O O . ASN B 1 83 ? -7.828 21.75 16.875 1 96.5 83 ASN B O 1
ATOM 6331 N N . GLN B 1 84 ? -6.156 21.438 15.391 1 92.19 84 GLN B N 1
ATOM 6332 C CA . GLN B 1 84 ? -5.254 20.875 16.391 1 92.19 84 GLN B CA 1
ATOM 6333 C C . GLN B 1 84 ? -4.469 21.984 17.094 1 92.19 84 GLN B C 1
ATOM 6335 O O . GLN B 1 84 ? -4.281 21.938 18.312 1 92.19 84 GLN B O 1
ATOM 6340 N N . GLU B 1 85 ? -3.926 22.891 16.25 1 92.5 85 GLU B N 1
ATOM 6341 C CA . GLU B 1 85 ? -3.359 24.125 16.797 1 92.5 85 GLU B CA 1
ATOM 6342 C C . GLU B 1 85 ? -4.43 25.188 16.969 1 92.5 85 GLU B C 1
ATOM 6344 O O . GLU B 1 85 ? -5.023 25.641 15.984 1 92.5 85 GLU B O 1
ATOM 6349 N N . VAL B 1 86 ? -4.633 25.562 18.234 1 94.75 86 VAL B N 1
ATOM 6350 C CA . VAL B 1 86 ? -5.766 26.438 18.484 1 94.75 86 VAL B CA 1
ATOM 6351 C C . VAL B 1 86 ? -5.277 27.734 19.141 1 94.75 86 VAL B C 1
ATOM 6353 O O . VAL B 1 86 ? -4.145 27.797 19.625 1 94.75 86 VAL B O 1
ATOM 6356 N N . ALA B 1 87 ? -6.137 28.719 19.109 1 93.56 87 ALA B N 1
ATOM 6357 C CA . ALA B 1 87 ? -5.84 29.984 19.781 1 93.56 87 ALA B CA 1
ATOM 6358 C C . ALA B 1 87 ? -5.723 29.797 21.297 1 93.56 87 ALA B C 1
ATOM 6360 O O . ALA B 1 87 ? -6.238 28.828 21.844 1 93.56 87 ALA B O 1
ATOM 6361 N N . LEU B 1 88 ? -5.121 30.797 21.938 1 93.19 88 LEU B N 1
ATOM 6362 C CA . LEU B 1 88 ? -4.887 30.719 23.375 1 93.19 88 LEU B CA 1
ATOM 6363 C C . LEU B 1 88 ? -6.195 30.531 24.141 1 93.19 88 LEU B C 1
ATOM 6365 O O . LEU B 1 88 ? -6.258 29.75 25.094 1 93.19 88 LEU B O 1
ATOM 6369 N N . ARG B 1 89 ? -7.223 31.156 23.734 1 94.75 89 ARG B N 1
ATOM 6370 C CA . ARG B 1 89 ? -8.508 31.125 24.422 1 94.75 89 ARG B CA 1
ATOM 6371 C C . ARG B 1 89 ? -9.188 29.781 24.25 1 94.75 89 ARG B C 1
ATOM 6373 O O . ARG B 1 89 ? -10.148 29.469 24.953 1 94.75 89 ARG B O 1
ATOM 6380 N N . ASP B 1 90 ? -8.711 28.969 23.328 1 95.69 90 ASP B N 1
ATOM 6381 C CA . ASP B 1 90 ? -9.344 27.688 23.016 1 95.69 90 ASP B CA 1
ATOM 6382 C C . ASP B 1 90 ? -8.508 26.531 23.531 1 95.69 90 ASP B C 1
ATOM 6384 O O . ASP B 1 90 ? -8.852 25.359 23.312 1 95.69 90 ASP B O 1
ATOM 6388 N N . GLN B 1 91 ? -7.406 26.812 24.156 1 96.06 91 GLN B N 1
ATOM 6389 C CA . GLN B 1 91 ? -6.559 25.766 24.734 1 96.06 91 GLN B CA 1
ATOM 6390 C C . GLN B 1 91 ? -7.145 25.25 26.047 1 96.06 91 GLN B C 1
ATOM 6392 O O . GLN B 1 91 ? -6.48 25.297 27.078 1 96.06 91 GLN B O 1
ATOM 6397 N N . ARG B 1 92 ? -8.289 24.641 26 1 96.75 92 ARG B N 1
ATOM 6398 C CA . ARG B 1 92 ? -9.07 24.203 27.156 1 96.75 92 ARG B CA 1
ATOM 6399 C C . ARG B 1 92 ? -8.375 23.062 27.891 1 96.75 92 ARG B C 1
ATOM 6401 O O . ARG B 1 92 ? -8.328 23.031 29.125 1 96.75 92 ARG B O 1
ATOM 6408 N N . LEU B 1 93 ? -7.902 22.125 27.125 1 96.56 93 LEU B N 1
ATOM 6409 C CA . LEU B 1 93 ? -7.215 21 27.734 1 96.56 93 LEU B CA 1
ATOM 6410 C C . LEU B 1 93 ? -5.969 21.469 28.484 1 96.56 93 LEU B C 1
ATOM 6412 O O . LEU B 1 93 ? -5.672 20.969 29.578 1 96.56 93 LEU B O 1
ATOM 6416 N N . ARG B 1 94 ? -5.234 22.359 27.859 1 94.31 94 ARG B N 1
ATOM 6417 C CA . ARG B 1 94 ? -4.055 22.922 28.516 1 94.31 94 ARG B CA 1
ATOM 6418 C C . ARG B 1 94 ? -4.434 23.656 29.797 1 94.31 94 ARG B C 1
ATOM 6420 O O . ARG B 1 94 ? -3.75 23.531 30.812 1 94.31 94 ARG B O 1
ATOM 6427 N N . TYR B 1 95 ? -5.465 24.453 29.766 1 95.56 95 TYR B N 1
ATOM 6428 C CA . TYR B 1 95 ? -5.93 25.172 30.953 1 95.56 95 TYR B CA 1
ATOM 6429 C C . TYR B 1 95 ? -6.273 24.203 32.062 1 95.56 95 TYR B C 1
ATOM 6431 O O . TYR B 1 95 ? -5.867 24.422 33.219 1 95.56 95 TYR B O 1
ATOM 6439 N N . LEU B 1 96 ? -6.918 23.141 31.688 1 96.19 96 LEU B N 1
ATOM 6440 C CA . LEU B 1 96 ? -7.438 22.203 32.688 1 96.19 96 LEU B CA 1
ATOM 6441 C C . LEU B 1 96 ? -6.32 21.344 33.25 1 96.19 96 LEU B C 1
ATOM 6443 O O . LEU B 1 96 ? -6.273 21.109 34.469 1 96.19 96 LEU B O 1
ATOM 6447 N N . SER B 1 97 ? -5.438 20.859 32.469 1 94.69 97 SER B N 1
ATOM 6448 C CA . SER B 1 97 ? -4.539 19.797 32.875 1 94.69 97 SER B CA 1
ATOM 6449 C C . SER B 1 97 ? -3.088 20.266 32.875 1 94.69 97 SER B C 1
ATOM 6451 O O . SER B 1 97 ? -2.23 19.625 33.5 1 94.69 97 SER B O 1
ATOM 6453 N N . GLY B 1 98 ? -2.812 21.281 32.094 1 91.06 98 GLY B N 1
ATOM 6454 C CA . GLY B 1 98 ? -1.438 21.734 31.953 1 91.06 98 GLY B CA 1
ATOM 6455 C C . GLY B 1 98 ? -0.712 21.078 30.781 1 91.06 98 GLY B C 1
ATOM 6456 O O . GLY B 1 98 ? 0.406 21.469 30.453 1 91.06 98 GLY B O 1
ATOM 6457 N N . PHE B 1 99 ? -1.318 20.156 30.203 1 90.69 99 PHE B N 1
ATOM 6458 C CA . PHE B 1 99 ? -0.698 19.484 29.062 1 90.69 99 PHE B CA 1
ATOM 6459 C C . PHE B 1 99 ? -0.624 20.406 27.859 1 90.69 99 PHE B C 1
ATOM 6461 O O . PHE B 1 99 ? -1.648 20.906 27.391 1 90.69 99 PHE B O 1
ATOM 6468 N N . SER B 1 100 ? 0.552 20.531 27.25 1 85.5 100 SER B N 1
ATOM 6469 C CA . SER B 1 100 ? 0.747 21.531 26.203 1 85.5 100 SER B CA 1
ATOM 6470 C C . SER B 1 100 ? 0.775 20.891 24.812 1 85.5 100 SER B C 1
ATOM 6472 O O . SER B 1 100 ? 0.921 21.578 23.812 1 85.5 100 SER B O 1
ATOM 6474 N N . GLY B 1 101 ? 0.633 19.594 24.75 1 84.69 101 GLY B N 1
ATOM 6475 C CA . GLY B 1 101 ? 0.63 18.906 23.469 1 84.69 101 GLY B CA 1
ATOM 6476 C C . GLY B 1 101 ? -0.688 19.047 22.719 1 84.69 101 GLY B C 1
ATOM 6477 O O . GLY B 1 101 ? -1.626 19.672 23.219 1 84.69 101 GLY B O 1
ATOM 6478 N N . VAL B 1 102 ? -0.668 18.484 21.484 1 87.25 102 VAL B N 1
ATOM 6479 C CA . VAL B 1 102 ? -1.871 18.531 20.672 1 87.25 102 VAL B CA 1
ATOM 6480 C C . VAL B 1 102 ? -2.348 17.109 20.375 1 87.25 102 VAL B C 1
ATOM 6482 O O . VAL B 1 102 ? -1.763 16.125 20.859 1 87.25 102 VAL B O 1
ATOM 6485 N N . ARG B 1 103 ? -3.51 17 19.688 1 89.56 103 ARG B N 1
ATOM 6486 C CA . ARG B 1 103 ? -4.098 15.727 19.266 1 89.56 103 ARG B CA 1
ATOM 6487 C C . ARG B 1 103 ? -4.344 14.82 20.469 1 89.56 103 ARG B C 1
ATOM 6489 O O . ARG B 1 103 ? -3.908 13.664 20.484 1 89.56 103 ARG B O 1
ATOM 6496 N N . ALA B 1 104 ? -4.953 15.344 21.422 1 94 104 ALA B N 1
ATOM 6497 C CA . ALA B 1 104 ? -5.246 14.641 22.672 1 94 104 ALA B CA 1
ATOM 6498 C C . ALA B 1 104 ? -6.672 14.914 23.141 1 94 104 ALA B C 1
ATOM 6500 O O . ALA B 1 104 ? -7.359 15.773 22.578 1 94 104 ALA B O 1
ATOM 6501 N N . PHE B 1 105 ? -7.121 14.117 24.047 1 96.75 105 PHE B N 1
ATOM 6502 C CA . PHE B 1 105 ? -8.375 14.383 24.734 1 96.75 105 PHE B CA 1
ATOM 6503 C C . PHE B 1 105 ? -8.336 13.82 26.156 1 96.75 105 PHE B C 1
ATOM 6505 O O . PHE B 1 105 ? -7.516 12.953 26.469 1 96.75 105 PHE B O 1
ATOM 6512 N N . ALA B 1 106 ? -9.18 14.352 26.984 1 97.56 106 ALA B N 1
ATOM 6513 C CA . ALA B 1 106 ? -9.227 13.961 28.391 1 97.56 106 ALA B CA 1
ATOM 6514 C C . ALA B 1 106 ? -10.617 13.469 28.766 1 97.56 106 ALA B C 1
ATOM 6516 O O . ALA B 1 106 ? -11.602 13.758 28.078 1 97.56 106 ALA B O 1
ATOM 6517 N N . ALA B 1 107 ? -10.633 12.711 29.766 1 97.75 107 ALA B N 1
ATOM 6518 C CA . ALA B 1 107 ? -11.867 12.297 30.422 1 97.75 107 ALA B CA 1
ATOM 6519 C C . ALA B 1 107 ? -11.773 12.492 31.938 1 97.75 107 ALA B C 1
ATOM 6521 O O . ALA B 1 107 ? -10.758 12.141 32.562 1 97.75 107 ALA B O 1
ATOM 6522 N N . VAL B 1 108 ? -12.836 13.078 32.469 1 96.94 108 VAL B N 1
ATOM 6523 C CA . VAL B 1 108 ? -12.852 13.375 33.906 1 96.94 108 VAL B CA 1
ATOM 6524 C C . VAL B 1 108 ? -14.102 12.773 34.531 1 96.94 108 VAL B C 1
ATOM 6526 O O . VAL B 1 108 ? -15.195 12.859 33.969 1 96.94 108 VAL B O 1
ATOM 6529 N N . THR B 1 109 ? -13.914 12.102 35.625 1 95.69 109 THR B N 1
ATOM 6530 C CA . THR B 1 109 ? -15.008 11.617 36.469 1 95.69 109 THR B CA 1
ATOM 6531 C C . THR B 1 109 ? -14.914 12.211 37.844 1 95.69 109 THR B C 1
ATOM 6533 O O . THR B 1 109 ? -14.062 13.062 38.125 1 95.69 109 THR B O 1
ATOM 6536 N N . SER B 1 110 ? -15.82 11.766 38.75 1 91.69 110 SER B N 1
ATOM 6537 C CA . SER B 1 110 ? -15.82 12.266 40.125 1 91.69 110 SER B CA 1
ATOM 6538 C C . SER B 1 110 ? -14.562 11.844 40.844 1 91.69 110 SER B C 1
ATOM 6540 O O . SER B 1 110 ? -14.102 12.547 41.75 1 91.69 110 SER B O 1
ATOM 6542 N N . HIS B 1 111 ? -14 10.758 40.438 1 90.81 111 HIS B N 1
ATOM 6543 C CA . HIS B 1 111 ? -12.883 10.25 41.219 1 90.81 111 HIS B CA 1
ATOM 6544 C C . HIS B 1 111 ? -11.695 9.898 40.312 1 90.81 111 HIS B C 1
ATOM 6546 O O . HIS B 1 111 ? -10.766 9.211 40.75 1 90.81 111 HIS B O 1
ATOM 6552 N N . GLY B 1 112 ? -11.781 10.305 39.125 1 94 112 GLY B N 1
ATOM 6553 C CA . GLY B 1 112 ? -10.688 9.969 38.219 1 94 112 GLY B CA 1
ATOM 6554 C C . GLY B 1 112 ? -10.508 10.969 37.094 1 94 112 GLY B C 1
ATOM 6555 O O . GLY B 1 112 ? -11.445 11.695 36.75 1 94 112 GLY B O 1
ATOM 6556 N N . ALA B 1 113 ? -9.297 11.016 36.562 1 96.69 113 ALA B N 1
ATOM 6557 C CA . ALA B 1 113 ? -8.953 11.836 35.406 1 96.69 113 ALA B CA 1
ATOM 6558 C C . ALA B 1 113 ? -7.914 11.141 34.531 1 96.69 113 ALA B C 1
ATOM 6560 O O . ALA B 1 113 ? -6.969 10.531 35.062 1 96.69 113 ALA B O 1
ATOM 6561 N N . ALA B 1 114 ? -8.18 11.188 33.25 1 97.12 114 ALA B N 1
ATOM 6562 C CA . ALA B 1 114 ? -7.277 10.523 32.312 1 97.12 114 ALA B CA 1
ATOM 6563 C C . ALA B 1 114 ? -7.113 11.336 31.031 1 97.12 114 ALA B C 1
ATOM 6565 O O . ALA B 1 114 ? -8.016 12.086 30.656 1 97.12 114 ALA B O 1
ATOM 6566 N N . VAL B 1 115 ? -5.91 11.203 30.453 1 96.62 115 VAL B N 1
ATOM 6567 C CA . VAL B 1 115 ? -5.629 11.836 29.172 1 96.62 115 VAL B CA 1
ATOM 6568 C C . VAL B 1 115 ? -5.184 10.789 28.156 1 96.62 115 VAL B C 1
ATOM 6570 O O . VAL B 1 115 ? -4.43 9.867 28.5 1 96.62 115 VAL B O 1
ATOM 6573 N N . TRP B 1 116 ? -5.75 10.836 26.984 1 95.88 116 TRP B N 1
ATOM 6574 C CA . TRP B 1 116 ? -5.297 10.023 25.859 1 95.88 116 TRP B CA 1
ATOM 6575 C C . TRP B 1 116 ? -4.422 10.844 24.922 1 95.88 116 TRP B C 1
ATOM 6577 O O . TRP B 1 116 ? -4.836 11.898 24.438 1 95.88 116 TRP B O 1
ATOM 6587 N N . VAL B 1 117 ? -3.213 10.297 24.672 1 91.5 117 VAL B N 1
ATOM 6588 C CA . VAL B 1 117 ? -2.26 11.008 23.828 1 91.5 117 VAL B CA 1
ATOM 6589 C C . VAL B 1 117 ? -1.656 10.039 22.812 1 91.5 117 VAL B C 1
ATOM 6591 O O . VAL B 1 117 ? -1.723 8.82 22.984 1 91.5 117 VAL B O 1
ATOM 6594 N N . GLU B 1 118 ? -1.224 10.617 21.734 1 82.56 118 GLU B N 1
ATOM 6595 C CA . GLU B 1 118 ? -0.396 9.812 20.828 1 82.56 118 GLU B CA 1
ATOM 6596 C C . GLU B 1 118 ? 0.908 9.398 21.5 1 82.56 118 GLU B C 1
ATOM 6598 O O . GLU B 1 118 ? 1.392 10.086 22.406 1 82.56 118 GLU B O 1
ATOM 6603 N N . ASN B 1 119 ? 1.41 8.297 21.109 1 73.25 119 ASN B N 1
ATOM 6604 C CA . ASN B 1 119 ? 2.611 7.754 21.734 1 73.25 119 ASN B CA 1
ATOM 6605 C C . ASN B 1 119 ? 3.742 8.773 21.766 1 73.25 119 ASN B C 1
ATOM 6607 O O . ASN B 1 119 ? 4.543 8.789 22.703 1 73.25 119 ASN B O 1
ATOM 6611 N N . ARG B 1 120 ? 3.709 9.633 20.812 1 66.75 120 ARG B N 1
ATOM 6612 C CA . ARG B 1 120 ? 4.773 10.625 20.703 1 66.75 120 ARG B CA 1
ATOM 6613 C C . ARG B 1 120 ? 4.711 11.633 21.844 1 66.75 120 ARG B C 1
ATOM 6615 O O . ARG B 1 120 ? 5.715 12.273 22.156 1 66.75 120 ARG B O 1
ATOM 6622 N N . TYR B 1 121 ? 3.619 11.742 22.438 1 76.06 121 TYR B N 1
ATOM 6623 C CA . TYR B 1 121 ? 3.439 12.758 23.469 1 76.06 121 TYR B CA 1
ATOM 6624 C C . TYR B 1 121 ? 3.398 12.117 24.859 1 76.06 121 TYR B C 1
ATOM 6626 O O . TYR B 1 121 ? 3.186 12.812 25.859 1 76.06 121 TYR B O 1
ATOM 6634 N N . ALA B 1 122 ? 3.654 10.828 24.922 1 80.44 122 ALA B N 1
ATOM 6635 C CA . ALA B 1 122 ? 3.498 10.133 26.188 1 80.44 122 ALA B CA 1
ATOM 6636 C C . ALA B 1 122 ? 4.492 10.648 27.234 1 80.44 122 ALA B C 1
ATOM 6638 O O . ALA B 1 122 ? 4.121 10.938 28.375 1 80.44 122 ALA B O 1
ATOM 6639 N N . GLN B 1 123 ? 5.688 10.789 26.812 1 73.25 123 GLN B N 1
ATOM 6640 C CA . GLN B 1 123 ? 6.719 11.25 27.734 1 73.25 123 GLN B CA 1
ATOM 6641 C C . GLN B 1 123 ? 6.48 12.703 28.141 1 73.25 123 GLN B C 1
ATOM 6643 O O . GLN B 1 123 ? 6.699 13.078 29.297 1 73.25 123 GLN B O 1
ATOM 6648 N N . GLN B 1 124 ? 6.133 13.477 27.156 1 75.81 124 GLN B N 1
ATOM 6649 C CA . GLN B 1 124 ? 5.801 14.867 27.453 1 75.81 124 GLN B CA 1
ATOM 6650 C C . GLN B 1 124 ? 4.645 14.961 28.438 1 75.81 124 GLN B C 1
ATOM 6652 O O . GLN B 1 124 ? 4.699 15.75 29.391 1 75.81 124 GLN B O 1
ATOM 6657 N N . ALA B 1 125 ? 3.67 14.211 28.234 1 87.19 125 ALA B N 1
ATOM 6658 C CA . ALA B 1 125 ? 2.506 14.211 29.109 1 87.19 125 ALA B CA 1
ATOM 6659 C C . ALA B 1 125 ? 2.889 13.781 30.531 1 87.19 125 ALA B C 1
ATOM 6661 O O . ALA B 1 125 ? 2.395 14.344 31.516 1 87.19 125 ALA B O 1
ATOM 6662 N N . ASP B 1 126 ? 3.723 12.797 30.594 1 85.25 126 ASP B N 1
ATOM 6663 C CA . ASP B 1 126 ? 4.176 12.336 31.906 1 85.25 126 ASP B CA 1
ATOM 6664 C C . ASP B 1 126 ? 4.891 13.445 32.656 1 85.25 126 ASP B C 1
ATOM 6666 O O . ASP B 1 126 ? 4.77 13.539 33.906 1 85.25 126 ASP B O 1
ATOM 6670 N N . GLY B 1 127 ? 5.527 14.266 31.984 1 76.12 127 GLY B N 1
ATOM 6671 C CA . GLY B 1 127 ? 6.266 15.352 32.594 1 76.12 127 GLY B CA 1
ATOM 6672 C C . GLY B 1 127 ? 5.398 16.547 32.938 1 76.12 127 GLY B C 1
ATOM 6673 O O . GLY B 1 127 ? 5.668 17.266 33.906 1 76.12 127 GLY B O 1
ATOM 6674 N N . GLU B 1 128 ? 4.406 16.797 32.188 1 83.69 128 GLU B N 1
ATOM 6675 C CA . GLU B 1 128 ? 3.623 18.016 32.312 1 83.69 128 GLU B CA 1
ATOM 6676 C C . GLU B 1 128 ? 2.422 17.812 33.219 1 83.69 128 GLU B C 1
ATOM 6678 O O . GLU B 1 128 ? 1.997 18.75 33.906 1 83.69 128 GLU B O 1
ATOM 6683 N N . LEU B 1 129 ? 1.93 16.641 33.312 1 90.06 129 LEU B N 1
ATOM 6684 C CA . LEU B 1 129 ? 0.686 16.375 34.031 1 90.06 129 LEU B CA 1
ATOM 6685 C C . LEU B 1 129 ? 0.959 16.094 35.5 1 90.06 129 LEU B C 1
ATOM 6687 O O . LEU B 1 129 ? 1.957 15.453 35.844 1 90.06 129 LEU B O 1
ATOM 6691 N N . GLU B 1 130 ? 0.024 16.562 36.281 1 88.69 130 GLU B N 1
ATOM 6692 C CA . GLU B 1 130 ? 0.05 16.188 37.719 1 88.69 130 GLU B CA 1
ATOM 6693 C C . GLU B 1 130 ? -0.298 14.719 37.906 1 88.69 130 GLU B C 1
ATOM 6695 O O . GLU B 1 130 ? -0.888 14.094 37 1 88.69 130 GLU B O 1
ATOM 6700 N N . CYS B 1 131 ? 0.06 14.242 39 1 88.81 131 CYS B N 1
ATOM 6701 C CA . CYS B 1 131 ? -0.006 12.797 39.25 1 88.81 131 CYS B CA 1
ATOM 6702 C C . CYS B 1 131 ? -1.449 12.336 39.406 1 88.81 131 CYS B C 1
ATOM 6704 O O . CYS B 1 131 ? -1.728 11.141 39.375 1 88.81 131 CYS B O 1
ATOM 6706 N N . ASP B 1 132 ? -2.369 13.266 39.438 1 88.69 132 ASP B N 1
ATOM 6707 C CA . ASP B 1 132 ? -3.787 12.922 39.5 1 88.69 132 ASP B CA 1
ATOM 6708 C C . ASP B 1 132 ? -4.27 12.398 38.125 1 88.69 132 ASP B C 1
ATOM 6710 O O . ASP B 1 132 ? -5.344 11.797 38.031 1 88.69 132 ASP B O 1
ATOM 6714 N N . TRP B 1 133 ? -3.551 12.617 37.156 1 94.62 133 TRP B N 1
ATOM 6715 C CA . TRP B 1 133 ? -3.939 12.234 35.812 1 94.62 133 TRP B CA 1
ATOM 6716 C C . TRP B 1 133 ? -3.326 10.898 35.438 1 94.62 133 TRP B C 1
ATOM 6718 O O . TRP B 1 133 ? -2.158 10.633 35.719 1 94.62 133 TRP B O 1
ATOM 6728 N N . GLU B 1 134 ? -4.141 10.062 34.875 1 94.69 134 GLU B N 1
ATOM 6729 C CA . GLU B 1 134 ? -3.639 8.875 34.188 1 94.69 134 GLU B CA 1
ATOM 6730 C C . GLU B 1 134 ? -3.373 9.156 32.719 1 94.69 134 GLU B C 1
ATOM 6732 O O . GLU B 1 134 ? -3.986 10.047 32.125 1 94.69 134 GLU B O 1
ATOM 6737 N N . ILE B 1 135 ? -2.41 8.422 32.188 1 94.69 135 ILE B N 1
ATOM 6738 C CA . ILE B 1 135 ? -2.061 8.625 30.781 1 94.69 135 ILE B CA 1
ATOM 6739 C C . ILE B 1 135 ? -2.328 7.352 29.984 1 94.69 135 ILE B C 1
ATOM 6741 O O . ILE B 1 135 ? -1.912 6.262 30.391 1 94.69 135 ILE B O 1
ATOM 6745 N N . TYR B 1 136 ? -3.115 7.523 28.922 1 94.81 136 TYR B N 1
ATOM 6746 C CA . TYR B 1 136 ? -3.357 6.426 27.984 1 94.81 136 TYR B CA 1
ATOM 6747 C C . TYR B 1 136 ? -2.922 6.805 26.578 1 94.81 136 TYR B C 1
ATOM 6749 O O . TYR B 1 136 ? -2.824 7.988 26.25 1 94.81 136 TYR B O 1
ATOM 6757 N N . LEU B 1 137 ? -2.627 5.77 25.797 1 89.44 137 LEU B N 1
ATOM 6758 C CA . LEU B 1 137 ? -2.256 5.996 24.406 1 89.44 137 LEU B CA 1
ATOM 6759 C C . LEU B 1 137 ? -3.461 5.82 23.484 1 89.44 137 LEU B C 1
ATOM 6761 O O . LEU B 1 137 ? -4.254 4.895 23.672 1 89.44 137 LEU B O 1
ATOM 6765 N N . THR B 1 138 ? -3.586 6.68 22.531 1 87.81 138 THR B N 1
ATOM 6766 C CA . THR B 1 138 ? -4.699 6.613 21.594 1 87.81 138 THR B CA 1
ATOM 6767 C C . THR B 1 138 ? -4.629 5.336 20.766 1 87.81 138 THR B C 1
ATOM 6769 O O . THR B 1 138 ? -5.656 4.801 20.344 1 87.81 138 THR B O 1
ATOM 6772 N N . SER B 1 139 ? -3.465 4.875 20.453 1 75.94 139 SER B N 1
ATOM 6773 C CA . SER B 1 139 ? -3.268 3.639 19.703 1 75.94 139 SER B CA 1
ATOM 6774 C C . SER B 1 139 ? -3.254 2.424 20.625 1 75.94 139 SER B C 1
ATOM 6776 O O . SER B 1 139 ? -3.064 1.295 20.172 1 75.94 139 SER B O 1
ATOM 6778 N N . GLY B 1 140 ? -3.531 2.641 21.875 1 79.94 140 GLY B N 1
ATOM 6779 C CA . GLY B 1 140 ? -3.459 1.561 22.844 1 79.94 140 GLY B CA 1
ATOM 6780 C C . GLY B 1 140 ? -4.719 0.718 22.891 1 79.94 140 GLY B C 1
ATOM 6781 O O . GLY B 1 140 ? -5.605 0.869 22.047 1 79.94 140 GLY B O 1
ATOM 6782 N N . ASN B 1 141 ? -4.754 -0.186 23.797 1 80.56 141 ASN B N 1
ATOM 6783 C CA . ASN B 1 141 ? -5.828 -1.171 23.891 1 80.56 141 ASN B CA 1
ATOM 6784 C C . ASN B 1 141 ? -6.941 -0.697 24.828 1 80.56 141 ASN B C 1
ATOM 6786 O O . ASN B 1 141 ? -7.973 -1.359 24.953 1 80.56 141 ASN B O 1
ATOM 6790 N N . VAL B 1 142 ? -6.75 0.445 25.469 1 91.75 142 VAL B N 1
ATOM 6791 C CA . VAL B 1 142 ? -7.77 0.942 26.391 1 91.75 142 VAL B CA 1
ATOM 6792 C C . VAL B 1 142 ? -8.477 2.146 25.781 1 91.75 142 VAL B C 1
ATOM 6794 O O . VAL B 1 142 ? -7.887 3.225 25.656 1 91.75 142 VAL B O 1
ATOM 6797 N N . THR B 1 143 ? -9.711 1.946 25.5 1 93.88 143 THR B N 1
ATOM 6798 C CA . THR B 1 143 ? -10.5 3.041 24.938 1 93.88 143 THR B CA 1
ATOM 6799 C C . THR B 1 143 ? -11.062 3.918 26.062 1 93.88 143 THR B C 1
ATOM 6801 O O . THR B 1 143 ? -11.047 3.533 27.219 1 93.88 143 THR B O 1
ATOM 6804 N N . VAL B 1 144 ? -11.508 5.086 25.719 1 96 144 VAL B N 1
ATOM 6805 C CA . VAL B 1 144 ? -12.109 5.984 26.703 1 96 144 VAL B CA 1
ATOM 6806 C C . VAL B 1 144 ? -13.352 5.336 27.297 1 96 144 VAL B C 1
ATOM 6808 O O . VAL B 1 144 ? -13.648 5.523 28.484 1 96 144 VAL B O 1
ATOM 6811 N N . ALA B 1 145 ? -14.023 4.535 26.516 1 95.38 145 ALA B N 1
ATOM 6812 C CA . ALA B 1 145 ? -15.203 3.824 27.016 1 95.38 145 ALA B CA 1
ATOM 6813 C C . ALA B 1 145 ? -14.82 2.777 28.047 1 95.38 145 ALA B C 1
ATOM 6815 O O . ALA B 1 145 ? -15.523 2.592 29.047 1 95.38 145 ALA B O 1
ATOM 6816 N N . ASP B 1 146 ? -13.727 2.092 27.766 1 94.62 146 ASP B N 1
ATOM 6817 C CA . ASP B 1 146 ? -13.227 1.124 28.734 1 94.62 146 ASP B CA 1
ATOM 6818 C C . ASP B 1 146 ? -12.938 1.792 30.078 1 94.62 146 ASP B C 1
ATOM 6820 O O . ASP B 1 146 ? -13.305 1.262 31.125 1 94.62 146 ASP B O 1
ATOM 6824 N N . TRP B 1 147 ? -12.289 2.895 30.016 1 95.94 147 TRP B N 1
ATOM 6825 C CA . TRP B 1 147 ? -11.906 3.613 31.234 1 95.94 147 TRP B CA 1
ATOM 6826 C C . TRP B 1 147 ? -13.141 4.141 31.969 1 95.94 147 TRP B C 1
ATOM 6828 O O . TRP B 1 147 ? -13.258 3.977 33.188 1 95.94 147 TRP B O 1
ATOM 6838 N N . LEU B 1 148 ? -14.039 4.766 31.312 1 96.19 148 LEU B N 1
ATOM 6839 C CA . LEU B 1 148 ? -15.25 5.316 31.906 1 96.19 148 LEU B CA 1
ATOM 6840 C C . LEU B 1 148 ? -16.109 4.211 32.5 1 96.19 148 LEU B C 1
ATOM 6842 O O . LEU B 1 148 ? -16.75 4.402 33.531 1 96.19 148 LEU B O 1
ATOM 6846 N N . GLY B 1 149 ? -16.156 3.105 31.797 1 93.94 149 GLY B N 1
ATOM 6847 C CA . GLY B 1 149 ? -16.906 1.97 32.312 1 93.94 149 GLY B CA 1
ATOM 6848 C C . GLY B 1 149 ? -16.406 1.484 33.656 1 93.94 149 GLY B C 1
ATOM 6849 O O . GLY B 1 149 ? -17.188 0.963 34.469 1 93.94 149 GLY B O 1
ATOM 6850 N N . SER B 1 150 ? -15.172 1.638 33.844 1 93.31 150 SER B N 1
ATOM 6851 C CA . SER B 1 150 ? -14.57 1.185 35.094 1 93.31 150 SER B CA 1
ATOM 6852 C C . SER B 1 150 ? -14.719 2.234 36.188 1 93.31 150 SER B C 1
ATOM 6854 O O . SER B 1 150 ? -14.57 1.927 37.375 1 93.31 150 SER B O 1
ATOM 6856 N N . HIS B 1 151 ? -15.047 3.471 35.875 1 92.81 151 HIS B N 1
ATOM 6857 C CA . HIS B 1 151 ? -15.078 4.559 36.875 1 92.81 151 HIS B CA 1
ATOM 6858 C C . HIS B 1 151 ? -16.5 5.016 37.125 1 92.81 151 HIS B C 1
ATOM 6860 O O . HIS B 1 151 ? -16.766 5.66 38.156 1 92.81 151 HIS B O 1
ATOM 6866 N N . VAL B 1 152 ? -17.344 4.75 36.156 1 91.69 152 VAL B N 1
ATOM 6867 C CA . VAL B 1 152 ? -18.719 5.238 36.25 1 91.69 152 VAL B CA 1
ATOM 6868 C C . VAL B 1 152 ? -19.688 4.059 36.312 1 91.69 152 VAL B C 1
ATOM 6870 O O . VAL B 1 152 ? -19.5 3.049 35.625 1 91.69 152 VAL B O 1
ATOM 6873 N N . HIS B 1 153 ? -20.672 4.172 37.094 1 87.88 153 HIS B N 1
ATOM 6874 C CA . HIS B 1 153 ? -21.656 3.113 37.25 1 87.88 153 HIS B CA 1
ATOM 6875 C C . HIS B 1 153 ? -22.516 2.971 36 1 87.88 153 HIS B C 1
ATOM 6877 O O . HIS B 1 153 ? -22.594 3.898 35.188 1 87.88 153 HIS B O 1
ATOM 6883 N N . ILE B 1 154 ? -23.156 1.869 35.906 1 88.75 154 ILE B N 1
ATOM 6884 C CA . ILE B 1 154 ? -24 1.557 34.75 1 88.75 154 ILE B CA 1
ATOM 6885 C C . ILE B 1 154 ? -25.172 2.525 34.688 1 88.75 154 ILE B C 1
ATOM 6887 O O . ILE B 1 154 ? -25.594 3.064 35.688 1 88.75 154 ILE B O 1
ATOM 6891 N N . ASP B 1 155 ? -25.656 2.783 33.5 1 89.62 155 ASP B N 1
ATOM 6892 C CA . ASP B 1 155 ? -26.828 3.584 33.188 1 89.62 155 ASP B CA 1
ATOM 6893 C C . ASP B 1 155 ? -26.625 5.043 33.594 1 89.62 155 ASP B C 1
ATOM 6895 O O . ASP B 1 155 ? -27.547 5.684 34.094 1 89.62 155 ASP B O 1
ATOM 6899 N N . LYS B 1 156 ? -25.422 5.465 33.625 1 92.38 156 LYS B N 1
ATOM 6900 C CA . LYS B 1 156 ? -25.109 6.863 33.906 1 92.38 156 LYS B CA 1
ATOM 6901 C C . LYS B 1 156 ? -24.734 7.609 32.625 1 92.38 156 LYS B C 1
ATOM 6903 O O . LYS B 1 156 ? -24.516 6.988 31.578 1 92.38 156 LYS B O 1
ATOM 6908 N N . ARG B 1 157 ? -24.766 8.891 32.75 1 93.5 157 ARG B N 1
ATOM 6909 C CA . ARG B 1 157 ? -24.547 9.742 31.594 1 93.5 157 ARG B CA 1
ATOM 6910 C C . ARG B 1 157 ? -23.125 10.328 31.609 1 93.5 157 ARG B C 1
ATOM 6912 O O . ARG B 1 157 ? -22.625 10.703 32.656 1 93.5 157 ARG B O 1
ATOM 6919 N N . VAL B 1 158 ? -22.516 10.344 30.422 1 95.25 158 VAL B N 1
ATOM 6920 C CA . VAL B 1 158 ? -21.234 11 30.172 1 95.25 158 VAL B CA 1
ATOM 6921 C C . VAL B 1 158 ? -21.438 12.156 29.203 1 95.25 158 VAL B C 1
ATOM 6923 O O . VAL B 1 158 ? -22.109 12.016 28.172 1 95.25 158 VAL B O 1
ATOM 6926 N N . GLY B 1 159 ? -20.859 13.305 29.531 1 95.12 159 GLY B N 1
ATOM 6927 C CA . GLY B 1 159 ? -21.062 14.484 28.703 1 95.12 159 GLY B CA 1
ATOM 6928 C C . GLY B 1 159 ? -19.859 14.836 27.844 1 95.12 159 GLY B C 1
ATOM 6929 O O . GLY B 1 159 ? -18.734 14.484 28.188 1 95.12 159 GLY B O 1
ATOM 6930 N N . ALA B 1 160 ? -20.062 15.539 26.766 1 96.5 160 ALA B N 1
ATOM 6931 C CA . ALA B 1 160 ? -19.047 16.172 25.938 1 96.5 160 ALA B CA 1
ATOM 6932 C C . ALA B 1 160 ? -19.641 17.359 25.156 1 96.5 160 ALA B C 1
ATOM 6934 O O . ALA B 1 160 ? -20.844 17.391 24.891 1 96.5 160 ALA B O 1
ATOM 6935 N N . ASP B 1 161 ? -18.844 18.344 24.922 1 96.38 161 ASP B N 1
ATOM 6936 C CA . ASP B 1 161 ? -19.266 19.484 24.094 1 96.38 161 ASP B CA 1
ATOM 6937 C C . ASP B 1 161 ? -19.312 19.094 22.625 1 96.38 161 ASP B C 1
ATOM 6939 O O . ASP B 1 161 ? -18.281 18.875 22 1 96.38 161 ASP B O 1
ATOM 6943 N N . PRO B 1 162 ? -20.469 19.016 22 1 97.38 162 PRO B N 1
ATOM 6944 C CA . PRO B 1 162 ? -20.578 18.547 20.609 1 97.38 162 PRO B CA 1
ATOM 6945 C C . PRO B 1 162 ? -19.922 19.484 19.609 1 97.38 162 PRO B C 1
ATOM 6947 O O . PRO B 1 162 ? -19.703 19.109 18.453 1 97.38 162 PRO B O 1
ATOM 6950 N N . HIS B 1 163 ? -19.594 20.734 19.984 1 97.31 163 HIS B N 1
ATOM 6951 C CA . HIS B 1 163 ? -18.938 21.688 19.078 1 97.31 163 HIS B CA 1
ATOM 6952 C C . HIS B 1 163 ? -17.484 21.312 18.859 1 97.31 163 HIS B C 1
ATOM 6954 O O . HIS B 1 163 ? -16.875 21.75 17.875 1 97.31 163 HIS B O 1
ATOM 6960 N N . LEU B 1 164 ? -16.953 20.516 19.797 1 97.88 164 LEU B N 1
ATOM 6961 C CA . LEU B 1 164 ? -15.516 20.266 19.781 1 97.88 164 LEU B CA 1
ATOM 6962 C C . LEU B 1 164 ? -15.211 18.844 19.328 1 97.88 164 LEU B C 1
ATOM 6964 O O . LEU B 1 164 ? -14.047 18.453 19.234 1 97.88 164 LEU B O 1
ATOM 6968 N N . VAL B 1 165 ? -16.219 18.062 19.031 1 98 165 VAL B N 1
ATOM 6969 C CA . VAL B 1 165 ? -16.031 16.656 18.703 1 98 165 VAL B CA 1
ATOM 6970 C C . VAL B 1 165 ? -16.5 16.391 17.281 1 98 165 VAL B C 1
ATOM 6972 O O . VAL B 1 165 ? -17.641 16.703 16.922 1 98 165 VAL B O 1
ATOM 6975 N N . PRO B 1 166 ? -15.562 15.859 16.484 1 98.06 166 PRO B N 1
ATOM 6976 C CA . PRO B 1 166 ? -16.031 15.453 15.148 1 98.06 166 PRO B CA 1
ATOM 6977 C C . PRO B 1 166 ? -17.188 14.453 15.203 1 98.06 166 PRO B C 1
ATOM 6979 O O . PRO B 1 166 ? -17.188 13.555 16.047 1 98.06 166 PRO B O 1
ATOM 6982 N N . HIS B 1 167 ? -18.109 14.57 14.312 1 98 167 HIS B N 1
ATOM 6983 C CA . HIS B 1 167 ? -19.281 13.695 14.289 1 98 167 HIS B CA 1
ATOM 6984 C C . HIS B 1 167 ? -18.875 12.234 14.203 1 98 167 HIS B C 1
ATOM 6986 O O . HIS B 1 167 ? -19.453 11.383 14.883 1 98 167 HIS B O 1
ATOM 6992 N N . ASP B 1 168 ? -17.922 11.922 13.367 1 96.25 168 ASP B N 1
ATOM 6993 C CA . ASP B 1 168 ? -17.438 10.555 13.203 1 96.25 168 ASP B CA 1
ATOM 6994 C C . ASP B 1 168 ? -17 9.969 14.539 1 96.25 168 ASP B C 1
ATOM 6996 O O . ASP B 1 168 ? -17.328 8.828 14.867 1 96.25 168 ASP B O 1
ATOM 7000 N N . LEU B 1 169 ? -16.234 10.703 15.25 1 96.25 169 LEU B N 1
ATOM 7001 C CA . LEU B 1 169 ? -15.742 10.273 16.547 1 96.25 169 LEU B CA 1
ATOM 7002 C C . LEU B 1 169 ? -16.891 10.164 17.562 1 96.25 169 LEU B C 1
ATOM 7004 O O . LEU B 1 169 ? -16.891 9.273 18.406 1 96.25 169 LEU B O 1
ATOM 7008 N N . TRP B 1 170 ? -17.797 11.086 17.5 1 97.69 170 TRP B N 1
ATOM 7009 C CA . TRP B 1 170 ? -18.969 11.047 18.375 1 97.69 170 TRP B CA 1
ATOM 7010 C C . TRP B 1 170 ? -19.719 9.727 18.234 1 97.69 170 TRP B C 1
ATOM 7012 O O . TRP B 1 170 ? -20.078 9.094 19.219 1 97.69 170 TRP B O 1
ATOM 7022 N N . VAL B 1 171 ? -19.969 9.352 17.016 1 97.06 171 VAL B N 1
ATOM 7023 C CA . VAL B 1 171 ? -20.688 8.117 16.719 1 97.06 171 VAL B CA 1
ATOM 7024 C C . VAL B 1 171 ? -19.922 6.922 17.281 1 97.06 171 VAL B C 1
ATOM 7026 O O . VAL B 1 171 ? -20.516 6.008 17.859 1 97.06 171 VAL B O 1
ATOM 7029 N N . GLN B 1 172 ? -18.656 6.988 17.094 1 95.81 172 GLN B N 1
ATOM 7030 C CA . GLN B 1 172 ? -17.812 5.926 17.641 1 95.81 172 GLN B CA 1
ATOM 7031 C C . GLN B 1 172 ? -17.922 5.855 19.156 1 95.81 172 GLN B C 1
ATOM 7033 O O . GLN B 1 172 ? -18.109 4.777 19.719 1 95.81 172 GLN B O 1
ATOM 7038 N N . TRP B 1 173 ? -17.797 6.977 19.828 1 96.75 173 TRP B N 1
ATOM 7039 C CA . TRP B 1 173 ? -17.875 7.035 21.281 1 96.75 173 TRP B CA 1
ATOM 7040 C C . TRP B 1 173 ? -19.234 6.578 21.766 1 96.75 173 TRP B C 1
ATOM 7042 O O . TRP B 1 173 ? -19.344 5.891 22.781 1 96.75 173 TRP B O 1
ATOM 7052 N N . GLU B 1 174 ? -20.203 7.035 21.094 1 96.75 174 GLU B N 1
ATOM 7053 C CA . GLU B 1 174 ? -21.578 6.672 21.469 1 96.75 174 GLU B CA 1
ATOM 7054 C C . GLU B 1 174 ? -21.766 5.16 21.453 1 96.75 174 GLU B C 1
ATOM 7056 O O . GLU B 1 174 ? -22.312 4.586 22.391 1 96.75 174 GLU B O 1
ATOM 7061 N N . ARG B 1 175 ? -21.312 4.523 20.453 1 96.19 175 ARG B N 1
ATOM 7062 C CA . ARG B 1 175 ? -21.406 3.072 20.312 1 96.19 175 ARG B CA 1
ATOM 7063 C C . ARG B 1 175 ? -20.625 2.365 21.406 1 96.19 175 ARG B C 1
ATOM 7065 O O . ARG B 1 175 ? -21.125 1.438 22.047 1 96.19 175 ARG B O 1
ATOM 7072 N N . GLU B 1 176 ? -19.406 2.809 21.609 1 95.94 176 GLU B N 1
ATOM 7073 C CA . GLU B 1 176 ? -18.516 2.18 22.594 1 95.94 176 GLU B CA 1
ATOM 7074 C C . GLU B 1 176 ? -19.062 2.346 24.016 1 95.94 176 GLU B C 1
ATOM 7076 O O . GLU B 1 176 ? -18.969 1.429 24.828 1 95.94 176 GLU B O 1
ATOM 7081 N N . LEU B 1 177 ? -19.594 3.443 24.281 1 96.62 177 LEU B N 1
ATOM 7082 C CA . LEU B 1 177 ? -20.141 3.721 25.609 1 96.62 177 LEU B CA 1
ATOM 7083 C C . LEU B 1 177 ? -21.438 2.939 25.828 1 96.62 177 LEU B C 1
ATOM 7085 O O . LEU B 1 177 ? -21.688 2.48 26.953 1 96.62 177 LEU B O 1
ATOM 7089 N N . GLU B 1 178 ? -22.188 2.816 24.781 1 95.5 178 GLU B N 1
ATOM 7090 C CA . GLU B 1 178 ? -23.391 2.008 24.891 1 95.5 178 GLU B CA 1
ATOM 7091 C C . GLU B 1 178 ? -23.062 0.558 25.234 1 95.5 178 GLU B C 1
ATOM 7093 O O . GLU B 1 178 ? -23.797 -0.092 25.984 1 95.5 178 GLU B O 1
ATOM 7098 N N . ASP B 1 179 ? -22.031 0.112 24.688 1 93.25 179 ASP B N 1
ATOM 7099 C CA . ASP B 1 179 ? -21.578 -1.246 24.969 1 93.25 179 ASP B CA 1
ATOM 7100 C C . ASP B 1 179 ? -21.234 -1.417 26.438 1 93.25 179 ASP B C 1
ATOM 7102 O O . ASP B 1 179 ? -21.234 -2.535 26.969 1 93.25 179 ASP B O 1
ATOM 7106 N N . LYS B 1 180 ? -20.922 -0.328 27.125 1 93.75 180 LYS B N 1
ATOM 7107 C CA . LYS B 1 180 ? -20.594 -0.347 28.562 1 93.75 180 LYS B CA 1
ATOM 7108 C C . LYS B 1 180 ? -21.797 0.098 29.391 1 93.75 180 LYS B C 1
ATOM 7110 O O . LYS B 1 180 ? -21.656 0.384 30.578 1 93.75 180 LYS B O 1
ATOM 7115 N N . PHE B 1 181 ? -22.938 0.251 28.75 1 94.38 181 PHE B N 1
ATOM 7116 C CA . PHE B 1 181 ? -24.188 0.643 29.375 1 94.38 181 PHE B CA 1
ATOM 7117 C C . PHE B 1 181 ? -24.109 2.068 29.922 1 94.38 181 PHE B C 1
ATOM 7119 O O . PHE B 1 181 ? -24.625 2.361 31 1 94.38 181 PHE B O 1
ATOM 7126 N N . LEU B 1 182 ? -23.359 2.895 29.25 1 96 182 LEU B N 1
ATOM 7127 C CA . LEU B 1 182 ? -23.297 4.328 29.516 1 96 182 LEU B CA 1
ATOM 7128 C C . LEU B 1 182 ? -23.922 5.121 28.375 1 96 182 LEU B C 1
ATOM 7130 O O . LEU B 1 182 ? -24.109 4.59 27.281 1 96 182 LEU B O 1
ATOM 7134 N N . LYS B 1 183 ? -24.297 6.305 28.609 1 95.19 183 LYS B N 1
ATOM 7135 C CA . LYS B 1 183 ? -24.922 7.137 27.594 1 95.19 183 LYS B CA 1
ATOM 7136 C C . LYS B 1 183 ? -24.141 8.422 27.359 1 95.19 183 LYS B C 1
ATOM 7138 O O . LYS B 1 183 ? -23.859 9.156 28.312 1 95.19 183 LYS B O 1
ATOM 7143 N N . LEU B 1 184 ? -23.812 8.695 26.141 1 96.38 184 LEU B N 1
ATOM 7144 C CA . LEU B 1 184 ? -23.156 9.938 25.766 1 96.38 184 LEU B CA 1
ATOM 7145 C C . LEU B 1 184 ? -24.172 11.047 25.516 1 96.38 184 LEU B C 1
ATOM 7147 O O . LEU B 1 184 ? -25.109 10.875 24.75 1 96.38 184 LEU B O 1
ATOM 7151 N N . VAL B 1 185 ? -24 12.164 26.203 1 94.31 185 VAL B N 1
ATOM 7152 C CA . VAL B 1 185 ? -24.969 13.25 26.062 1 94.31 185 VAL B CA 1
ATOM 7153 C C . VAL B 1 185 ? -24.266 14.523 25.625 1 94.31 185 VAL B C 1
ATOM 7155 O O . VAL B 1 185 ? -23.094 14.742 25.953 1 94.31 185 VAL B O 1
ATOM 7158 N N . ARG B 1 186 ? -24.984 15.383 24.906 1 94.56 186 ARG B N 1
ATOM 7159 C CA . ARG B 1 186 ? -24.469 16.656 24.406 1 94.56 186 ARG B CA 1
ATOM 7160 C C . ARG B 1 186 ? -24.578 17.75 25.453 1 94.56 186 ARG B C 1
ATOM 7162 O O . ARG B 1 186 ? -25.656 18.062 25.938 1 94.56 186 ARG B O 1
ATOM 7169 N N . ILE B 1 187 ? -23.438 18.266 25.781 1 92.94 187 ILE B N 1
ATOM 7170 C CA . ILE B 1 187 ? -23.391 19.406 26.688 1 92.94 187 ILE B CA 1
ATOM 7171 C C . ILE B 1 187 ? -22.969 20.656 25.906 1 92.94 187 ILE B C 1
ATOM 7173 O O . ILE B 1 187 ? -21.781 20.891 25.688 1 92.94 187 ILE B O 1
ATOM 7177 N N . ASN B 1 188 ? -23.828 21.547 25.625 1 90.62 188 ASN B N 1
ATOM 7178 C CA . ASN B 1 188 ? -23.594 22.672 24.719 1 90.62 188 ASN B CA 1
ATOM 7179 C C . ASN B 1 188 ? -22.797 23.781 25.391 1 90.62 188 ASN B C 1
ATOM 7181 O O . ASN B 1 188 ? -22.156 24.594 24.734 1 90.62 188 ASN B O 1
ATOM 7185 N N . THR B 1 189 ? -22.938 23.797 26.672 1 88.88 189 THR B N 1
ATOM 7186 C CA . THR B 1 189 ? -22.125 24.734 27.422 1 88.88 189 THR B CA 1
ATOM 7187 C C . THR B 1 189 ? -20.844 24.078 27.938 1 88.88 189 THR B C 1
ATOM 7189 O O . THR B 1 189 ? -20.906 23.156 28.75 1 88.88 189 THR B O 1
ATOM 7192 N N . ASN B 1 190 ? -19.734 24.562 27.469 1 92.44 190 ASN B N 1
ATOM 7193 C CA . ASN B 1 190 ? -18.469 23.938 27.844 1 92.44 190 ASN B CA 1
ATOM 7194 C C . ASN B 1 190 ? -18.141 24.172 29.312 1 92.44 190 ASN B C 1
ATOM 7196 O O . ASN B 1 190 ? -18.047 25.312 29.766 1 92.44 190 ASN B O 1
ATOM 7200 N N . LEU B 1 191 ? -17.844 23.188 30.016 1 92.31 191 LEU B N 1
ATOM 7201 C CA . LEU B 1 191 ? -17.641 23.266 31.453 1 92.31 191 LEU B CA 1
ATOM 7202 C C . LEU B 1 191 ? -16.312 23.953 31.766 1 92.31 191 LEU B C 1
ATOM 7204 O O . LEU B 1 191 ? -16.203 24.641 32.781 1 92.31 191 LEU B O 1
ATOM 7208 N N . VAL B 1 192 ? -15.344 23.75 30.938 1 95.69 192 VAL B N 1
ATOM 7209 C CA . VAL B 1 192 ? -14.039 24.359 31.156 1 95.69 192 VAL B CA 1
ATOM 7210 C C . VAL B 1 192 ? -14.133 25.875 30.938 1 95.69 192 VAL B C 1
ATOM 7212 O O . VAL B 1 192 ? -13.5 26.656 31.672 1 95.69 192 VAL B O 1
ATOM 7215 N N . ASP B 1 193 ? -14.883 26.281 29.938 1 94.06 193 ASP B N 1
ATOM 7216 C CA . ASP B 1 193 ? -15.094 27.719 29.719 1 94.06 193 ASP B CA 1
ATOM 7217 C C . ASP B 1 193 ? -15.711 28.375 30.953 1 94.06 193 ASP B C 1
ATOM 7219 O O . ASP B 1 193 ? -15.375 29.5 31.312 1 94.06 193 ASP B O 1
ATOM 7223 N N . HIS B 1 194 ? -16.578 27.656 31.531 1 91.31 194 HIS B N 1
ATOM 7224 C CA . HIS B 1 194 ? -17.266 28.156 32.719 1 91.31 194 HIS B CA 1
ATOM 7225 C C . HIS B 1 194 ? -16.297 28.359 33.875 1 91.31 194 HIS B C 1
ATOM 7227 O O . HIS B 1 194 ? -16.422 29.328 34.625 1 91.31 194 HIS B O 1
ATOM 7233 N N . ILE B 1 195 ? -15.469 27.438 34.062 1 93.75 195 ILE B N 1
ATOM 7234 C CA . ILE B 1 195 ? -14.547 27.531 35.188 1 93.75 195 ILE B CA 1
ATOM 7235 C C . ILE B 1 195 ? -13.43 28.516 34.875 1 93.75 195 ILE B C 1
ATOM 7237 O O . ILE B 1 195 ? -12.867 29.141 35.75 1 93.75 195 ILE B O 1
ATOM 7241 N N . TRP B 1 196 ? -13.086 28.609 33.594 1 94.75 196 TRP B N 1
ATOM 7242 C CA . TRP B 1 196 ? -12.086 29.578 33.156 1 94.75 196 TRP B CA 1
ATOM 7243 C C . TRP B 1 196 ? -12.539 31 33.406 1 94.75 196 TRP B C 1
ATOM 7245 O O . TRP B 1 196 ? -11.75 31.844 33.812 1 94.75 196 TRP B O 1
ATOM 7255 N N . GLY B 1 197 ? -13.758 31.328 33.188 1 91.44 197 GLY B N 1
ATOM 7256 C CA . GLY B 1 197 ? -14.422 32.562 33.531 1 91.44 197 GLY B CA 1
ATOM 7257 C C . GLY B 1 197 ? -13.773 33.781 32.938 1 91.44 197 GLY B C 1
ATOM 7258 O O . GLY B 1 197 ? -13.531 33.844 31.734 1 91.44 197 GLY B O 1
ATOM 7259 N N . GLU B 1 198 ? -13.453 34.719 33.781 1 90.75 198 GLU B N 1
ATOM 7260 C CA . GLU B 1 198 ? -12.945 36.031 33.344 1 90.75 198 GLU B CA 1
ATOM 7261 C C . GLU B 1 198 ? -11.477 35.969 32.938 1 90.75 198 GLU B C 1
ATOM 7263 O O . GLU B 1 198 ? -10.969 36.812 32.219 1 90.75 198 GLU B O 1
ATOM 7268 N N . GLU B 1 199 ? -10.898 34.938 33.375 1 92.75 199 GLU B N 1
ATOM 7269 C CA . GLU B 1 199 ? -9.477 34.781 33.094 1 92.75 199 GLU B CA 1
ATOM 7270 C C . GLU B 1 199 ? -9.242 34.281 31.672 1 92.75 199 GLU B C 1
ATOM 7272 O O . GLU B 1 199 ? -8.109 34.281 31.188 1 92.75 199 GLU B O 1
ATOM 7277 N N . ARG B 1 200 ? -10.297 33.844 31.078 1 94 200 ARG B N 1
ATOM 7278 C CA . ARG B 1 200 ? -10.156 33.344 29.719 1 94 200 ARG B CA 1
ATOM 7279 C C . ARG B 1 200 ? -9.695 34.438 28.766 1 94 200 ARG B C 1
ATOM 7281 O O . ARG B 1 200 ? -10.281 35.531 28.734 1 94 200 ARG B O 1
ATOM 7288 N N . PRO B 1 201 ? -8.664 34.156 28.031 1 92.25 201 PRO B N 1
ATOM 7289 C CA . PRO B 1 201 ? -8.148 35.156 27.109 1 92.25 201 PRO B CA 1
ATOM 7290 C C . PRO B 1 201 ? -9.219 35.688 26.156 1 92.25 201 PRO B C 1
ATOM 7292 O O . PRO B 1 201 ? -10.102 34.938 25.734 1 92.25 201 PRO B O 1
ATOM 7295 N N . GLU B 1 202 ? -9.102 36.969 25.812 1 84.81 202 GLU B N 1
ATOM 7296 C CA . GLU B 1 202 ? -10.039 37.562 24.875 1 84.81 202 GLU B CA 1
ATOM 7297 C C . GLU B 1 202 ? -9.758 37.125 23.438 1 84.81 202 GLU B C 1
ATOM 7299 O O . GLU B 1 202 ? -8.688 36.594 23.156 1 84.81 202 GLU B O 1
ATOM 7304 N N . THR B 1 203 ? -10.852 37.312 22.656 1 79.38 203 THR B N 1
ATOM 7305 C CA . THR B 1 203 ? -10.633 37.094 21.234 1 79.38 203 THR B CA 1
ATOM 7306 C C . THR B 1 203 ? -9.594 38.062 20.688 1 79.38 203 THR B C 1
ATOM 7308 O O . THR B 1 203 ? -9.625 39.25 21 1 79.38 203 THR B O 1
ATOM 7311 N N . PRO B 1 204 ? -8.672 37.594 20 1 68.5 204 PRO B N 1
ATOM 7312 C CA . PRO B 1 204 ? -7.676 38.531 19.453 1 68.5 204 PRO B CA 1
ATOM 7313 C C . PRO B 1 204 ? -8.305 39.688 18.688 1 68.5 204 PRO B C 1
ATOM 7315 O O . PRO B 1 204 ? -9.117 39.469 17.781 1 68.5 204 PRO B O 1
ATOM 7318 N N . GLY B 1 205 ? -8.445 40.938 19.219 1 61.41 205 GLY B N 1
ATOM 7319 C CA . GLY B 1 205 ? -9.133 42.125 18.672 1 61.41 205 GLY B CA 1
ATOM 7320 C C . GLY B 1 205 ? -8.5 42.656 17.406 1 61.41 205 GLY B C 1
ATOM 7321 O O . GLY B 1 205 ? -9.172 43.281 16.594 1 61.41 205 GLY B O 1
ATOM 7322 N N . ASN B 1 206 ? -7.25 42.562 17.203 1 63.97 206 ASN B N 1
ATOM 7323 C CA . ASN B 1 206 ? -6.559 43.25 16.125 1 63.97 206 ASN B CA 1
ATOM 7324 C C . ASN B 1 206 ? -6.316 42.312 14.93 1 63.97 206 ASN B C 1
ATOM 7326 O O . ASN B 1 206 ? -5.441 42.594 14.102 1 63.97 206 ASN B O 1
ATOM 7330 N N . GLN B 1 207 ? -7.387 41.5 14.828 1 71.44 207 GLN B N 1
ATOM 7331 C CA . GLN B 1 207 ? -7.172 40.594 13.703 1 71.44 207 GLN B CA 1
ATOM 7332 C C . GLN B 1 207 ? -8.023 41 12.5 1 71.44 207 GLN B C 1
ATOM 7334 O O . GLN B 1 207 ? -9.25 41.062 12.594 1 71.44 207 GLN B O 1
ATOM 7339 N N . VAL B 1 208 ? -7.312 41.531 11.422 1 81.75 208 VAL B N 1
ATOM 7340 C CA . VAL B 1 208 ? -8.016 41.969 10.219 1 81.75 208 VAL B CA 1
ATOM 7341 C C . VAL B 1 208 ? -7.828 40.906 9.117 1 81.75 208 VAL B C 1
ATOM 7343 O O . VAL B 1 208 ? -6.746 40.344 8.977 1 81.75 208 VAL B O 1
ATOM 7346 N N . ILE B 1 209 ? -8.953 40.625 8.539 1 94.69 209 ILE B N 1
ATOM 7347 C CA . ILE B 1 209 ? -8.938 39.75 7.383 1 94.69 209 ILE B CA 1
ATOM 7348 C C . ILE B 1 209 ? -8.203 40.406 6.227 1 94.69 209 ILE B C 1
ATOM 7350 O O . ILE B 1 209 ? -8.375 41.625 5.988 1 94.69 209 ILE B O 1
ATOM 7354 N N . LYS B 1 210 ? -7.355 39.688 5.57 1 95.5 210 LYS B N 1
ATOM 7355 C CA . LYS B 1 210 ? -6.641 40.188 4.395 1 95.5 210 LYS B CA 1
ATOM 7356 C C . LYS B 1 210 ? -7.016 39.375 3.152 1 95.5 210 LYS B C 1
ATOM 7358 O O . LYS B 1 210 ? -7.371 38.219 3.248 1 95.5 210 LYS B O 1
ATOM 7363 N N . VAL B 1 211 ? -6.926 40.094 2.031 1 97.06 211 VAL B N 1
ATOM 7364 C CA . VAL B 1 211 ? -7.203 39.438 0.758 1 97.06 211 VAL B CA 1
ATOM 7365 C C . VAL B 1 211 ? -5.969 38.656 0.297 1 97.06 211 VAL B C 1
ATOM 7367 O O . VAL B 1 211 ? -4.844 39.156 0.393 1 97.06 211 VAL B O 1
ATOM 7370 N N . HIS B 1 212 ? -6.141 37.438 -0.026 1 97.56 212 HIS B N 1
ATOM 7371 C CA . HIS B 1 212 ? -5.129 36.719 -0.79 1 97.56 212 HIS B CA 1
ATOM 7372 C C . HIS B 1 212 ? -5.246 37.031 -2.279 1 97.56 212 HIS B C 1
ATOM 7374 O O . HIS B 1 212 ? -6.047 36.406 -2.98 1 97.56 212 HIS B O 1
ATOM 7380 N N . GLU B 1 213 ? -4.426 37.844 -2.768 1 97.31 213 GLU B N 1
ATOM 7381 C CA . GLU B 1 213 ? -4.551 38.406 -4.102 1 97.31 213 GLU B CA 1
ATOM 7382 C C . GLU B 1 213 ? -4.535 37.344 -5.176 1 97.31 213 GLU B C 1
ATOM 7384 O O . GLU B 1 213 ? -3.902 36.281 -4.996 1 97.31 213 GLU B O 1
ATOM 7389 N N . LYS B 1 214 ? -5.125 37.625 -6.258 1 96.69 214 LYS B N 1
ATOM 7390 C CA . LYS B 1 214 ? -5.281 36.656 -7.355 1 96.69 214 LYS B CA 1
ATOM 7391 C C . LYS B 1 214 ? -3.928 36.25 -7.934 1 96.69 214 LYS B C 1
ATOM 7393 O O . LYS B 1 214 ? -3.754 35.125 -8.391 1 96.69 214 LYS B O 1
ATOM 7398 N N . GLN B 1 215 ? -2.979 37.156 -7.902 1 96.75 215 GLN B N 1
ATOM 7399 C CA . GLN B 1 215 ? -1.654 36.875 -8.438 1 96.75 215 GLN B CA 1
ATOM 7400 C C . GLN B 1 215 ? -1.017 35.688 -7.684 1 96.75 215 GLN B C 1
ATOM 7402 O O . GLN B 1 215 ? -0.172 34.969 -8.234 1 96.75 215 GLN B O 1
ATOM 7407 N N . PHE B 1 216 ? -1.367 35.5 -6.453 1 97.81 216 PHE B N 1
ATOM 7408 C CA . PHE B 1 216 ? -0.852 34.406 -5.652 1 97.81 216 PHE B CA 1
ATOM 7409 C C . PHE B 1 216 ? -1.81 33.219 -5.684 1 97.81 216 PHE B C 1
ATOM 7411 O O . PHE B 1 216 ? -1.382 32.062 -5.836 1 97.81 216 PHE B O 1
ATOM 7418 N N . ALA B 1 217 ? -3.129 33.531 -5.641 1 97.62 217 ALA B N 1
ATOM 7419 C CA . ALA B 1 217 ? -4.152 32.5 -5.582 1 97.62 217 ALA B CA 1
ATOM 7420 C C . ALA B 1 217 ? -4.352 31.844 -6.945 1 97.62 217 ALA B C 1
ATOM 7422 O O . ALA B 1 217 ? -4.785 30.688 -7.031 1 97.62 217 ALA B O 1
ATOM 7423 N N . GLY B 1 218 ? -4.117 32.531 -8 1 97.69 218 GLY B N 1
ATOM 7424 C CA . GLY B 1 218 ? -4.207 32.031 -9.359 1 97.69 218 GLY B CA 1
ATOM 7425 C C . GLY B 1 218 ? -5.621 32 -9.898 1 97.69 218 GLY B C 1
ATOM 7426 O O . GLY B 1 218 ? -5.828 31.984 -11.117 1 97.69 218 GLY B O 1
ATOM 7427 N N . GLU B 1 219 ? -6.625 31.891 -9.023 1 97.5 219 GLU B N 1
ATOM 7428 C CA . GLU B 1 219 ? -8.039 31.859 -9.383 1 97.5 219 GLU B CA 1
ATOM 7429 C C . GLU B 1 219 ? -8.852 32.812 -8.508 1 97.5 219 GLU B C 1
ATOM 7431 O O . GLU B 1 219 ? -8.555 32.969 -7.324 1 97.5 219 GLU B O 1
ATOM 7436 N N . SER B 1 220 ? -9.898 33.375 -9.133 1 96.94 220 SER B N 1
ATOM 7437 C CA . SER B 1 220 ? -10.797 34.188 -8.336 1 96.94 220 SER B CA 1
ATOM 7438 C C . SER B 1 220 ? -11.68 33.344 -7.438 1 96.94 220 SER B C 1
ATOM 7440 O O . SER B 1 220 ? -11.906 32.156 -7.727 1 96.94 220 SER B O 1
ATOM 7442 N N . TRP B 1 221 ? -12.086 33.969 -6.352 1 97.25 221 TRP B N 1
ATOM 7443 C CA . TRP B 1 221 ? -12.961 33.219 -5.469 1 97.25 221 TRP B CA 1
ATOM 7444 C C . TRP B 1 221 ? -14.273 32.875 -6.168 1 97.25 221 TRP B C 1
ATOM 7446 O O . TRP B 1 221 ? -14.867 31.828 -5.914 1 97.25 221 TRP B O 1
ATOM 7456 N N . GLN B 1 222 ? -14.75 33.719 -7.09 1 96.12 222 GLN B N 1
ATOM 7457 C CA . GLN B 1 222 ? -15.969 33.438 -7.855 1 96.12 222 GLN B CA 1
ATOM 7458 C C . GLN B 1 222 ? -15.828 32.156 -8.688 1 96.12 222 GLN B C 1
ATOM 7460 O O . GLN B 1 222 ? -16.75 31.359 -8.75 1 96.12 222 GLN B O 1
ATOM 7465 N N . ASP B 1 223 ? -14.703 32.062 -9.328 1 97.06 223 ASP B N 1
ATOM 7466 C CA . ASP B 1 223 ? -14.453 30.859 -10.125 1 97.06 223 ASP B CA 1
ATOM 7467 C C . ASP B 1 223 ? -14.438 29.609 -9.258 1 97.06 223 ASP B C 1
ATOM 7469 O O . ASP B 1 223 ? -14.906 28.547 -9.672 1 97.06 223 ASP B O 1
ATOM 7473 N N . LYS B 1 224 ? -13.883 29.703 -8.102 1 98 224 LYS B N 1
ATOM 7474 C CA . LYS B 1 224 ? -13.828 28.578 -7.172 1 98 224 LYS B CA 1
ATOM 7475 C C . LYS B 1 224 ? -15.227 28.188 -6.703 1 98 224 LYS B C 1
ATOM 7477 O O . LYS B 1 224 ? -15.539 27 -6.602 1 98 224 LYS B O 1
ATOM 7482 N N . VAL B 1 225 ? -16.016 29.188 -6.398 1 97.94 225 VAL B N 1
ATOM 7483 C CA . VAL B 1 225 ? -17.391 28.922 -5.973 1 97.94 225 VAL B CA 1
ATOM 7484 C C . VAL B 1 225 ? -18.172 28.266 -7.109 1 97.94 225 VAL B C 1
ATOM 7486 O O . VAL B 1 225 ? -18.969 27.359 -6.879 1 97.94 225 VAL B O 1
ATOM 7489 N N . LYS B 1 226 ? -17.969 28.75 -8.297 1 97.44 226 LYS B N 1
ATOM 7490 C CA . LYS B 1 226 ? -18.625 28.156 -9.461 1 97.44 226 LYS B CA 1
ATOM 7491 C C . LYS B 1 226 ? -18.25 26.672 -9.594 1 97.44 226 LYS B C 1
ATOM 7493 O O . LYS B 1 226 ? -19.125 25.844 -9.875 1 97.44 226 LYS B O 1
ATOM 7498 N N . GLU B 1 227 ? -17 26.406 -9.445 1 97.94 227 GLU B N 1
ATOM 7499 C CA . GLU B 1 227 ? -16.562 25.016 -9.5 1 97.94 227 GLU B CA 1
ATOM 7500 C C . GLU B 1 227 ? -17.188 24.188 -8.383 1 97.94 227 GLU B C 1
ATOM 7502 O O . GLU B 1 227 ? -17.594 23.047 -8.609 1 97.94 227 GLU B O 1
ATOM 7507 N N . LEU B 1 228 ? -17.219 24.734 -7.188 1 98.38 228 LEU B N 1
ATOM 7508 C CA . LEU B 1 228 ? -17.844 24.031 -6.074 1 98.38 228 LEU B CA 1
ATOM 7509 C C . LEU B 1 228 ? -19.312 23.734 -6.383 1 98.38 228 LEU B C 1
ATOM 7511 O O . LEU B 1 228 ? -19.797 22.625 -6.113 1 98.38 228 LEU B O 1
ATOM 7515 N N . ARG B 1 229 ? -20.016 24.688 -6.93 1 98.06 229 ARG B N 1
ATOM 7516 C CA . ARG B 1 229 ? -21.422 24.516 -7.285 1 98.06 229 ARG B CA 1
ATOM 7517 C C . ARG B 1 229 ? -21.594 23.391 -8.305 1 98.06 229 ARG B C 1
ATOM 7519 O O . ARG B 1 229 ? -22.531 22.609 -8.227 1 98.06 229 ARG B O 1
ATOM 7526 N N . ARG B 1 230 ? -20.734 23.375 -9.219 1 98.12 230 ARG B N 1
ATOM 7527 C CA . ARG B 1 230 ? -20.766 22.297 -10.211 1 98.12 230 ARG B CA 1
ATOM 7528 C C . ARG B 1 230 ? -20.609 20.938 -9.547 1 98.12 230 ARG B C 1
ATOM 7530 O O . ARG B 1 230 ? -21.359 20 -9.867 1 98.12 230 ARG B O 1
ATOM 7537 N N . ARG B 1 231 ? -19.719 20.766 -8.672 1 97.75 231 ARG B N 1
ATOM 7538 C CA . ARG B 1 231 ? -19.469 19.5 -7.98 1 97.75 231 ARG B CA 1
ATOM 7539 C C . ARG B 1 231 ? -20.641 19.125 -7.082 1 97.75 231 ARG B C 1
ATOM 7541 O O . ARG B 1 231 ? -20.984 17.953 -6.965 1 97.75 231 ARG B O 1
ATOM 7548 N N . LEU B 1 232 ? -21.172 20.156 -6.402 1 98 232 LEU B N 1
ATOM 7549 C CA . LEU B 1 232 ? -22.344 19.906 -5.578 1 98 232 LEU B CA 1
ATOM 7550 C C . LEU B 1 232 ? -23.5 19.391 -6.426 1 98 232 LEU B C 1
ATOM 7552 O O . LEU B 1 232 ? -24.234 18.484 -6.004 1 98 232 LEU B O 1
ATOM 7556 N N . ALA B 1 233 ? -23.641 19.969 -7.598 1 97.25 233 ALA B N 1
ATOM 7557 C CA . ALA B 1 233 ? -24.688 19.516 -8.516 1 97.25 233 ALA B CA 1
ATOM 7558 C C . ALA B 1 233 ? -24.469 18.062 -8.922 1 97.25 233 ALA B C 1
ATOM 7560 O O . ALA B 1 233 ? -25.422 17.281 -9.016 1 97.25 233 ALA B O 1
ATOM 7561 N N . GLN B 1 234 ? -23.266 17.703 -9.141 1 95.94 234 GLN B N 1
ATOM 7562 C CA . GLN B 1 234 ? -22.906 16.344 -9.508 1 95.94 234 GLN B CA 1
ATOM 7563 C C . GLN B 1 234 ? -23.234 15.367 -8.383 1 95.94 234 GLN B C 1
ATOM 7565 O O . GLN B 1 234 ? -23.594 14.219 -8.633 1 95.94 234 GLN B O 1
ATOM 7570 N N . LEU B 1 235 ? -23.172 15.859 -7.152 1 95.38 235 LEU B N 1
ATOM 7571 C CA . LEU B 1 235 ? -23.469 15.031 -5.984 1 95.38 235 LEU B CA 1
ATOM 7572 C C . LEU B 1 235 ? -24.938 15.102 -5.629 1 95.38 235 LEU B C 1
ATOM 7574 O O . LEU B 1 235 ? -25.391 14.438 -4.688 1 95.38 235 LEU B O 1
ATOM 7578 N N . GLY B 1 236 ? -25.672 15.961 -6.324 1 95.94 236 GLY B N 1
ATOM 7579 C CA . GLY B 1 236 ? -27.094 16.141 -6.07 1 95.94 236 GLY B CA 1
ATOM 7580 C C . GLY B 1 236 ? -27.375 16.922 -4.805 1 95.94 236 GLY B C 1
ATOM 7581 O O . GLY B 1 236 ? -28.406 16.703 -4.152 1 95.94 236 GLY B O 1
ATOM 7582 N N . CYS B 1 237 ? -26.484 17.797 -4.414 1 97.38 237 CYS B N 1
ATOM 7583 C CA . CYS B 1 237 ? -26.656 18.578 -3.195 1 97.38 237 CYS B CA 1
ATOM 7584 C C . CYS B 1 237 ? -27.094 20 -3.516 1 97.38 237 CYS B C 1
ATOM 7586 O O . CYS B 1 237 ? -26.609 20.594 -4.48 1 97.38 237 CYS B O 1
ATOM 7588 N N . ASP B 1 238 ? -27.938 20.547 -2.648 1 96.75 238 ASP B N 1
ATOM 7589 C CA . ASP B 1 238 ? -28.438 21.922 -2.803 1 96.75 238 ASP B CA 1
ATOM 7590 C C . ASP B 1 238 ? -27.5 22.922 -2.146 1 96.75 238 ASP B C 1
ATOM 7592 O O . ASP B 1 238 ? -27.422 24.078 -2.555 1 96.75 238 ASP B O 1
ATOM 7596 N N . ALA B 1 239 ? -26.906 22.438 -1.138 1 97.25 239 ALA B N 1
ATOM 7597 C CA . ALA B 1 239 ? -26.047 23.312 -0.367 1 97.25 239 ALA B CA 1
ATOM 7598 C C . ALA B 1 239 ? -24.953 22.531 0.363 1 97.25 239 ALA B C 1
ATOM 7600 O O . ALA B 1 239 ? -25 21.297 0.4 1 97.25 239 ALA B O 1
ATOM 7601 N N . MET B 1 240 ? -24.016 23.281 0.865 1 98.06 240 MET B N 1
ATOM 7602 C CA . MET B 1 240 ? -22.953 22.719 1.683 1 98.06 240 MET B CA 1
ATOM 7603 C C . MET B 1 240 ? -22.609 23.641 2.848 1 98.06 240 MET B C 1
ATOM 7605 O O . MET B 1 240 ? -22.578 24.859 2.686 1 98.06 240 MET B O 1
ATOM 7609 N N . VAL B 1 241 ? -22.438 23.062 3.992 1 98 241 VAL B N 1
ATOM 7610 C CA . VAL B 1 241 ? -21.891 23.797 5.125 1 98 241 VAL B CA 1
ATOM 7611 C C . VAL B 1 241 ? -20.375 23.609 5.18 1 98 241 VAL B C 1
ATOM 7613 O O . VAL B 1 241 ? -19.891 22.469 5.203 1 98 241 VAL B O 1
ATOM 7616 N N . VAL B 1 242 ? -19.641 24.641 5.172 1 98.44 242 VAL B N 1
ATOM 7617 C CA . VAL B 1 242 ? -18.188 24.594 5.23 1 98.44 242 VAL B CA 1
ATOM 7618 C C . VAL B 1 242 ? -17.703 25 6.625 1 98.44 242 VAL B C 1
ATOM 7620 O O . VAL B 1 242 ? -17.953 26.125 7.066 1 98.44 242 VAL B O 1
ATOM 7623 N N . THR B 1 243 ? -17.031 24.078 7.285 1 98 243 THR B N 1
ATOM 7624 C CA . THR B 1 243 ? -16.625 24.328 8.664 1 98 243 THR B CA 1
ATOM 7625 C C . THR B 1 243 ? -15.109 24.422 8.773 1 98 243 THR B C 1
ATOM 7627 O O . THR B 1 243 ? -14.586 24.969 9.75 1 98 243 THR B O 1
ATOM 7630 N N . SER B 1 244 ? -14.398 23.844 7.844 1 98.06 244 SER B N 1
ATOM 7631 C CA . SER B 1 244 ? -12.945 23.922 7.836 1 98.06 244 SER B CA 1
ATOM 7632 C C . SER B 1 244 ? -12.469 25.344 7.547 1 98.06 244 SER B C 1
ATOM 7634 O O . SER B 1 244 ? -12.828 25.922 6.523 1 98.06 244 SER B O 1
ATOM 7636 N N . LEU B 1 245 ? -11.625 25.828 8.406 1 98.06 245 LEU B N 1
ATOM 7637 C CA . LEU B 1 245 ? -11.141 27.188 8.234 1 98.06 245 LEU B CA 1
ATOM 7638 C C . LEU B 1 245 ? -10.273 27.312 6.984 1 98.06 245 LEU B C 1
ATOM 7640 O O . LEU B 1 245 ? -10.312 28.328 6.293 1 98.06 245 LEU B O 1
ATOM 7644 N N . THR B 1 246 ? -9.516 26.281 6.73 1 97.94 246 THR B N 1
ATOM 7645 C CA . THR B 1 246 ? -8.633 26.312 5.57 1 97.94 246 THR B CA 1
ATOM 7646 C C . THR B 1 246 ? -9.43 26.266 4.273 1 97.94 246 THR B C 1
ATOM 7648 O O . THR B 1 246 ? -9.039 26.875 3.273 1 97.94 246 THR B O 1
ATOM 7651 N N . GLU B 1 247 ? -10.547 25.594 4.281 1 98.44 247 GLU B N 1
ATOM 7652 C CA . GLU B 1 247 ? -11.406 25.547 3.102 1 98.44 247 GLU B CA 1
ATOM 7653 C C . GLU B 1 247 ? -12.062 26.906 2.844 1 98.44 247 GLU B C 1
ATOM 7655 O O . GLU B 1 247 ? -12.172 27.328 1.693 1 98.44 247 GLU B O 1
ATOM 7660 N N . ILE B 1 248 ? -12.477 27.547 3.904 1 98.62 248 ILE B N 1
ATOM 7661 C CA . ILE B 1 248 ? -13.102 28.859 3.777 1 98.62 248 ILE B CA 1
ATOM 7662 C C . ILE B 1 248 ? -12.086 29.859 3.252 1 98.62 248 ILE B C 1
ATOM 7664 O O . ILE B 1 248 ? -12.391 30.641 2.342 1 98.62 248 ILE B O 1
ATOM 7668 N N . ALA B 1 249 ? -10.938 29.859 3.863 1 98.38 249 ALA B N 1
ATOM 7669 C CA . ALA B 1 249 ? -9.867 30.766 3.436 1 98.38 249 ALA B CA 1
ATOM 7670 C C . ALA B 1 249 ? -9.531 30.547 1.962 1 98.38 249 ALA B C 1
ATOM 7672 O O . ALA B 1 249 ? -9.344 31.516 1.221 1 98.38 249 ALA B O 1
ATOM 7673 N N . TYR B 1 250 ? -9.43 29.344 1.464 1 98.38 250 TYR B N 1
ATOM 7674 C CA . TYR B 1 250 ? -9.156 29 0.073 1 98.38 250 TYR B CA 1
ATOM 7675 C C . TYR B 1 250 ? -10.281 29.469 -0.837 1 98.38 250 TYR B C 1
ATOM 7677 O O . TYR B 1 250 ? -10.031 30.141 -1.849 1 98.38 250 TYR B O 1
ATOM 7685 N N . LEU B 1 251 ? -11.484 29.109 -0.475 1 98.5 251 LEU B N 1
ATOM 7686 C CA . LEU B 1 251 ? -12.656 29.344 -1.314 1 98.5 251 LEU B CA 1
ATOM 7687 C C . LEU B 1 251 ? -12.859 30.844 -1.56 1 98.5 251 LEU B C 1
ATOM 7689 O O . LEU B 1 251 ? -13.148 31.25 -2.684 1 98.5 251 LEU B O 1
ATOM 7693 N N . LEU B 1 252 ? -12.656 31.656 -0.499 1 98.12 252 LEU B N 1
ATOM 7694 C CA . LEU B 1 252 ? -12.992 33.062 -0.583 1 98.12 252 LEU B CA 1
ATOM 7695 C C . LEU B 1 252 ? -11.742 33.906 -0.799 1 98.12 252 LEU B C 1
ATOM 7697 O O . LEU B 1 252 ? -11.812 35.156 -0.823 1 98.12 252 LEU B O 1
ATOM 7701 N N . ASN B 1 253 ? -10.594 33.312 -0.919 1 98.19 253 ASN B N 1
ATOM 7702 C CA . ASN B 1 253 ? -9.32 34 -1.096 1 98.19 253 ASN B CA 1
ATOM 7703 C C . ASN B 1 253 ? -9.078 35.031 0.005 1 98.19 253 ASN B C 1
ATOM 7705 O O . ASN B 1 253 ? -8.758 36.188 -0.279 1 98.19 253 ASN B O 1
ATOM 7709 N N . ILE B 1 254 ? -9.227 34.594 1.233 1 97.81 254 ILE B N 1
ATOM 7710 C CA . ILE B 1 254 ? -8.961 35.469 2.391 1 97.81 254 ILE B CA 1
ATOM 7711 C C . ILE B 1 254 ? -7.996 34.75 3.34 1 97.81 254 ILE B C 1
ATOM 7713 O O . ILE B 1 254 ? -7.84 33.531 3.279 1 97.81 254 ILE B O 1
ATOM 7717 N N . ARG B 1 255 ? -7.336 35.5 4.141 1 97.44 255 ARG B N 1
ATOM 7718 C CA . ARG B 1 255 ? -6.418 34.969 5.148 1 97.44 255 ARG B CA 1
ATOM 7719 C C . ARG B 1 255 ? -6.484 35.781 6.43 1 97.44 255 ARG B C 1
ATOM 7721 O O . ARG B 1 255 ? -6.949 36.938 6.418 1 97.44 255 ARG B O 1
ATOM 7728 N N . GLY B 1 256 ? -6.125 35.156 7.5 1 95.44 256 GLY B N 1
ATOM 7729 C CA . GLY B 1 256 ? -6.078 35.781 8.812 1 95.44 256 GLY B CA 1
ATOM 7730 C C . GLY B 1 256 ? -5.086 35.125 9.758 1 95.44 256 GLY B C 1
ATOM 7731 O O . GLY B 1 256 ? -4.242 34.344 9.328 1 95.44 256 GLY B O 1
ATOM 7732 N N . THR B 1 257 ? -5.062 35.531 10.992 1 93.44 257 THR B N 1
ATOM 7733 C CA . THR B 1 257 ? -4.113 35.031 11.977 1 93.44 257 THR B CA 1
ATOM 7734 C C . THR B 1 257 ? -4.844 34.5 13.219 1 93.44 257 THR B C 1
ATOM 7736 O O . THR B 1 257 ? -4.348 34.656 14.336 1 93.44 257 THR B O 1
ATOM 7739 N N . ASP B 1 258 ? -5.992 33.969 13.008 1 93.56 258 ASP B N 1
ATOM 7740 C CA . ASP B 1 258 ? -6.863 33.594 14.125 1 93.56 258 ASP B CA 1
ATOM 7741 C C . ASP B 1 258 ? -6.309 32.406 14.898 1 93.56 258 ASP B C 1
ATOM 7743 O O . ASP B 1 258 ? -6.617 32.219 16.078 1 93.56 258 ASP B O 1
ATOM 7747 N N . ILE B 1 259 ? -5.574 31.547 14.273 1 93.44 259 ILE B N 1
ATOM 7748 C CA . ILE B 1 259 ? -4.914 30.438 14.961 1 93.44 259 ILE B CA 1
ATOM 7749 C C . ILE B 1 259 ? -3.428 30.438 14.617 1 93.44 259 ILE B C 1
ATOM 7751 O O . ILE B 1 259 ? -3.014 31.016 13.609 1 93.44 259 ILE B O 1
ATOM 7755 N N . PRO B 1 260 ? -2.646 29.766 15.469 1 93.19 260 PRO B N 1
ATOM 7756 C CA . PRO B 1 260 ? -1.203 29.75 15.211 1 93.19 260 PRO B CA 1
ATOM 7757 C C . PRO B 1 260 ? -0.831 28.953 13.961 1 93.19 260 PRO B C 1
ATOM 7759 O O . PRO B 1 260 ? -1.442 27.922 13.68 1 93.19 260 PRO B O 1
ATOM 7762 N N . TYR B 1 261 ? 0.14 29.5 13.117 1 95.88 261 TYR B N 1
ATOM 7763 C CA . TYR B 1 261 ? 0.902 28.812 12.078 1 95.88 261 TYR B CA 1
ATOM 7764 C C . TYR B 1 261 ? 0.066 28.641 10.82 1 95.88 261 TYR B C 1
ATOM 7766 O O . TYR B 1 261 ? 0.595 28.281 9.758 1 95.88 261 TYR B O 1
ATOM 7774 N N . THR B 1 262 ? -1.267 28.719 10.906 1 96.75 262 THR B N 1
ATOM 7775 C CA . THR B 1 262 ? -2.139 28.594 9.742 1 96.75 262 THR B CA 1
ATOM 7776 C C . THR B 1 262 ? -2.867 29.891 9.461 1 96.75 262 THR B C 1
ATOM 7778 O O . THR B 1 262 ? -3.561 30.422 10.336 1 96.75 262 THR B O 1
ATOM 7781 N N . PRO B 1 263 ? -2.748 30.422 8.305 1 97.31 263 PRO B N 1
ATOM 7782 C CA . PRO B 1 263 ? -3.334 31.734 7.977 1 97.31 263 PRO B CA 1
ATOM 7783 C C . PRO B 1 263 ? -4.824 31.641 7.652 1 97.31 263 PRO B C 1
ATOM 7785 O O . PRO B 1 263 ? -5.211 31.734 6.484 1 97.31 263 PRO B O 1
ATOM 7788 N N . VAL B 1 264 ? -5.621 31.594 8.688 1 96.94 264 VAL B N 1
ATOM 7789 C CA . VAL B 1 264 ? -7.051 31.391 8.484 1 96.94 264 VAL B CA 1
ATOM 7790 C C . VAL B 1 264 ? -7.84 32.344 9.367 1 96.94 264 VAL B C 1
ATOM 7792 O O . VAL B 1 264 ? -7.262 33.062 10.203 1 96.94 264 VAL B O 1
ATOM 7795 N N . VAL B 1 265 ? -9.141 32.406 9.102 1 96.06 265 VAL B N 1
ATOM 7796 C CA . VAL B 1 265 ? -10.094 33.25 9.828 1 96.06 265 VAL B CA 1
ATOM 7797 C C . VAL B 1 265 ? -11.156 32.375 10.484 1 96.06 265 VAL B C 1
ATOM 7799 O O . VAL B 1 265 ? -11.781 31.547 9.82 1 96.06 265 VAL B O 1
ATOM 7802 N N . LYS B 1 266 ? -11.289 32.531 11.75 1 96 266 LYS B N 1
ATOM 7803 C CA . LYS B 1 266 ? -12.359 31.797 12.422 1 96 266 LYS B CA 1
ATOM 7804 C C . LYS B 1 266 ? -13.727 32.188 11.867 1 96 266 LYS B C 1
ATOM 7806 O O . LYS B 1 266 ? -14.188 33.312 12.078 1 96 266 LYS B O 1
ATOM 7811 N N . SER B 1 267 ? -14.383 31.297 11.172 1 97.5 267 SER B N 1
ATOM 7812 C CA . SER B 1 267 ? -15.617 31.594 10.461 1 97.5 267 SER B CA 1
ATOM 7813 C C . SER B 1 267 ? -16.312 30.328 9.984 1 97.5 267 SER B C 1
ATOM 7815 O O . SER B 1 267 ? -15.734 29.234 10.039 1 97.5 267 SER B O 1
ATOM 7817 N N . TYR B 1 268 ? -17.562 30.438 9.625 1 98.38 268 TYR B N 1
ATOM 7818 C CA . TYR B 1 268 ? -18.328 29.438 8.898 1 98.38 268 TYR B CA 1
ATOM 7819 C C . TYR B 1 268 ? -18.75 29.953 7.531 1 98.38 268 TYR B C 1
ATOM 7821 O O . TYR B 1 268 ? -18.75 31.172 7.293 1 98.38 268 TYR B O 1
ATOM 7829 N N . ALA B 1 269 ? -19.031 29.047 6.645 1 98.5 269 ALA B N 1
ATOM 7830 C CA . ALA B 1 269 ? -19.625 29.438 5.363 1 98.5 269 ALA B CA 1
ATOM 7831 C C . ALA B 1 269 ? -20.688 28.438 4.934 1 98.5 269 ALA B C 1
ATOM 7833 O O . ALA B 1 269 ? -20.641 27.266 5.305 1 98.5 269 ALA B O 1
ATOM 7834 N N . VAL B 1 270 ? -21.688 28.906 4.285 1 97.69 270 VAL B N 1
ATOM 7835 C CA . VAL B 1 270 ? -22.688 28.078 3.619 1 97.69 270 VAL B CA 1
ATOM 7836 C C . VAL B 1 270 ? -22.781 28.469 2.145 1 97.69 270 VAL B C 1
ATOM 7838 O O . VAL B 1 270 ? -22.906 29.641 1.811 1 97.69 270 VAL B O 1
ATOM 7841 N N . VAL B 1 271 ? -22.625 27.5 1.302 1 97.88 271 VAL B N 1
ATOM 7842 C CA . VAL B 1 271 ? -22.703 27.734 -0.135 1 97.88 271 VAL B CA 1
ATOM 7843 C C . VAL B 1 271 ? -23.859 26.938 -0.725 1 97.88 271 VAL B C 1
ATOM 7845 O O . VAL B 1 271 ? -23.891 25.703 -0.607 1 97.88 271 VAL B O 1
ATOM 7848 N N . SER B 1 272 ? -24.844 27.578 -1.239 1 96 272 SER B N 1
ATOM 7849 C CA . SER B 1 272 ? -25.906 26.938 -2.016 1 96 272 SER B CA 1
ATOM 7850 C C . SER B 1 272 ? -25.75 27.25 -3.502 1 96 272 SER B C 1
ATOM 7852 O O . SER B 1 272 ? -24.781 27.875 -3.922 1 96 272 SER B O 1
ATOM 7854 N N . GLN B 1 273 ? -26.688 26.797 -4.27 1 94.06 273 GLN B N 1
ATOM 7855 C CA . GLN B 1 273 ? -26.641 27.078 -5.703 1 94.06 273 GLN B CA 1
ATOM 7856 C C . GLN B 1 273 ? -26.922 28.547 -5.996 1 94.06 273 GLN B C 1
ATOM 7858 O O . GLN B 1 273 ? -26.516 29.078 -7.031 1 94.06 273 GLN B O 1
ATOM 7863 N N . ASP B 1 274 ? -27.5 29.25 -4.906 1 91.94 274 ASP B N 1
ATOM 7864 C CA . ASP B 1 274 ? -27.953 30.609 -5.176 1 91.94 274 ASP B CA 1
ATOM 7865 C C . ASP B 1 274 ? -27.312 31.609 -4.215 1 91.94 274 ASP B C 1
ATOM 7867 O O . ASP B 1 274 ? -27.281 32.812 -4.492 1 91.94 274 ASP B O 1
ATOM 7871 N N . ASP B 1 275 ? -26.891 31.109 -3.098 1 93.75 275 ASP B N 1
ATOM 7872 C CA . ASP B 1 275 ? -26.422 32.031 -2.068 1 93.75 275 ASP B CA 1
ATOM 7873 C C . ASP B 1 275 ? -25.062 31.609 -1.522 1 93.75 275 ASP B C 1
ATOM 7875 O O . ASP B 1 275 ? -24.703 30.422 -1.582 1 93.75 275 ASP B O 1
ATOM 7879 N N . ILE B 1 276 ? -24.344 32.562 -1.089 1 96.81 276 ILE B N 1
ATOM 7880 C CA . ILE B 1 276 ? -23.109 32.375 -0.326 1 96.81 276 ILE B CA 1
ATOM 7881 C C . ILE B 1 276 ? -23.188 33.156 0.985 1 96.81 276 ILE B C 1
ATOM 7883 O O . ILE B 1 276 ? -23.344 34.375 0.98 1 96.81 276 ILE B O 1
ATOM 7887 N N . PHE B 1 277 ? -23.141 32.469 2.057 1 96.75 277 PHE B N 1
ATOM 7888 C CA . PHE B 1 277 ? -23.141 33.094 3.377 1 96.75 277 PHE B CA 1
ATOM 7889 C C . PHE B 1 277 ? -21.781 32.938 4.039 1 96.75 277 PHE B C 1
ATOM 7891 O O . PHE B 1 277 ? -21.172 31.875 4 1 96.75 277 PHE B O 1
ATOM 7898 N N . PHE B 1 278 ? -21.297 34.031 4.492 1 97.5 278 PHE B N 1
ATOM 7899 C CA . PHE B 1 278 ? -20.031 34.094 5.23 1 97.5 278 PHE B CA 1
ATOM 7900 C C . PHE B 1 278 ? -20.266 34.562 6.656 1 97.5 278 PHE B C 1
ATOM 7902 O O . PHE B 1 278 ? -20.688 35.719 6.871 1 97.5 278 PHE B O 1
ATOM 7909 N N . TYR B 1 279 ? -20.062 33.656 7.672 1 97.81 279 TYR B N 1
ATOM 7910 C CA . TYR B 1 279 ? -20.312 33.938 9.078 1 97.81 279 TYR B CA 1
ATOM 7911 C C . TYR B 1 279 ? -19.016 34.281 9.812 1 97.81 279 TYR B C 1
ATOM 7913 O O . TYR B 1 279 ? -18.172 33.406 10.016 1 97.81 279 TYR B O 1
ATOM 7921 N N . VAL B 1 280 ? -18.828 35.438 10.242 1 96 280 VAL B N 1
ATOM 7922 C CA . VAL B 1 280 ? -17.578 35.906 10.836 1 96 280 VAL B CA 1
ATOM 7923 C C . VAL B 1 280 ? -17.844 37.062 11.773 1 96 280 VAL B C 1
ATOM 7925 O O . VAL B 1 280 ? -18.906 37.719 11.703 1 96 280 VAL B O 1
ATOM 7928 N N . ASP B 1 281 ? -16.938 37.312 12.742 1 93.44 281 ASP B N 1
ATOM 7929 C CA . ASP B 1 281 ? -17 38.5 13.57 1 93.44 281 ASP B CA 1
ATOM 7930 C C . ASP B 1 281 ? -16.922 39.75 12.703 1 93.44 281 ASP B C 1
ATOM 7932 O O . ASP B 1 281 ? -15.906 40 12.047 1 93.44 281 ASP B O 1
ATOM 7936 N N . HIS B 1 282 ? -17.859 40.562 12.836 1 90.06 282 HIS B N 1
ATOM 7937 C CA . HIS B 1 282 ? -17.969 41.75 11.977 1 90.06 282 HIS B CA 1
ATOM 7938 C C . HIS B 1 282 ? -16.828 42.719 12.203 1 90.06 282 HIS B C 1
ATOM 7940 O O . HIS B 1 282 ? -16.484 43.5 11.32 1 90.06 282 HIS B O 1
ATOM 7946 N N . ALA B 1 283 ? -16.266 42.688 13.312 1 89.25 283 ALA B N 1
ATOM 7947 C CA . ALA B 1 283 ? -15.18 43.594 13.656 1 89.25 283 ALA B CA 1
ATOM 7948 C C . ALA B 1 283 ? -13.953 43.344 12.797 1 89.25 283 ALA B C 1
ATOM 7950 O O . ALA B 1 283 ? -13.07 44.188 12.672 1 89.25 283 ALA B O 1
ATOM 7951 N N . LYS B 1 284 ? -13.914 42.156 12.172 1 91.75 284 LYS B N 1
ATOM 7952 C CA . LYS B 1 284 ? -12.75 41.781 11.375 1 91.75 284 LYS B CA 1
ATOM 7953 C C . LYS B 1 284 ? -12.875 42.25 9.938 1 91.75 284 LYS B C 1
ATOM 7955 O O . LYS B 1 284 ? -11.93 42.156 9.156 1 91.75 284 LYS B O 1
ATOM 7960 N N . ILE B 1 285 ? -13.992 42.781 9.547 1 91.75 285 ILE B N 1
ATOM 7961 C CA . ILE B 1 285 ? -14.289 43.125 8.164 1 91.75 285 ILE B CA 1
ATOM 7962 C C . ILE B 1 285 ? -13.828 44.562 7.879 1 91.75 285 ILE B C 1
ATOM 7964 O O . ILE B 1 285 ? -14.211 45.5 8.586 1 91.75 285 ILE B O 1
ATOM 7968 N N . SER B 1 286 ? -13.031 44.688 6.855 1 91.12 286 SER B N 1
ATOM 7969 C CA . SER B 1 286 ? -12.625 46 6.355 1 91.12 286 SER B CA 1
ATOM 7970 C C . SER B 1 286 ? -13.32 46.344 5.039 1 91.12 286 SER B C 1
ATOM 7972 O O . SER B 1 286 ? -13.977 45.469 4.445 1 91.12 286 SER B O 1
ATOM 7974 N N . LEU B 1 287 ? -13.156 47.562 4.598 1 90.31 287 LEU B N 1
ATOM 7975 C CA . LEU B 1 287 ? -13.727 48 3.324 1 90.31 287 LEU B CA 1
ATOM 7976 C C . LEU B 1 287 ? -13.164 47.188 2.172 1 90.31 287 LEU B C 1
ATOM 7978 O O . LEU B 1 287 ? -13.883 46.844 1.225 1 90.31 287 LEU B O 1
ATOM 7982 N N . SER B 1 288 ? -11.953 46.906 2.289 1 91.69 288 SER B N 1
ATOM 7983 C CA . SER B 1 288 ? -11.305 46.125 1.25 1 91.69 288 SER B CA 1
ATOM 7984 C C . SER B 1 288 ? -11.93 44.75 1.131 1 91.69 288 SER B C 1
ATOM 7986 O O . SER B 1 288 ? -12.047 44.219 0.029 1 91.69 288 SER B O 1
ATOM 7988 N N . ILE B 1 289 ? -12.32 44.219 2.217 1 93.69 289 ILE B N 1
ATOM 7989 C CA . ILE B 1 289 ? -12.922 42.875 2.23 1 93.69 289 ILE B CA 1
ATOM 7990 C C . ILE B 1 289 ? -14.344 42.938 1.68 1 93.69 289 ILE B C 1
ATOM 7992 O O . ILE B 1 289 ? -14.773 42.062 0.954 1 93.69 289 ILE B O 1
ATOM 7996 N N . ASP B 1 290 ? -15.016 44 2.006 1 92.06 290 ASP B N 1
ATOM 7997 C CA . ASP B 1 290 ? -16.344 44.219 1.448 1 92.06 290 ASP B CA 1
ATOM 7998 C C . ASP B 1 290 ? -16.297 44.281 -0.077 1 92.06 290 ASP B C 1
ATOM 8000 O O . ASP B 1 290 ? -17.156 43.688 -0.754 1 92.06 290 ASP B O 1
ATOM 8004 N N . LEU B 1 291 ? -15.367 45 -0.506 1 92.5 291 LEU B N 1
ATOM 8005 C CA . LEU B 1 291 ? -15.211 45.125 -1.95 1 92.5 291 LEU B CA 1
ATOM 8006 C C . LEU B 1 291 ? -14.812 43.781 -2.58 1 92.5 291 LEU B C 1
ATOM 8008 O O . LEU B 1 291 ? -15.336 43.406 -3.633 1 92.5 291 LEU B O 1
ATOM 8012 N N . HIS B 1 292 ? -13.883 43.156 -1.937 1 94.56 292 HIS B N 1
ATOM 8013 C CA . HIS B 1 292 ? -13.383 41.875 -2.43 1 94.56 292 HIS B CA 1
ATOM 8014 C C . HIS B 1 292 ? -14.508 40.844 -2.535 1 94.56 292 HIS B C 1
ATOM 8016 O O . HIS B 1 292 ? -14.602 40.125 -3.533 1 94.56 292 HIS B O 1
ATOM 8022 N N . LEU B 1 293 ? -15.391 40.75 -1.583 1 94.19 293 LEU B N 1
ATOM 8023 C CA . LEU B 1 293 ? -16.438 39.75 -1.498 1 94.19 293 LEU B CA 1
ATOM 8024 C C . LEU B 1 293 ? -17.734 40.25 -2.107 1 94.19 293 LEU B C 1
ATOM 8026 O O . LEU B 1 293 ? -18.75 39.531 -2.08 1 94.19 293 LEU B O 1
ATOM 8030 N N . ARG B 1 294 ? -17.734 41.375 -2.605 1 87.19 294 ARG B N 1
ATOM 8031 C CA . ARG B 1 294 ? -18.891 41.969 -3.264 1 87.19 294 ARG B CA 1
ATOM 8032 C C . ARG B 1 294 ? -20.125 41.875 -2.375 1 87.19 294 ARG B C 1
ATOM 8034 O O . ARG B 1 294 ? -21.156 41.344 -2.781 1 87.19 294 ARG B O 1
ATOM 8041 N N . THR B 1 295 ? -20.062 42.469 -1.312 1 83.38 295 THR B N 1
ATOM 8042 C CA . THR B 1 295 ? -21.141 42.344 -0.334 1 83.38 295 THR B CA 1
ATOM 8043 C C . THR B 1 295 ? -22.266 43.344 -0.661 1 83.38 295 THR B C 1
ATOM 8045 O O . THR B 1 295 ? -23.297 43.344 0.011 1 83.38 295 THR B O 1
ATOM 8048 N N . ASP B 1 296 ? -22.172 43.969 -1.666 1 78.69 296 ASP B N 1
ATOM 8049 C CA . ASP B 1 296 ? -23.109 45.031 -2.023 1 78.69 296 ASP B CA 1
ATOM 8050 C C . ASP B 1 296 ? -24.156 44.531 -3.021 1 78.69 296 ASP B C 1
ATOM 8052 O O . ASP B 1 296 ? -25.016 45.312 -3.453 1 78.69 296 ASP B O 1
ATOM 8056 N N . CYS B 1 297 ? -24.078 43.406 -3.332 1 76.94 297 CYS B N 1
ATOM 8057 C CA . CYS B 1 297 ? -25.016 42.906 -4.34 1 76.94 297 CYS B CA 1
ATOM 8058 C C . CYS B 1 297 ? -25.828 41.75 -3.805 1 76.94 297 CYS B C 1
ATOM 8060 O O . CYS B 1 297 ? -25.641 41.312 -2.662 1 76.94 297 CYS B O 1
ATOM 8062 N N . PHE B 1 298 ? -26.859 41.344 -4.688 1 75.81 298 PHE B N 1
ATOM 8063 C CA . PHE B 1 298 ? -27.766 40.312 -4.188 1 75.81 298 PHE B CA 1
ATOM 8064 C C . PHE B 1 298 ? -27.875 39.156 -5.176 1 75.81 298 PHE B C 1
ATOM 8066 O O . PHE B 1 298 ? -28.812 38.375 -5.109 1 75.81 298 PHE B O 1
ATOM 8073 N N . ASN B 1 299 ? -26.906 39.094 -5.988 1 82.06 299 ASN B N 1
ATOM 8074 C CA . ASN B 1 299 ? -26.969 37.969 -6.918 1 82.06 299 ASN B CA 1
ATOM 8075 C C . ASN B 1 299 ? -26.141 36.781 -6.422 1 82.06 299 ASN B C 1
ATOM 8077 O O . ASN B 1 299 ? -25.688 36.75 -5.273 1 82.06 299 ASN B O 1
ATOM 8081 N N . GLU B 1 300 ? -26 35.719 -7.25 1 82.81 300 GLU B N 1
ATOM 8082 C CA . GLU B 1 300 ? -25.375 34.469 -6.844 1 82.81 300 GLU B CA 1
ATOM 8083 C C . GLU B 1 300 ? -23.875 34.625 -6.664 1 82.81 300 GLU B C 1
ATOM 8085 O O . GLU B 1 300 ? -23.219 33.75 -6.043 1 82.81 300 GLU B O 1
ATOM 8090 N N . ASP B 1 301 ? -23.344 35.656 -7.066 1 86 301 ASP B N 1
ATOM 8091 C CA . ASP B 1 301 ? -21.906 35.906 -6.965 1 86 301 ASP B CA 1
ATOM 8092 C C . ASP B 1 301 ? -21.578 36.938 -5.891 1 86 301 ASP B C 1
ATOM 8094 O O . ASP B 1 301 ? -20.531 37.562 -5.922 1 86 301 ASP B O 1
ATOM 8098 N N . CYS B 1 302 ? -22.531 37.125 -4.98 1 92 302 CYS B N 1
ATOM 8099 C CA . CYS B 1 302 ? -22.344 38.031 -3.855 1 92 302 CYS B CA 1
ATOM 8100 C C . CYS B 1 302 ? -22.312 37.281 -2.535 1 92 302 CYS B C 1
ATOM 8102 O O . CYS B 1 302 ? -23.125 36.375 -2.322 1 92 302 CYS B O 1
ATOM 8104 N N . VAL B 1 303 ? -21.422 37.688 -1.744 1 96.44 303 VAL B N 1
ATOM 8105 C CA . VAL B 1 303 ? -21.312 37.031 -0.439 1 96.44 303 VAL B CA 1
ATOM 8106 C C . VAL B 1 303 ? -22.094 37.844 0.596 1 96.44 303 VAL B C 1
ATOM 8108 O O . VAL B 1 303 ? -21.953 39.062 0.694 1 96.44 303 VAL B O 1
ATOM 8111 N N . LYS B 1 304 ? -22.969 37.219 1.321 1 95.62 304 LYS B N 1
ATOM 8112 C CA . LYS B 1 304 ? -23.703 37.812 2.436 1 95.62 304 LYS B CA 1
ATOM 8113 C C . LYS B 1 304 ? -22.984 37.562 3.76 1 95.62 304 LYS B C 1
ATOM 8115 O O . LYS B 1 304 ? -22.922 36.438 4.234 1 95.62 304 LYS B O 1
ATOM 8120 N N . ILE B 1 305 ? -22.5 38.625 4.391 1 95.81 305 ILE B N 1
ATOM 8121 C CA . ILE B 1 305 ? -21.75 38.531 5.641 1 95.81 305 ILE B CA 1
ATOM 8122 C C . ILE B 1 305 ? -22.703 38.562 6.824 1 95.81 305 ILE B C 1
ATOM 8124 O O . ILE B 1 305 ? -23.594 39.406 6.883 1 95.81 305 ILE B O 1
ATOM 8128 N N . LYS B 1 306 ? -22.516 37.625 7.715 1 95.88 306 LYS B N 1
ATOM 8129 C CA . LYS B 1 306 ? -23.328 37.531 8.922 1 95.88 306 LYS B CA 1
ATOM 8130 C C . LYS B 1 306 ? -22.453 37.312 10.156 1 95.88 306 LYS B C 1
ATOM 8132 O O . LYS B 1 306 ? -21.25 37.062 10.039 1 95.88 306 LYS B O 1
ATOM 8137 N N . GLU B 1 307 ? -23.109 37.406 11.328 1 96.12 307 GLU B N 1
ATOM 8138 C CA . GLU B 1 307 ? -22.375 37.188 12.57 1 96.12 307 GLU B CA 1
ATOM 8139 C C . GLU B 1 307 ? -22.047 35.688 12.742 1 96.12 307 GLU B C 1
ATOM 8141 O O . GLU B 1 307 ? -22.844 34.844 12.398 1 96.12 307 GLU B O 1
ATOM 8146 N N . TYR B 1 308 ? -20.922 35.5 13.375 1 95.81 308 TYR B N 1
ATOM 8147 C CA . TYR B 1 308 ? -20.359 34.156 13.531 1 95.81 308 TYR B CA 1
ATOM 8148 C C . TYR B 1 308 ? -21.406 33.188 14.062 1 95.81 308 TYR B C 1
ATOM 8150 O O . TYR B 1 308 ? -21.578 32.094 13.508 1 95.81 308 TYR B O 1
ATOM 8158 N N . ASN B 1 309 ? -22.203 33.531 15.031 1 95.75 309 ASN B N 1
ATOM 8159 C CA . ASN B 1 309 ? -23.109 32.625 15.711 1 95.75 309 ASN B CA 1
ATOM 8160 C C . ASN B 1 309 ? -24.453 32.5 14.984 1 95.75 309 ASN B C 1
ATOM 8162 O O . ASN B 1 309 ? -25.266 31.625 15.312 1 95.75 309 ASN B O 1
ATOM 8166 N N . GLN B 1 310 ? -24.656 33.25 13.992 1 96.94 310 GLN B N 1
ATOM 8167 C CA . GLN B 1 310 ? -25.906 33.219 13.242 1 96.94 310 GLN B CA 1
ATOM 8168 C C . GLN B 1 310 ? -26.016 31.969 12.383 1 96.94 310 GLN B C 1
ATOM 8170 O O . GLN B 1 310 ? -27.078 31.656 11.875 1 96.94 310 GLN B O 1
ATOM 8175 N N . ILE B 1 311 ? -24.922 31.266 12.273 1 96.81 311 ILE B N 1
ATOM 8176 C CA . ILE B 1 311 ? -24.922 30.031 11.484 1 96.81 311 ILE B CA 1
ATOM 8177 C C . ILE B 1 311 ? -25.969 29.078 12.023 1 96.81 311 ILE B C 1
ATOM 8179 O O . ILE B 1 311 ? -26.656 28.391 11.25 1 96.81 311 ILE B O 1
ATOM 8183 N N . TRP B 1 312 ? -26.172 29.047 13.312 1 95.44 312 TRP B N 1
ATOM 8184 C CA . TRP B 1 312 ? -27.078 28.094 13.938 1 95.44 312 TRP B CA 1
ATOM 8185 C C . TRP B 1 312 ? -28.531 28.406 13.578 1 95.44 312 TRP B C 1
ATOM 8187 O O . TRP B 1 312 ? -29.297 27.5 13.227 1 95.44 312 TRP B O 1
ATOM 8197 N N . SER B 1 313 ? -28.906 29.625 13.648 1 95.38 313 SER B N 1
ATOM 8198 C CA . SER B 1 313 ? -30.266 30.016 13.305 1 95.38 313 SER B CA 1
ATOM 8199 C C . SER B 1 313 ? -30.516 29.891 11.805 1 95.38 313 SER B C 1
ATOM 8201 O O . SER B 1 313 ? -31.609 29.484 11.383 1 95.38 313 SER B O 1
ATOM 8203 N N . ASP B 1 314 ? -29.531 30.219 11.039 1 94.81 314 ASP B N 1
ATOM 8204 C CA . ASP B 1 314 ? -29.688 30.141 9.586 1 94.81 314 ASP B CA 1
ATOM 8205 C C . ASP B 1 314 ? -29.844 28.703 9.125 1 94.81 314 ASP B C 1
ATOM 8207 O O . ASP B 1 314 ? -30.609 28.406 8.203 1 94.81 314 ASP B O 1
ATOM 8211 N N . ILE B 1 315 ? -29.031 27.797 9.688 1 93.94 315 ILE B N 1
ATOM 8212 C CA . ILE B 1 315 ? -29.172 26.391 9.336 1 93.94 315 ILE B CA 1
ATOM 8213 C C . ILE B 1 315 ? -30.609 25.938 9.594 1 93.94 315 ILE B C 1
ATOM 8215 O O . ILE B 1 315 ? -31.219 25.297 8.734 1 93.94 315 ILE B O 1
ATOM 8219 N N . ARG B 1 316 ? -31.172 26.281 10.703 1 90.88 316 ARG B N 1
ATOM 8220 C CA . ARG B 1 316 ? -32.531 25.906 11.07 1 90.88 316 ARG B CA 1
ATOM 8221 C C . ARG B 1 316 ? -33.531 26.469 10.062 1 90.88 316 ARG B C 1
ATOM 8223 O O . ARG B 1 316 ? -34.531 25.812 9.75 1 90.88 316 ARG B O 1
ATOM 8230 N N . THR B 1 317 ? -33.25 27.594 9.594 1 92.69 317 THR B N 1
ATOM 8231 C CA . THR B 1 317 ? -34.156 28.281 8.672 1 92.69 317 THR B CA 1
ATOM 8232 C C . THR B 1 317 ? -34.031 27.672 7.273 1 92.69 317 THR B C 1
ATOM 8234 O O . THR B 1 317 ? -35.062 27.312 6.676 1 92.69 317 THR B O 1
ATOM 8237 N N . TYR B 1 318 ? -32.906 27.516 6.785 1 91.94 318 TYR B N 1
ATOM 8238 C CA . TYR B 1 318 ? -32.719 27.188 5.379 1 91.94 318 TYR B CA 1
ATOM 8239 C C . TYR B 1 318 ? -32.875 25.688 5.141 1 91.94 318 TYR B C 1
ATOM 8241 O O . TYR B 1 318 ? -33.094 25.25 4.008 1 91.94 318 TYR B O 1
ATOM 8249 N N . VAL B 1 319 ? -32.781 24.938 6.184 1 88.5 319 VAL B N 1
ATOM 8250 C CA . VAL B 1 319 ? -32.938 23.484 6.047 1 88.5 319 VAL B CA 1
ATOM 8251 C C . VAL B 1 319 ? -34.375 23.188 5.613 1 88.5 319 VAL B C 1
ATOM 8253 O O . VAL B 1 319 ? -34.656 22.109 5.078 1 88.5 319 VAL B O 1
ATOM 8256 N N . GLN B 1 320 ? -35.188 24.141 5.777 1 88.81 320 GLN B N 1
ATOM 8257 C CA . GLN B 1 320 ? -36.594 23.984 5.363 1 88.81 320 GLN B CA 1
ATOM 8258 C C . GLN B 1 320 ? -36.719 24.062 3.844 1 88.81 320 GLN B C 1
ATOM 8260 O O . GLN B 1 320 ? -37.688 23.547 3.275 1 88.81 320 GLN B O 1
ATOM 8265 N N . ILE B 1 321 ? -35.75 24.609 3.271 1 90.75 321 ILE B N 1
ATOM 8266 C CA . ILE B 1 321 ? -35.844 24.828 1.83 1 90.75 321 ILE B CA 1
ATOM 8267 C C . ILE B 1 321 ? -34.906 23.844 1.109 1 90.75 321 ILE B C 1
ATOM 8269 O O . ILE B 1 321 ? -35.219 23.391 0.004 1 90.75 321 ILE B O 1
ATOM 8273 N N . TRP B 1 322 ? -33.875 23.484 1.645 1 93.12 322 TRP B N 1
ATOM 8274 C CA . TRP B 1 322 ? -32.906 22.609 1.023 1 93.12 322 TRP B CA 1
ATOM 8275 C C . TRP B 1 322 ? -33.312 21.141 1.179 1 93.12 322 TRP B C 1
ATOM 8277 O O . TRP B 1 322 ? -33.844 20.75 2.221 1 93.12 322 TRP B O 1
ATOM 8287 N N . LYS B 1 323 ? -33.125 20.344 0.169 1 93.88 323 LYS B N 1
ATOM 8288 C CA . LYS B 1 323 ? -33.469 18.938 0.208 1 93.88 323 LYS B CA 1
ATOM 8289 C C . LYS B 1 323 ? -32.281 18.078 0.607 1 93.88 323 LYS B C 1
ATOM 8291 O O . LYS B 1 323 ? -32.438 17.031 1.245 1 93.88 323 LYS B O 1
ATOM 8296 N N . ARG B 1 324 ? -31.125 18.453 0.11 1 96.81 324 ARG B N 1
ATOM 8297 C CA . ARG B 1 324 ? -29.891 17.719 0.394 1 96.81 324 ARG B CA 1
ATOM 8298 C C . ARG B 1 324 ? -28.734 18.688 0.699 1 96.81 324 ARG B C 1
ATOM 8300 O O . ARG B 1 324 ? -28.406 19.547 -0.122 1 96.81 324 ARG B O 1
ATOM 8307 N N . VAL B 1 325 ? -28.188 18.578 1.898 1 97.5 325 VAL B N 1
ATOM 8308 C CA . VAL B 1 325 ? -27.109 19.453 2.34 1 97.5 325 VAL B CA 1
ATOM 8309 C C . VAL B 1 325 ? -25.859 18.625 2.633 1 97.5 325 VAL B C 1
ATOM 8311 O O . VAL B 1 325 ? -25.906 17.672 3.426 1 97.5 325 VAL B O 1
ATOM 8314 N N . LEU B 1 326 ? -24.766 18.938 1.923 1 98.19 326 LEU B N 1
ATOM 8315 C CA . LEU B 1 326 ? -23.516 18.25 2.174 1 98.19 326 LEU B CA 1
ATOM 8316 C C . LEU B 1 326 ? -22.891 18.719 3.484 1 98.19 326 LEU B C 1
ATOM 8318 O O . LEU B 1 326 ? -22.703 19.922 3.693 1 98.19 326 LEU B O 1
ATOM 8322 N N . VAL B 1 327 ? -22.656 17.812 4.391 1 98.06 327 VAL B N 1
ATOM 8323 C CA . VAL B 1 327 ? -21.922 18.016 5.633 1 98.06 327 VAL B CA 1
ATOM 8324 C C . VAL B 1 327 ? -20.594 17.25 5.574 1 98.06 327 VAL B C 1
ATOM 8326 O O . VAL B 1 327 ? -20.578 16.047 5.363 1 98.06 327 VAL B O 1
ATOM 8329 N N . PRO B 1 328 ? -19.531 17.922 5.77 1 98 328 PRO B N 1
ATOM 8330 C CA . PRO B 1 328 ? -18.219 17.328 5.496 1 98 328 PRO B CA 1
ATOM 8331 C C . PRO B 1 328 ? -17.938 16.094 6.352 1 98 328 PRO B C 1
ATOM 8333 O O . PRO B 1 328 ? -18.078 16.141 7.578 1 98 328 PRO B O 1
ATOM 8336 N N . ALA B 1 329 ? -17.547 15.008 5.723 1 97.38 329 ALA B N 1
ATOM 8337 C CA . ALA B 1 329 ? -17.031 13.805 6.359 1 97.38 329 ALA B CA 1
ATOM 8338 C C . ALA B 1 329 ? -15.516 13.875 6.52 1 97.38 329 ALA B C 1
ATOM 8340 O O . ALA B 1 329 ? -14.859 14.727 5.914 1 97.38 329 ALA B O 1
ATOM 8341 N N . PRO B 1 330 ? -14.984 13.039 7.422 1 96.06 330 PRO B N 1
ATOM 8342 C CA . PRO B 1 330 ? -13.531 13.07 7.613 1 96.06 330 PRO B CA 1
ATOM 8343 C C . PRO B 1 330 ? -12.766 12.648 6.359 1 96.06 330 PRO B C 1
ATOM 8345 O O . PRO B 1 330 ? -13.25 11.812 5.586 1 96.06 330 PRO B O 1
ATOM 8348 N N . CYS B 1 331 ? -11.578 13.188 6.203 1 95.69 331 CYS B N 1
ATOM 8349 C CA . CYS B 1 331 ? -10.656 12.852 5.121 1 95.69 331 CYS B CA 1
ATOM 8350 C C . CYS B 1 331 ? -9.211 13.031 5.559 1 95.69 331 CYS B C 1
ATOM 8352 O O . CYS B 1 331 ? -8.688 14.148 5.559 1 95.69 331 CYS B O 1
ATOM 8354 N N . VAL B 1 332 ? -8.516 11.93 5.855 1 92 332 VAL B N 1
ATOM 8355 C CA . VAL B 1 332 ? -7.109 11.883 6.234 1 92 332 VAL B CA 1
ATOM 8356 C C . VAL B 1 332 ? -6.867 12.789 7.441 1 92 332 VAL B C 1
ATOM 8358 O O . VAL B 1 332 ? -7.293 12.477 8.555 1 92 332 VAL B O 1
ATOM 8361 N N . GLN B 1 333 ? -6.355 14.086 7.16 1 89.25 333 GLN B N 1
ATOM 8362 C CA . GLN B 1 333 ? -6.039 14.984 8.266 1 89.25 333 GLN B CA 1
ATOM 8363 C C . GLN B 1 333 ? -7.25 15.828 8.656 1 89.25 333 GLN B C 1
ATOM 8365 O O . GLN B 1 333 ? -7.254 16.469 9.711 1 89.25 333 GLN B O 1
ATOM 8370 N N . ASP B 1 334 ? -8.219 15.867 7.828 1 94.19 334 ASP B N 1
ATOM 8371 C CA . ASP B 1 334 ? -9.43 16.641 8.102 1 94.19 334 ASP B CA 1
ATOM 8372 C C . ASP B 1 334 ? -10.461 15.789 8.852 1 94.19 334 ASP B C 1
ATOM 8374 O O . ASP B 1 334 ? -10.852 14.719 8.383 1 94.19 334 ASP B O 1
ATOM 8378 N N . LEU B 1 335 ? -10.977 16.328 9.945 1 96.12 335 LEU B N 1
ATOM 8379 C CA . LEU B 1 335 ? -11.828 15.547 10.836 1 96.12 335 LEU B CA 1
ATOM 8380 C C . LEU B 1 335 ? -13.297 15.688 10.453 1 96.12 335 LEU B C 1
ATOM 8382 O O . LEU B 1 335 ? -14.164 15.047 11.039 1 96.12 335 LEU B O 1
ATOM 8386 N N . GLY B 1 336 ? -13.586 16.516 9.477 1 97.25 336 GLY B N 1
ATOM 8387 C CA . GLY B 1 336 ? -14.969 16.734 9.062 1 97.25 336 GLY B CA 1
ATOM 8388 C C . GLY B 1 336 ? -15.711 17.719 9.938 1 97.25 336 GLY B C 1
ATOM 8389 O O . GLY B 1 336 ? -15.117 18.625 10.508 1 97.25 336 GLY B O 1
ATOM 8390 N N . ALA B 1 337 ? -17.016 17.594 9.945 1 97.94 337 ALA B N 1
ATOM 8391 C CA . ALA B 1 337 ? -17.859 18.5 10.711 1 97.94 337 ALA B CA 1
ATOM 8392 C C . ALA B 1 337 ? -18 18.031 12.156 1 97.94 337 ALA B C 1
ATOM 8394 O O . ALA B 1 337 ? -17.891 16.828 12.438 1 97.94 337 ALA B O 1
ATOM 8395 N N . SER B 1 338 ? -18.266 18.984 13.016 1 98.06 338 SER B N 1
ATOM 8396 C CA . SER B 1 338 ? -18.516 18.672 14.422 1 98.06 338 SER B CA 1
ATOM 8397 C C . SER B 1 338 ? -19.875 18.016 14.602 1 98.06 338 SER B C 1
ATOM 8399 O O . SER B 1 338 ? -20.75 18.125 13.727 1 98.06 338 SER B O 1
ATOM 8401 N N . GLU B 1 339 ? -20.016 17.359 15.734 1 97.94 339 GLU B N 1
ATOM 8402 C CA . GLU B 1 339 ? -21.312 16.781 16.094 1 97.94 339 GLU B CA 1
ATOM 8403 C C . GLU B 1 339 ? -22.391 17.859 16.156 1 97.94 339 GLU B C 1
ATOM 8405 O O . GLU B 1 339 ? -23.531 17.625 15.75 1 97.94 339 GLU B O 1
ATOM 8410 N N . ALA B 1 340 ? -22.062 19.031 16.594 1 97.25 340 ALA B N 1
ATOM 8411 C CA . ALA B 1 340 ? -23.031 20.125 16.703 1 97.25 340 ALA B CA 1
ATOM 8412 C C . ALA B 1 340 ? -23.562 20.531 15.344 1 97.25 340 ALA B C 1
ATOM 8414 O O . ALA B 1 340 ? -24.766 20.719 15.172 1 97.25 340 ALA B O 1
ATOM 8415 N N . ILE B 1 341 ? -22.688 20.641 14.383 1 97.31 341 ILE B N 1
ATOM 8416 C CA . ILE B 1 341 ? -23.078 21.031 13.031 1 97.31 341 ILE B CA 1
ATOM 8417 C C . ILE B 1 341 ? -23.938 19.938 12.406 1 97.31 341 ILE B C 1
ATOM 8419 O O . ILE B 1 341 ? -24.984 20.219 11.812 1 97.31 341 ILE B O 1
ATOM 8423 N N . TYR B 1 342 ? -23.484 18.734 12.523 1 96.94 342 TYR B N 1
ATOM 8424 C CA . TYR B 1 342 ? -24.188 17.609 11.938 1 96.94 342 TYR B CA 1
ATOM 8425 C C . TYR B 1 342 ? -25.609 17.516 12.484 1 96.94 342 TYR B C 1
ATOM 8427 O O . TYR B 1 342 ? -26.562 17.344 11.727 1 96.94 342 TYR B O 1
ATOM 8435 N N . THR B 1 343 ? -25.812 17.656 13.781 1 95.62 343 THR B N 1
ATOM 8436 C CA . THR B 1 343 ? -27.094 17.406 14.438 1 95.62 343 THR B CA 1
ATOM 8437 C C . THR B 1 343 ? -27.984 18.641 14.344 1 95.62 343 THR B C 1
ATOM 8439 O O . THR B 1 343 ? -29.156 18.594 14.734 1 95.62 343 THR B O 1
ATOM 8442 N N . SER B 1 344 ? -27.438 19.703 13.906 1 94.56 344 SER B N 1
ATOM 8443 C CA . SER B 1 344 ? -28.25 20.891 13.719 1 94.56 344 SER B CA 1
ATOM 8444 C C . SER B 1 344 ? -29.203 20.734 12.539 1 94.56 344 SER B C 1
ATOM 8446 O O . SER B 1 344 ? -30.125 21.547 12.367 1 94.56 344 SER B O 1
ATOM 8448 N N . MET B 1 345 ? -29.031 19.672 11.812 1 93.44 345 MET B N 1
ATOM 8449 C CA . MET B 1 345 ? -29.859 19.391 10.641 1 93.44 345 MET B CA 1
ATOM 8450 C C . MET B 1 345 ? -30.562 18.047 10.781 1 93.44 345 MET B C 1
ATOM 8452 O O . MET B 1 345 ? -30.031 17.125 11.398 1 93.44 345 MET B O 1
ATOM 8456 N N . PRO B 1 346 ? -31.766 17.953 10.141 1 91.56 346 PRO B N 1
ATOM 8457 C CA . PRO B 1 346 ? -32.406 16.641 10.133 1 91.56 346 PRO B CA 1
ATOM 8458 C C . PRO B 1 346 ? -31.609 15.594 9.352 1 91.56 346 PRO B C 1
ATOM 8460 O O . PRO B 1 346 ? -31.094 15.891 8.273 1 91.56 346 PRO B O 1
ATOM 8463 N N . GLY B 1 347 ? -31.578 14.438 9.891 1 90.5 347 GLY B N 1
ATOM 8464 C CA . GLY B 1 347 ? -30.797 13.352 9.305 1 90.5 347 GLY B CA 1
ATOM 8465 C C . GLY B 1 347 ? -31.172 13.062 7.863 1 90.5 347 GLY B C 1
ATOM 8466 O O . GLY B 1 347 ? -30.312 12.719 7.051 1 90.5 347 GLY B O 1
ATOM 8467 N N . LYS B 1 348 ? -32.344 13.25 7.477 1 91.56 348 LYS B N 1
ATOM 8468 C CA . LYS B 1 348 ? -32.875 12.852 6.172 1 91.56 348 LYS B CA 1
ATOM 8469 C C . LYS B 1 348 ? -32.281 13.727 5.062 1 91.56 348 LYS B C 1
ATOM 8471 O O . LYS B 1 348 ? -32.219 13.305 3.908 1 91.56 348 LYS B O 1
ATOM 8476 N N . ILE B 1 349 ? -31.922 14.977 5.402 1 94.19 349 ILE B N 1
ATOM 8477 C CA . ILE B 1 349 ? -31.469 15.883 4.348 1 94.19 349 ILE B CA 1
ATOM 8478 C C . ILE B 1 349 ? -29.953 15.906 4.305 1 94.19 349 ILE B C 1
ATOM 8480 O O . ILE B 1 349 ? -29.359 16.5 3.396 1 94.19 349 ILE B O 1
ATOM 8484 N N . VAL B 1 350 ? -29.297 15.32 5.238 1 96.38 350 VAL B N 1
ATOM 8485 C CA . VAL B 1 350 ? -27.844 15.391 5.371 1 96.38 350 VAL B CA 1
ATOM 8486 C C . VAL B 1 350 ? -27.188 14.406 4.41 1 96.38 350 VAL B C 1
ATOM 8488 O O . VAL B 1 350 ? -27.547 13.227 4.383 1 96.38 350 VAL B O 1
ATOM 8491 N N . VAL B 1 351 ? -26.281 14.891 3.57 1 97.06 351 VAL B N 1
ATOM 8492 C CA . VAL B 1 351 ? -25.359 14.078 2.803 1 97.06 351 VAL B CA 1
ATOM 8493 C C . VAL B 1 351 ? -23.969 14.141 3.436 1 97.06 351 VAL B C 1
ATOM 8495 O O . VAL B 1 351 ? -23.234 15.109 3.236 1 97.06 351 VAL B O 1
ATOM 8498 N N . TRP B 1 352 ? -23.625 13.117 4.191 1 96.75 352 TRP B N 1
ATOM 8499 C CA . TRP B 1 352 ? -22.344 13.031 4.883 1 96.75 352 TRP B CA 1
ATOM 8500 C C . TRP B 1 352 ? -21.25 12.547 3.941 1 96.75 352 TRP B C 1
ATOM 8502 O O . TRP B 1 352 ? -21.078 11.336 3.756 1 96.75 352 TRP B O 1
ATOM 8512 N N . GLU B 1 353 ? -20.484 13.461 3.33 1 97.06 353 GLU B N 1
ATOM 8513 C CA . GLU B 1 353 ? -19.531 13.164 2.268 1 97.06 353 GLU B CA 1
ATOM 8514 C C . GLU B 1 353 ? -18.297 14.047 2.385 1 97.06 353 GLU B C 1
ATOM 8516 O O . GLU B 1 353 ? -18.344 15.117 2.992 1 97.06 353 GLU B O 1
ATOM 8521 N N . ILE B 1 354 ? -17.219 13.562 1.839 1 97.25 354 ILE B N 1
ATOM 8522 C CA . ILE B 1 354 ? -15.969 14.328 1.85 1 97.25 354 ILE B CA 1
ATOM 8523 C C . ILE B 1 354 ? -16.172 15.648 1.103 1 97.25 354 ILE B C 1
ATOM 8525 O O . ILE B 1 354 ? -16.781 15.672 0.037 1 97.25 354 ILE B O 1
ATOM 8529 N N . SER B 1 355 ? -15.633 16.672 1.667 1 98.25 355 SER B N 1
ATOM 8530 C CA . SER B 1 355 ? -15.75 18 1.071 1 98.25 355 SER B CA 1
ATOM 8531 C C . SER B 1 355 ? -15.07 18.062 -0.291 1 98.25 355 SER B C 1
ATOM 8533 O O . SER B 1 355 ? -13.891 17.734 -0.413 1 98.25 355 SER B O 1
ATOM 8535 N N . PRO B 1 356 ? -15.758 18.516 -1.327 1 98.12 356 PRO B N 1
ATOM 8536 C CA . PRO B 1 356 ? -15.133 18.672 -2.641 1 98.12 356 PRO B CA 1
ATOM 8537 C C . PRO B 1 356 ? -14 19.703 -2.635 1 98.12 356 PRO B C 1
ATOM 8539 O O . PRO B 1 356 ? -13.086 19.625 -3.469 1 98.12 356 PRO B O 1
ATOM 8542 N N . ILE B 1 357 ? -14.055 20.641 -1.688 1 98.5 357 ILE B N 1
ATOM 8543 C CA . ILE B 1 357 ? -13.07 21.719 -1.625 1 98.5 357 ILE B CA 1
ATOM 8544 C C . ILE B 1 357 ? -11.688 21.141 -1.347 1 98.5 357 ILE B C 1
ATOM 8546 O O . ILE B 1 357 ? -10.68 21.688 -1.799 1 98.5 357 ILE B O 1
ATOM 8550 N N . ILE B 1 358 ? -11.664 20 -0.636 1 97.94 358 ILE B N 1
ATOM 8551 C CA . ILE B 1 358 ? -10.406 19.344 -0.315 1 97.94 358 ILE B CA 1
ATOM 8552 C C . ILE B 1 358 ? -9.648 19.016 -1.603 1 97.94 358 ILE B C 1
ATOM 8554 O O . ILE B 1 358 ? -8.453 19.297 -1.714 1 97.94 358 ILE B O 1
ATOM 8558 N N . PHE B 1 359 ? -10.328 18.547 -2.619 1 97.12 359 PHE B N 1
ATOM 8559 C CA . PHE B 1 359 ? -9.711 18.125 -3.871 1 97.12 359 PHE B CA 1
ATOM 8560 C C . PHE B 1 359 ? -9.375 19.328 -4.738 1 97.12 359 PHE B C 1
ATOM 8562 O O . PHE B 1 359 ? -8.383 19.328 -5.469 1 97.12 359 PHE B O 1
ATOM 8569 N N . MET B 1 360 ? -10.219 20.375 -4.648 1 97.88 360 MET B N 1
ATOM 8570 C CA . MET B 1 360 ? -9.969 21.609 -5.391 1 97.88 360 MET B CA 1
ATOM 8571 C C . MET B 1 360 ? -8.68 22.266 -4.93 1 97.88 360 MET B C 1
ATOM 8573 O O . MET B 1 360 ? -7.84 22.656 -5.754 1 97.88 360 MET B O 1
ATOM 8577 N N . ARG B 1 361 ? -8.531 22.312 -3.641 1 97 361 ARG B N 1
ATOM 8578 C CA . ARG B 1 361 ? -7.402 23.031 -3.057 1 97 361 ARG B CA 1
ATOM 8579 C C . ARG B 1 361 ? -6.125 22.203 -3.137 1 97 361 ARG B C 1
ATOM 8581 O O . ARG B 1 361 ? -5.027 22.75 -3.256 1 97 361 ARG B O 1
ATOM 8588 N N . ALA B 1 362 ? -6.23 20.891 -3.094 1 97.56 362 ALA B N 1
ATOM 8589 C CA . ALA B 1 362 ? -5.07 20 -3.088 1 97.56 362 ALA B CA 1
ATOM 8590 C C . ALA B 1 362 ? -4.324 20.062 -4.418 1 97.56 362 ALA B C 1
ATOM 8592 O O . ALA B 1 362 ? -3.098 19.922 -4.453 1 97.56 362 ALA B O 1
ATOM 8593 N N . GLN B 1 363 ? -5.074 20.188 -5.5 1 97.81 363 GLN B N 1
ATOM 8594 C CA . GLN B 1 363 ? -4.461 20.328 -6.816 1 97.81 363 GLN B CA 1
ATOM 8595 C C . GLN B 1 363 ? -4.168 21.781 -7.141 1 97.81 363 GLN B C 1
ATOM 8597 O O . GLN B 1 363 ? -5.008 22.484 -7.711 1 97.81 363 GLN B O 1
ATOM 8602 N N . LYS B 1 364 ? -2.945 22.172 -6.875 1 98.44 364 LYS B N 1
ATOM 8603 C CA . LYS B 1 364 ? -2.557 23.562 -7.09 1 98.44 364 LYS B CA 1
ATOM 8604 C C . LYS B 1 364 ? -2.607 23.922 -8.57 1 98.44 364 LYS B C 1
ATOM 8606 O O . LYS B 1 364 ? -2.215 23.125 -9.422 1 98.44 364 LYS B O 1
ATOM 8611 N N . ASN B 1 365 ? -3.16 25.125 -8.859 1 97.88 365 ASN B N 1
ATOM 8612 C CA . ASN B 1 365 ? -3.145 25.625 -10.227 1 97.88 365 ASN B CA 1
ATOM 8613 C C . ASN B 1 365 ? -1.754 26.109 -10.633 1 97.88 365 ASN B C 1
ATOM 8615 O O . ASN B 1 365 ? -0.816 26.047 -9.836 1 97.88 365 ASN B O 1
ATOM 8619 N N . SER B 1 366 ? -1.583 26.594 -11.844 1 97.62 366 SER B N 1
ATOM 8620 C CA . SER B 1 366 ? -0.274 26.953 -12.383 1 97.62 366 SER B CA 1
ATOM 8621 C C . SER B 1 366 ? 0.389 28.047 -11.57 1 97.62 366 SER B C 1
ATOM 8623 O O . SER B 1 366 ? 1.589 28 -11.297 1 97.62 366 SER B O 1
ATOM 8625 N N . ASP B 1 367 ? -0.354 29.031 -11.148 1 98.19 367 ASP B N 1
ATOM 8626 C CA . ASP B 1 367 ? 0.189 30.141 -10.367 1 98.19 367 ASP B CA 1
ATOM 8627 C C . ASP B 1 367 ? 0.605 29.688 -8.977 1 98.19 367 ASP B C 1
ATOM 8629 O O . ASP B 1 367 ? 1.648 30.094 -8.461 1 98.19 367 ASP B O 1
ATOM 8633 N N . GLU B 1 368 ? -0.224 28.891 -8.406 1 98.38 368 GLU B N 1
ATOM 8634 C CA . GLU B 1 368 ? 0.107 28.344 -7.09 1 98.38 368 GLU B CA 1
ATOM 8635 C C . GLU B 1 368 ? 1.366 27.484 -7.148 1 98.38 368 GLU B C 1
ATOM 8637 O O . GLU B 1 368 ? 2.178 27.5 -6.219 1 98.38 368 GLU B O 1
ATOM 8642 N N . GLN B 1 369 ? 1.495 26.688 -8.172 1 98.44 369 GLN B N 1
ATOM 8643 C CA . GLN B 1 369 ? 2.688 25.875 -8.328 1 98.44 369 GLN B CA 1
ATOM 8644 C C . GLN B 1 369 ? 3.947 26.719 -8.391 1 98.44 369 GLN B C 1
ATOM 8646 O O . GLN B 1 369 ? 4.93 26.438 -7.703 1 98.44 369 GLN B O 1
ATOM 8651 N N . VAL B 1 370 ? 3.904 27.75 -9.234 1 98.31 370 VAL B N 1
ATOM 8652 C CA . VAL B 1 370 ? 5.031 28.672 -9.352 1 98.31 370 VAL B CA 1
ATOM 8653 C C . VAL B 1 370 ? 5.293 29.344 -8.008 1 98.31 370 VAL B C 1
ATOM 8655 O O . VAL B 1 370 ? 6.445 29.5 -7.602 1 98.31 370 VAL B O 1
ATOM 8658 N N . GLY B 1 371 ? 4.238 29.781 -7.371 1 98.5 371 GLY B N 1
ATOM 8659 C CA . GLY B 1 371 ? 4.363 30.391 -6.059 1 98.5 371 GLY B CA 1
ATOM 8660 C C . GLY B 1 371 ? 5.004 29.469 -5.031 1 98.5 371 GLY B C 1
ATOM 8661 O O . GLY B 1 371 ? 5.883 29.906 -4.277 1 98.5 371 GLY B O 1
ATOM 8662 N N . MET B 1 372 ? 4.551 28.234 -4.973 1 98.56 372 MET B N 1
ATOM 8663 C CA . MET B 1 372 ? 5.109 27.266 -4.047 1 98.56 372 MET B CA 1
ATOM 8664 C C . MET B 1 372 ? 6.613 27.109 -4.258 1 98.56 372 MET B C 1
ATOM 8666 O O . MET B 1 372 ? 7.379 27.062 -3.295 1 98.56 372 MET B O 1
ATOM 8670 N N . ARG B 1 373 ? 7.055 27.062 -5.504 1 98.38 373 ARG B N 1
ATOM 8671 C CA . ARG B 1 373 ? 8.477 26.953 -5.805 1 98.38 373 ARG B CA 1
ATOM 8672 C C . ARG B 1 373 ? 9.234 28.203 -5.34 1 98.38 373 ARG B C 1
ATOM 8674 O O . ARG B 1 373 ? 10.305 28.094 -4.746 1 98.38 373 ARG B O 1
ATOM 8681 N N . ARG B 1 374 ? 8.656 29.312 -5.523 1 98.19 374 ARG B N 1
ATOM 8682 C CA . ARG B 1 374 ? 9.289 30.578 -5.133 1 98.19 374 ARG B CA 1
ATOM 8683 C C . ARG B 1 374 ? 9.398 30.688 -3.613 1 98.19 374 ARG B C 1
ATOM 8685 O O . ARG B 1 374 ? 10.406 31.156 -3.092 1 98.19 374 ARG B O 1
ATOM 8692 N N . ALA B 1 375 ? 8.32 30.312 -2.947 1 98.56 375 ALA B N 1
ATOM 8693 C CA . ALA B 1 375 ? 8.344 30.344 -1.487 1 98.56 375 ALA B CA 1
ATOM 8694 C C . ALA B 1 375 ? 9.484 29.484 -0.944 1 98.56 375 ALA B C 1
ATOM 8696 O O . ALA B 1 375 ? 10.141 29.859 0.029 1 98.56 375 ALA B O 1
ATOM 8697 N N . HIS B 1 376 ? 9.727 28.391 -1.578 1 98.69 376 HIS B N 1
ATOM 8698 C CA . HIS B 1 376 ? 10.758 27.484 -1.097 1 98.69 376 HIS B CA 1
ATOM 8699 C C . HIS B 1 376 ? 12.148 28 -1.426 1 98.69 376 HIS B C 1
ATOM 8701 O O . HIS B 1 376 ? 13.109 27.703 -0.713 1 98.69 376 HIS B O 1
ATOM 8707 N N . ILE B 1 377 ? 12.281 28.75 -2.49 1 98.5 377 ILE B N 1
ATOM 8708 C CA . ILE B 1 377 ? 13.555 29.391 -2.783 1 98.5 377 ILE B CA 1
ATOM 8709 C C . ILE B 1 377 ? 13.867 30.438 -1.705 1 98.5 377 ILE B C 1
ATOM 8711 O O . ILE B 1 377 ? 14.977 30.484 -1.18 1 98.5 377 ILE B O 1
ATOM 8715 N N . ARG B 1 378 ? 12.883 31.219 -1.326 1 98.06 378 ARG B N 1
ATOM 8716 C CA . ARG B 1 378 ? 13.047 32.219 -0.268 1 98.06 378 ARG B CA 1
ATOM 8717 C C . ARG B 1 378 ? 13.375 31.547 1.062 1 98.06 378 ARG B C 1
ATOM 8719 O O . ARG B 1 378 ? 14.242 32 1.802 1 98.06 378 ARG B O 1
ATOM 8726 N N . ASP B 1 379 ? 12.664 30.516 1.295 1 98.31 379 ASP B N 1
ATOM 8727 C CA . ASP B 1 379 ? 12.859 29.781 2.541 1 98.31 379 ASP B CA 1
ATOM 8728 C C . ASP B 1 379 ? 14.25 29.141 2.592 1 98.31 379 ASP B C 1
ATOM 8730 O O . ASP B 1 379 ? 14.891 29.125 3.645 1 98.31 379 ASP B O 1
ATOM 8734 N N . GLY B 1 380 ? 14.672 28.531 1.466 1 98.5 380 GLY B N 1
ATOM 8735 C CA . GLY B 1 380 ? 16.016 27.984 1.392 1 98.5 380 GLY B CA 1
ATOM 8736 C C . GLY B 1 380 ? 17.094 29.016 1.654 1 98.5 380 GLY B C 1
ATOM 8737 O O . GLY B 1 380 ? 18.078 28.734 2.355 1 98.5 380 GLY B O 1
ATOM 8738 N N . ALA B 1 381 ? 16.953 30.156 1.09 1 98.56 381 ALA B N 1
ATOM 8739 C CA . ALA B 1 381 ? 17.906 31.25 1.332 1 98.56 381 ALA B CA 1
ATOM 8740 C C . ALA B 1 381 ? 17.938 31.625 2.811 1 98.56 381 ALA B C 1
ATOM 8742 O O . ALA B 1 381 ? 19.016 31.859 3.371 1 98.56 381 ALA B O 1
ATOM 8743 N N . ALA B 1 382 ? 16.766 31.672 3.414 1 98.44 382 ALA B N 1
ATOM 8744 C CA . ALA B 1 382 ? 16.672 32.031 4.828 1 98.44 382 ALA B CA 1
ATOM 8745 C C . ALA B 1 382 ? 17.453 31.031 5.691 1 98.44 382 ALA B C 1
ATOM 8747 O O . ALA B 1 382 ? 18.156 31.438 6.617 1 98.44 382 ALA B O 1
ATOM 8748 N N . ILE B 1 383 ? 17.312 29.781 5.441 1 98.44 383 ILE B N 1
ATOM 8749 C CA . ILE B 1 383 ? 18 28.75 6.223 1 98.44 383 ILE B CA 1
ATOM 8750 C C . ILE B 1 383 ? 19.5 28.859 6 1 98.44 383 ILE B C 1
ATOM 8752 O O . ILE B 1 383 ? 20.281 28.719 6.945 1 98.44 383 ILE B O 1
ATOM 8756 N N . CYS B 1 384 ? 19.922 29.047 4.742 1 98.5 384 CYS B N 1
ATOM 8757 C CA . CYS B 1 384 ? 21.344 29.203 4.449 1 98.5 384 CYS B CA 1
ATOM 8758 C C . CYS B 1 384 ? 21.922 30.406 5.191 1 98.5 384 CYS B C 1
ATOM 8760 O O . CYS B 1 384 ? 23.031 30.344 5.723 1 98.5 384 CYS B O 1
ATOM 8762 N N . GLU B 1 385 ? 21.203 31.5 5.234 1 98.25 385 GLU B N 1
ATOM 8763 C CA . GLU B 1 385 ? 21.641 32.688 5.953 1 98.25 385 GLU B CA 1
ATOM 8764 C C . GLU B 1 385 ? 21.766 32.406 7.453 1 98.25 385 GLU B C 1
ATOM 8766 O O . GLU B 1 385 ? 22.766 32.781 8.078 1 98.25 385 GLU B O 1
ATOM 8771 N N . ALA B 1 386 ? 20.75 31.797 7.992 1 98.19 386 ALA B N 1
ATOM 8772 C CA . ALA B 1 386 ? 20.75 31.484 9.422 1 98.19 386 ALA B CA 1
ATOM 8773 C C . ALA B 1 386 ? 21.922 30.594 9.797 1 98.19 386 ALA B C 1
ATOM 8775 O O . ALA B 1 386 ? 22.625 30.859 10.766 1 98.19 386 ALA B O 1
ATOM 8776 N N . MET B 1 387 ? 22.125 29.562 9.047 1 97.62 387 MET B N 1
ATOM 8777 C CA . MET B 1 387 ? 23.156 28.578 9.367 1 97.62 387 MET B CA 1
ATOM 8778 C C . MET B 1 387 ? 24.547 29.172 9.148 1 97.62 387 MET B C 1
ATOM 8780 O O . MET B 1 387 ? 25.469 28.891 9.914 1 97.62 387 MET B O 1
ATOM 8784 N N . SER B 1 388 ? 24.734 29.938 8.078 1 97.5 388 SER B N 1
ATOM 8785 C CA . SER B 1 388 ? 26 30.609 7.832 1 97.5 388 SER B CA 1
ATOM 8786 C C . SER B 1 388 ? 26.359 31.531 8.992 1 97.5 388 SER B C 1
ATOM 8788 O O . SER B 1 388 ? 27.5 31.531 9.461 1 97.5 388 SER B O 1
ATOM 8790 N N . ASN B 1 389 ? 25.391 32.25 9.422 1 96.31 389 ASN B N 1
ATOM 8791 C CA . ASN B 1 389 ? 25.594 33.188 10.531 1 96.31 389 ASN B CA 1
ATOM 8792 C C . ASN B 1 389 ? 25.938 32.438 11.82 1 96.31 389 ASN B C 1
ATOM 8794 O O . ASN B 1 389 ? 26.828 32.844 12.562 1 96.31 389 ASN B O 1
ATOM 8798 N N . MET B 1 390 ? 25.219 31.438 12.094 1 95.81 390 MET B N 1
ATOM 8799 C CA . MET B 1 390 ? 25.438 30.656 13.297 1 95.81 390 MET B CA 1
ATOM 8800 C C . MET B 1 390 ? 26.812 30 13.281 1 95.81 390 MET B C 1
ATOM 8802 O O . MET B 1 390 ? 27.547 30.078 14.266 1 95.81 390 MET B O 1
ATOM 8806 N N . GLU B 1 391 ? 27.188 29.359 12.219 1 95.06 391 GLU B N 1
ATOM 8807 C CA . GLU B 1 391 ? 28.453 28.625 12.125 1 95.06 391 GLU B CA 1
ATOM 8808 C C . GLU B 1 391 ? 29.641 29.562 12.266 1 95.06 391 GLU B C 1
ATOM 8810 O O . GLU B 1 391 ? 30.656 29.203 12.867 1 95.06 391 GLU B O 1
ATOM 8815 N N . THR B 1 392 ? 29.547 30.75 11.734 1 94.5 392 THR B N 1
ATOM 8816 C CA . THR B 1 392 ? 30.609 31.734 11.82 1 94.5 392 THR B CA 1
ATOM 8817 C C . THR B 1 392 ? 30.844 32.156 13.266 1 94.5 392 THR B C 1
ATOM 8819 O O . THR B 1 392 ? 31.984 32.469 13.648 1 94.5 392 THR B O 1
ATOM 8822 N N . ARG B 1 393 ? 29.828 32.062 14.031 1 95.19 393 ARG B N 1
ATOM 8823 C CA . ARG B 1 393 ? 29.906 32.531 15.406 1 95.19 393 ARG B CA 1
ATOM 8824 C C . ARG B 1 393 ? 29.891 31.375 16.391 1 95.19 393 ARG B C 1
ATOM 8826 O O . ARG B 1 393 ? 29.828 31.594 17.609 1 95.19 393 ARG B O 1
ATOM 8833 N N . PHE B 1 394 ? 29.953 30.203 15.898 1 94.69 394 PHE B N 1
ATOM 8834 C CA . PHE B 1 394 ? 29.719 29.031 16.719 1 94.69 394 PHE B CA 1
ATOM 8835 C C . PHE B 1 394 ? 30.734 28.938 17.844 1 94.69 394 PHE B C 1
ATOM 8837 O O . PHE B 1 394 ? 30.391 28.547 18.969 1 94.69 394 PHE B O 1
ATOM 8844 N N . HIS B 1 395 ? 32.031 29.344 17.625 1 91.81 395 HIS B N 1
ATOM 8845 C CA . HIS B 1 395 ? 33.094 29.188 18.609 1 91.81 395 HIS B CA 1
ATOM 8846 C C . HIS B 1 395 ? 33.281 30.453 19.438 1 91.81 395 HIS B C 1
ATOM 8848 O O . HIS B 1 395 ? 34.062 30.469 20.391 1 91.81 395 HIS B O 1
ATOM 8854 N N . THR B 1 396 ? 32.625 31.469 19.141 1 93.31 396 THR B N 1
ATOM 8855 C CA . THR B 1 396 ? 32.812 32.719 19.844 1 93.31 396 THR B CA 1
ATOM 8856 C C . THR B 1 396 ? 31.625 33.031 20.766 1 93.31 396 THR B C 1
ATOM 8858 O O . THR B 1 396 ? 31.703 33.906 21.609 1 93.31 396 THR B O 1
ATOM 8861 N N . GLU B 1 397 ? 30.547 32.312 20.531 1 93.44 397 GLU B N 1
ATOM 8862 C CA . GLU B 1 397 ? 29.344 32.531 21.344 1 93.44 397 GLU B CA 1
ATOM 8863 C C . GLU B 1 397 ? 28.734 31.203 21.781 1 93.44 397 GLU B C 1
ATOM 8865 O O . GLU B 1 397 ? 28.906 30.172 21.109 1 93.44 397 GLU B O 1
ATOM 8870 N N . GLN B 1 398 ? 28.047 31.359 22.891 1 94.88 398 GLN B N 1
ATOM 8871 C CA . GLN B 1 398 ? 27.328 30.188 23.359 1 94.88 398 GLN B CA 1
ATOM 8872 C C . GLN B 1 398 ? 25.984 30.047 22.672 1 94.88 398 GLN B C 1
ATOM 8874 O O . GLN B 1 398 ? 25.203 31 22.609 1 94.88 398 GLN B O 1
ATOM 8879 N N . TRP B 1 399 ? 25.766 28.969 22.141 1 96.81 399 TRP B N 1
ATOM 8880 C CA . TRP B 1 399 ? 24.5 28.688 21.438 1 96.81 399 TRP B CA 1
ATOM 8881 C C . TRP B 1 399 ? 23.672 27.656 22.188 1 96.81 399 TRP B C 1
ATOM 8883 O O . TRP B 1 399 ? 24.219 26.703 22.734 1 96.81 399 TRP B O 1
ATOM 8893 N N . THR B 1 400 ? 22.391 27.922 22.297 1 97.25 400 THR B N 1
ATOM 8894 C CA . THR B 1 400 ? 21.438 27 22.875 1 97.25 400 THR B CA 1
ATOM 8895 C C . THR B 1 400 ? 20.344 26.641 21.875 1 97.25 400 THR B C 1
ATOM 8897 O O . THR B 1 400 ? 20.25 27.266 20.812 1 97.25 400 THR B O 1
ATOM 8900 N N . GLU B 1 401 ? 19.547 25.625 22.188 1 97.06 401 GLU B N 1
ATOM 8901 C CA . GLU B 1 401 ? 18.438 25.266 21.328 1 97.06 401 GLU B CA 1
ATOM 8902 C C . GLU B 1 401 ? 17.516 26.453 21.062 1 97.06 401 GLU B C 1
ATOM 8904 O O . GLU B 1 401 ? 17.172 26.75 19.922 1 97.06 401 GLU B O 1
ATOM 8909 N N . GLU B 1 402 ? 17.203 27.188 22.125 1 96.19 402 GLU B N 1
ATOM 8910 C CA . GLU B 1 402 ? 16.281 28.312 22.016 1 96.19 402 GLU B CA 1
ATOM 8911 C C . GLU B 1 402 ? 16.906 29.469 21.234 1 96.19 402 GLU B C 1
ATOM 8913 O O . GLU B 1 402 ? 16.203 30.188 20.516 1 96.19 402 GLU B O 1
ATOM 8918 N N . LYS B 1 403 ? 18.172 29.688 21.453 1 97 403 LYS B N 1
ATOM 8919 C CA . LYS B 1 403 ? 18.844 30.75 20.703 1 97 403 LYS B CA 1
ATOM 8920 C C . LYS B 1 403 ? 18.875 30.438 19.203 1 97 403 LYS B C 1
ATOM 8922 O O . LYS B 1 403 ? 18.688 31.328 18.375 1 97 403 LYS B O 1
ATOM 8927 N N . ILE B 1 404 ? 19.141 29.203 18.891 1 97.81 404 ILE B N 1
ATOM 8928 C CA . ILE B 1 404 ? 19.156 28.781 17.484 1 97.81 404 ILE B CA 1
ATOM 8929 C C . ILE B 1 404 ? 17.75 28.922 16.906 1 97.81 404 ILE B C 1
ATOM 8931 O O . ILE B 1 404 ? 17.578 29.328 15.75 1 97.81 404 ILE B O 1
ATOM 8935 N N . LYS B 1 405 ? 16.734 28.5 17.656 1 97.38 405 LYS B N 1
ATOM 8936 C CA . LYS B 1 405 ? 15.352 28.672 17.25 1 97.38 405 LYS B CA 1
ATOM 8937 C C . LYS B 1 405 ? 15.07 30.109 16.859 1 97.38 405 LYS B C 1
ATOM 8939 O O . LYS B 1 405 ? 14.508 30.375 15.789 1 97.38 405 LYS B O 1
ATOM 8944 N N . TYR B 1 406 ? 15.469 31.016 17.656 1 96.81 406 TYR B N 1
ATOM 8945 C CA . TYR B 1 406 ? 15.266 32.438 17.406 1 96.81 406 TYR B CA 1
ATOM 8946 C C . TYR B 1 406 ? 15.977 32.875 16.125 1 96.81 406 TYR B C 1
ATOM 8948 O O . TYR B 1 406 ? 15.422 33.625 15.312 1 96.81 406 TYR B O 1
ATOM 8956 N N . GLU B 1 407 ? 17.234 32.406 15.969 1 96.44 407 GLU B N 1
ATOM 8957 C CA . GLU B 1 407 ? 18.031 32.75 14.789 1 96.44 407 GLU B CA 1
ATOM 8958 C C . GLU B 1 407 ? 17.344 32.312 13.508 1 96.44 407 GLU B C 1
ATOM 8960 O O . GLU B 1 407 ? 17.234 33.062 12.547 1 96.44 407 GLU B O 1
ATOM 8965 N N . VAL B 1 408 ? 16.859 31.109 13.484 1 97.88 408 VAL B N 1
ATOM 8966 C CA . VAL B 1 408 ? 16.219 30.516 12.32 1 97.88 408 VAL B CA 1
ATOM 8967 C C . VAL B 1 408 ? 14.93 31.266 12.008 1 97.88 408 VAL B C 1
ATOM 8969 O O . VAL B 1 408 ? 14.648 31.594 10.852 1 97.88 408 VAL B O 1
ATOM 8972 N N . GLU B 1 409 ? 14.125 31.547 13.031 1 98.12 409 GLU B N 1
ATOM 8973 C CA . GLU B 1 409 ? 12.859 32.25 12.844 1 98.12 409 GLU B CA 1
ATOM 8974 C C . GLU B 1 409 ? 13.078 33.688 12.352 1 98.12 409 GLU B C 1
ATOM 8976 O O . GLU B 1 409 ? 12.336 34.156 11.5 1 98.12 409 GLU B O 1
ATOM 8981 N N . LEU B 1 410 ? 14.102 34.281 12.898 1 97.5 410 LEU B N 1
ATOM 8982 C CA . LEU B 1 410 ? 14.414 35.656 12.523 1 97.5 410 LEU B CA 1
ATOM 8983 C C . LEU B 1 410 ? 14.711 35.781 11.031 1 97.5 410 LEU B C 1
ATOM 8985 O O . LEU B 1 410 ? 14.141 36.625 10.344 1 97.5 410 LEU B O 1
ATOM 8989 N N . TRP B 1 411 ? 15.594 34.969 10.555 1 97.12 411 TRP B N 1
ATOM 8990 C CA . TRP B 1 411 ? 15.992 35.031 9.148 1 97.12 411 TRP B CA 1
ATOM 8991 C C . TRP B 1 411 ? 14.836 34.656 8.234 1 97.12 411 TRP B C 1
ATOM 8993 O O . TRP B 1 411 ? 14.68 35.219 7.156 1 97.12 411 TRP B O 1
ATOM 9003 N N . ARG B 1 412 ? 14.031 33.719 8.602 1 97.5 412 ARG B N 1
ATOM 9004 C CA . ARG B 1 412 ? 12.875 33.312 7.812 1 97.5 412 ARG B CA 1
ATOM 9005 C C . ARG B 1 412 ? 11.852 34.438 7.719 1 97.5 412 ARG B C 1
ATOM 9007 O O . ARG B 1 412 ? 11.344 34.75 6.633 1 97.5 412 ARG B O 1
ATOM 9014 N N . LEU B 1 413 ? 11.539 35.062 8.828 1 97.62 413 LEU B N 1
ATOM 9015 C CA . LEU B 1 413 ? 10.516 36.094 8.891 1 97.62 413 LEU B CA 1
ATOM 9016 C C . LEU B 1 413 ? 10.992 37.375 8.234 1 97.62 413 LEU B C 1
ATOM 9018 O O . LEU B 1 413 ? 10.188 38.25 7.93 1 97.62 413 LEU B O 1
ATOM 9022 N N . SER B 1 414 ? 12.281 37.5 7.938 1 96.69 414 SER B N 1
ATOM 9023 C CA . SER B 1 414 ? 12.852 38.656 7.297 1 96.69 414 SER B CA 1
ATOM 9024 C C . SER B 1 414 ? 12.75 38.594 5.781 1 96.69 414 SER B C 1
ATOM 9026 O O . SER B 1 414 ? 12.984 39.562 5.078 1 96.69 414 SER B O 1
ATOM 9028 N N . GLN B 1 415 ? 12.367 37.438 5.293 1 96.88 415 GLN B N 1
ATOM 9029 C CA . GLN B 1 415 ? 12.281 37.25 3.85 1 96.88 415 GLN B CA 1
ATOM 9030 C C . GLN B 1 415 ? 11.094 38.031 3.268 1 96.88 415 GLN B C 1
ATOM 9032 O O . GLN B 1 415 ? 10.102 38.25 3.961 1 96.88 415 GLN B O 1
ATOM 9037 N N . LYS B 1 416 ? 11.211 38.344 1.979 1 96.12 416 LYS B N 1
ATOM 9038 C CA . LYS B 1 416 ? 10.102 38.969 1.269 1 96.12 416 LYS B CA 1
ATOM 9039 C C . LYS B 1 416 ? 8.852 38.094 1.302 1 96.12 416 LYS B C 1
ATOM 9041 O O . LYS B 1 416 ? 8.93 36.906 1.096 1 96.12 416 LYS B O 1
ATOM 9046 N N . HIS B 1 417 ? 7.715 38.656 1.642 1 97 417 HIS B N 1
ATOM 9047 C CA . HIS B 1 417 ? 6.383 38.062 1.6 1 97 417 HIS B CA 1
ATOM 9048 C C . HIS B 1 417 ? 6.191 37.094 2.742 1 97 417 HIS B C 1
ATOM 9050 O O . HIS B 1 417 ? 5.211 36.312 2.756 1 97 417 HIS B O 1
ATOM 9056 N N . ALA B 1 418 ? 7.16 37 3.691 1 97.94 418 ALA B N 1
ATOM 9057 C CA . ALA B 1 418 ? 6.965 36.156 4.855 1 97.94 418 ALA B CA 1
ATOM 9058 C C . ALA B 1 418 ? 5.805 36.656 5.715 1 97.94 418 ALA B C 1
ATOM 9060 O O . ALA B 1 418 ? 5.691 37.844 5.984 1 97.94 418 ALA B O 1
ATOM 9061 N N . LYS B 1 419 ? 4.906 35.781 6.137 1 97.31 419 LYS B N 1
ATOM 9062 C CA . LYS B 1 419 ? 3.717 36.156 6.895 1 97.31 419 LYS B CA 1
ATOM 9063 C C . LYS B 1 419 ? 3.615 35.375 8.195 1 97.31 419 LYS B C 1
ATOM 9065 O O . LYS B 1 419 ? 2.555 35.312 8.82 1 97.31 419 LYS B O 1
ATOM 9070 N N . GLY B 1 420 ? 4.672 34.719 8.609 1 97.06 420 GLY B N 1
ATOM 9071 C CA . GLY B 1 420 ? 4.672 33.938 9.828 1 97.06 420 GLY B CA 1
ATOM 9072 C C . GLY B 1 420 ? 5.238 32.562 9.648 1 97.06 420 GLY B C 1
ATOM 9073 O O . GLY B 1 420 ? 5.766 32.219 8.578 1 97.06 420 GLY B O 1
ATOM 9074 N N . LEU B 1 421 ? 5.145 31.719 10.711 1 97.81 421 LEU B N 1
ATOM 9075 C CA . LEU B 1 421 ? 5.633 30.344 10.688 1 97.81 421 LEU B CA 1
ATOM 9076 C C . LEU B 1 421 ? 4.527 29.391 10.258 1 97.81 421 LEU B C 1
ATOM 9078 O O . LEU B 1 421 ? 3.344 29.672 10.453 1 97.81 421 LEU B O 1
ATOM 9082 N N . SER B 1 422 ? 4.883 28.328 9.617 1 97.94 422 SER B N 1
ATOM 9083 C CA . SER B 1 422 ? 3.902 27.328 9.195 1 97.94 422 SER B CA 1
ATOM 9084 C C . SER B 1 422 ? 3.744 26.234 10.242 1 97.94 422 SER B C 1
ATOM 9086 O O . SER B 1 422 ? 2.775 25.469 10.211 1 97.94 422 SER B O 1
ATOM 9088 N N . LEU B 1 423 ? 4.652 26.062 11.133 1 95.44 423 LEU B N 1
ATOM 9089 C CA . LEU B 1 423 ? 4.648 25.109 12.227 1 95.44 423 LEU B CA 1
ATOM 9090 C C . LEU B 1 423 ? 5.578 25.547 13.344 1 95.44 423 LEU B C 1
ATOM 9092 O O . LEU B 1 423 ? 6.355 26.484 13.18 1 95.44 423 LEU B O 1
ATOM 9096 N N . ARG B 1 424 ? 5.449 24.844 14.43 1 92 424 ARG B N 1
ATOM 9097 C CA . ARG B 1 424 ? 6.379 25.109 15.523 1 92 424 ARG B CA 1
ATOM 9098 C C . ARG B 1 424 ? 7.801 24.719 15.141 1 92 424 ARG B C 1
ATOM 9100 O O . ARG B 1 424 ? 8.039 23.625 14.648 1 92 424 ARG B O 1
ATOM 9107 N N . THR B 1 425 ? 8.711 25.641 15.359 1 95.25 425 THR B N 1
ATOM 9108 C CA . THR B 1 425 ? 10.109 25.344 15.055 1 95.25 425 THR B CA 1
ATOM 9109 C C . THR B 1 425 ? 10.688 24.375 16.078 1 95.25 425 THR B C 1
ATOM 9111 O O . THR B 1 425 ? 10.617 24.625 17.297 1 95.25 425 THR B O 1
ATOM 9114 N N . VAL B 1 426 ? 11.195 23.328 15.625 1 93.5 426 VAL B N 1
ATOM 9115 C CA . VAL B 1 426 ? 11.844 22.312 16.453 1 93.5 426 VAL B CA 1
ATOM 9116 C C . VAL B 1 426 ? 13.359 22.438 16.328 1 93.5 426 VAL B C 1
ATOM 9118 O O . VAL B 1 426 ? 13.898 22.359 15.219 1 93.5 426 VAL B O 1
ATOM 9121 N N . VAL B 1 427 ? 14.008 22.703 17.391 1 96.62 427 VAL B N 1
ATOM 9122 C CA . VAL B 1 427 ? 15.461 22.641 17.5 1 96.62 427 VAL B CA 1
ATOM 9123 C C . VAL B 1 427 ? 15.859 21.672 18.609 1 96.62 427 VAL B C 1
ATOM 9125 O O . VAL B 1 427 ? 15.609 21.922 19.781 1 96.62 427 VAL B O 1
ATOM 9128 N N . ALA B 1 428 ? 16.391 20.578 18.234 1 95.62 428 ALA B N 1
ATOM 9129 C CA . ALA B 1 428 ? 16.688 19.484 19.156 1 95.62 428 ALA B CA 1
ATOM 9130 C C . ALA B 1 428 ? 18.156 19.047 19.047 1 95.62 428 ALA B C 1
ATOM 9132 O O . ALA B 1 428 ? 18.594 18.625 17.969 1 95.62 428 ALA B O 1
ATOM 9133 N N . TYR B 1 429 ? 18.922 19.125 20.188 1 96.62 429 TYR B N 1
ATOM 9134 C CA . TYR B 1 429 ? 20.344 18.797 20.188 1 96.62 429 TYR B CA 1
ATOM 9135 C C . TYR B 1 429 ? 20.625 17.547 21.016 1 96.62 429 TYR B C 1
ATOM 9137 O O . TYR B 1 429 ? 20.078 17.406 22.109 1 96.62 429 TYR B O 1
ATOM 9145 N N . GLY B 1 430 ? 21.484 16.703 20.438 1 96.44 430 GLY B N 1
ATOM 9146 C CA . GLY B 1 430 ? 21.922 15.531 21.188 1 96.44 430 GLY B CA 1
ATOM 9147 C C . GLY B 1 430 ? 20.797 14.602 21.578 1 96.44 430 GLY B C 1
ATOM 9148 O O . GLY B 1 430 ? 20 14.188 20.719 1 96.44 430 GLY B O 1
ATOM 9149 N N . GLU B 1 431 ? 20.672 14.383 22.859 1 93.5 431 GLU B N 1
ATOM 9150 C CA . GLU B 1 431 ? 19.656 13.461 23.359 1 93.5 431 GLU B CA 1
ATOM 9151 C C . GLU B 1 431 ? 18.25 13.945 23.016 1 93.5 431 GLU B C 1
ATOM 9153 O O . GLU B 1 431 ? 17.344 13.133 22.797 1 93.5 431 GLU B O 1
ATOM 9158 N N . HIS B 1 432 ? 18.078 15.258 22.875 1 91.5 432 HIS B N 1
ATOM 9159 C CA . HIS B 1 432 ? 16.781 15.805 22.516 1 91.5 432 HIS B CA 1
ATOM 9160 C C . HIS B 1 432 ? 16.391 15.445 21.094 1 91.5 432 HIS B C 1
ATOM 9162 O O . HIS B 1 432 ? 15.211 15.297 20.766 1 91.5 432 HIS B O 1
ATOM 9168 N N . SER B 1 433 ? 17.375 15.289 20.234 1 94.69 433 SER B N 1
ATOM 9169 C CA . SER B 1 433 ? 17.109 14.945 18.844 1 94.69 433 SER B CA 1
ATOM 9170 C C . SER B 1 433 ? 16.641 13.5 18.719 1 94.69 433 SER B C 1
ATOM 9172 O O . SER B 1 433 ? 16.062 13.117 17.688 1 94.69 433 SER B O 1
ATOM 9174 N N . ALA B 1 434 ? 16.828 12.711 19.75 1 91.94 434 ALA B N 1
ATOM 9175 C CA . ALA B 1 434 ? 16.375 11.32 19.766 1 91.94 434 ALA B CA 1
ATOM 9176 C C . ALA B 1 434 ? 14.891 11.227 20.094 1 91.94 434 ALA B C 1
ATOM 9178 O O . ALA B 1 434 ? 14.289 10.156 19.984 1 91.94 434 ALA B O 1
ATOM 9179 N N . LEU B 1 435 ? 14.352 12.367 20.359 1 84.69 435 LEU B N 1
ATOM 9180 C CA . LEU B 1 435 ? 12.93 12.43 20.688 1 84.69 435 LEU B CA 1
ATOM 9181 C C . LEU B 1 435 ? 12.133 12.977 19.5 1 84.69 435 LEU B C 1
ATOM 9183 O O . LEU B 1 435 ? 12.172 14.172 19.219 1 84.69 435 LEU B O 1
ATOM 9187 N N . PRO B 1 436 ? 11.344 12.195 18.734 1 81.06 436 PRO B N 1
ATOM 9188 C CA . PRO B 1 436 ? 10.695 12.594 17.484 1 81.06 436 PRO B CA 1
ATOM 9189 C C . PRO B 1 436 ? 9.781 13.812 17.656 1 81.06 436 PRO B C 1
ATOM 9191 O O . PRO B 1 436 ? 9.555 14.555 16.703 1 81.06 436 PRO B O 1
ATOM 9194 N N . TYR B 1 437 ? 9.258 14.156 18.875 1 75.62 437 TYR B N 1
ATOM 9195 C CA . TYR B 1 437 ? 8.289 15.234 19.031 1 75.62 437 TYR B CA 1
ATOM 9196 C C . TYR B 1 437 ? 8.734 16.234 20.094 1 75.62 437 TYR B C 1
ATOM 9198 O O . TYR B 1 437 ? 7.91 16.922 20.688 1 75.62 437 TYR B O 1
ATOM 9206 N N . TYR B 1 438 ? 9.984 16.297 20.172 1 81.25 438 TYR B N 1
ATOM 9207 C CA . TYR B 1 438 ? 10.57 17.234 21.109 1 81.25 438 TYR B CA 1
ATOM 9208 C C . TYR B 1 438 ? 10.414 18.672 20.609 1 81.25 438 TYR B C 1
ATOM 9210 O O . TYR B 1 438 ? 10.578 18.938 19.406 1 81.25 438 TYR B O 1
ATOM 9218 N N . ILE B 1 439 ? 9.977 19.531 21.531 1 81.75 439 ILE B N 1
ATOM 9219 C CA . ILE B 1 439 ? 9.992 20.969 21.281 1 81.75 439 ILE B CA 1
ATOM 9220 C C . ILE B 1 439 ? 10.727 21.672 22.422 1 81.75 439 ILE B C 1
ATOM 9222 O O . ILE B 1 439 ? 10.367 21.5 23.594 1 81.75 439 ILE B O 1
ATOM 9226 N N . SER B 1 440 ? 11.688 22.406 22.047 1 83.88 440 SER B N 1
ATOM 9227 C CA . SER B 1 440 ? 12.492 23.078 23.062 1 83.88 440 SER B CA 1
ATOM 9228 C C . SER B 1 440 ? 11.68 24.141 23.812 1 83.88 440 SER B C 1
ATOM 9230 O O . SER B 1 440 ? 10.766 24.734 23.234 1 83.88 440 SER B O 1
ATOM 9232 N N . SER B 1 441 ? 12 24.266 25.047 1 77.94 441 SER B N 1
ATOM 9233 C CA . SER B 1 441 ? 11.414 25.281 25.922 1 77.94 441 SER B CA 1
ATOM 9234 C C . SER B 1 441 ? 12.461 25.875 26.859 1 77.94 441 SER B C 1
ATOM 9236 O O . SER B 1 441 ? 13.609 25.422 26.875 1 77.94 441 SER B O 1
ATOM 9238 N N . ASN B 1 442 ? 12.023 26.859 27.547 1 78.06 442 ASN B N 1
ATOM 9239 C CA . ASN B 1 442 ? 12.945 27.469 28.5 1 78.06 442 ASN B CA 1
ATOM 9240 C C . ASN B 1 442 ? 13.383 26.484 29.562 1 78.06 442 ASN B C 1
ATOM 9242 O O . ASN B 1 442 ? 14.477 26.609 30.125 1 78.06 442 ASN B O 1
ATOM 9246 N N . VAL B 1 443 ? 12.609 25.5 29.75 1 74.12 443 VAL B N 1
ATOM 9247 C CA . VAL B 1 443 ? 12.891 24.516 30.797 1 74.12 443 VAL B CA 1
ATOM 9248 C C . VAL B 1 443 ? 13.812 23.438 30.25 1 74.12 443 VAL B C 1
ATOM 9250 O O . VAL B 1 443 ? 14.703 22.953 30.969 1 74.12 443 VAL B O 1
ATOM 9253 N N . THR B 1 444 ? 13.664 23.094 29.047 1 80.94 444 THR B N 1
ATOM 9254 C CA . THR B 1 444 ? 14.398 21.969 28.5 1 80.94 444 THR B CA 1
ATOM 9255 C C . THR B 1 444 ? 15.602 22.453 27.688 1 80.94 444 THR B C 1
ATOM 9257 O O . THR B 1 444 ? 16.422 21.641 27.25 1 80.94 444 THR B O 1
ATOM 9260 N N . ASN B 1 445 ? 15.789 23.734 27.547 1 90.44 445 ASN B N 1
ATOM 9261 C CA . ASN B 1 445 ? 16.828 24.375 26.734 1 90.44 445 ASN B CA 1
ATOM 9262 C C . ASN B 1 445 ? 18.219 23.906 27.172 1 90.44 445 ASN B C 1
ATOM 9264 O O . ASN B 1 445 ? 18.547 23.938 28.359 1 90.44 445 ASN B O 1
ATOM 9268 N N . ILE B 1 446 ? 19.016 23.438 26.266 1 93.81 446 ILE B N 1
ATOM 9269 C CA . ILE B 1 446 ? 20.391 23.016 26.594 1 93.81 446 ILE B CA 1
ATOM 9270 C C . ILE B 1 446 ? 21.359 23.688 25.641 1 93.81 446 ILE B C 1
ATOM 9272 O O . ILE B 1 446 ? 20.969 24.188 24.578 1 93.81 446 ILE B O 1
ATOM 9276 N N . GLU B 1 447 ? 22.594 23.656 26.047 1 96.31 447 GLU B N 1
ATOM 9277 C CA . GLU B 1 447 ? 23.672 24.188 25.203 1 96.31 447 GLU B CA 1
ATOM 9278 C C . GLU B 1 447 ? 23.969 23.266 24.047 1 96.31 447 GLU B C 1
ATOM 9280 O O . GLU B 1 447 ? 23.984 22.031 24.203 1 96.31 447 GLU B O 1
ATOM 9285 N N . VAL B 1 448 ? 24.203 23.859 22.844 1 97.56 448 VAL B N 1
ATOM 9286 C CA . VAL B 1 448 ? 24.562 23.125 21.641 1 97.56 448 VAL B CA 1
ATOM 9287 C C . VAL B 1 448 ? 26.078 23.156 21.453 1 97.56 448 VAL B C 1
ATOM 9289 O O . VAL B 1 448 ? 26.688 24.219 21.344 1 97.56 448 VAL B O 1
ATOM 9292 N N . SER B 1 449 ? 26.703 21.969 21.484 1 95.88 449 SER B N 1
ATOM 9293 C CA . SER B 1 449 ? 28.141 21.828 21.297 1 95.88 449 SER B CA 1
ATOM 9294 C C . SER B 1 449 ? 28.469 21.047 20.031 1 95.88 449 SER B C 1
ATOM 9296 O O . SER B 1 449 ? 27.578 20.797 19.203 1 95.88 449 SER B O 1
ATOM 9298 N N . ASP B 1 450 ? 29.75 20.766 19.828 1 95.56 450 ASP B N 1
ATOM 9299 C CA . ASP B 1 450 ? 30.188 20.094 18.609 1 95.56 450 ASP B CA 1
ATOM 9300 C C . ASP B 1 450 ? 30.25 18.578 18.812 1 95.56 450 ASP B C 1
ATOM 9302 O O . ASP B 1 450 ? 30.891 17.859 18.031 1 95.56 450 ASP B O 1
ATOM 9306 N N . GLN B 1 451 ? 29.531 18.047 19.812 1 95.38 451 GLN B N 1
ATOM 9307 C CA . GLN B 1 451 ? 29.719 16.656 20.219 1 95.38 451 GLN B CA 1
ATOM 9308 C C . GLN B 1 451 ? 28.594 15.773 19.672 1 95.38 451 GLN B C 1
ATOM 9310 O O . GLN B 1 451 ? 28.688 14.547 19.719 1 95.38 451 GLN B O 1
ATOM 9315 N N . SER B 1 452 ? 27.562 16.359 19.203 1 97.81 452 SER B N 1
ATOM 9316 C CA . SER B 1 452 ? 26.422 15.555 18.781 1 97.81 452 SER B CA 1
ATOM 9317 C C . SER B 1 452 ? 25.656 16.219 17.625 1 97.81 452 SER B C 1
ATOM 9319 O O . SER B 1 452 ? 26.172 17.156 17 1 97.81 452 SER B O 1
ATOM 9321 N N . LEU B 1 453 ? 24.484 15.641 17.297 1 98.5 453 LEU B N 1
ATOM 9322 C CA . LEU B 1 453 ? 23.719 16.109 16.156 1 98.5 453 LEU B CA 1
ATOM 9323 C C . LEU B 1 453 ? 22.688 17.156 16.562 1 98.5 453 LEU B C 1
ATOM 9325 O O . LEU B 1 453 ? 22.188 17.125 17.703 1 98.5 453 LEU B O 1
ATOM 9329 N N . LEU B 1 454 ? 22.438 18.047 15.664 1 98.38 454 LEU B N 1
ATOM 9330 C CA . LEU B 1 454 ? 21.406 19.078 15.805 1 98.38 454 LEU B CA 1
ATOM 9331 C C . LEU B 1 454 ? 20.328 18.938 14.75 1 98.38 454 LEU B C 1
ATOM 9333 O O . LEU B 1 454 ? 20.609 19.016 13.547 1 98.38 454 LEU B O 1
ATOM 9337 N N . VAL B 1 455 ? 19.078 18.703 15.188 1 98.19 455 VAL B N 1
ATOM 9338 C CA . VAL B 1 455 ? 17.953 18.609 14.273 1 98.19 455 VAL B CA 1
ATOM 9339 C C . VAL B 1 455 ? 17.172 19.922 14.281 1 98.19 455 VAL B C 1
ATOM 9341 O O . VAL B 1 455 ? 16.828 20.438 15.352 1 98.19 455 VAL B O 1
ATOM 9344 N N . ILE B 1 456 ? 16.906 20.484 13.172 1 98.12 456 ILE B N 1
ATOM 9345 C CA . ILE B 1 456 ? 16.078 21.656 13.008 1 98.12 456 ILE B CA 1
ATOM 9346 C C . ILE B 1 456 ? 14.914 21.359 12.07 1 98.12 456 ILE B C 1
ATOM 9348 O O . ILE B 1 456 ? 15.125 21.016 10.906 1 98.12 456 ILE B O 1
ATOM 9352 N N . GLU B 1 457 ? 13.742 21.359 12.531 1 96.81 457 GLU B N 1
ATOM 9353 C CA . GLU B 1 457 ? 12.516 21.25 11.75 1 96.81 457 GLU B CA 1
ATOM 9354 C C . GLU B 1 457 ? 11.703 22.547 11.836 1 96.81 457 GLU B C 1
ATOM 9356 O O . GLU B 1 457 ? 11.359 23 12.922 1 96.81 457 GLU B O 1
ATOM 9361 N N . SER B 1 458 ? 11.438 23.109 10.703 1 97.31 458 SER B N 1
ATOM 9362 C CA . SER B 1 458 ? 10.789 24.422 10.688 1 97.31 458 SER B CA 1
ATOM 9363 C C . SER B 1 458 ? 10.148 24.703 9.336 1 97.31 458 SER B C 1
ATOM 9365 O O . SER B 1 458 ? 10.344 23.953 8.383 1 97.31 458 SER B O 1
ATOM 9367 N N . GLY B 1 459 ? 9.359 25.734 9.273 1 98.06 459 GLY B N 1
ATOM 9368 C CA . GLY B 1 459 ? 8.695 26.172 8.062 1 98.06 459 GLY B CA 1
ATOM 9369 C C . GLY B 1 459 ? 8.102 27.562 8.18 1 98.06 459 GLY B C 1
ATOM 9370 O O . GLY B 1 459 ? 8 28.109 9.281 1 98.06 459 GLY B O 1
ATOM 9371 N N . GLY B 1 460 ? 7.781 28.125 7.055 1 98.44 460 GLY B N 1
ATOM 9372 C CA . GLY B 1 460 ? 7.23 29.469 7.02 1 98.44 460 GLY B CA 1
ATOM 9373 C C . GLY B 1 460 ? 6.016 29.578 6.113 1 98.44 460 GLY B C 1
ATOM 9374 O O . GLY B 1 460 ? 5.785 28.734 5.262 1 98.44 460 GLY B O 1
ATOM 9375 N N . GLN B 1 461 ? 5.227 30.625 6.426 1 98.44 461 GLN B N 1
ATOM 9376 C CA . GLN B 1 461 ? 4.133 31.062 5.559 1 98.44 461 GLN B CA 1
ATOM 9377 C C . GLN B 1 461 ? 4.551 32.25 4.688 1 98.44 461 GLN B C 1
ATOM 9379 O O . GLN B 1 461 ? 5.059 33.25 5.195 1 98.44 461 GLN B O 1
ATOM 9384 N N . TYR B 1 462 ? 4.422 32.062 3.424 1 98.5 462 TYR B N 1
ATOM 9385 C CA . TYR B 1 462 ? 4.629 33.125 2.436 1 98.5 462 TYR B CA 1
ATOM 9386 C C . TYR B 1 462 ? 3.354 33.406 1.646 1 98.5 462 TYR B C 1
ATOM 9388 O O . TYR B 1 462 ? 2.504 32.5 1.509 1 98.5 462 TYR B O 1
ATOM 9396 N N . LEU B 1 463 ? 3.268 34.594 1.108 1 98 463 LEU B N 1
ATOM 9397 C CA . LEU B 1 463 ? 2.098 34.906 0.297 1 98 463 LEU B CA 1
ATOM 9398 C C . LEU B 1 463 ? 1.941 33.906 -0.846 1 98 463 LEU B C 1
ATOM 9400 O O . LEU B 1 463 ? 0.822 33.625 -1.276 1 98 463 LEU B O 1
ATOM 9404 N N . GLU B 1 464 ? 3.096 33.344 -1.218 1 96.5 464 GLU B N 1
ATOM 9405 C CA . GLU B 1 464 ? 3.113 32.5 -2.412 1 96.5 464 GLU B CA 1
ATOM 9406 C C . GLU B 1 464 ? 3.012 31.031 -2.047 1 96.5 464 GLU B C 1
ATOM 9408 O O . GLU B 1 464 ? 2.797 30.188 -2.918 1 96.5 464 GLU B O 1
ATOM 9413 N N . GLY B 1 465 ? 3.252 30.719 -0.789 1 97.94 465 GLY B N 1
ATOM 9414 C CA . GLY B 1 465 ? 3.213 29.297 -0.479 1 97.94 465 GLY B CA 1
ATOM 9415 C C . GLY B 1 465 ? 3.582 29 0.96 1 97.94 465 GLY B C 1
ATOM 9416 O O . GLY B 1 465 ? 3.895 29.906 1.733 1 97.94 465 GLY B O 1
ATOM 9417 N N . THR B 1 466 ? 3.424 27.703 1.324 1 98.69 466 THR B N 1
ATOM 9418 C CA . THR B 1 466 ? 3.742 27.172 2.643 1 98.69 466 THR B CA 1
ATOM 9419 C C . THR B 1 466 ? 4.934 26.219 2.566 1 98.69 466 THR B C 1
ATOM 9421 O O . THR B 1 466 ? 5.027 25.406 1.646 1 98.69 466 THR B O 1
ATOM 9424 N N . THR B 1 467 ? 5.895 26.328 3.473 1 98.62 467 THR B N 1
ATOM 9425 C CA . THR B 1 467 ? 7.09 25.5 3.438 1 98.62 467 THR B CA 1
ATOM 9426 C C . THR B 1 467 ? 7.16 24.594 4.672 1 98.62 467 THR B C 1
ATOM 9428 O O . THR B 1 467 ? 6.484 24.859 5.672 1 98.62 467 THR B O 1
ATOM 9431 N N . ASP B 1 468 ? 7.836 23.531 4.645 1 98.31 468 ASP B N 1
ATOM 9432 C CA . ASP B 1 468 ? 8.078 22.531 5.676 1 98.31 468 ASP B CA 1
ATOM 9433 C C . ASP B 1 468 ? 9.375 21.781 5.414 1 98.31 468 ASP B C 1
ATOM 9435 O O . ASP B 1 468 ? 9.477 21.016 4.445 1 98.31 468 ASP B O 1
ATOM 9439 N N . VAL B 1 469 ? 10.391 21.969 6.289 1 98.5 469 VAL B N 1
ATOM 9440 C CA . VAL B 1 469 ? 11.703 21.391 6.008 1 98.5 469 VAL B CA 1
ATOM 9441 C C . VAL B 1 469 ? 12.352 20.922 7.309 1 98.5 469 VAL B C 1
ATOM 9443 O O . VAL B 1 469 ? 12.094 21.469 8.375 1 98.5 469 VAL B O 1
ATOM 9446 N N . SER B 1 470 ? 13.07 19.875 7.289 1 98.25 470 SER B N 1
ATOM 9447 C CA . SER B 1 470 ? 13.898 19.406 8.391 1 98.25 470 SER B CA 1
ATOM 9448 C C . SER B 1 470 ? 15.305 19.047 7.918 1 98.25 470 SER B C 1
ATOM 9450 O O . SER B 1 470 ? 15.469 18.469 6.84 1 98.25 470 SER B O 1
ATOM 9452 N N . ARG B 1 471 ? 16.297 19.5 8.633 1 98.75 471 ARG B N 1
ATOM 9453 C CA . ARG B 1 471 ? 17.703 19.156 8.383 1 98.75 471 ARG B CA 1
ATOM 9454 C C . ARG B 1 471 ? 18.406 18.781 9.688 1 98.75 471 ARG B C 1
ATOM 9456 O O . ARG B 1 471 ? 17.984 19.203 10.766 1 98.75 471 ARG B O 1
ATOM 9463 N N . THR B 1 472 ? 19.359 17.953 9.57 1 98.75 472 THR B N 1
ATOM 9464 C CA . THR B 1 472 ? 20.25 17.562 10.664 1 98.75 472 THR B CA 1
ATOM 9465 C C . THR B 1 472 ? 21.672 18.047 10.398 1 98.75 472 THR B C 1
ATOM 9467 O O . THR B 1 472 ? 22.219 17.812 9.32 1 98.75 472 THR B O 1
ATOM 9470 N N . PHE B 1 473 ? 22.297 18.656 11.398 1 98.25 473 PHE B N 1
ATOM 9471 C CA . PHE B 1 473 ? 23.625 19.234 11.273 1 98.25 473 PHE B CA 1
ATOM 9472 C C . PHE B 1 473 ? 24.562 18.672 12.336 1 98.25 473 PHE B C 1
ATOM 9474 O O . PHE B 1 473 ? 24.109 18.078 13.312 1 98.25 473 PHE B O 1
ATOM 9481 N N . ILE B 1 474 ? 25.828 18.844 12.078 1 97.88 474 ILE B N 1
ATOM 9482 C CA . ILE B 1 474 ? 26.859 18.547 13.047 1 97.88 474 ILE B CA 1
ATOM 9483 C C . ILE B 1 474 ? 27.969 19.594 12.969 1 97.88 474 ILE B C 1
ATOM 9485 O O . ILE B 1 474 ? 28.297 20.078 11.883 1 97.88 474 ILE B O 1
ATOM 9489 N N . PHE B 1 475 ? 28.562 20.016 14.094 1 96.12 475 PHE B N 1
ATOM 9490 C CA . PHE B 1 475 ? 29.578 21.062 14.125 1 96.12 475 PHE B CA 1
ATOM 9491 C C . PHE B 1 475 ? 30.953 20.484 14.492 1 96.12 475 PHE B C 1
ATOM 9493 O O . PHE B 1 475 ? 31.969 21.172 14.391 1 96.12 475 PHE B O 1
ATOM 9500 N N . GLY B 1 476 ? 30.922 19.25 14.906 1 95.75 476 GLY B N 1
ATOM 9501 C CA . GLY B 1 476 ? 32.156 18.531 15.164 1 95.75 476 GLY B CA 1
ATOM 9502 C C . GLY B 1 476 ? 32.375 17.359 14.219 1 95.75 476 GLY B C 1
ATOM 9503 O O . GLY B 1 476 ? 32 17.438 13.047 1 95.75 476 GLY B O 1
ATOM 9504 N N . GLU B 1 477 ? 33.094 16.328 14.703 1 96.56 477 GLU B N 1
ATOM 9505 C CA . GLU B 1 477 ? 33.375 15.141 13.891 1 96.56 477 GLU B CA 1
ATOM 9506 C C . GLU B 1 477 ? 32.344 14.055 14.148 1 96.56 477 GLU B C 1
ATOM 9508 O O . GLU B 1 477 ? 32.156 13.609 15.289 1 96.56 477 GLU B O 1
ATOM 9513 N N . PRO B 1 478 ? 31.688 13.648 13.094 1 97.5 478 PRO B N 1
ATOM 9514 C CA . PRO B 1 478 ? 30.656 12.625 13.289 1 97.5 478 PRO B CA 1
ATOM 9515 C C . PRO B 1 478 ? 31.25 11.234 13.531 1 97.5 478 PRO B C 1
ATOM 9517 O O . PRO B 1 478 ? 32.344 10.93 13.039 1 97.5 478 PRO B O 1
ATOM 9520 N N . THR B 1 479 ? 30.531 10.422 14.305 1 96.56 479 THR B N 1
ATOM 9521 C CA . THR B 1 479 ? 30.875 9.008 14.453 1 96.56 479 THR B CA 1
ATOM 9522 C C . THR B 1 479 ? 30.406 8.211 13.242 1 96.56 479 THR B C 1
ATOM 9524 O O . THR B 1 479 ? 29.609 8.703 12.438 1 96.56 479 THR B O 1
ATOM 9527 N N . HIS B 1 480 ? 30.906 6.988 13.125 1 94.69 480 HIS B N 1
ATOM 9528 C CA . HIS B 1 480 ? 30.484 6.109 12.039 1 94.69 480 HIS B CA 1
ATOM 9529 C C . HIS B 1 480 ? 29 5.816 12.117 1 94.69 480 HIS B C 1
ATOM 9531 O O . HIS B 1 480 ? 28.312 5.746 11.086 1 94.69 480 HIS B O 1
ATOM 9537 N N . GLU B 1 481 ? 28.516 5.688 13.289 1 96 481 GLU B N 1
ATOM 9538 C CA . GLU B 1 481 ? 27.094 5.387 13.484 1 96 481 GLU B CA 1
ATOM 9539 C C . GLU B 1 481 ? 26.219 6.555 13.047 1 96 481 GLU B C 1
ATOM 9541 O O . GLU B 1 481 ? 25.172 6.355 12.438 1 96 481 GLU B O 1
ATOM 9546 N N . MET B 1 482 ? 26.672 7.766 13.391 1 97.94 482 MET B N 1
ATOM 9547 C CA . MET B 1 482 ? 25.938 8.969 12.984 1 97.94 482 MET B CA 1
ATOM 9548 C C . MET B 1 482 ? 25.875 9.07 11.461 1 97.94 482 MET B C 1
ATOM 9550 O O . MET B 1 482 ? 24.812 9.359 10.906 1 97.94 482 MET B O 1
ATOM 9554 N N . LYS B 1 483 ? 26.953 8.742 10.797 1 97.19 483 LYS B N 1
ATOM 9555 C CA . LYS B 1 483 ? 27.016 8.82 9.336 1 97.19 483 LYS B CA 1
ATOM 9556 C C . LYS B 1 483 ? 26.109 7.77 8.695 1 97.19 483 LYS B C 1
ATOM 9558 O O . LYS B 1 483 ? 25.422 8.055 7.719 1 97.19 483 LYS B O 1
ATOM 9563 N N . LYS B 1 484 ? 26.172 6.609 9.242 1 95.44 484 LYS B N 1
ATOM 9564 C CA . LYS B 1 484 ? 25.344 5.527 8.719 1 95.44 484 LYS B CA 1
ATOM 9565 C C . LYS B 1 484 ? 23.859 5.867 8.844 1 95.44 484 LYS B C 1
ATOM 9567 O O . LYS B 1 484 ? 23.109 5.723 7.883 1 95.44 484 LYS B O 1
ATOM 9572 N N . ALA B 1 485 ? 23.453 6.328 10.031 1 97.31 485 ALA B N 1
ATOM 9573 C CA . ALA B 1 485 ? 22.062 6.688 10.273 1 97.31 485 ALA B CA 1
ATOM 9574 C C . ALA B 1 485 ? 21.609 7.797 9.328 1 97.31 485 ALA B C 1
ATOM 9576 O O . ALA B 1 485 ? 20.547 7.703 8.711 1 97.31 485 ALA B O 1
ATOM 9577 N N . TYR B 1 486 ? 22.484 8.836 9.234 1 98.25 486 TYR B N 1
ATOM 9578 C CA . TYR B 1 486 ? 22.156 9.977 8.391 1 98.25 486 TYR B CA 1
ATOM 9579 C C . TYR B 1 486 ? 22.031 9.555 6.93 1 98.25 486 TYR B C 1
ATOM 9581 O O . TYR B 1 486 ? 21.094 9.953 6.238 1 98.25 486 TYR B O 1
ATOM 9589 N N . THR B 1 487 ? 22.938 8.742 6.465 1 97.25 487 THR B N 1
ATOM 9590 C CA . THR B 1 487 ? 22.969 8.344 5.062 1 97.25 487 THR B CA 1
ATOM 9591 C C . THR B 1 487 ? 21.781 7.457 4.719 1 97.25 487 THR B C 1
ATOM 9593 O O . THR B 1 487 ? 21.219 7.562 3.627 1 97.25 487 THR B O 1
ATOM 9596 N N . ASN B 1 488 ? 21.422 6.578 5.602 1 96.5 488 ASN B N 1
ATOM 9597 C CA . ASN B 1 488 ? 20.25 5.742 5.371 1 96.5 488 ASN B CA 1
ATOM 9598 C C . ASN B 1 488 ? 18.969 6.578 5.277 1 96.5 488 ASN B C 1
ATOM 9600 O O . ASN B 1 488 ? 18.125 6.332 4.418 1 96.5 488 ASN B O 1
ATOM 9604 N N . VAL B 1 489 ? 18.812 7.539 6.191 1 98.12 489 VAL B N 1
ATOM 9605 C CA . VAL B 1 489 ? 17.672 8.445 6.168 1 98.12 489 VAL B CA 1
ATOM 9606 C C . VAL B 1 489 ? 17.656 9.219 4.852 1 98.12 489 VAL B C 1
ATOM 9608 O O . VAL B 1 489 ? 16.609 9.336 4.207 1 98.12 489 VAL B O 1
ATOM 9611 N N . LEU B 1 490 ? 18.797 9.727 4.457 1 98.25 490 LEU B N 1
ATOM 9612 C CA . LEU B 1 490 ? 18.922 10.469 3.213 1 98.25 490 LEU B CA 1
ATOM 9613 C C . LEU B 1 490 ? 18.594 9.594 2.012 1 98.25 490 LEU B C 1
ATOM 9615 O O . LEU B 1 490 ? 17.922 10.039 1.079 1 98.25 490 LEU B O 1
ATOM 9619 N N . ALA B 1 491 ? 19.109 8.383 2.035 1 95.94 491 ALA B N 1
ATOM 9620 C CA . ALA B 1 491 ? 18.844 7.453 0.938 1 95.94 491 ALA B CA 1
ATOM 9621 C C . ALA B 1 491 ? 17.344 7.277 0.721 1 95.94 491 ALA B C 1
ATOM 9623 O O . ALA B 1 491 ? 16.875 7.238 -0.419 1 95.94 491 ALA B O 1
ATOM 9624 N N . GLY B 1 492 ? 16.562 7.145 1.8 1 96.56 492 GLY B N 1
ATOM 9625 C CA . GLY B 1 492 ? 15.117 7.047 1.683 1 96.56 492 GLY B CA 1
ATOM 9626 C C . GLY B 1 492 ? 14.492 8.242 0.979 1 96.56 492 GLY B C 1
ATOM 9627 O O . GLY B 1 492 ? 13.617 8.078 0.127 1 96.56 492 GLY B O 1
ATOM 9628 N N . ILE B 1 493 ? 14.961 9.406 1.354 1 97.62 493 ILE B N 1
ATOM 9629 C CA . ILE B 1 493 ? 14.477 10.648 0.759 1 97.62 493 ILE B CA 1
ATOM 9630 C C . ILE B 1 493 ? 14.781 10.656 -0.737 1 97.62 493 ILE B C 1
ATOM 9632 O O . ILE B 1 493 ? 13.93 11.023 -1.548 1 97.62 493 ILE B O 1
ATOM 9636 N N . LEU B 1 494 ? 15.961 10.227 -1.097 1 96.44 494 LEU B N 1
ATOM 9637 C CA . LEU B 1 494 ? 16.391 10.211 -2.492 1 96.44 494 LEU B CA 1
ATOM 9638 C C . LEU B 1 494 ? 15.586 9.195 -3.295 1 96.44 494 LEU B C 1
ATOM 9640 O O . LEU B 1 494 ? 15.227 9.453 -4.445 1 96.44 494 LEU B O 1
ATOM 9644 N N . HIS B 1 495 ? 15.297 8.047 -2.719 1 94.69 495 HIS B N 1
ATOM 9645 C CA . HIS B 1 495 ? 14.539 6.996 -3.396 1 94.69 495 HIS B CA 1
ATOM 9646 C C . HIS B 1 495 ? 13.141 7.484 -3.775 1 94.69 495 HIS B C 1
ATOM 9648 O O . HIS B 1 495 ? 12.68 7.254 -4.895 1 94.69 495 HIS B O 1
ATOM 9654 N N . LEU B 1 496 ? 12.508 8.117 -2.871 1 97.12 496 LEU B N 1
ATOM 9655 C CA . LEU B 1 496 ? 11.172 8.609 -3.158 1 97.12 496 LEU B CA 1
ATOM 9656 C C . LEU B 1 496 ? 11.211 9.742 -4.18 1 97.12 496 LEU B C 1
ATOM 9658 O O . LEU B 1 496 ? 10.367 9.805 -5.078 1 97.12 496 LEU B O 1
ATOM 9662 N N . ALA B 1 497 ? 12.172 10.633 -4.066 1 97.31 497 ALA B N 1
ATOM 9663 C CA . ALA B 1 497 ? 12.266 11.812 -4.922 1 97.31 497 ALA B CA 1
ATOM 9664 C C . ALA B 1 497 ? 12.445 11.414 -6.387 1 97.31 497 ALA B C 1
ATOM 9666 O O . ALA B 1 497 ? 11.992 12.125 -7.285 1 97.31 497 ALA B O 1
ATOM 9667 N N . GLN B 1 498 ? 13.078 10.32 -6.625 1 95.19 498 GLN B N 1
ATOM 9668 C CA . GLN B 1 498 ? 13.391 9.938 -7.996 1 95.19 498 GLN B CA 1
ATOM 9669 C C . GLN B 1 498 ? 12.344 8.977 -8.555 1 95.19 498 GLN B C 1
ATOM 9671 O O . GLN B 1 498 ? 12.438 8.539 -9.703 1 95.19 498 GLN B O 1
ATOM 9676 N N . LEU B 1 499 ? 11.383 8.648 -7.859 1 96.81 499 LEU B N 1
ATOM 9677 C CA . LEU B 1 499 ? 10.406 7.621 -8.227 1 96.81 499 LEU B CA 1
ATOM 9678 C C . LEU B 1 499 ? 9.578 8.07 -9.43 1 96.81 499 LEU B C 1
ATOM 9680 O O . LEU B 1 499 ? 9.07 9.195 -9.453 1 96.81 499 LEU B O 1
ATOM 9684 N N . LYS B 1 500 ? 9.461 7.344 -10.477 1 97.38 500 LYS B N 1
ATOM 9685 C CA . LYS B 1 500 ? 8.43 7.375 -11.516 1 97.38 500 LYS B CA 1
ATOM 9686 C C . LYS B 1 500 ? 7.414 6.254 -11.312 1 97.38 500 LYS B C 1
ATOM 9688 O O . LYS B 1 500 ? 7.777 5.141 -10.922 1 97.38 500 LYS B O 1
ATOM 9693 N N . PHE B 1 501 ? 6.176 6.52 -11.477 1 96.75 501 PHE B N 1
ATOM 9694 C CA . PHE B 1 501 ? 5.172 5.535 -11.094 1 96.75 501 PHE B CA 1
ATOM 9695 C C . PHE B 1 501 ? 3.854 5.801 -11.812 1 96.75 501 PHE B C 1
ATOM 9697 O O . PHE B 1 501 ? 3.592 6.926 -12.242 1 96.75 501 PHE B O 1
ATOM 9704 N N . PRO B 1 502 ? 3.043 4.75 -11.977 1 95.56 502 PRO B N 1
ATOM 9705 C CA . PRO B 1 502 ? 1.716 4.965 -12.555 1 95.56 502 PRO B CA 1
ATOM 9706 C C . PRO B 1 502 ? 0.771 5.707 -11.617 1 95.56 502 PRO B C 1
ATOM 9708 O O . PRO B 1 502 ? 0.802 5.484 -10.398 1 95.56 502 PRO B O 1
ATOM 9711 N N . SER B 1 503 ? -0.127 6.469 -12.164 1 95.5 503 SER B N 1
ATOM 9712 C CA . SER B 1 503 ? -0.989 7.367 -11.406 1 95.5 503 SER B CA 1
ATOM 9713 C C . SER B 1 503 ? -2.002 6.586 -10.57 1 95.5 503 SER B C 1
ATOM 9715 O O . SER B 1 503 ? -2.633 7.145 -9.672 1 95.5 503 SER B O 1
ATOM 9717 N N . ASP B 1 504 ? -2.15 5.352 -10.797 1 92.31 504 ASP B N 1
ATOM 9718 C CA . ASP B 1 504 ? -3.111 4.562 -10.031 1 92.31 504 ASP B CA 1
ATOM 9719 C C . ASP B 1 504 ? -2.451 3.926 -8.812 1 92.31 504 ASP B C 1
ATOM 9721 O O . ASP B 1 504 ? -3.09 3.172 -8.078 1 92.31 504 ASP B O 1
ATOM 9725 N N . LEU B 1 505 ? -1.191 4.195 -8.594 1 93.44 505 LEU B N 1
ATOM 9726 C CA . LEU B 1 505 ? -0.519 3.799 -7.359 1 93.44 505 LEU B CA 1
ATOM 9727 C C . LEU B 1 505 ? -0.97 4.668 -6.188 1 93.44 505 LEU B C 1
ATOM 9729 O O . LEU B 1 505 ? -1.023 5.895 -6.305 1 93.44 505 LEU B O 1
ATOM 9733 N N . LYS B 1 506 ? -1.262 4.035 -5.086 1 92.81 506 LYS B N 1
ATOM 9734 C CA . LYS B 1 506 ? -1.693 4.77 -3.898 1 92.81 506 LYS B CA 1
ATOM 9735 C C . LYS B 1 506 ? -0.497 5.324 -3.129 1 92.81 506 LYS B C 1
ATOM 9737 O O . LYS B 1 506 ? 0.562 4.695 -3.082 1 92.81 506 LYS B O 1
ATOM 9742 N N . PRO B 1 507 ? -0.69 6.43 -2.43 1 93.88 507 PRO B N 1
ATOM 9743 C CA . PRO B 1 507 ? 0.405 7.016 -1.653 1 93.88 507 PRO B CA 1
ATOM 9744 C C . PRO B 1 507 ? 0.928 6.078 -0.569 1 93.88 507 PRO B C 1
ATOM 9746 O O . PRO B 1 507 ? 2.131 6.051 -0.299 1 93.88 507 PRO B O 1
ATOM 9749 N N . SER B 1 508 ? 0.051 5.324 0.062 1 92.31 508 SER B N 1
ATOM 9750 C CA . SER B 1 508 ? 0.474 4.414 1.122 1 92.31 508 SER B CA 1
ATOM 9751 C C . SER B 1 508 ? 1.434 3.355 0.591 1 92.31 508 SER B C 1
ATOM 9753 O O . SER B 1 508 ? 2.238 2.805 1.346 1 92.31 508 SER B O 1
ATOM 9755 N N . GLU B 1 509 ? 1.397 3.123 -0.656 1 93.25 509 GLU B N 1
ATOM 9756 C CA . GLU B 1 509 ? 2.156 2.041 -1.273 1 93.25 509 GLU B CA 1
ATOM 9757 C C . GLU B 1 509 ? 3.572 2.488 -1.624 1 93.25 509 GLU B C 1
ATOM 9759 O O . GLU B 1 509 ? 4.398 1.679 -2.053 1 93.25 509 GLU B O 1
ATOM 9764 N N . VAL B 1 510 ? 3.939 3.736 -1.355 1 95.06 510 VAL B N 1
ATOM 9765 C CA . VAL B 1 510 ? 5.297 4.191 -1.638 1 95.06 510 VAL B CA 1
ATOM 9766 C C . VAL B 1 510 ? 6.055 4.398 -0.328 1 95.06 510 VAL B C 1
ATOM 9768 O O . VAL B 1 510 ? 7.258 4.664 -0.336 1 95.06 510 VAL B O 1
ATOM 9771 N N . ASP B 1 511 ? 5.336 4.195 0.834 1 96.12 511 ASP B N 1
ATOM 9772 C CA . ASP B 1 511 ? 5.918 4.422 2.154 1 96.12 511 ASP B CA 1
ATOM 9773 C C . ASP B 1 511 ? 7.133 3.525 2.381 1 96.12 511 ASP B C 1
ATOM 9775 O O . ASP B 1 511 ? 8.148 3.975 2.91 1 96.12 511 ASP B O 1
ATOM 9779 N N . ALA B 1 512 ? 6.992 2.305 1.907 1 96 512 ALA B N 1
ATOM 9780 C CA . ALA B 1 512 ? 8.031 1.304 2.15 1 96 512 ALA B CA 1
ATOM 9781 C C . ALA B 1 512 ? 9.32 1.671 1.433 1 96 512 ALA B C 1
ATOM 9783 O O . ALA B 1 512 ? 10.406 1.267 1.854 1 96 512 ALA B O 1
ATOM 9784 N N . LEU B 1 513 ? 9.281 2.414 0.369 1 96.31 513 LEU B N 1
ATOM 9785 C CA . LEU B 1 513 ? 10.469 2.84 -0.361 1 96.31 513 LEU B CA 1
ATOM 9786 C C . LEU B 1 513 ? 11.391 3.664 0.532 1 96.31 513 LEU B C 1
ATOM 9788 O O . LEU B 1 513 ? 12.617 3.582 0.414 1 96.31 513 LEU B O 1
ATOM 9792 N N . VAL B 1 514 ? 10.742 4.457 1.4 1 97.56 514 VAL B N 1
ATOM 9793 C CA . VAL B 1 514 ? 11.508 5.336 2.283 1 97.56 514 VAL B CA 1
ATOM 9794 C C . VAL B 1 514 ? 11.906 4.578 3.545 1 97.56 514 VAL B C 1
ATOM 9796 O O . VAL B 1 514 ? 13.086 4.559 3.916 1 97.56 514 VAL B O 1
ATOM 9799 N N . ARG B 1 515 ? 11.031 3.895 4.129 1 96.75 515 ARG B N 1
ATOM 9800 C CA . ARG B 1 515 ? 11.234 3.277 5.438 1 96.75 515 ARG B CA 1
ATOM 9801 C C . ARG B 1 515 ? 12.164 2.076 5.34 1 96.75 515 ARG B C 1
ATOM 9803 O O . ARG B 1 515 ? 12.82 1.712 6.32 1 96.75 515 ARG B O 1
ATOM 9810 N N . SER B 1 516 ? 12.172 1.426 4.125 1 96.06 516 SER B N 1
ATOM 9811 C CA . SER B 1 516 ? 13.016 0.248 3.967 1 96.06 516 SER B CA 1
ATOM 9812 C C . SER B 1 516 ? 14.477 0.568 4.281 1 96.06 516 SER B C 1
ATOM 9814 O O . SER B 1 516 ? 15.219 -0.297 4.746 1 96.06 516 SER B O 1
ATOM 9816 N N . MET B 1 517 ? 14.93 1.814 4.102 1 94.88 517 MET B N 1
ATOM 9817 C CA . MET B 1 517 ? 16.312 2.215 4.34 1 94.88 517 MET B CA 1
ATOM 9818 C C . MET B 1 517 ? 16.594 2.307 5.832 1 94.88 517 MET B C 1
ATOM 9820 O O . MET B 1 517 ? 17.75 2.143 6.258 1 94.88 517 MET B O 1
ATOM 9824 N N . VAL B 1 518 ? 15.57 2.564 6.582 1 95.06 518 VAL B N 1
ATOM 9825 C CA . VAL B 1 518 ? 15.727 2.635 8.031 1 95.06 518 VAL B CA 1
ATOM 9826 C C . VAL B 1 518 ? 15.445 1.266 8.648 1 95.06 518 VAL B C 1
ATOM 9828 O O . VAL B 1 518 ? 16.062 0.888 9.648 1 95.06 518 VAL B O 1
ATOM 9831 N N . TRP B 1 519 ? 14.578 0.474 8.039 1 95.62 519 TRP B N 1
ATOM 9832 C CA . TRP B 1 519 ? 14.219 -0.858 8.516 1 95.62 519 TRP B CA 1
ATOM 9833 C C . TRP B 1 519 ? 15.414 -1.805 8.438 1 95.62 519 TRP B C 1
ATOM 9835 O O . TRP B 1 519 ? 15.469 -2.809 9.148 1 95.62 519 TRP B O 1
ATOM 9845 N N . LYS B 1 520 ? 16.344 -1.476 7.57 1 91.62 520 LYS B N 1
ATOM 9846 C CA . LYS B 1 520 ? 17.547 -2.295 7.449 1 91.62 520 LYS B CA 1
ATOM 9847 C C . LYS B 1 520 ? 18.188 -2.516 8.812 1 91.62 520 LYS B C 1
ATOM 9849 O O . LYS B 1 520 ? 18.766 -3.576 9.062 1 91.62 520 LYS B O 1
ATOM 9854 N N . ASP B 1 521 ? 18.062 -1.523 9.648 1 90.44 521 ASP B N 1
ATOM 9855 C CA . ASP B 1 521 ? 18.656 -1.597 10.984 1 90.44 521 ASP B CA 1
ATOM 9856 C C . ASP B 1 521 ? 17.594 -1.933 12.031 1 90.44 521 ASP B C 1
ATOM 9858 O O . ASP B 1 521 ? 17.812 -1.744 13.227 1 90.44 521 ASP B O 1
ATOM 9862 N N . MET B 1 522 ? 16.422 -2.338 11.562 1 93.25 522 MET B N 1
ATOM 9863 C CA . MET B 1 522 ? 15.305 -2.775 12.391 1 93.25 522 MET B CA 1
ATOM 9864 C C . MET B 1 522 ? 14.867 -1.667 13.344 1 93.25 522 MET B C 1
ATOM 9866 O O . MET B 1 522 ? 14.695 -1.905 14.539 1 93.25 522 MET B O 1
ATOM 9870 N N . THR B 1 523 ? 14.922 -0.483 12.82 1 92.06 523 THR B N 1
ATOM 9871 C CA . THR B 1 523 ? 14.367 0.694 13.469 1 92.06 523 THR B CA 1
ATOM 9872 C C . THR B 1 523 ? 13.297 1.348 12.594 1 92.06 523 THR B C 1
ATOM 9874 O O . THR B 1 523 ? 13.102 0.948 11.445 1 92.06 523 THR B O 1
ATOM 9877 N N . ASP B 1 524 ? 12.555 2.219 13.203 1 92.25 524 ASP B N 1
ATOM 9878 C CA . ASP B 1 524 ? 11.516 2.955 12.484 1 92.25 524 ASP B CA 1
ATOM 9879 C C . ASP B 1 524 ? 11.297 4.336 13.102 1 92.25 524 ASP B C 1
ATOM 9881 O O . ASP B 1 524 ? 11.961 4.695 14.078 1 92.25 524 ASP B O 1
ATOM 9885 N N . PHE B 1 525 ? 10.562 5.148 12.422 1 91.38 525 PHE B N 1
ATOM 9886 C CA . PHE B 1 525 ? 10.188 6.461 12.945 1 91.38 525 PHE B CA 1
ATOM 9887 C C . PHE B 1 525 ? 8.672 6.613 12.977 1 91.38 525 PHE B C 1
ATOM 9889 O O . PHE B 1 525 ? 7.965 6.066 12.125 1 91.38 525 PHE B O 1
ATOM 9896 N N . PRO B 1 526 ? 8.125 7.309 13.891 1 85 526 PRO B N 1
ATOM 9897 C CA . PRO B 1 526 ? 6.684 7.289 14.156 1 85 526 PRO B CA 1
ATOM 9898 C C . PRO B 1 526 ? 5.898 8.195 13.211 1 85 526 PRO B C 1
ATOM 9900 O O . PRO B 1 526 ? 4.691 8.008 13.031 1 85 526 PRO B O 1
ATOM 9903 N N . GLN B 1 527 ? 6.477 9.125 12.57 1 87.94 527 GLN B N 1
ATOM 9904 C CA . GLN B 1 527 ? 5.777 10.062 11.703 1 87.94 527 GLN B CA 1
ATOM 9905 C C . GLN B 1 527 ? 5.391 9.406 10.375 1 87.94 527 GLN B C 1
ATOM 9907 O O . GLN B 1 527 ? 6.004 8.422 9.969 1 87.94 527 GLN B O 1
ATOM 9912 N N . ALA B 1 528 ? 4.352 9.961 9.758 1 91.31 528 ALA B N 1
ATOM 9913 C CA . ALA B 1 528 ? 4.094 9.586 8.367 1 91.31 528 ALA B CA 1
ATOM 9914 C C . ALA B 1 528 ? 5.234 10.031 7.457 1 91.31 528 ALA B C 1
ATOM 9916 O O . ALA B 1 528 ? 5.934 11 7.754 1 91.31 528 ALA B O 1
ATOM 9917 N N . THR B 1 529 ? 5.395 9.344 6.363 1 96 529 THR B N 1
ATOM 9918 C CA . THR B 1 529 ? 6.438 9.68 5.398 1 96 529 THR B CA 1
ATOM 9919 C C . THR B 1 529 ? 6.047 10.914 4.586 1 96 529 THR B C 1
ATOM 9921 O O . THR B 1 529 ? 6.898 11.539 3.961 1 96 529 THR B O 1
ATOM 9924 N N . GLY B 1 530 ? 4.715 11.148 4.668 1 96.31 530 GLY B N 1
ATOM 9925 C CA . GLY B 1 530 ? 4.379 12.352 3.932 1 96.31 530 GLY B CA 1
ATOM 9926 C C . GLY B 1 530 ? 2.934 12.781 4.117 1 96.31 530 GLY B C 1
ATOM 9927 O O . GLY B 1 530 ? 2.055 11.945 4.32 1 96.31 530 GLY B O 1
ATOM 9928 N N . HIS B 1 531 ? 2.682 14.07 3.975 1 96.44 531 HIS B N 1
ATOM 9929 C CA . HIS B 1 531 ? 1.365 14.695 3.959 1 96.44 531 HIS B CA 1
ATOM 9930 C C . HIS B 1 531 ? 1.315 15.852 2.961 1 96.44 531 HIS B C 1
ATOM 9932 O O . HIS B 1 531 ? 2.355 16.391 2.578 1 96.44 531 HIS B O 1
ATOM 9938 N N . GLY B 1 532 ? 0.138 16.219 2.586 1 97.5 532 GLY B N 1
ATOM 9939 C CA . GLY B 1 532 ? 0.004 17.328 1.665 1 97.5 532 GLY B CA 1
ATOM 9940 C C . GLY B 1 532 ? 0.396 18.656 2.281 1 97.5 532 GLY B C 1
ATOM 9941 O O . GLY B 1 532 ? 0.3 18.844 3.496 1 97.5 532 GLY B O 1
ATOM 9942 N N . ILE B 1 533 ? 0.85 19.562 1.433 1 98.38 533 ILE B N 1
ATOM 9943 C CA . ILE B 1 533 ? 1.217 20.922 1.849 1 98.38 533 ILE B CA 1
ATOM 9944 C C . ILE B 1 533 ? 0.346 21.938 1.119 1 98.38 533 ILE B C 1
ATOM 9946 O O . ILE B 1 533 ? 0.217 21.891 -0.106 1 98.38 533 ILE B O 1
ATOM 9950 N N . GLY B 1 534 ? -0.168 22.859 1.854 1 97.56 534 GLY B N 1
ATOM 9951 C CA . GLY B 1 534 ? -1.023 23.875 1.276 1 97.56 534 GLY B CA 1
ATOM 9952 C C . GLY B 1 534 ? -0.249 25.062 0.719 1 97.56 534 GLY B C 1
ATOM 9953 O O . GLY B 1 534 ? 0.97 25.141 0.88 1 97.56 534 GLY B O 1
ATOM 9954 N N . SER B 1 535 ? -0.914 25.875 -0.007 1 98.19 535 SER B N 1
ATOM 9955 C CA . SER B 1 535 ? -0.39 27.156 -0.504 1 98.19 535 SER B CA 1
ATOM 9956 C C . SER B 1 535 ? -0.89 28.328 0.335 1 98.19 535 SER B C 1
ATOM 9958 O O . SER B 1 535 ? -2.049 28.719 0.221 1 98.19 535 SER B O 1
ATOM 9960 N N . PHE B 1 536 ? 0.046 28.906 1.115 1 98.31 536 PHE B N 1
ATOM 9961 C CA . PHE B 1 536 ? -0.368 29.891 2.104 1 98.31 536 PHE B CA 1
ATOM 9962 C C . PHE B 1 536 ? -1.598 29.422 2.865 1 98.31 536 PHE B C 1
ATOM 9964 O O . PHE B 1 536 ? -2.621 30.109 2.895 1 98.31 536 PHE B O 1
ATOM 9971 N N . GLY B 1 537 ? -1.463 28.25 3.373 1 97.12 537 GLY B N 1
ATOM 9972 C CA . GLY B 1 537 ? -2.498 27.484 4.059 1 97.12 537 GLY B CA 1
ATOM 9973 C C . GLY B 1 537 ? -1.946 26.516 5.078 1 97.12 537 GLY B C 1
ATOM 9974 O O . GLY B 1 537 ? -0.939 26.797 5.734 1 97.12 537 GLY B O 1
ATOM 9975 N N . SER B 1 538 ? -2.611 25.422 5.223 1 96.75 538 SER B N 1
ATOM 9976 C CA . SER B 1 538 ? -2.195 24.453 6.238 1 96.75 538 SER B CA 1
ATOM 9977 C C . SER B 1 538 ? -0.944 23.703 5.805 1 96.75 538 SER B C 1
ATOM 9979 O O . SER B 1 538 ? -0.801 23.344 4.633 1 96.75 538 SER B O 1
ATOM 9981 N N . VAL B 1 539 ? -0.053 23.469 6.789 1 97.12 539 VAL B N 1
ATOM 9982 C CA . VAL B 1 539 ? 1.166 22.719 6.523 1 97.12 539 VAL B CA 1
ATOM 9983 C C . VAL B 1 539 ? 0.828 21.234 6.336 1 97.12 539 VAL B C 1
ATOM 9985 O O . VAL B 1 539 ? 1.579 20.5 5.695 1 97.12 539 VAL B O 1
ATOM 9988 N N . GLU B 1 540 ? -0.267 20.781 6.852 1 95.56 540 GLU B N 1
ATOM 9989 C CA . GLU B 1 540 ? -0.827 19.453 6.598 1 95.56 540 GLU B CA 1
ATOM 9990 C C . GLU B 1 540 ? -2.148 19.547 5.844 1 95.56 540 GLU B C 1
ATOM 9992 O O . GLU B 1 540 ? -3.145 20.031 6.379 1 95.56 540 GLU B O 1
ATOM 9997 N N . GLU B 1 541 ? -2.139 19.062 4.723 1 95.75 541 GLU B N 1
ATOM 9998 C CA . GLU B 1 541 ? -3.301 19.234 3.859 1 95.75 541 GLU B CA 1
ATOM 9999 C C . GLU B 1 541 ? -3.764 17.906 3.275 1 95.75 541 GLU B C 1
ATOM 10001 O O . GLU B 1 541 ? -2.982 17.203 2.635 1 95.75 541 GLU B O 1
ATOM 10006 N N . PRO B 1 542 ? -5.008 17.562 3.488 1 95.31 542 PRO B N 1
ATOM 10007 C CA . PRO B 1 542 ? -5.57 16.406 2.799 1 95.31 542 PRO B CA 1
ATOM 10008 C C . PRO B 1 542 ? -5.703 16.609 1.292 1 95.31 542 PRO B C 1
ATOM 10010 O O . PRO B 1 542 ? -5.664 17.75 0.823 1 95.31 542 PRO B O 1
ATOM 10013 N N . PRO B 1 543 ? -5.789 15.492 0.495 1 95.88 543 PRO B N 1
ATOM 10014 C CA . PRO B 1 543 ? -6.02 14.102 0.919 1 95.88 543 PRO B CA 1
ATOM 10015 C C . PRO B 1 543 ? -4.75 13.258 0.894 1 95.88 543 PRO B C 1
ATOM 10017 O O . PRO B 1 543 ? -4.824 12.031 0.89 1 95.88 543 PRO B O 1
ATOM 10020 N N . ILE B 1 544 ? -3.592 13.82 0.864 1 94.88 544 ILE B N 1
ATOM 10021 C CA . ILE B 1 544 ? -2.355 13.07 0.672 1 94.88 544 ILE B CA 1
ATOM 10022 C C . ILE B 1 544 ? -1.86 12.539 2.016 1 94.88 544 ILE B C 1
ATOM 10024 O O . ILE B 1 544 ? -1.729 13.297 2.979 1 94.88 544 ILE B O 1
ATOM 10028 N N . SER B 1 545 ? -1.649 11.32 2.078 1 94.62 545 SER B N 1
ATOM 10029 C CA . SER B 1 545 ? -1.045 10.656 3.23 1 94.62 545 SER B CA 1
ATOM 10030 C C . SER B 1 545 ? -0.143 9.508 2.797 1 94.62 545 SER B C 1
ATOM 10032 O O . SER B 1 545 ? -0.624 8.484 2.301 1 94.62 545 SER B O 1
ATOM 10034 N N . VAL B 1 546 ? 1.133 9.656 2.936 1 95.88 546 VAL B N 1
ATOM 10035 C CA . VAL B 1 546 ? 2.092 8.594 2.654 1 95.88 546 VAL B CA 1
ATOM 10036 C C . VAL B 1 546 ? 2.432 7.852 3.943 1 95.88 546 VAL B C 1
ATOM 10038 O O . VAL B 1 546 ? 3.42 8.172 4.609 1 95.88 546 VAL B O 1
ATOM 10041 N N . SER B 1 547 ? 1.686 6.895 4.246 1 92.81 547 SER B N 1
ATOM 10042 C CA . SER B 1 547 ? 1.815 6.086 5.453 1 92.81 547 SER B CA 1
ATOM 10043 C C . SER B 1 547 ? 1.272 4.676 5.234 1 92.81 547 SER B C 1
ATOM 10045 O O . SER B 1 547 ? 0.095 4.504 4.914 1 92.81 547 SER B O 1
ATOM 10047 N N . TYR B 1 548 ? 2.131 3.721 5.414 1 87.38 548 TYR B N 1
ATOM 10048 C CA . TYR B 1 548 ? 1.653 2.359 5.199 1 87.38 548 TYR B CA 1
ATOM 10049 C C . TYR B 1 548 ? 0.562 2 6.199 1 87.38 548 TYR B C 1
ATOM 10051 O O . TYR B 1 548 ? 0.526 2.541 7.309 1 87.38 548 TYR B O 1
ATOM 10059 N N . GLY B 1 549 ? -0.332 1.155 5.867 1 78.62 549 GLY B N 1
ATOM 10060 C CA . GLY B 1 549 ? -1.428 0.729 6.723 1 78.62 549 GLY B CA 1
ATOM 10061 C C . GLY B 1 549 ? -2.67 1.588 6.578 1 78.62 549 GLY B C 1
ATOM 10062 O O . GLY B 1 549 ? -3.76 1.188 6.988 1 78.62 549 GLY B O 1
ATOM 10063 N N . LYS B 1 550 ? -2.42 2.807 6 1 78.5 550 LYS B N 1
ATOM 10064 C CA . LYS B 1 550 ? -3.578 3.664 5.773 1 78.5 550 LYS B CA 1
ATOM 10065 C C . LYS B 1 550 ? -4.328 3.252 4.512 1 78.5 550 LYS B C 1
ATOM 10067 O O . LYS B 1 550 ? -3.713 2.951 3.486 1 78.5 550 LYS B O 1
ATOM 10072 N N . ASN B 1 551 ? -5.59 3.012 4.664 1 70.88 551 ASN B N 1
ATOM 10073 C CA . ASN B 1 551 ? -6.398 2.59 3.527 1 70.88 551 ASN B CA 1
ATOM 10074 C C . ASN B 1 551 ? -7.117 3.77 2.881 1 70.88 551 ASN B C 1
ATOM 10076 O O . ASN B 1 551 ? -8.281 4.031 3.18 1 70.88 551 ASN B O 1
ATOM 10080 N N . SER B 1 552 ? -6.328 4.508 2.178 1 77.31 552 SER B N 1
ATOM 10081 C CA . SER B 1 552 ? -6.984 5.598 1.463 1 77.31 552 SER B CA 1
ATOM 10082 C C . SER B 1 552 ? -7.203 5.242 -0.004 1 77.31 552 SER B C 1
ATOM 10084 O O . SER B 1 552 ? -6.461 4.441 -0.572 1 77.31 552 SER B O 1
ATOM 10086 N N . SER B 1 553 ? -8.297 5.711 -0.51 1 83.19 553 SER B N 1
ATOM 10087 C CA . SER B 1 553 ? -8.641 5.438 -1.902 1 83.19 553 SER B CA 1
ATOM 10088 C C . SER B 1 553 ? -8.125 6.539 -2.824 1 83.19 553 SER B C 1
ATOM 10090 O O . SER B 1 553 ? -8.367 6.508 -4.031 1 83.19 553 SER B O 1
ATOM 10092 N N . PHE B 1 554 ? -7.344 7.375 -2.234 1 91.12 554 PHE B N 1
ATOM 10093 C CA . PHE B 1 554 ? -6.906 8.523 -3.025 1 91.12 554 PHE B CA 1
ATOM 10094 C C . PHE B 1 554 ? -5.586 8.227 -3.727 1 91.12 554 PHE B C 1
ATOM 10096 O O . PHE B 1 554 ? -4.855 7.316 -3.328 1 91.12 554 PHE B O 1
ATOM 10103 N N . HIS B 1 555 ? -5.312 9.016 -4.84 1 94.38 555 HIS B N 1
ATOM 10104 C CA . HIS B 1 555 ? -4.098 8.875 -5.641 1 94.38 555 HIS B CA 1
ATOM 10105 C C . HIS B 1 555 ? -3.377 10.211 -5.781 1 94.38 555 HIS B C 1
ATOM 10107 O O . HIS B 1 555 ? -3.939 11.266 -5.465 1 94.38 555 HIS B O 1
ATOM 10113 N N . PHE B 1 556 ? -2.131 10.125 -6.211 1 96.38 556 PHE B N 1
ATOM 10114 C CA . PHE B 1 556 ? -1.404 11.344 -6.551 1 96.38 556 PHE B CA 1
ATOM 10115 C C . PHE B 1 556 ? -1.953 11.961 -7.832 1 96.38 556 PHE B C 1
ATOM 10117 O O . PHE B 1 556 ? -2.436 11.25 -8.711 1 96.38 556 PHE B O 1
ATOM 10124 N N . LYS B 1 557 ? -1.926 13.266 -7.887 1 97 557 LYS B N 1
ATOM 10125 C CA . LYS B 1 557 ? -2.279 14.016 -9.086 1 97 557 LYS B CA 1
ATOM 10126 C C . LYS B 1 557 ? -1.263 15.117 -9.359 1 97 557 LYS B C 1
ATOM 10128 O O . LYS B 1 557 ? -0.663 15.664 -8.438 1 97 557 LYS B O 1
ATOM 10133 N N . GLN B 1 558 ? -1.089 15.422 -10.656 1 97.31 558 GLN B N 1
ATOM 10134 C CA . GLN B 1 558 ? -0.257 16.562 -11.016 1 97.31 558 GLN B CA 1
ATOM 10135 C C . GLN B 1 558 ? -0.724 17.828 -10.297 1 97.31 558 GLN B C 1
ATOM 10137 O O . GLN B 1 558 ? -1.923 18.109 -10.234 1 97.31 558 GLN B O 1
ATOM 10142 N N . GLY B 1 559 ? 0.243 18.547 -9.695 1 98.06 559 GLY B N 1
ATOM 10143 C CA . GLY B 1 559 ? -0.094 19.766 -8.992 1 98.06 559 GLY B CA 1
ATOM 10144 C C . GLY B 1 559 ? -0.176 19.594 -7.488 1 98.06 559 GLY B C 1
ATOM 10145 O O . GLY B 1 559 ? -0.313 20.562 -6.746 1 98.06 559 GLY B O 1
ATOM 10146 N N . TYR B 1 560 ? -0.091 18.359 -7.059 1 98.38 560 TYR B N 1
ATOM 10147 C CA . TYR B 1 560 ? -0.026 18.094 -5.625 1 98.38 560 TYR B CA 1
ATOM 10148 C C . TYR B 1 560 ? 1.358 18.406 -5.074 1 98.38 560 TYR B C 1
ATOM 10150 O O . TYR B 1 560 ? 2.365 18.219 -5.758 1 98.38 560 TYR B O 1
ATOM 10158 N N . PHE B 1 561 ? 1.464 18.969 -3.949 1 98.75 561 PHE B N 1
ATOM 10159 C CA . PHE B 1 561 ? 2.672 19.172 -3.154 1 98.75 561 PHE B CA 1
ATOM 10160 C C . PHE B 1 561 ? 2.58 18.406 -1.836 1 98.75 561 PHE B C 1
ATOM 10162 O O . PHE B 1 561 ? 1.545 18.438 -1.167 1 98.75 561 PHE B O 1
ATOM 10169 N N . PHE B 1 562 ? 3.584 17.688 -1.486 1 98.31 562 PHE B N 1
ATOM 10170 C CA . PHE B 1 562 ? 3.553 16.922 -0.245 1 98.31 562 PHE B CA 1
ATOM 10171 C C . PHE B 1 562 ? 4.945 16.828 0.366 1 98.31 562 PHE B C 1
ATOM 10173 O O . PHE B 1 562 ? 5.945 17.031 -0.32 1 98.31 562 PHE B O 1
ATOM 10180 N N . SER B 1 563 ? 4.992 16.578 1.641 1 98.12 563 SER B N 1
ATOM 10181 C CA . SER B 1 563 ? 6.262 16.375 2.334 1 98.12 563 SER B CA 1
ATOM 10182 C C . SER B 1 563 ? 6.797 14.969 2.127 1 98.12 563 SER B C 1
ATOM 10184 O O . SER B 1 563 ? 6.023 14.008 2.074 1 98.12 563 SER B O 1
ATOM 10186 N N . SER B 1 564 ? 8.031 14.828 1.905 1 98.06 564 SER B N 1
ATOM 10187 C CA . SER B 1 564 ? 8.805 13.594 1.962 1 98.06 564 SER B CA 1
ATOM 10188 C C . SER B 1 564 ? 9.719 13.57 3.18 1 98.06 564 SER B C 1
ATOM 10190 O O . SER B 1 564 ? 10.656 14.367 3.273 1 98.06 564 SER B O 1
ATOM 10192 N N . GLU B 1 565 ? 9.461 12.656 4.07 1 97.56 565 GLU B N 1
ATOM 10193 C CA . GLU B 1 565 ? 10.156 12.719 5.352 1 97.56 565 GLU B CA 1
ATOM 10194 C C . GLU B 1 565 ? 10.695 11.344 5.754 1 97.56 565 GLU B C 1
ATOM 10196 O O . GLU B 1 565 ? 10.109 10.32 5.414 1 97.56 565 GLU B O 1
ATOM 10201 N N . SER B 1 566 ? 11.734 11.359 6.418 1 97.56 566 SER B N 1
ATOM 10202 C CA . SER B 1 566 ? 12.359 10.18 7.02 1 97.56 566 SER B CA 1
ATOM 10203 C C . SER B 1 566 ? 13.062 10.539 8.328 1 97.56 566 SER B C 1
ATOM 10205 O O . SER B 1 566 ? 13.266 11.711 8.625 1 97.56 566 SER B O 1
ATOM 10207 N N . GLY B 1 567 ? 13.297 9.492 9.18 1 96.62 567 GLY B N 1
ATOM 10208 C CA . GLY B 1 567 ? 13.914 9.773 10.461 1 96.62 567 GLY B CA 1
ATOM 10209 C C . GLY B 1 567 ? 14.531 8.539 11.109 1 96.62 567 GLY B C 1
ATOM 10210 O O . GLY B 1 567 ? 14.234 7.414 10.711 1 96.62 567 GLY B O 1
ATOM 10211 N N . TYR B 1 568 ? 15.438 8.797 11.922 1 96.19 568 TYR B N 1
ATOM 10212 C CA . TYR B 1 568 ? 16.109 7.828 12.781 1 96.19 568 TYR B CA 1
ATOM 10213 C C . TYR B 1 568 ? 16.25 8.375 14.203 1 96.19 568 TYR B C 1
ATOM 10215 O O . TYR B 1 568 ? 16.719 9.5 14.391 1 96.19 568 TYR B O 1
ATOM 10223 N N . TYR B 1 569 ? 15.891 7.598 15.188 1 92.81 569 TYR B N 1
ATOM 10224 C CA . TYR B 1 569 ? 15.953 8.023 16.578 1 92.81 569 TYR B CA 1
ATOM 10225 C C . TYR B 1 569 ? 16.609 6.957 17.453 1 92.81 569 TYR B C 1
ATOM 10227 O O . TYR B 1 569 ? 16.047 5.867 17.625 1 92.81 569 TYR B O 1
ATOM 10235 N N . LYS B 1 570 ? 17.734 7.238 17.891 1 92.88 570 LYS B N 1
ATOM 10236 C CA . LYS B 1 570 ? 18.406 6.363 18.844 1 92.88 570 LYS B CA 1
ATOM 10237 C C . LYS B 1 570 ? 18.188 6.84 20.281 1 92.88 570 LYS B C 1
ATOM 10239 O O . LYS B 1 570 ? 18.719 7.883 20.688 1 92.88 570 LYS B O 1
ATOM 10244 N N . ARG B 1 571 ? 17.625 6.059 21.047 1 84.56 571 ARG B N 1
ATOM 10245 C CA . ARG B 1 571 ? 17.234 6.43 22.406 1 84.56 571 ARG B CA 1
ATOM 10246 C C . ARG B 1 571 ? 18.453 6.891 23.203 1 84.56 571 ARG B C 1
ATOM 10248 O O . ARG B 1 571 ? 19.5 6.242 23.188 1 84.56 571 ARG B O 1
ATOM 10255 N N . ASP B 1 572 ? 18.297 8.062 23.844 1 88.5 572 ASP B N 1
ATOM 10256 C CA . ASP B 1 572 ? 19.234 8.648 24.812 1 88.5 572 ASP B CA 1
ATOM 10257 C C . ASP B 1 572 ? 20.547 9.031 24.125 1 88.5 572 ASP B C 1
ATOM 10259 O O . ASP B 1 572 ? 21.594 9.109 24.781 1 88.5 572 ASP B O 1
ATOM 10263 N N . ASP B 1 573 ? 20.547 9.25 22.891 1 94.56 573 ASP B N 1
ATOM 10264 C CA . ASP B 1 573 ? 21.812 9.57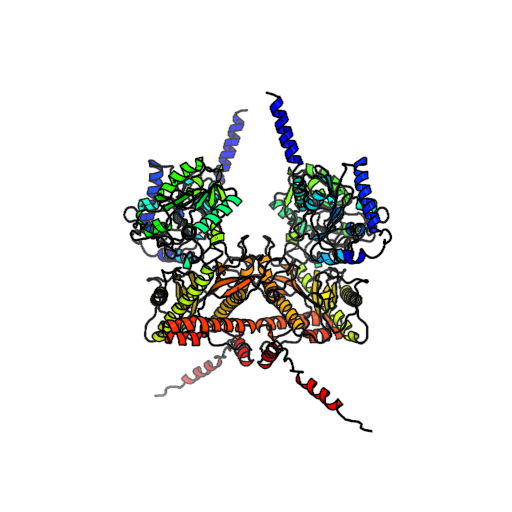 22.203 1 94.56 573 ASP B CA 1
ATOM 10265 C C . ASP B 1 573 ? 21.609 10.672 21.172 1 94.56 573 ASP B C 1
ATOM 10267 O O . ASP B 1 573 ? 21.734 11.859 21.484 1 94.56 573 ASP B O 1
ATOM 10271 N N . PHE B 1 574 ? 21.094 10.312 19.875 1 96.94 574 PHE B N 1
ATOM 10272 C CA . PHE B 1 574 ? 20.875 11.32 18.844 1 96.94 574 PHE B CA 1
ATOM 10273 C C . PHE B 1 574 ? 19.766 10.891 17.891 1 96.94 574 PHE B C 1
ATOM 10275 O O . PHE B 1 574 ? 19.328 9.742 17.922 1 96.94 574 PHE B O 1
ATOM 10282 N N . GLY B 1 575 ? 19.297 11.828 17.172 1 96.69 575 GLY B N 1
ATOM 10283 C CA . GLY B 1 575 ? 18.328 11.555 16.125 1 96.69 575 GLY B CA 1
ATOM 10284 C C . GLY B 1 575 ? 18.641 12.266 14.828 1 96.69 575 GLY B C 1
ATOM 10285 O O . GLY B 1 575 ? 19.422 13.211 14.805 1 96.69 575 GLY B O 1
ATOM 10286 N N . VAL B 1 576 ? 18.172 11.672 13.75 1 98.25 576 VAL B N 1
ATOM 10287 C CA . VAL B 1 576 ? 18.266 12.266 12.422 1 98.25 576 VAL B CA 1
ATOM 10288 C C . VAL B 1 576 ? 16.859 12.484 11.852 1 98.25 576 VAL B C 1
ATOM 10290 O O . VAL B 1 576 ? 15.992 11.617 11.969 1 98.25 576 VAL B O 1
ATOM 10293 N N . ARG B 1 577 ? 16.578 13.641 11.336 1 97.75 577 ARG B N 1
ATOM 10294 C CA . ARG B 1 577 ? 15.32 13.961 10.68 1 97.75 577 ARG B CA 1
ATOM 10295 C C . ARG B 1 577 ? 15.555 14.781 9.422 1 97.75 577 ARG B C 1
ATOM 10297 O O . ARG B 1 577 ? 16.25 15.812 9.453 1 97.75 577 ARG B O 1
ATOM 10304 N N . LEU B 1 578 ? 15.109 14.297 8.312 1 98.62 578 LEU B N 1
ATOM 10305 C CA . LEU B 1 578 ? 15.172 15.008 7.043 1 98.62 578 LEU B CA 1
ATOM 10306 C C . LEU B 1 578 ? 13.789 15.102 6.406 1 98.62 578 LEU B C 1
ATOM 10308 O O . LEU B 1 578 ? 13.008 14.148 6.449 1 98.62 578 LEU B O 1
ATOM 10312 N N . LYS B 1 579 ? 13.422 16.266 5.918 1 98 579 LYS B N 1
ATOM 10313 C CA . LYS B 1 579 ? 12.125 16.516 5.293 1 98 579 LYS B CA 1
ATOM 10314 C C . LYS B 1 579 ? 12.258 17.438 4.082 1 98 579 LYS B C 1
ATOM 10316 O O . LYS B 1 579 ? 12.906 18.484 4.16 1 98 579 LYS B O 1
ATOM 10321 N N . ASN B 1 580 ? 11.719 17.047 2.994 1 98.5 580 ASN B N 1
ATOM 10322 C CA . ASN B 1 580 ? 11.578 17.859 1.793 1 98.5 580 ASN B CA 1
ATOM 10323 C C . ASN B 1 580 ? 10.125 17.938 1.341 1 98.5 580 ASN B C 1
ATOM 10325 O O . ASN B 1 580 ? 9.305 17.094 1.705 1 98.5 580 ASN B O 1
ATOM 10329 N N . VAL B 1 581 ? 9.852 18.969 0.647 1 98.75 581 VAL B N 1
ATOM 10330 C CA . VAL B 1 581 ? 8.586 19.062 -0.073 1 98.75 581 VAL B CA 1
ATOM 10331 C C . VAL B 1 581 ? 8.797 18.688 -1.539 1 98.75 581 VAL B C 1
ATOM 10333 O O . VAL B 1 581 ? 9.758 19.141 -2.166 1 98.75 581 VAL B O 1
ATOM 10336 N N . LEU B 1 582 ? 7.945 17.828 -2.072 1 98.69 582 LEU B N 1
ATOM 10337 C CA . LEU B 1 582 ? 7.98 17.406 -3.465 1 98.69 582 LEU B CA 1
ATOM 10338 C C . LEU B 1 582 ? 6.719 17.844 -4.203 1 98.69 582 LEU B C 1
ATOM 10340 O O . LEU B 1 582 ? 5.656 17.984 -3.59 1 98.69 582 LEU B O 1
ATOM 10344 N N . GLU B 1 583 ? 6.863 18.094 -5.445 1 98.75 583 GLU B N 1
ATOM 10345 C CA . GLU B 1 583 ? 5.758 18.359 -6.359 1 98.75 583 GLU B CA 1
ATOM 10346 C C . GLU B 1 583 ? 5.492 17.172 -7.277 1 98.75 583 GLU B C 1
ATOM 10348 O O . GLU B 1 583 ? 6.43 16.547 -7.773 1 98.75 583 GLU B O 1
ATOM 10353 N N . VAL B 1 584 ? 4.25 16.766 -7.457 1 98.56 584 VAL B N 1
ATOM 10354 C CA . VAL B 1 584 ? 3.885 15.703 -8.383 1 98.56 584 VAL B CA 1
ATOM 10355 C C . VAL B 1 584 ? 3.785 16.266 -9.805 1 98.56 584 VAL B C 1
ATOM 10357 O O . VAL B 1 584 ? 3.059 17.234 -10.047 1 98.56 584 VAL B O 1
ATOM 10360 N N . VAL B 1 585 ? 4.461 15.695 -10.734 1 98.31 585 VAL B N 1
ATOM 10361 C CA . VAL B 1 585 ? 4.465 16.188 -12.102 1 98.31 585 VAL B CA 1
ATOM 10362 C C . VAL B 1 585 ? 4.102 15.062 -13.062 1 98.31 585 VAL B C 1
ATOM 10364 O O . VAL B 1 585 ? 4.32 13.891 -12.766 1 98.31 585 VAL B O 1
ATOM 10367 N N . ASP B 1 586 ? 3.469 15.414 -14.141 1 97.5 586 ASP B N 1
ATOM 10368 C CA . ASP B 1 586 ? 3.166 14.484 -15.227 1 97.5 586 ASP B CA 1
ATOM 10369 C C . ASP B 1 586 ? 4.363 14.32 -16.156 1 97.5 586 ASP B C 1
ATOM 10371 O O . ASP B 1 586 ? 4.902 15.297 -16.672 1 97.5 586 ASP B O 1
ATOM 10375 N N . THR B 1 587 ? 4.844 13.078 -16.406 1 97 587 THR B N 1
ATOM 10376 C CA . THR B 1 587 ? 6.008 12.828 -17.234 1 97 587 THR B CA 1
ATOM 10377 C C . THR B 1 587 ? 5.648 12.953 -18.719 1 97 587 THR B C 1
ATOM 10379 O O . THR B 1 587 ? 6.527 13.07 -19.578 1 97 587 THR B O 1
ATOM 10382 N N . GLY B 1 588 ? 4.359 12.891 -19.031 1 96.19 588 GLY B N 1
ATOM 10383 C CA . GLY B 1 588 ? 3.902 12.914 -20.422 1 96.19 588 GLY B CA 1
ATOM 10384 C C . GLY B 1 588 ? 3.822 11.531 -21.047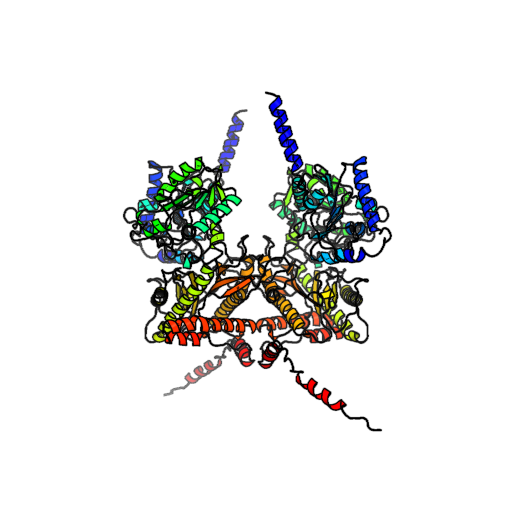 1 96.19 588 GLY B C 1
ATOM 10385 O O . GLY B 1 588 ? 3.387 11.391 -22.188 1 96.19 588 GLY B O 1
ATOM 10386 N N . HIS B 1 589 ? 4.195 10.477 -20.266 1 94.81 589 HIS B N 1
ATOM 10387 C CA . HIS B 1 589 ? 4.16 9.109 -20.766 1 94.81 589 HIS B CA 1
ATOM 10388 C C . HIS B 1 589 ? 2.975 8.344 -20.188 1 94.81 589 HIS B C 1
ATOM 10390 O O . HIS B 1 589 ? 2.508 8.648 -19.094 1 94.81 589 HIS B O 1
ATOM 10396 N N . THR B 1 590 ? 2.518 7.332 -20.953 1 91.25 590 THR B N 1
ATOM 10397 C CA . THR B 1 590 ? 1.345 6.562 -20.562 1 91.25 590 THR B CA 1
ATOM 10398 C C . THR B 1 590 ? 1.739 5.137 -20.188 1 91.25 590 THR B C 1
ATOM 10400 O O . THR B 1 590 ? 2.52 4.492 -20.891 1 91.25 590 THR B O 1
ATOM 10403 N N . HIS B 1 591 ? 1.272 4.703 -19.125 1 86.75 591 HIS B N 1
ATOM 10404 C CA . HIS B 1 591 ? 1.422 3.332 -18.641 1 86.75 591 HIS B CA 1
ATOM 10405 C C . HIS B 1 591 ? 0.537 2.373 -19.438 1 86.75 591 HIS B C 1
ATOM 10407 O O . HIS B 1 591 ? -0.507 2.771 -19.953 1 86.75 591 HIS B O 1
ATOM 10413 N N . PRO B 1 592 ? 0.991 1.132 -19.562 1 73.94 592 PRO B N 1
ATOM 10414 C CA . PRO B 1 592 ? 0.181 0.166 -20.297 1 73.94 592 PRO B CA 1
ATOM 10415 C C . PRO B 1 592 ? -1.249 0.064 -19.781 1 73.94 592 PRO B C 1
ATOM 10417 O O . PRO B 1 592 ? -2.162 -0.293 -20.531 1 73.94 592 PRO B O 1
ATOM 10420 N N . SER B 1 593 ? -1.496 0.361 -18.578 1 71.94 593 SER B N 1
ATOM 10421 C CA . SER B 1 593 ? -2.832 0.321 -18 1 71.94 593 SER B CA 1
ATOM 10422 C C . SER B 1 593 ? -3.676 1.502 -18.469 1 71.94 593 SER B C 1
ATOM 10424 O O . SER B 1 593 ? -4.898 1.504 -18.297 1 71.94 593 SER B O 1
ATOM 10426 N N . GLY B 1 594 ? -3.135 2.422 -19.062 1 81.31 594 GLY B N 1
ATOM 10427 C CA . GLY B 1 594 ? -3.824 3.641 -19.453 1 81.31 594 GLY B CA 1
ATOM 10428 C C . GLY B 1 594 ? -3.578 4.797 -18.516 1 81.31 594 GLY B C 1
ATOM 10429 O O . GLY B 1 594 ? -3.812 5.957 -18.859 1 81.31 594 GLY B O 1
ATOM 10430 N N . ALA B 1 595 ? -3.064 4.465 -17.391 1 88.88 595 ALA B N 1
ATOM 10431 C CA . ALA B 1 595 ? -2.73 5.516 -16.438 1 88.88 595 ALA B CA 1
ATOM 10432 C C . ALA B 1 595 ? -1.526 6.328 -16.906 1 88.88 595 ALA B C 1
ATOM 10434 O O . ALA B 1 595 ? -0.778 5.887 -17.781 1 88.88 595 ALA B O 1
ATOM 10435 N N . ARG B 1 596 ? -1.371 7.488 -16.359 1 94.19 596 ARG B N 1
ATOM 10436 C CA . ARG B 1 596 ? -0.207 8.312 -16.656 1 94.19 596 ARG B CA 1
ATOM 10437 C C . ARG B 1 596 ? 0.963 7.969 -15.75 1 94.19 596 ARG B C 1
ATOM 10439 O O . ARG B 1 596 ? 0.764 7.605 -14.586 1 94.19 596 ARG B O 1
ATOM 10446 N N . PHE B 1 597 ? 2.158 8.039 -16.281 1 96.62 597 PHE B N 1
ATOM 10447 C CA . PHE B 1 597 ? 3.326 7.973 -15.414 1 96.62 597 PHE B CA 1
ATOM 10448 C C . PHE B 1 597 ? 3.586 9.32 -14.75 1 96.62 597 PHE B C 1
ATOM 10450 O O . PHE B 1 597 ? 3.758 10.328 -15.43 1 96.62 597 PHE B O 1
ATOM 10457 N N . LEU B 1 598 ? 3.607 9.32 -13.5 1 98.12 598 LEU B N 1
ATOM 10458 C CA . LEU B 1 598 ? 3.914 10.508 -12.711 1 98.12 598 LEU B CA 1
ATOM 10459 C C . LEU B 1 598 ? 5.332 10.445 -12.156 1 98.12 598 LEU B C 1
ATOM 10461 O O . LEU B 1 598 ? 5.953 9.375 -12.156 1 98.12 598 LEU B O 1
ATOM 10465 N N . ALA B 1 599 ? 5.852 11.578 -11.789 1 98.19 599 ALA B N 1
ATOM 10466 C CA . ALA B 1 599 ? 7.152 11.727 -11.141 1 98.19 599 ALA B CA 1
ATOM 10467 C C . ALA B 1 599 ? 7.129 12.852 -10.117 1 98.19 599 ALA B C 1
ATOM 10469 O O . ALA B 1 599 ? 6.109 13.523 -9.945 1 98.19 599 ALA B O 1
ATOM 10470 N N . PHE B 1 600 ? 8.18 13.031 -9.383 1 98.12 600 PHE B N 1
ATOM 10471 C CA . PHE B 1 600 ? 8.273 14.102 -8.398 1 98.12 600 PHE B CA 1
ATOM 10472 C C . PHE B 1 600 ? 9.352 15.109 -8.789 1 98.12 600 PHE B C 1
ATOM 10474 O O . PHE B 1 600 ? 10.297 14.766 -9.5 1 98.12 600 PHE B O 1
ATOM 10481 N N . ARG B 1 601 ? 9.125 16.266 -8.367 1 97.69 601 ARG B N 1
ATOM 10482 C CA . ARG B 1 601 ? 10.086 17.359 -8.5 1 97.69 601 ARG B CA 1
ATOM 10483 C C . ARG B 1 601 ? 10.43 17.953 -7.141 1 97.69 601 ARG B C 1
ATOM 10485 O O . ARG B 1 601 ? 9.539 18.25 -6.34 1 97.69 601 ARG B O 1
ATOM 10492 N N . ASP B 1 602 ? 11.734 18.109 -6.906 1 97 602 ASP B N 1
ATOM 10493 C CA . ASP B 1 602 ? 12.188 18.734 -5.664 1 97 602 ASP B CA 1
ATOM 10494 C C . ASP B 1 602 ? 11.742 20.188 -5.59 1 97 602 ASP B C 1
ATOM 10496 O O . ASP B 1 602 ? 11.953 20.953 -6.535 1 97 602 ASP B O 1
ATOM 10500 N N . VAL B 1 603 ? 11.195 20.516 -4.461 1 98.44 603 VAL B N 1
ATOM 10501 C CA . VAL B 1 603 ? 10.766 21.891 -4.254 1 98.44 603 VAL B CA 1
ATOM 10502 C C . VAL B 1 603 ? 11.594 22.531 -3.146 1 98.44 603 VAL B C 1
ATOM 10504 O O . VAL B 1 603 ? 12 23.703 -3.258 1 98.44 603 VAL B O 1
ATOM 10507 N N . THR B 1 604 ? 11.82 21.781 -2.059 1 98.56 604 THR B N 1
ATOM 10508 C CA . THR B 1 604 ? 12.695 22.25 -0.995 1 98.56 604 THR B CA 1
ATOM 10509 C C . THR B 1 604 ? 14.133 22.375 -1.489 1 98.56 604 THR B C 1
ATOM 10511 O O . THR B 1 604 ? 14.664 21.453 -2.102 1 98.56 604 THR B O 1
ATOM 10514 N N . MET B 1 605 ? 14.766 23.531 -1.241 1 97.69 605 MET B N 1
ATOM 10515 C CA . MET B 1 605 ? 16.125 23.797 -1.73 1 97.69 605 MET B CA 1
ATOM 10516 C C . MET B 1 605 ? 17.047 24.172 -0.582 1 97.69 605 MET B C 1
ATOM 10518 O O . MET B 1 605 ? 17.562 25.297 -0.526 1 97.69 605 MET B O 1
ATOM 10522 N N . VAL B 1 606 ? 17.25 23.281 0.323 1 98.56 606 VAL B N 1
ATOM 10523 C CA . VAL B 1 606 ? 18.156 23.453 1.449 1 98.56 606 VAL B CA 1
ATOM 10524 C C . VAL B 1 606 ? 19.234 22.359 1.426 1 98.56 606 VAL B C 1
ATOM 10526 O O . VAL B 1 606 ? 18.922 21.188 1.287 1 98.56 606 VAL B O 1
ATOM 10529 N N . PRO B 1 607 ? 20.484 22.719 1.544 1 98.5 607 PRO B N 1
ATOM 10530 C CA . PRO B 1 607 ? 21.562 21.719 1.486 1 98.5 607 PRO B CA 1
ATOM 10531 C C . PRO B 1 607 ? 21.453 20.688 2.6 1 98.5 607 PRO B C 1
ATOM 10533 O O . PRO B 1 607 ? 21.016 21 3.705 1 98.5 607 PRO B O 1
ATOM 10536 N N . TYR B 1 608 ? 21.891 19.469 2.238 1 98.5 608 TYR B N 1
ATOM 10537 C CA . TYR B 1 608 ? 22.141 18.438 3.258 1 98.5 608 TYR B CA 1
ATOM 10538 C C . TYR B 1 608 ? 23.484 18.656 3.936 1 98.5 608 TYR B C 1
ATOM 10540 O O . TYR B 1 608 ? 24.281 19.484 3.494 1 98.5 608 TYR B O 1
ATOM 10548 N N . GLU B 1 609 ? 23.719 17.969 5.039 1 98.31 609 GLU B N 1
ATOM 10549 C CA . GLU B 1 609 ? 24.984 18.062 5.758 1 98.31 609 GLU B CA 1
ATOM 10550 C C . GLU B 1 609 ? 26.016 17.109 5.188 1 98.31 609 GLU B C 1
ATOM 10552 O O . GLU B 1 609 ? 26.031 15.922 5.539 1 98.31 609 GLU B O 1
ATOM 10557 N N . PRO B 1 610 ? 26.969 17.625 4.406 1 97.38 610 PRO B N 1
ATOM 10558 C CA . PRO B 1 610 ? 27.906 16.75 3.707 1 97.38 610 PRO B CA 1
ATOM 10559 C C . PRO B 1 610 ? 28.766 15.914 4.66 1 97.38 610 PRO B C 1
ATOM 10561 O O . PRO B 1 610 ? 29.109 14.773 4.352 1 97.38 610 PRO B O 1
ATOM 10564 N N . LYS B 1 611 ? 29.109 16.438 5.812 1 96.25 611 LYS B N 1
ATOM 10565 C CA . LYS B 1 611 ? 29.969 15.742 6.766 1 96.25 611 LYS B CA 1
ATOM 10566 C C . LYS B 1 611 ? 29.297 14.461 7.262 1 96.25 611 LYS B C 1
ATOM 10568 O O . LYS B 1 611 ? 29.984 13.547 7.727 1 96.25 611 LYS B O 1
ATOM 10573 N N . LEU B 1 612 ? 28.031 14.438 7.145 1 98.12 612 LEU B N 1
ATOM 10574 C CA . LEU B 1 612 ? 27.297 13.312 7.691 1 98.12 612 LEU B CA 1
ATOM 10575 C C . LEU B 1 612 ? 27 12.273 6.613 1 98.12 612 LEU B C 1
ATOM 10577 O O . LEU B 1 612 ? 26.484 11.195 6.902 1 98.12 612 LEU B O 1
ATOM 10581 N N . ILE B 1 613 ? 27.375 12.492 5.355 1 96.88 613 ILE B N 1
ATOM 10582 C CA . ILE B 1 613 ? 27.062 11.594 4.25 1 96.88 613 ILE B CA 1
ATOM 10583 C C . ILE B 1 613 ? 28.219 10.617 4.031 1 96.88 613 ILE B C 1
ATOM 10585 O O . ILE B 1 613 ? 29.344 11.039 3.754 1 96.88 613 ILE B O 1
ATOM 10589 N N . ASP B 1 614 ? 27.938 9.383 4.246 1 93.25 614 ASP B N 1
ATOM 10590 C CA . ASP B 1 614 ? 28.875 8.32 3.863 1 93.25 614 ASP B CA 1
ATOM 10591 C C . ASP B 1 614 ? 28.625 7.863 2.428 1 93.25 614 ASP B C 1
ATOM 10593 O O . ASP B 1 614 ? 27.734 7.047 2.172 1 93.25 614 ASP B O 1
ATOM 10597 N N . SER B 1 615 ? 29.422 8.242 1.546 1 88.31 615 SER B N 1
ATOM 10598 C CA . SER B 1 615 ? 29.234 8 0.118 1 88.31 615 SER B CA 1
ATOM 10599 C C . SER B 1 615 ? 29.312 6.516 -0.21 1 88.31 615 SER B C 1
ATOM 10601 O O . SER B 1 615 ? 28.797 6.074 -1.239 1 88.31 615 SER B O 1
ATOM 10603 N N . THR B 1 616 ? 29.922 5.68 0.598 1 85.56 616 THR B N 1
ATOM 10604 C CA . THR B 1 616 ? 30.078 4.254 0.329 1 85.56 616 THR B CA 1
ATOM 10605 C C . THR B 1 616 ? 28.75 3.518 0.487 1 85.56 616 THR B C 1
ATOM 10607 O O . THR B 1 616 ? 28.609 2.389 0.01 1 85.56 616 THR B O 1
ATOM 10610 N N . LEU B 1 617 ? 27.859 4.18 1.129 1 88 617 LEU B N 1
ATOM 10611 C CA . LEU B 1 617 ? 26.578 3.551 1.375 1 88 617 LEU B CA 1
ATOM 10612 C C . LEU B 1 617 ? 25.578 3.912 0.281 1 88 617 LEU B C 1
ATOM 10614 O O . LEU B 1 617 ? 24.469 3.371 0.242 1 88 617 LEU B O 1
ATOM 10618 N N . LEU B 1 618 ? 25.969 4.754 -0.641 1 89.94 618 LEU B N 1
ATOM 10619 C CA . LEU B 1 618 ? 25.109 5.188 -1.731 1 89.94 618 LEU B CA 1
ATOM 10620 C C . LEU B 1 618 ? 25.562 4.59 -3.059 1 89.94 618 LEU B C 1
ATOM 10622 O O . LEU B 1 618 ? 26.766 4.426 -3.293 1 89.94 618 LEU B O 1
ATOM 10626 N N . SER B 1 619 ? 24.625 4.336 -3.932 1 85.75 619 SER B N 1
ATOM 10627 C CA . SER B 1 619 ? 24.938 3.898 -5.289 1 85.75 619 SER B CA 1
ATOM 10628 C C . SER B 1 619 ? 25.375 5.07 -6.16 1 85.75 619 SER B C 1
ATOM 10630 O O . SER B 1 619 ? 25.234 6.23 -5.773 1 85.75 619 SER B O 1
ATOM 10632 N N . ALA B 1 620 ? 25.922 4.73 -7.344 1 88.31 620 ALA B N 1
ATOM 10633 C CA . ALA B 1 620 ? 26.312 5.781 -8.281 1 88.31 620 ALA B CA 1
ATOM 10634 C C . ALA B 1 620 ? 25.109 6.609 -8.711 1 88.31 620 ALA B C 1
ATOM 10636 O O . ALA B 1 620 ? 25.219 7.828 -8.875 1 88.31 620 ALA B O 1
ATOM 10637 N N . ALA B 1 621 ? 24.062 5.961 -8.883 1 85.94 621 ALA B N 1
ATOM 10638 C CA . ALA B 1 621 ? 22.844 6.648 -9.297 1 85.94 621 ALA B CA 1
ATOM 10639 C C . ALA B 1 621 ? 22.344 7.594 -8.203 1 85.94 621 ALA B C 1
ATOM 10641 O O . ALA B 1 621 ? 21.875 8.695 -8.492 1 85.94 621 ALA B O 1
ATOM 10642 N N . GLU B 1 622 ? 22.422 7.18 -6.957 1 90.69 622 GLU B N 1
ATOM 10643 C CA . GLU B 1 622 ? 22.016 8.016 -5.828 1 90.69 622 GLU B CA 1
ATOM 10644 C C . GLU B 1 622 ? 22.922 9.227 -5.684 1 90.69 622 GLU B C 1
ATOM 10646 O O . GLU B 1 622 ? 22.453 10.336 -5.395 1 90.69 622 GLU B O 1
ATOM 10651 N N . LYS B 1 623 ? 24.188 8.992 -5.863 1 93.62 623 LYS B N 1
ATOM 10652 C CA . LYS B 1 623 ? 25.141 10.094 -5.82 1 93.62 623 LYS B CA 1
ATOM 10653 C C . LYS B 1 623 ? 24.859 11.102 -6.93 1 93.62 623 LYS B C 1
ATOM 10655 O O . LYS B 1 623 ? 24.969 12.312 -6.719 1 93.62 623 LYS B O 1
ATOM 10660 N N . ARG B 1 624 ? 24.547 10.578 -8.039 1 93.25 624 ARG B N 1
ATOM 10661 C CA . ARG B 1 624 ? 24.219 11.461 -9.148 1 93.25 624 ARG B CA 1
ATOM 10662 C C . ARG B 1 624 ? 22.984 12.305 -8.836 1 93.25 624 ARG B C 1
ATOM 10664 O O . ARG B 1 624 ? 22.938 13.492 -9.141 1 93.25 624 ARG B O 1
ATOM 10671 N N . LEU B 1 625 ? 22.016 11.68 -8.289 1 94.12 625 LEU B N 1
ATOM 10672 C CA . LEU B 1 625 ? 20.812 12.391 -7.895 1 94.12 625 LEU B CA 1
ATOM 10673 C C . LEU B 1 625 ? 21.125 13.484 -6.887 1 94.12 625 LEU B C 1
ATOM 10675 O O . LEU B 1 625 ? 20.578 14.594 -6.973 1 94.12 625 LEU B O 1
ATOM 10679 N N . LEU B 1 626 ? 21.938 13.172 -5.914 1 96.88 626 LEU B N 1
ATOM 10680 C CA . LEU B 1 626 ? 22.344 14.156 -4.918 1 96.88 626 LEU B CA 1
ATOM 10681 C C . LEU B 1 626 ? 23.094 15.312 -5.574 1 96.88 626 LEU B C 1
ATOM 10683 O O . LEU B 1 626 ? 22.891 16.469 -5.219 1 96.88 626 LEU B O 1
ATOM 10687 N N . ASN B 1 627 ? 23.953 14.977 -6.504 1 97.44 627 ASN B N 1
ATOM 10688 C CA . ASN B 1 627 ? 24.688 16.016 -7.23 1 97.44 627 ASN B CA 1
ATOM 10689 C C . ASN B 1 627 ? 23.766 16.906 -8.031 1 97.44 627 ASN B C 1
ATOM 10691 O O . ASN B 1 627 ? 23.969 18.125 -8.109 1 97.44 627 ASN B O 1
ATOM 10695 N N . GLU B 1 628 ? 22.812 16.312 -8.656 1 97.06 628 GLU B N 1
ATOM 10696 C CA . GLU B 1 628 ? 21.828 17.094 -9.398 1 97.06 628 GLU B CA 1
ATOM 10697 C C . GLU B 1 628 ? 21.031 18.016 -8.469 1 97.06 628 GLU B C 1
ATOM 10699 O O . GLU B 1 628 ? 20.781 19.172 -8.805 1 97.06 628 GLU B O 1
ATOM 10704 N N . TYR B 1 629 ? 20.625 17.5 -7.379 1 97.81 629 TYR B N 1
ATOM 10705 C CA . TYR B 1 629 ? 19.922 18.281 -6.371 1 97.81 629 TYR B CA 1
ATOM 10706 C C . TYR B 1 629 ? 20.766 19.453 -5.902 1 97.81 629 TYR B C 1
ATOM 10708 O O . TYR B 1 629 ? 20.297 20.594 -5.832 1 97.81 629 TYR B O 1
ATOM 10716 N N . ASN B 1 630 ? 22.016 19.203 -5.566 1 98.25 630 ASN B N 1
ATOM 10717 C CA . ASN B 1 630 ? 22.938 20.234 -5.133 1 98.25 630 ASN B CA 1
ATOM 10718 C C . ASN B 1 630 ? 23.141 21.297 -6.211 1 98.25 630 ASN B C 1
ATOM 10720 O O . ASN B 1 630 ? 23.266 22.484 -5.902 1 98.25 630 ASN B O 1
ATOM 10724 N N . ALA B 1 631 ? 23.234 20.844 -7.398 1 98.19 631 ALA B N 1
ATOM 10725 C CA . ALA B 1 631 ? 23.375 21.781 -8.508 1 98.19 631 ALA B CA 1
ATOM 10726 C C . ALA B 1 631 ? 22.188 22.734 -8.586 1 98.19 631 ALA B C 1
ATOM 10728 O O . ALA B 1 631 ? 22.344 23.922 -8.852 1 98.19 631 ALA B O 1
ATOM 10729 N N . LYS B 1 632 ? 21.031 22.188 -8.438 1 97.88 632 LYS B N 1
ATOM 10730 C CA . LYS B 1 632 ? 19.828 23.016 -8.43 1 97.88 632 LYS B CA 1
ATOM 10731 C C . LYS B 1 632 ? 19.875 24.047 -7.32 1 97.88 632 LYS B C 1
ATOM 10733 O O . LYS B 1 632 ? 19.469 25.203 -7.516 1 97.88 632 LYS B O 1
ATOM 10738 N N . ILE B 1 633 ? 20.297 23.641 -6.145 1 98.62 633 ILE B N 1
ATOM 10739 C CA . ILE B 1 633 ? 20.438 24.562 -5.02 1 98.62 633 ILE B CA 1
ATOM 10740 C C . ILE B 1 633 ? 21.422 25.672 -5.379 1 98.62 633 ILE B C 1
ATOM 10742 O O . ILE B 1 633 ? 21.141 26.859 -5.152 1 98.62 633 ILE B O 1
ATOM 10746 N N . ARG B 1 634 ? 22.578 25.297 -5.922 1 98.44 634 ARG B N 1
ATOM 10747 C CA . ARG B 1 634 ? 23.578 26.297 -6.281 1 98.44 634 ARG B CA 1
ATOM 10748 C C . ARG B 1 634 ? 23.016 27.312 -7.266 1 98.44 634 ARG B C 1
ATOM 10750 O O . ARG B 1 634 ? 23.328 28.5 -7.18 1 98.44 634 ARG B O 1
ATOM 10757 N N . ASN B 1 635 ? 22.203 26.844 -8.109 1 98 635 ASN B N 1
ATOM 10758 C CA . ASN B 1 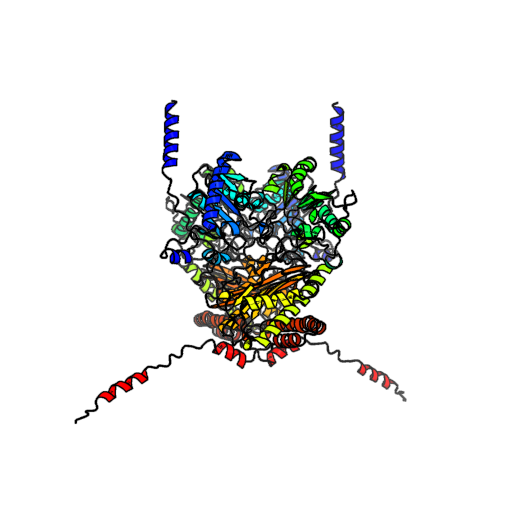635 ? 21.641 27.734 -9.109 1 98 635 ASN B CA 1
ATOM 10759 C C . ASN B 1 635 ? 20.547 28.625 -8.516 1 98 635 ASN B C 1
ATOM 10761 O O . ASN B 1 635 ? 20.641 29.859 -8.562 1 98 635 ASN B O 1
ATOM 10765 N N . ASP B 1 636 ? 19.547 28.031 -7.953 1 98 636 ASP B N 1
ATOM 10766 C CA . ASP B 1 636 ? 18.359 28.75 -7.523 1 98 636 ASP B CA 1
ATOM 10767 C C . ASP B 1 636 ? 18.625 29.547 -6.246 1 98 636 ASP B C 1
ATOM 10769 O O . ASP B 1 636 ? 18.281 30.734 -6.16 1 98 636 ASP B O 1
ATOM 10773 N N . ILE B 1 637 ? 19.172 28.906 -5.238 1 98.38 637 ILE B N 1
ATOM 10774 C CA . ILE B 1 637 ? 19.453 29.562 -3.971 1 98.38 637 ILE B CA 1
ATOM 10775 C C . ILE B 1 637 ? 20.641 30.516 -4.141 1 98.38 637 ILE B C 1
ATOM 10777 O O . ILE B 1 637 ? 20.672 31.594 -3.529 1 98.38 637 ILE B O 1
ATOM 10781 N N . GLY B 1 638 ? 21.641 30.031 -4.918 1 98.31 638 GLY B N 1
ATOM 10782 C CA . GLY B 1 638 ? 22.75 30.922 -5.215 1 98.31 638 GLY B CA 1
ATOM 10783 C C . GLY B 1 638 ? 22.297 32.25 -5.793 1 98.31 638 GLY B C 1
ATOM 10784 O O . GLY B 1 638 ? 22.75 33.312 -5.348 1 98.31 638 GLY B O 1
ATOM 10785 N N . ASP B 1 639 ? 21.453 32.188 -6.734 1 98.12 639 ASP B N 1
ATOM 10786 C CA . ASP B 1 639 ? 20.922 33.406 -7.359 1 98.12 639 ASP B CA 1
ATOM 10787 C C . ASP B 1 639 ? 20.172 34.281 -6.344 1 98.12 639 ASP B C 1
ATOM 10789 O O . ASP B 1 639 ? 20.281 35.5 -6.355 1 98.12 639 ASP B O 1
ATOM 10793 N N . GLU B 1 640 ? 19.391 33.656 -5.527 1 98.12 640 GLU B N 1
ATOM 10794 C CA . GLU B 1 640 ? 18.609 34.375 -4.531 1 98.12 640 GLU B CA 1
ATOM 10795 C C . GLU B 1 640 ? 19.531 35.031 -3.502 1 98.12 640 GLU B C 1
ATOM 10797 O O . GLU B 1 640 ? 19.281 36.188 -3.104 1 98.12 640 GLU B O 1
ATOM 10802 N N . LEU B 1 641 ? 20.547 34.375 -3.027 1 98.38 641 LEU B N 1
ATOM 10803 C CA . LEU B 1 641 ? 21.484 34.906 -2.047 1 98.38 641 LEU B CA 1
ATOM 10804 C C . LEU B 1 641 ? 22.266 36.094 -2.637 1 98.38 641 LEU B C 1
ATOM 10806 O O . LEU B 1 641 ? 22.562 37.062 -1.934 1 98.38 641 LEU B O 1
ATOM 10810 N N . LYS B 1 642 ? 22.625 35.969 -3.928 1 98 642 LYS B N 1
ATOM 10811 C CA . LYS B 1 642 ? 23.25 37.094 -4.613 1 98 642 LYS B CA 1
ATOM 10812 C C . LYS B 1 642 ? 22.312 38.312 -4.676 1 98 642 LYS B C 1
ATOM 10814 O O . LYS B 1 642 ? 22.75 39.438 -4.438 1 98 642 LYS B O 1
ATOM 10819 N N . ARG B 1 643 ? 21.109 38.031 -5 1 97.31 643 ARG B N 1
ATOM 10820 C CA . ARG B 1 643 ? 20.109 39.094 -5.062 1 97.31 643 ARG B CA 1
ATOM 10821 C C . ARG B 1 643 ? 19.953 39.781 -3.713 1 97.31 643 ARG B C 1
ATOM 10823 O O . ARG B 1 643 ? 19.797 41 -3.65 1 97.31 643 ARG B O 1
ATOM 10830 N N . LEU B 1 644 ? 20.062 39.031 -2.633 1 96.62 644 LEU B N 1
ATOM 10831 C CA . LEU B 1 644 ? 19.922 39.562 -1.275 1 96.62 644 LEU B CA 1
ATOM 10832 C C . LEU B 1 644 ? 21.219 40.219 -0.818 1 96.62 644 LEU B C 1
ATOM 10834 O O . LEU B 1 644 ? 21.234 40.906 0.202 1 96.62 644 LEU B O 1
ATOM 10838 N N . GLY B 1 645 ? 22.281 40.031 -1.498 1 96.62 645 GLY B N 1
ATOM 10839 C CA . GLY B 1 645 ? 23.578 40.594 -1.176 1 96.62 645 GLY B CA 1
ATOM 10840 C C . GLY B 1 645 ? 24.281 39.906 -0.016 1 96.62 645 GLY B C 1
ATOM 10841 O O . GLY B 1 645 ? 25.125 40.531 0.65 1 96.62 645 GLY B O 1
ATOM 10842 N N . ASN B 1 646 ? 23.875 38.719 0.293 1 97 646 ASN B N 1
ATOM 10843 C CA . ASN B 1 646 ? 24.516 37.969 1.38 1 97 646 ASN B CA 1
ATOM 10844 C C . ASN B 1 646 ? 25.531 36.969 0.855 1 97 646 ASN B C 1
ATOM 10846 O O . ASN B 1 646 ? 25.25 35.781 0.775 1 97 646 ASN B O 1
ATOM 10850 N N . MET B 1 647 ? 26.75 37.344 0.666 1 97.25 647 MET B N 1
ATOM 10851 C CA . MET B 1 647 ? 27.781 36.531 0.047 1 97.25 647 MET B CA 1
ATOM 10852 C C . MET B 1 647 ? 28.312 35.5 1.029 1 97.25 647 MET B C 1
ATOM 10854 O O . MET B 1 647 ? 28.75 34.406 0.625 1 97.25 647 MET B O 1
ATOM 10858 N N . ARG B 1 648 ? 28.297 35.812 2.273 1 96.94 648 ARG B N 1
ATOM 10859 C CA . ARG B 1 648 ? 28.719 34.812 3.26 1 96.94 648 ARG B CA 1
ATOM 10860 C C . ARG B 1 648 ? 27.844 33.562 3.182 1 96.94 648 ARG B C 1
ATOM 10862 O O . ARG B 1 648 ? 28.359 32.438 3.172 1 96.94 648 ARG B O 1
ATOM 10869 N N . ALA B 1 649 ? 26.594 33.781 3.172 1 98.19 649 ALA B N 1
ATOM 10870 C CA . ALA B 1 649 ? 25.656 32.656 3.041 1 98.19 649 ALA B CA 1
ATOM 10871 C C . ALA B 1 649 ? 25.828 31.953 1.7 1 98.19 649 ALA B C 1
ATOM 10873 O O . ALA B 1 649 ? 25.672 30.734 1.608 1 98.19 649 ALA B O 1
ATOM 10874 N N . PHE B 1 650 ? 26.109 32.781 0.68 1 98.31 650 PHE B N 1
ATOM 10875 C CA . PHE B 1 650 ? 26.344 32.219 -0.647 1 98.31 650 PHE B CA 1
ATOM 10876 C C . PHE B 1 650 ? 27.5 31.219 -0.623 1 98.31 650 PHE B C 1
ATOM 10878 O O . PHE B 1 650 ? 27.391 30.109 -1.126 1 98.31 650 PHE B O 1
ATOM 10885 N N . TYR B 1 651 ? 28.625 31.547 -0.041 1 97.94 651 TYR B N 1
ATOM 10886 C CA . TYR B 1 651 ? 29.797 30.688 -0.006 1 97.94 651 TYR B CA 1
ATOM 10887 C C . TYR B 1 651 ? 29.562 29.484 0.911 1 97.94 651 TYR B C 1
ATOM 10889 O O . TYR B 1 651 ? 30.062 28.391 0.647 1 97.94 651 TYR B O 1
ATOM 10897 N N . TRP B 1 652 ? 28.875 29.781 1.962 1 97.88 652 TRP B N 1
ATOM 10898 C CA . TRP B 1 652 ? 28.5 28.656 2.828 1 97.88 652 TRP B CA 1
ATOM 10899 C C . TRP B 1 652 ? 27.719 27.609 2.053 1 97.88 652 TRP B C 1
ATOM 10901 O O . TRP B 1 652 ? 28.016 26.422 2.125 1 97.88 652 TRP B O 1
ATOM 10911 N N . MET B 1 653 ? 26.656 28.062 1.336 1 98.44 653 MET B N 1
ATOM 10912 C CA . MET B 1 653 ? 25.797 27.188 0.531 1 98.44 653 MET B CA 1
ATOM 10913 C C . MET B 1 653 ? 26.625 26.453 -0.519 1 98.44 653 MET B C 1
ATOM 10915 O O . MET B 1 653 ? 26.438 25.25 -0.718 1 98.44 653 MET B O 1
ATOM 10919 N N . MET B 1 654 ? 27.594 27.141 -1.16 1 98.19 654 MET B N 1
ATOM 10920 C CA . MET B 1 654 ? 28.469 26.531 -2.162 1 98.19 654 MET B CA 1
ATOM 10921 C C . MET B 1 654 ? 29.312 25.406 -1.55 1 98.19 654 MET B C 1
ATOM 10923 O O . MET B 1 654 ? 29.5 24.359 -2.17 1 98.19 654 MET B O 1
ATOM 10927 N N . ASN B 1 655 ? 29.75 25.641 -0.391 1 97.56 655 ASN B N 1
ATOM 10928 C CA . ASN B 1 655 ? 30.562 24.641 0.298 1 97.56 655 ASN B CA 1
ATOM 10929 C C . ASN B 1 655 ? 29.75 23.422 0.682 1 97.56 655 ASN B C 1
ATOM 10931 O O . ASN B 1 655 ? 30.234 22.297 0.627 1 97.56 655 ASN B O 1
ATOM 10935 N N . GLN B 1 656 ? 28.531 23.672 1.126 1 97.81 656 GLN B N 1
ATOM 10936 C CA . GLN B 1 656 ? 27.656 22.594 1.561 1 97.81 656 GLN B CA 1
ATOM 10937 C C . GLN B 1 656 ? 27.188 21.766 0.373 1 97.81 656 GLN B C 1
ATOM 10939 O O . GLN B 1 656 ? 26.734 20.625 0.543 1 97.81 656 GLN B O 1
ATOM 10944 N N . THR B 1 657 ? 27.25 22.25 -0.886 1 98.25 657 THR B N 1
ATOM 10945 C CA . THR B 1 657 ? 26.641 21.594 -2.045 1 98.25 657 THR B CA 1
ATOM 10946 C C . THR B 1 657 ? 27.703 21.156 -3.043 1 98.25 657 THR B C 1
ATOM 10948 O O . THR B 1 657 ? 27.438 21.078 -4.242 1 98.25 657 THR B O 1
ATOM 10951 N N . ARG B 1 658 ? 28.875 20.906 -2.537 1 96 658 ARG B N 1
ATOM 10952 C CA . ARG B 1 658 ? 29.969 20.469 -3.395 1 96 658 ARG B CA 1
ATOM 10953 C C . ARG B 1 658 ? 29.656 19.125 -4.055 1 96 658 ARG B C 1
ATOM 10955 O O . ARG B 1 658 ? 28.906 18.328 -3.504 1 96 658 ARG B O 1
ATOM 10962 N N . HIS B 1 659 ? 30.281 18.922 -5.176 1 94.38 659 HIS B N 1
ATOM 10963 C CA . HIS B 1 659 ? 30.062 17.703 -5.957 1 94.38 659 HIS B CA 1
ATOM 10964 C C . HIS B 1 659 ? 30.641 16.484 -5.246 1 94.38 659 HIS B C 1
ATOM 10966 O O . HIS B 1 659 ? 31.734 16.547 -4.688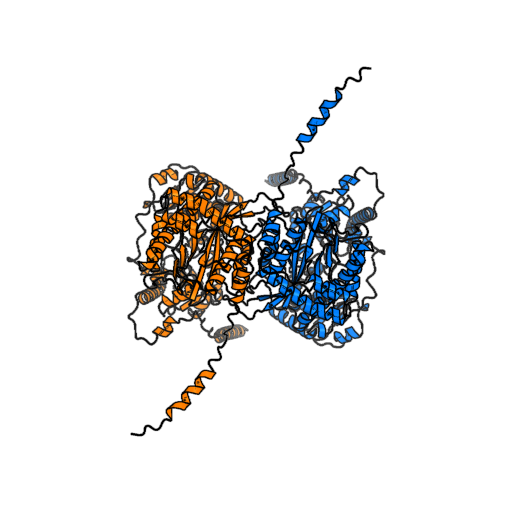 1 94.38 659 HIS B O 1
ATOM 10972 N N . ILE B 1 660 ? 29.859 15.422 -5.262 1 92.19 660 ILE B N 1
ATOM 10973 C CA . ILE B 1 660 ? 30.297 14.141 -4.723 1 92.19 660 ILE B CA 1
ATOM 10974 C C . ILE B 1 660 ? 30.672 13.203 -5.867 1 92.19 660 ILE B C 1
ATOM 10976 O O . ILE B 1 660 ? 29.906 13.047 -6.828 1 92.19 660 ILE B O 1
ATOM 10980 N N . ARG B 1 661 ? 31.812 12.484 -5.691 1 90.81 661 ARG B N 1
ATOM 10981 C CA . ARG B 1 661 ? 32.25 11.547 -6.715 1 90.81 661 ARG B CA 1
ATOM 10982 C C . ARG B 1 661 ? 31.281 10.383 -6.859 1 90.81 661 ARG B C 1
ATOM 10984 O O . ARG B 1 661 ? 30.953 9.719 -5.875 1 90.81 661 ARG B O 1
ATOM 10991 N N . GLU B 1 662 ? 30.984 10.039 -8.094 1 89.81 662 GLU B N 1
ATOM 10992 C CA . GLU B 1 662 ? 29.953 9.039 -8.344 1 89.81 662 GLU B CA 1
ATOM 10993 C C . GLU B 1 662 ? 30.531 7.629 -8.305 1 89.81 662 GLU B C 1
ATOM 10995 O O . GLU B 1 662 ? 29.844 6.672 -7.953 1 89.81 662 GLU B O 1
ATOM 11000 N N . TYR B 1 663 ? 31.844 7.477 -8.82 1 87.75 663 TYR B N 1
ATOM 11001 C CA . TYR B 1 663 ? 32.469 6.168 -8.703 1 87.75 663 TYR B CA 1
ATOM 11002 C C . TYR B 1 663 ? 33.031 5.957 -7.293 1 87.75 663 TYR B C 1
ATOM 11004 O O . TYR B 1 663 ? 33.125 6.902 -6.512 1 87.75 663 TYR B O 1
ATOM 11012 N N . LEU B 1 664 ? 33.281 4.66 -6.887 1 83.56 664 LEU B N 1
ATOM 11013 C CA . LEU B 1 664 ? 33.75 4.309 -5.555 1 83.56 664 LEU B CA 1
ATOM 11014 C C . LEU B 1 664 ? 35.125 3.65 -5.621 1 83.56 664 LEU B C 1
ATOM 11016 O O . LEU B 1 664 ? 35.219 2.432 -5.785 1 83.56 664 LEU B O 1
ATOM 11020 N N . PRO B 1 665 ? 36.188 4.398 -5.254 1 82.5 665 PRO B N 1
ATOM 11021 C CA . PRO B 1 665 ? 37.531 3.803 -5.262 1 82.5 665 PRO B CA 1
ATOM 11022 C C . PRO B 1 665 ? 37.719 2.715 -4.207 1 82.5 665 PRO B C 1
ATOM 11024 O O . PRO B 1 665 ? 37.031 2.75 -3.166 1 82.5 665 PRO B O 1
ATOM 11027 N N . GLU B 1 666 ? 38.562 1.822 -4.48 1 84.06 666 GLU B N 1
ATOM 11028 C CA . GLU B 1 666 ? 38.812 0.697 -3.586 1 84.06 666 GLU B CA 1
ATOM 11029 C C . GLU B 1 666 ? 39.188 1.179 -2.189 1 84.06 666 GLU B C 1
ATOM 11031 O O . GLU B 1 666 ? 38.781 0.601 -1.189 1 84.06 666 GLU B O 1
ATOM 11036 N N . ASP B 1 667 ? 39.938 2.209 -2.162 1 80.62 667 ASP B N 1
ATOM 11037 C CA . ASP B 1 667 ? 40.406 2.713 -0.882 1 80.62 667 ASP B CA 1
ATOM 11038 C C . ASP B 1 667 ? 39.281 3.252 -0.031 1 80.62 667 ASP B C 1
ATOM 11040 O O . ASP B 1 667 ? 39.25 3.047 1.185 1 80.62 667 ASP B O 1
ATOM 11044 N N . GLU B 1 668 ? 38.406 3.805 -0.71 1 80 668 GLU B N 1
ATOM 11045 C CA . GLU B 1 668 ? 37.25 4.344 -0.001 1 80 668 GLU B CA 1
ATOM 11046 C C . GLU B 1 668 ? 36.344 3.229 0.499 1 80 668 GLU B C 1
ATOM 11048 O O . GLU B 1 668 ? 35.812 3.301 1.612 1 80 668 GLU B O 1
ATOM 11053 N N . TYR B 1 669 ? 36.25 2.322 -0.345 1 82.81 669 TYR B N 1
ATOM 11054 C CA . TYR B 1 669 ? 35.406 1.183 0.02 1 82.81 669 TYR B CA 1
ATOM 11055 C C . TYR B 1 669 ? 36 0.435 1.21 1 82.81 669 TYR B C 1
ATOM 11057 O O . TYR B 1 669 ? 35.281 0.084 2.148 1 82.81 669 TYR B O 1
ATOM 11065 N N . ARG B 1 670 ? 37.25 0.251 1.212 1 81.69 670 ARG B N 1
ATOM 11066 C CA . ARG B 1 670 ? 37.938 -0.495 2.266 1 81.69 670 ARG B CA 1
ATOM 11067 C C . ARG B 1 670 ? 37.906 0.269 3.586 1 81.69 670 ARG B C 1
ATOM 11069 O O . ARG B 1 670 ? 37.781 -0.332 4.652 1 81.69 670 ARG B O 1
ATOM 11076 N N . SER B 1 671 ? 38.094 1.482 3.471 1 74.56 671 SER B N 1
ATOM 11077 C CA . SER B 1 671 ? 38.031 2.316 4.668 1 74.56 671 SER B CA 1
ATOM 11078 C C . SER B 1 671 ? 36.656 2.244 5.328 1 74.56 671 SER B C 1
ATOM 11080 O O . SER B 1 671 ? 36.562 2.223 6.559 1 74.56 671 SER B O 1
ATOM 11082 N N . ALA B 1 672 ? 35.719 2.109 4.488 1 73.06 672 ALA B N 1
ATOM 11083 C CA . ALA B 1 672 ? 34.344 2.084 4.98 1 73.06 672 ALA B CA 1
ATOM 11084 C C . ALA B 1 672 ? 34 0.723 5.582 1 73.06 672 ALA B C 1
ATOM 11086 O O . ALA B 1 672 ? 33.219 0.635 6.539 1 73.06 672 ALA B O 1
ATOM 11087 N N . THR B 1 673 ? 34.469 -0.29 4.945 1 69.75 673 THR B N 1
ATOM 11088 C CA . THR B 1 673 ? 34.125 -1.64 5.379 1 69.75 673 THR B CA 1
ATOM 11089 C C . THR B 1 673 ? 35.062 -2.109 6.484 1 69.75 673 THR B C 1
ATOM 11091 O O . THR B 1 673 ? 34.75 -3.051 7.215 1 69.75 673 THR B O 1
ATOM 11094 N N . ALA B 1 674 ? 36.406 -1.689 6.488 1 58.75 674 ALA B N 1
ATOM 11095 C CA . ALA B 1 674 ? 37.375 -1.996 7.539 1 58.75 674 ALA B CA 1
ATOM 11096 C C . ALA B 1 674 ? 36.969 -1.382 8.867 1 58.75 674 ALA B C 1
ATOM 11098 O O . ALA B 1 674 ? 37.25 -1.938 9.938 1 58.75 674 ALA B O 1
ATOM 11099 N N . GLY B 1 675 ? 36.5 -0.192 8.859 1 49 675 GLY B N 1
ATOM 11100 C CA . GLY B 1 675 ? 36.094 0.471 10.078 1 49 675 GLY B CA 1
ATOM 11101 C C . GLY B 1 675 ? 34.969 -0.262 10.789 1 49 675 GLY B C 1
ATOM 11102 O O . GLY B 1 675 ? 34.625 0.065 11.93 1 49 675 GLY B O 1
ATOM 11103 N N . GLY B 1 676 ? 34.156 -1.104 10.07 1 43.78 676 GLY B N 1
ATOM 11104 C CA . GLY B 1 676 ? 33.156 -1.922 10.75 1 43.78 676 GLY B CA 1
ATOM 11105 C C . GLY B 1 676 ? 33.781 -3.037 11.578 1 43.78 676 GLY B C 1
ATOM 11106 O O . GLY B 1 676 ? 33.062 -3.686 12.367 1 43.78 676 GLY B O 1
ATOM 11107 N N . ASN B 1 677 ? 34.875 -3.658 11.125 1 34.78 677 ASN B N 1
ATOM 11108 C CA . ASN B 1 677 ? 35.531 -4.684 11.93 1 34.78 677 ASN B CA 1
ATOM 11109 C C . ASN B 1 677 ? 36.375 -4.074 13.055 1 34.78 677 ASN B C 1
ATOM 11111 O O . ASN B 1 677 ? 37.594 -4.113 13.023 1 34.78 677 ASN B O 1
ATOM 11115 N N . CYS B 1 678 ? 36.188 -2.953 13.531 1 33.16 678 CYS B N 1
ATOM 11116 C CA . CYS B 1 678 ? 36.906 -2.699 14.781 1 33.16 678 CYS B CA 1
ATOM 11117 C C . CYS B 1 678 ? 36.719 -3.836 15.773 1 33.16 678 CYS B C 1
ATOM 11119 O O . CYS B 1 678 ? 35.688 -3.885 16.453 1 33.16 678 CYS B O 1
ATOM 11121 N N . GLY B 1 679 ? 37 -5.105 15.398 1 29.62 679 GLY B N 1
ATOM 11122 C CA . GLY B 1 679 ? 37.25 -6.062 16.469 1 29.62 679 GLY B CA 1
ATOM 11123 C C . GLY B 1 679 ? 38.125 -5.512 17.578 1 29.62 679 GLY B C 1
ATOM 11124 O O . GLY B 1 679 ? 39 -4.691 17.328 1 29.62 679 GLY B O 1
ATOM 11125 N N . HIS B 1 680 ? 37.594 -5.473 18.781 1 32.03 680 HIS B N 1
ATOM 11126 C CA . HIS B 1 680 ? 38.281 -5.273 20.047 1 32.03 680 HIS B CA 1
ATOM 11127 C C . HIS B 1 680 ? 39.594 -6.023 20.109 1 32.03 680 HIS B C 1
ATOM 11129 O O . HIS B 1 680 ? 39.625 -7.254 20.062 1 32.03 680 HIS B O 1
ATOM 11135 N N . SER B 1 681 ? 40.562 -5.742 19.297 1 29.16 681 SER B N 1
ATOM 11136 C CA . SER B 1 681 ? 41.875 -6.277 19.656 1 29.16 681 SER B CA 1
ATOM 11137 C C . SER B 1 681 ? 42.125 -6.125 21.156 1 29.16 681 SER B C 1
ATOM 11139 O O . SER B 1 681 ? 42.188 -5.008 21.672 1 29.16 681 SER B O 1
ATOM 11141 N N . THR B 1 682 ? 41.531 -7.086 21.906 1 30.02 682 THR B N 1
ATOM 11142 C CA . THR B 1 682 ? 41.906 -7.273 23.312 1 30.02 682 THR B CA 1
ATOM 11143 C C . THR B 1 682 ? 43.406 -7.277 23.469 1 30.02 682 THR B C 1
ATOM 11145 O O . THR B 1 682 ? 44.094 -8.141 22.922 1 30.02 682 THR B O 1
ATOM 11148 N N . SER B 1 683 ? 44.031 -6.152 23.391 1 29.31 683 SER B N 1
ATOM 11149 C CA . SER B 1 683 ? 45.438 -6.039 23.781 1 29.31 683 SER B CA 1
ATOM 11150 C C . SER B 1 683 ? 45.719 -6.812 25.062 1 29.31 683 SER B C 1
ATOM 11152 O O . SER B 1 683 ? 45.031 -6.637 26.062 1 29.31 683 SER B O 1
ATOM 11154 N N . PRO B 1 684 ? 46.281 -8.023 24.891 1 30.3 684 PRO B N 1
ATOM 11155 C CA . PRO B 1 684 ? 46.594 -8.82 26.078 1 30.3 684 PRO B CA 1
ATOM 11156 C C . PRO B 1 684 ? 47.344 -8.023 27.156 1 30.3 684 PRO B C 1
ATOM 11158 O O . PRO B 1 684 ? 48.469 -7.594 26.938 1 30.3 684 PRO B O 1
ATOM 11161 N N . LEU B 1 685 ? 46.719 -6.977 27.641 1 30.25 685 LEU B N 1
ATOM 11162 C CA . LEU B 1 685 ? 47.344 -6.281 28.766 1 30.25 685 LEU B CA 1
ATOM 11163 C C . LEU B 1 685 ? 47.75 -7.262 29.859 1 30.25 685 LEU B C 1
ATOM 11165 O O . LEU B 1 685 ? 47.281 -7.164 30.984 1 30.25 685 LEU B O 1
ATOM 11169 N N . ILE B 1 686 ? 47.719 -8.586 29.438 1 27 686 ILE B N 1
ATOM 11170 C CA . ILE B 1 686 ? 47.938 -9.453 30.594 1 27 686 ILE B CA 1
ATOM 11171 C C . ILE B 1 686 ? 49.25 -9.062 31.281 1 27 686 ILE B C 1
ATOM 11173 O O . ILE B 1 686 ? 49.312 -8.992 32.5 1 27 686 ILE B O 1
ATOM 11177 N N . VAL B 1 687 ? 50.25 -9.047 30.422 1 29 687 VAL B N 1
ATOM 11178 C CA . VAL B 1 687 ? 51.438 -9.648 30.984 1 29 687 VAL B CA 1
ATOM 11179 C C . VAL B 1 687 ? 52.094 -8.688 31.969 1 29 687 VAL B C 1
ATOM 11181 O O . VAL B 1 687 ? 53.031 -9.055 32.688 1 29 687 VAL B O 1
ATOM 11184 N N . LEU B 1 688 ? 51.688 -7.418 31.766 1 29.72 688 LEU B N 1
ATOM 11185 C CA . LEU B 1 688 ? 52.719 -6.562 32.375 1 29.72 688 LEU B CA 1
ATOM 11186 C C . LEU B 1 688 ? 52.656 -6.656 33.906 1 29.72 688 LEU B C 1
ATOM 11188 O O . LEU B 1 688 ? 53.375 -5.953 34.594 1 29.72 688 LEU B O 1
ATOM 11192 N N . GLY B 1 689 ? 51.5 -7.328 34.312 1 27.41 689 GLY B N 1
ATOM 11193 C CA . GLY B 1 689 ? 51.375 -7.191 35.75 1 27.41 689 GLY B CA 1
ATOM 11194 C C . GLY B 1 689 ? 52.5 -7.812 36.5 1 27.41 689 GLY B C 1
ATOM 11195 O O . GLY B 1 689 ? 52.594 -7.676 37.719 1 27.41 689 GLY B O 1
ATOM 11196 N N . LEU B 1 690 ? 53.031 -8.773 35.781 1 29.03 690 LEU B N 1
ATOM 11197 C CA . LEU B 1 690 ? 53.75 -9.68 36.656 1 29.03 690 LEU B CA 1
ATOM 11198 C C . LEU B 1 690 ? 54.938 -8.977 37.312 1 29.03 690 LEU B C 1
ATOM 11200 O O . LEU B 1 690 ? 55.5 -9.484 38.281 1 29.03 690 LEU B O 1
ATOM 11204 N N . MET B 1 691 ? 55.438 -8.07 36.5 1 27.09 691 MET B N 1
ATOM 11205 C CA . MET B 1 691 ? 56.812 -7.875 36.906 1 27.09 691 MET B CA 1
ATOM 11206 C C . MET B 1 691 ? 56.906 -7.148 38.219 1 27.09 691 MET B C 1
ATOM 11208 O O . MET B 1 691 ? 58 -6.969 38.781 1 27.09 691 MET B O 1
ATOM 11212 N N . ILE B 1 692 ? 55.844 -6.402 38.438 1 28.88 692 ILE B N 1
ATOM 11213 C CA . ILE B 1 692 ? 56.156 -5.375 39.406 1 28.88 692 ILE B CA 1
ATOM 11214 C C . ILE B 1 692 ? 56.344 -6.012 40.781 1 28.88 692 ILE B C 1
ATOM 11216 O O . ILE B 1 692 ? 56.656 -5.32 41.781 1 28.88 692 ILE B O 1
ATOM 11220 N N . ILE B 1 693 ? 55.844 -7.242 40.875 1 28.23 693 ILE B N 1
ATOM 11221 C CA . ILE B 1 693 ? 55.75 -7.641 42.281 1 28.23 693 ILE B CA 1
ATOM 11222 C C . ILE B 1 693 ? 57.156 -7.727 42.875 1 28.23 693 ILE B C 1
ATOM 11224 O O . ILE B 1 693 ? 57.312 -7.797 44.094 1 28.23 693 ILE B O 1
ATOM 11228 N N . LEU B 1 694 ? 58.094 -8.062 41.969 1 27.23 694 LEU B N 1
ATOM 11229 C CA . LEU B 1 694 ? 59.219 -8.695 42.656 1 27.23 694 LEU B CA 1
ATOM 11230 C C . LEU B 1 694 ? 59.969 -7.691 43.531 1 27.23 694 LEU B C 1
ATOM 11232 O O . LEU B 1 694 ? 60.781 -8.078 44.344 1 27.23 694 LEU B O 1
ATOM 11236 N N . SER B 1 695 ? 60 -6.52 43.062 1 24.88 695 SER B N 1
ATOM 11237 C CA . SER B 1 695 ? 61.25 -5.871 43.469 1 24.88 695 SER B CA 1
ATOM 11238 C C . SER B 1 695 ? 61.219 -5.508 44.938 1 24.88 695 SER B C 1
ATOM 11240 O O . SER B 1 695 ? 62.156 -4.91 45.469 1 24.88 695 SER B O 1
ATOM 11242 N N . ALA B 1 696 ? 60.062 -5.379 45.562 1 26.14 696 ALA B N 1
ATOM 11243 C CA . ALA B 1 696 ? 60.156 -4.594 46.781 1 26.14 696 ALA B CA 1
ATOM 11244 C C . ALA B 1 696 ? 60.906 -5.367 47.875 1 26.14 696 ALA B C 1
ATOM 11246 O O . ALA B 1 696 ? 60.719 -5.086 49.062 1 26.14 696 ALA B O 1
ATOM 11247 N N . ILE B 1 697 ? 61.5 -6.531 47.5 1 26.52 697 ILE B N 1
ATOM 11248 C CA . ILE B 1 697 ? 62.062 -7.242 48.656 1 26.52 697 ILE B CA 1
ATOM 11249 C C . ILE B 1 697 ? 63.219 -6.426 49.25 1 26.52 697 ILE B C 1
ATOM 11251 O O . ILE B 1 697 ? 63.938 -6.906 50.125 1 26.52 697 ILE B O 1
ATOM 11255 N N . ILE B 1 698 ? 63.719 -5.324 48.625 1 25.89 698 ILE B N 1
ATOM 11256 C CA . ILE B 1 698 ? 65.062 -5.062 49.125 1 25.89 698 ILE B CA 1
ATOM 11257 C C . ILE B 1 698 ? 65 -4.609 50.594 1 25.89 698 ILE B C 1
ATOM 11259 O O . ILE B 1 698 ? 64.188 -3.76 50.938 1 25.89 698 ILE B O 1
ATOM 11263 N N . PRO B 1 699 ? 65.812 -5.34 51.469 1 29.05 699 PRO B N 1
ATOM 11264 C CA . PRO B 1 699 ? 66.062 -5.227 52.906 1 29.05 699 PRO B CA 1
ATOM 11265 C C . PRO B 1 699 ? 66.625 -3.846 53.312 1 29.05 699 PRO B C 1
ATOM 11267 O O . PRO B 1 699 ? 67.5 -3.312 52.625 1 29.05 699 PRO B O 1
ATOM 11270 N N . SER B 1 700 ? 65.812 -2.859 53.375 1 22.55 700 SER B N 1
ATOM 11271 C CA . SER B 1 700 ? 66.438 -1.678 53.969 1 22.55 700 SER B CA 1
ATOM 11272 C C . SER B 1 700 ? 67.25 -2.045 55.219 1 22.55 700 SER B C 1
ATOM 11274 O O . SER B 1 700 ? 66.75 -2.705 56.125 1 22.55 700 SER B O 1
ATOM 11276 N N . ARG B 1 701 ? 68.625 -2.17 55.156 1 24.28 701 ARG B N 1
ATOM 11277 C CA . ARG B 1 701 ? 69.812 -2.031 56.031 1 24.28 701 ARG B CA 1
ATOM 11278 C C . ARG B 1 701 ? 69.625 -0.879 57 1 24.28 701 ARG B C 1
ATOM 11280 O O . ARG B 1 701 ? 69.875 -1.04 58.219 1 24.28 701 ARG B O 1
ATOM 11287 N N . SER B 1 702 ? 70.062 0.435 56.781 1 23.77 702 SER B N 1
ATOM 11288 C CA . SER B 1 702 ? 70.5 1.162 57.969 1 23.77 702 SER B CA 1
ATOM 11289 C C . SER B 1 702 ? 69.375 1.465 58.906 1 23.77 702 SER B C 1
ATOM 11291 O O . SER B 1 702 ? 68.25 1.802 58.469 1 23.77 702 SER B O 1
#

Secondary structure (DSSP, 8-state):
--SHHHHHHHHHHHHHHH-------------HHHHHHTTS------HHHHHHHHHHHHHHHHHHHTS---SEEEEES--TT--SS--GGG-HHHHHH----SS-EEEEESS-EEEEE-GGGHHHHHHHS-TT-EEEETTSS--HHHHHHHHS-TTEEEEE-TTSSBHHHHHHHHHHHHHTTEEEEE--S-HHHHHHGGGSPPP-TT---EE--HHHH-S-HHHHHHHHHHHHHHTT-SEEEE--HHHHHHHHTEE--SSSSS-----EEEEESS-EEEE--GGG--HHHHHHTTTT--STT-EEEE-TTHHHHHHHHHTTT-S-EEEEEPBTTB---BHHHHHTS-GGGEEEEE-HHHHHHHS--HHHHHHHHHHHHHHHHHHHHHHHHHHHTTTTS--BHHHHHHHHHHHHHTSTTEEEESSPPEEEEGGGGGSTT----TTT--B--SSSEEEEEE-EEETTEE--EEEEEESSPPPHHHHHHHHHHHHHHHHHHT-EEETTS-GGGGHHHHHHHHHTTT---SS-SEEE--SSS-SSEEEEEE-TT--------TT-EEEEEEEEE-TTS-EEEEEEEEEEEEEEEE-TTSPEEEEEEE-------GGG--GGGS-HHHHHHHHHHHHHHHHHHHHHHHHHT-HHHHHHHHHHTPPPPSSB-HHHHHHHHHTT----------GGGGGGGGGGG-----/--SHHHHHHHHHHHHHHH-------------HHHHHHTTS------HHHHHHHHHHHHHHHHHHHTS---SEEEEES--TT--SS--GGG-HHHHHH----SS-EEEEESS-EEEEE-GGGHHHHHHHS-TT-EEEETTSS--HHHHHHHHS-TTEEEEE-TTSSBHHHHHHHHHHHHHTTEEEEE--S-HHHHHHGGGSPPP-TT---EE--HHHHSS-HHHHHHHHHHHHHHTT-SEEEE--HHHHHHHHTEE--SBTTB-----EEEEESS-EEEE--GGG--HHHHHHTTTT--STT-EEEE-TTHHHHHHHHHTTT-S-EEEEEPBTTB--SBHHHHHTS-GGGEEEEE-HHHHHHHS--HHHHHHHHHHHHHHHHHHHHHHHHHHHTTTTS--BHHHHHHHHHHHHHTSTTEEEESSPPEEEEGGGGGSTT----TTT--B--SSSEEEEEE-EEETTEE--EEEEEESSPPPHHHHHHHHHHHHHHHHHHT-EEETTS-GGGGHHHHHHHHHTTT---SS-SEEE--SSS-SSEEEEEE-TT--------TT-EEEEEEEEE-TTS-EEEEEEEEEEEEEEEE-TTSPEEEEEEE-------GGG--GGGS-HHHHHHHHHHHHHHHHHHHHHHHHHT-HHHHHHHHHHTPPPPSSB-HHHHHHHHHTT----------GGGGGGGGGGG-----

InterPro domains:
  IPR000587 Creatinase, N-terminal [PF01321] (89-184)
  IPR000994 Peptidase M24 [PF00557] (371-584)
  IPR029149 Creatinase/Aminopeptidase P/Spt16, N-terminal [G3DSA:3.40.350.10] (45-196)
  IPR029149 Creatinase/Aminopeptidase P/Spt16, N-terminal [G3DSA:3.40.350.10] (198-361)
  IPR029149 Creatinase/Aminopeptidase P/Spt16, N-terminal [SSF53092] (88-143)
  IPR029149 Creatinase/Aminopeptidase P/Spt16, N-terminal [SSF53092] (216-284)
  IPR032416 Peptidase M24, C-terminal domain [PF16188] (597-660)
  IPR033740 Aminopeptidase P [cd01085] (371-594)
  IPR036005 Creatinase/aminopeptidase-like [G3DSA:3.90.230.10] (362-660)
  IPR036005 Creatinase/aminopeptidase-like [SSF55920] (365-622)
  IPR050422 Xaa-Pro aminopeptidase P [PTHR43763] (36-661)

Foldseek 3Di:
DVVVVVVVVVVVVVVVPPPPVLPPADDADDQPPVVVCVPPDDPDCPQLNVLLVLLQVLLQVCCPPPDNRAFKEKAAQAALLQDFFADQLSRLVCNNFVQDHTPKMKMHGNQAIEIEDAPLCQVVCSVRGDPRYGYHYPPDPADPLNNCLSVPDAQGEYEYALSNAQQVVVVVSQVSNVVSRYHYDHDNDDSSCVSCPPVRDDQPLPKAKDALDCLQLVDALLVLLVVLAVVCVVVVWFKEKASNFQLVCNNLRIFICRGPLFTGFRWIWMAGNWAIETAHAPSRDDPVSCVSQVCPDRTSSHYPYHHRPCVLVVQLVCLVPIQAYEFAPDAAVRHTHTSVVCVSHDPRRYDHYHRPSLVVQQQGDPSLVVLLLVLQLQLQLLQLVLVLVCLVCVVVDWDKQVNSQCSSQVSSCPTPQWDHWNDQKAKAWWQRQLSQDDRDDPVNMDTHDQPTKIKIWTWTFGSNFTFTWIAIEGSHADDLVLLLQQQLQVQLLLQQQFDKDFQQDALQVCQCSRQVSVCVVPDADDDWQKAWTGGSGHRHGDNHTHHHPDDDNDTDDARGKMKGKGKDHDHRTHMGITIFIKGKHFPVDADPVRTTIIHIDTSNQHFHAPSSHLLLVDALVSLVSLLVSLVVSLPSSLVVCVVVVNVSSNVSSCVRSDRDDSDADPVSNCVSVVVVPPPPPVPCPPPPPPPPPPPPPDPPPD/DVVVVVVVVVVVVVVVPPPPVLPPADDADDQPPVVVCVVPDDPPCPQLNVLLVLLQVLLQVCCPPPDNRAFKEKAAQAALLQDFFADQLSRLVCNNFVQPHTPKMKMHGNQAIEIEDAPLCQVVCSVRGDPRYGYHYPPDPADPLNNCLSVPDAQGEYEYALSNAQQVVVVVVQVSNVVSRYHYDHDNDDSSCVSCPPVRDDQPLPKAKDALDCLQLVDALLVLLVVLAVVCVVVVWFKEKDSNFQLVCNNLRIFICRGPLFTGFRWIWMAGNWAIEIAHAPSRDDPVSCVSQVCPDRTSSHYPYHHRPCVLVVCLVCLVPTQAYEFAPDAAPRHTHTSVVCVSHDPRRYDHYHRPSLVVQQQGDPSLVVLLLVLQLQLQLLQLVLVLVCLVCVVVDWDKQVNSQCSSQVSSCPTPQWDFWNDQKAKAWWQRQLSQDDRDDPVNMDIHDQPTKIKIWTWTFGSNFTFTKIAIEGNHADDLVLLLQQQLQVQLLLQQQFDKDFQQDALQVCQCSRQVSVCVVPDADDDWQKAWTGGSGHRHGDNHTHHHPDDDNDTDDARGKMKGKGKDHDHRTHMGITIFIKGKHFPVDADPVRTTIIHIDTSNQHFHAPSSHLLLVDALVSLVSLLVSLVVSLPSSLVVCVVVVNVSSNVSSCVRSDRDDSDADPVSNCVSVVVVPPPPPPPCPPPPPPPPPPDPPDPPDD

Solvent-accessible surface area (backbone atoms only — not comparable to full-atom values): 73205 Å² total; per-residue (Å²): 130,72,68,68,59,53,53,53,52,47,52,55,52,48,62,64,58,63,70,59,63,76,70,74,74,83,82,59,58,84,54,66,59,48,62,63,47,65,78,54,80,85,68,75,84,46,74,41,56,54,44,49,52,51,48,43,48,49,37,53,49,38,28,70,73,81,43,77,55,34,54,29,39,46,43,52,39,28,31,72,57,58,36,57,62,54,34,82,62,42,42,52,43,30,68,42,48,51,36,83,74,62,71,35,36,32,39,38,38,86,86,46,35,36,36,34,26,42,75,74,42,46,67,56,43,49,69,48,37,55,76,73,49,43,40,36,36,67,87,50,93,64,49,72,41,58,53,45,46,74,74,37,65,72,77,36,33,31,30,30,39,30,46,37,33,33,32,70,56,48,56,51,51,39,53,50,21,43,75,49,41,29,40,72,43,82,31,87,70,52,65,62,60,62,72,44,49,86,72,47,56,72,75,79,78,88,50,57,62,39,77,47,53,47,83,37,56,56,52,52,35,66,59,46,48,50,51,49,45,53,53,32,53,76,70,64,32,45,29,34,53,44,48,48,33,62,54,50,20,61,44,62,31,35,31,23,73,58,28,63,40,30,41,18,47,78,45,42,36,36,43,40,83,56,44,32,40,38,18,27,60,68,87,29,64,46,71,67,51,42,63,71,44,33,51,84,51,88,51,63,83,16,35,47,78,40,50,48,75,48,54,62,60,46,48,56,57,48,54,75,73,47,66,25,34,35,37,33,32,59,43,87,79,41,60,43,33,21,32,44,65,58,67,61,43,64,73,88,30,53,40,78,38,65,51,69,60,46,61,58,64,37,40,36,52,73,40,27,49,53,23,37,43,50,34,21,39,53,47,20,36,18,52,36,40,30,51,36,55,46,61,75,38,50,89,79,45,90,45,30,33,61,56,49,45,49,45,47,52,49,37,41,54,66,38,88,59,39,73,48,42,26,46,80,66,25,32,24,52,24,47,43,22,22,39,94,67,54,65,64,40,91,85,68,48,45,77,57,66,46,85,44,34,37,24,39,33,40,32,34,24,21,69,31,5,42,40,58,40,27,43,43,43,68,75,48,80,75,50,72,66,56,17,52,55,41,32,27,32,48,49,12,49,52,50,55,49,66,40,32,43,51,38,77,48,41,44,23,34,52,27,47,53,32,47,43,45,38,16,69,73,69,46,70,55,90,68,62,34,21,34,11,42,28,69,43,31,38,57,70,24,35,74,49,50,19,30,66,85,55,89,64,93,52,56,65,50,62,38,27,34,27,37,42,42,41,42,43,56,40,80,83,42,32,24,39,38,42,33,33,31,32,31,34,38,71,70,84,46,68,36,96,86,67,36,42,27,29,32,47,39,85,38,55,42,64,76,64,48,59,87,38,53,46,69,72,79,44,28,35,67,54,34,46,51,52,37,53,52,26,49,49,31,53,52,56,29,36,51,51,23,56,73,71,65,39,60,65,25,35,52,45,48,51,64,43,36,58,82,60,78,47,52,37,47,61,67,58,40,45,56,60,58,51,67,70,60,67,66,79,74,74,66,77,75,59,70,72,64,64,66,68,67,63,69,75,67,75,72,77,76,119,130,73,67,67,60,54,52,53,52,48,51,54,51,50,61,65,57,63,70,59,63,74,70,76,76,82,82,59,57,84,53,65,59,47,62,63,47,66,79,54,81,85,67,75,86,46,74,40,56,53,45,49,52,52,49,44,47,48,36,53,47,37,30,69,73,81,43,76,55,35,56,29,39,45,44,51,38,30,31,71,57,60,36,58,63,53,33,82,61,43,40,53,42,30,68,44,48,50,37,83,75,61,72,33,36,33,40,38,38,87,86,46,36,36,35,34,25,42,75,74,42,45,67,58,43,48,68,47,38,55,77,73,48,43,40,36,38,66,86,50,92,63,49,72,40,58,52,46,45,73,76,38,66,70,78,37,32,31,30,30,41,29,48,38,33,34,33,70,57,46,54,51,49,40,53,48,22,44,74,50,41,30,40,70,42,79,31,86,69,51,62,64,60,61,73,44,50,86,72,47,56,72,76,79,80,87,51,57,62,40,77,47,51,50,83,37,56,57,53,53,34,65,58,45,47,51,52,49,44,52,53,34,53,76,71,65,32,45,28,34,54,44,49,47,34,63,52,51,20,61,44,62,31,36,31,24,72,58,28,65,40,30,43,18,46,78,45,42,36,37,44,40,80,57,44,31,39,38,17,26,60,67,86,31,65,45,70,67,50,40,62,72,44,33,50,85,53,87,50,63,83,17,35,46,79,40,49,47,75,48,54,64,60,47,47,58,56,48,55,75,74,47,67,26,33,35,37,31,30,60,42,88,80,39,59,43,34,23,31,43,64,58,66,59,44,64,73,88,30,54,39,79,38,66,52,68,59,45,60,58,65,37,41,37,51,74,39,27,48,55,22,36,42,50,34,20,40,53,48,20,36,18,50,37,43,31,50,37,55,47,62,75,37,50,90,79,44,90,44,30,32,61,57,50,46,50,44,47,52,49,38,39,56,66,38,89,57,40,74,46,41,26,46,79,66,24,33,23,51,23,47,45,22,23,39,94,68,55,64,63,40,92,84,68,49,47,78,56,66,46,84,43,33,36,26,41,34,38,31,34,24,21,70,32,5,41,41,58,38,27,43,46,43,69,76,47,82,75,51,73,66,56,18,50,54,41,31,28,34,48,48,11,52,52,51,54,50,67,39,31,42,51,39,78,50,41,44,23,33,52,26,46,55,31,48,44,44,36,15,68,75,70,46,70,56,91,66,62,34,21,35,12,42,28,69,42,31,39,56,70,25,35,74,48,50,19,29,66,85,54,88,67,92,52,58,65,50,63,38,27,36,28,38,40,40,42,41,43,56,40,81,84,42,33,25,38,40,44,33,34,30,34,32,33,37,72,70,85,45,69,35,95,87,68,36,43,27,29,32,47,40,85,40,54,42,63,76,64,47,59,87,36,52,46,68,73,80,45,28,34,66,56,34,47,50,51,37,52,52,28,49,50,29,53,53,56,29,37,49,50,22,57,73,70,66,40,59,66,24,36,53,43,49,50,63,43,37,55,82,62,77,47,53,37,46,61,67,58,42,45,55,61,59,52,63,69,60,68,65,79,73,73,68,78,73,61,66,72,65,63,64,68,67,63,66,76,66,70,75,84,75,133

Organism: Drosophila erecta (NCBI:txid7220)

Sequence (1404 aa):
MTTAKWIWRLVLSILLVVGFVAAEKPKGYHREICQYRKGKHIQPMSVYHNRLMAMREQMQIRATLQGPEIYGYILPSTDEHLNQEVALRDQRLRYLSGFSGVRAFAAVTSHGAAVWVENRYAQQADGELECDWEIYLTSGNVTVADWLGSHVHIDKRVGADPHLVPHDLWVQWERELEDKFLKLVRINTNLVDHIWGEERPETPGNQVIKVHEKQFAGESWQDKVKELRRRLAQLGCDAMVVTSLTEIAYLLNIRGTDIPYTPVVKSYAVVSQDDIFFYVDHAKISLSIDLHLRTDCFNEDCVKIKEYNQIWSDIRTYVQIWKRVLVPAPCVQDLGASEAIYTSMPGKIVVWEISPIIFMRAQKNSDEQVGMRRAHIRDGAAICEAMSNMETRFHTEQWTEEKIKYEVELWRLSQKHAKGLSLRTVVAYGEHSALPYYISSNVTNIEVSDQSLLVIESGGQYLEGTTDVSRTFIFGEPTHEMKKAYTNVLAGILHLAQLKFPSDLKPSEVDALVRSMVWKDMTDFPQATGHGIGSFGSVEEPPISVSYGKNSSFHFKQGYFFSSESGYYKRDDFGVRLKNVLEVVDTGHTHPSGARFLAFRDVTMVPYEPKLIDSTLLSAAEKRLLNEYNAKIRNDIGDELKRLGNMRAFYWMMNQTRHIREYLPEDEYRSATAGGNCGHSTSPLIVLGLMIILSAIIPSRSMTTAKWIWRLVLSILLVVGFVAAEKPKGYHREICQYRKGKHIQPMSVYHNRLMAMREQMQIRATLQGPEIYGYILPSTDEHLNQEVALRDQRLRYLSGFSGVRAFAAVTSHGAAVWVENRYAQQADGELECDWEIYLTSGNVTVADWLGSHVHIDKRVGADPHLVPHDLWVQWERELEDKFLKLVRINTNLVDHIWGEERPETPGNQVIKVHEKQFAGESWQDKVKELRRRLAQLGCDAMVVTSLTEIAYLLNIRGTDIPYTPVVKSYAVVSQDDIFFYVDHAKISLSIDLHLRTDCFNEDCVKIKEYNQIWSDIRTYVQIWKRVLVPAPCVQDLGASEAIYTSMPGKIVVWEISPIIFMRAQKNSDEQVGMRRAHIRDGAAICEAMSNMETRFHTEQWTEEKIKYEVELWRLSQKHAKGLSLRTVVAYGEHSALPYYISSNVTNIEVSDQSLLVIESGGQYLEGTTDVSRTFIFGEPTHEMKKAYTNVLAGILHLAQLKFPSDLKPSEVDALVRSMVWKDMTDFPQATGHGIGSFGSVEEPPISVSYGKNSSFHFKQGYFFSSESGYYKRDDFGVRLKNVLEVVDTGHTHPSGARFLAFRDVTMVPYEPKLIDSTLLSAAEKRLLNEYNAKIRNDIGDELKRLGNMRAFYWMMNQTRHIREYLPEDEYRSATAGGNCGHSTSPLIVLGLMIILSAIIPSRS

pLDDT: mean 88.19, std 17.75, range [18.47, 98.75]

Nearest PDB structures (foldseek):
  3ctz-assembly1_A  TM=9.374E-01  e=1.269E-62  Homo sapiens
  4s2t-assembly1_P  TM=9.238E-01  e=1.814E-60  Caenorhabditis elegans
  4s2t-assembly1_Q  TM=9.237E-01  e=6.273E-60  Caenorhabditis elegans
  5jr6-assembly1_B  TM=8.948E-01  e=1.383E-41  Plasmodium falciparum 3D7
  8bqx-assembly1_x  TM=6.883E-01  e=2.137E-09  Saccharomyces cerevisiae